Protein AF-A0AA35QRH6-F1 (afdb_monomer)

Solvent-accessible surface area (backbone atoms only — not comparable to full-atom values): 56721 Å² total; per-residue (Å²): 54,35,19,39,67,47,37,36,48,78,42,86,38,69,90,59,88,74,65,59,39,62,48,16,32,46,41,22,27,78,88,85,32,81,42,40,58,17,32,36,37,40,34,78,41,97,87,35,78,27,22,48,51,36,27,31,32,87,24,51,77,50,54,78,47,71,42,53,56,32,35,46,54,38,53,35,43,78,67,63,75,40,77,88,52,94,89,33,46,38,35,31,34,77,79,44,75,41,55,35,36,72,36,74,55,99,90,44,54,51,22,21,37,32,69,63,44,63,70,42,40,43,58,89,78,30,73,54,63,72,59,72,89,76,59,76,60,96,54,66,48,65,71,44,82,45,63,57,78,95,44,81,47,45,32,18,49,32,19,58,90,57,46,35,36,37,28,75,50,94,65,62,76,88,76,54,64,50,89,69,46,36,62,45,56,22,66,28,84,43,26,82,77,38,28,26,39,34,45,34,32,80,76,50,48,49,35,33,42,41,52,42,25,41,66,97,72,42,78,49,44,58,51,61,57,57,52,49,38,48,50,53,54,34,38,78,68,67,56,35,51,50,53,32,37,36,39,30,85,28,40,62,36,39,34,37,41,84,84,79,61,53,34,32,44,31,39,52,26,42,86,79,77,88,87,88,86,76,96,58,90,80,74,63,74,64,64,78,69,57,73,80,64,71,63,59,60,52,50,50,53,52,51,52,42,43,73,73,68,47,84,66,45,76,66,54,62,95,67,67,87,56,73,52,52,65,73,34,52,53,40,27,61,56,34,65,71,39,70,78,42,76,48,87,33,50,52,71,39,56,71,69,43,27,42,35,52,26,51,35,36,35,74,75,65,66,37,86,55,54,37,89,48,22,39,38,63,29,64,14,34,68,47,53,56,37,51,43,28,66,64,66,39,49,70,74,34,32,32,40,33,53,19,43,20,64,60,54,60,54,51,19,31,46,72,34,45,21,41,70,46,76,37,63,32,38,79,93,55,60,53,43,73,59,70,87,78,53,52,70,72,55,49,65,53,25,39,35,37,55,46,51,43,29,17,53,56,67,10,31,72,64,54,72,68,56,48,44,51,53,44,50,52,25,58,78,41,71,20,39,36,41,34,40,32,44,26,40,66,36,32,30,98,84,46,71,62,67,59,66,67,69,35,90,69,22,50,80,35,24,41,41,30,33,28,43,26,68,50,51,32,29,61,90,71,36,40,18,29,41,35,40,21,43,68,60,45,49,44,41,48,57,55,42,63,75,75,50,55,48,50,54,41,24,56,43,52,15,47,35,42,60,53,69,45,80,65,60,64,40,56,55,50,28,55,54,51,42,56,50,51,53,52,51,54,51,50,42,46,75,72,71,41,59,61,75,84,61,50,19,35,91,46,81,53,61,59,70,62,91,94,51,54,32,55,60,49,28,50,46,35,35,71,80,70,32,32,38,50,64,32,32,52,76,30,28,81,53,32,59,53,82,91,68,74,68,76,78,73,78,73,70,91,63,82,77,63,44,33,26,30,41,36,45,74,45,51,78,86,55,95,66,94,63,58,72,66,60,56,49,51,53,50,45,47,47,36,45,60,53,46,25,45,75,76,47,79,49,80,44,83,35,86,66,77,43,73,49,54,53,54,74,73,54,50,50,52,52,40,53,50,33,65,74,67,63,38,54,31,40,39,28,69,54,76,63,53,58,64,25,46,52,47,37,31,71,71,56,73,44,52,66,45,25,40,58,57,48,53,50,50,33,44,60,76,46,39,80,49,74,68,48,39,48,30,34,51,45,35,52,51,62,62,44,61,72,49,61,69,72,81,54,59,69,63,60,57,77,62,75,62,99,78,77,90,64,98,66,82,49,72,69,57,51,52,53,52,49,53,54,51,50,48,53,51,47,51,56,53,50,53,55,52,50,60,57,50,54,59,52,50,60,55,48,71,73,65,76,63,53,33,37,28,42,39,32,40,48,82,25,46,56,54,40,36,48,21,61,65,51,82,45,90,64,81,70,61,102,46,70,53,67,44,52,68,60,50,76,45,72,34,71,39,89,92,66,50,65,34,36,41,28,44,46,52,42,47,72,83,89,72,46,73,59,57,51,58,39,38,46,73,56,50,47,54,62,76,69,33,64,34,38,37,38,30,36,33,67,78,47,95,56,38,57,59,46,50,50,51,44,50,55,52,36,47,77,71,69,50,72,86,55,51,58,36,39,34,36,20,52,55,84,78,59,51,96,84,51,64,82,76,67,68,65,62,44,92,86,51,67,86,43,57,71,42,71,24,16,39,92,78,61,40,52,51,68,61,46,40,53,51,54,49,52,54,53,50,63,72,73,44,88,81,80,82,78,82,76,80,88,75,135

Sequence (1032 aa):
MHGAGNDYVYIDARQMEEDWPALSRTMSARHFGIGGDGIILVLDSEQADLRMRMFNADGSEGEMCGNGIRCFAKYAIEREIVARPDEGLTVETLAGIRTVYPIYDDDGVAGARVSMGFPRLNPQDIPVSLDPAMSSNAGPVLKYPVQPGDFRLFLAFVSMGNPHAVTYIDQPIGEFPLHNIGPLVEGHPMFPRRVNFEIVNQVDASHLDARVWERGSGETMACGTGACAIAVASRLQGLVEDRVDITLPGGTLTIEWDGEGEVFLEGPATEVFTGEWSGKVQFSSRLGKLAPYPFVEISRIIAEKRAAGADVVTFGIGDPDIPTPEPIVERLLTASQHPPNHRYPETDGLPAMRQAIAQWYVNRFGVKLDSDREVLPLIGAKEGIGHVAFCFLDPGDIALVPDPAYPVYGVGTMFAGAESYIMPLLEENAWLPDLSAIPEDVARAAKVMWLNYPNNPTSAVASAEDLATYVAYCRDHDIALLHDAAYSEVGYDGYKAVSMLEIDGAMDVGIEFHSLSKSYNMTGWRMGMAVGNADMIKALFQIKANLDSGVPQAIQEMSMEALTGPQDCINENRVIYQRRRDRVVEALRKMGLTVEVPRASLYIWARVPEGFTSAEFAARLLEDIDIVVTPGSSYGKYGEGRDKLIPKKTVSTAPGREKAILVAVELKNRDQLWELDDTLDELAYLADAAGADVVGRVTQKSDRLTPTYVGKGKVQEVQELAAEEEADTVIFDDELTPTQQRNLEAALQIKVIDRTALILDVFGRHARTHEGQLQVELAQHQYLLPRLVGQWSHLERLGGGIGTRGPGETQLETDRRMIRRHIQKIQQELDKVRERRSIYIERRKKASIPTASLVGYTNAGKSTLFNALCDANVEAENQLFSTLDPVTRRIRLPSGDELLLTDTVGFIQKLSPMVVAAFRATLEELSESDILLHVLDITHPKAPEQAEVVEETLEDLGLSNKPRILVINKMDLLGEQESAQKVLPPTGLQSYPNVLVSAAKGWNLDLLLEEVETQLVEMDGPLTVLQSAAGD

Foldseek 3Di:
DWFLAADEAEDACQPHDDLQLVVQLQQCPPPRHVRGQTYKYWYPDPPFRTEIWTAGNNSHTDQDAPSVVFLVVQVCDVVVVDDQDCVFGWYQTSVGIWGKAFDDDPVGGFTIKTFLWDKDFQPVVAQFADDPVVNPDGTGQLFDWDCQDPDTWTWTWIDSPHIETETEDPDDQVPDPCQVRVVSQQPPPRRVVGHKYKYWYQPAQAEIEIWIQDRPPGTDQDGQRRVQRNQLSCVVVVGHDQWHWYQGNSGIWIWGHPNGTTIMIMTGHDDDDDDDDDPDDDDDPLVVPDDPQVVVVVVVLLVVCVLLVHPFAEPADQADPDAFDPVLVVLLVVLVVDVVLVDQAALQHDLLLLVLVQVLCCVQAVFHADSVQFKGKFLFLLRLLLLLLLLFDAAAFEEAAEPLADCSNQSSVVVNNYDYDYFYQAVVVQRAGDPVPQDPVNLLRHAEYEEEPCGPPALGHDDLVSLLVVLVSCVVNVHAYEYEDQFQLFFAPPDGHHDSSSHPCNLVRYKYKYGCCNQRSCVPQRIIMIGGHRVSSVSSSVSSVVVDRHRRNSSSSSVSCCSPPDSVSSVVVNVVLNVVLVVVVVVCVVVVWDWDRRRTDSYTQIQDDPPDFQVRRQVCCCVVPSYHHHRLCSSPDCRRDPDPPVPDPPPDPPDQQFEEEEEEEAAPPDPDLDDPVRLVVVVCLLSVLLRHHYPYYAYYYDNDQDLLRDDPVSLVVVLVSCVVSVGQEYEYSADHDLSNLVVSCVSNVHHYYYPQLSLLSSQCVQDPDPLLNLLSLLLNLVSCLNNLPPSVVVVVVVVPDPDDPDPDQDPSNVVSVVSVVVSVVSVVVNVVVVVVVVVVLVVVVVVPAAEEEEAFAFPLCLVLLVCLQAVDDQDDDNHAFSDLAKDWGWGAFPVRGIYIYIYAHHDDPNQDPSNCSSNVVSCVVVVSHQEYEYRFELVDPSRLVRVVRRQVSCVVNVNNPHAYEYEHEDPVPDDPVRVPPSPQDHDPCNPHHYFYYYSNVSPCSNVVSVVVVVVVVVVVPDDDDDDDDDDD

Nearest PDB structures (foldseek):
  2x5d-assembly1_D  TM=9.606E-01  e=5.786E-35  Pseudomonas aeruginosa PAO1
  2x5d-assembly1_A  TM=9.403E-01  e=7.598E-35  Pseudomonas aeruginosa PAO1
  2x5d-assembly1_C  TM=9.445E-01  e=1.918E-34  Pseudomonas aeruginosa PAO1
  1gd9-assembly1_B  TM=9.448E-01  e=9.798E-30  Pyrococcus horikoshii
  1dju-assembly1_A  TM=9.295E-01  e=4.265E-29  Pyrococcus horikoshii OT3

Radius of gyration: 40.76 Å; Cα contacts (8 Å, |Δi|>4): 1884; chains: 1; bounding box: 90×77×119 Å

Secondary structure (DSSP, 8-state):
-EETTEEEEEEE-TT----HHHHHHHHT-TTTS---SEEEEEE--SSSSEEEEEEETTSPEES--HHHHHHHHHHHHHTTSS---TT-EEEEETTEEEEEEEEEETTEEEEEEEE--PPB-STTTTT----TTTS-SSS----EEE--TT--EEEEEEESSSEEEEEE-SS-GGGS-HHHHHHHHHT-TT-TT--EEEEEEE-SSSEEEEEEEETTTEEES--HHHHHHHHHHHHHTTSS-SEEEEEETTEEEEEE--SSSPPEEEEE-B---------S----HHHHTPPP-HHHHHHHHHHHHHHTT---EE-SS----SPPPHHHHHHHHHHHT-GGGGSPPPTT--HHHHHHHHHHHHHHH-----TTTSEEEESSHHHHHHHTHHHH--TT-EEEEEESS-THHHHHHHHHT-EEEEEE--GGGTT---GGGS-HHHHHHEEEEEEESS-TTT-----HHHHHHHHHHHHHTTPEEEEE-TTTT-B-TT--PPPGGGSTTSTTTEEEEEEHHHHSS-TTTT-EEEEE-HHHHHHHHHHHHHH-----HHHHHHHHHHHHS-THHHHHHHHHHHHHHHHHHHHHHHTT--B---SBSS---BPPPTT--HHHHHHHHHHHH-EE---GGGG-GGGG-SS----------SPPPEEEEEEEEEETTS--SS-HHHHHHHHHHHHHHTTEEEEEEEEEEESS-BTTBS-HHHHHHHHHHHHHTT-SEEEESSPPPHHHHHHHHHHH-SEEEEHHHHHHHHHHHH--SHHHHHHHHHHHHHHHTTTSTTTTHHHHHHT--TT--S-PPPHHHHHHHHHHHHHHHHHHHHHHHHHHHHHHHHHHHTT---EEEEE-BTTSSHHHHHHHHHT------SSTTS--S-EEEEEE-TTS-EEEEEE-PPB-SS--HHHHHHTHHHHHHHHH-SEEEEEEETT-TTHHHHHHHHHHHHHHTT-TTS-EEEEEE-GGG--TTTTTTS-SPPTTTTTS-EEE-BTTTTBTHHHHHHHHHHHHHHHH-S-----PPP--

Mean predicted aligned error: 20.67 Å

Structure (mmCIF, N/CA/C/O backbone):
data_AF-A0AA35QRH6-F1
#
_entry.id   AF-A0AA35QRH6-F1
#
loop_
_atom_site.group_PDB
_atom_site.id
_atom_site.type_symbol
_atom_site.label_atom_id
_atom_site.label_alt_id
_atom_site.label_comp_id
_atom_site.label_asym_id
_atom_site.label_entity_id
_atom_site.label_seq_id
_atom_site.pdbx_PDB_ins_code
_atom_site.Cartn_x
_atom_site.Cartn_y
_atom_site.Cartn_z
_atom_site.occupancy
_atom_site.B_iso_or_equiv
_atom_site.auth_seq_id
_atom_site.auth_comp_id
_atom_site.auth_asym_id
_atom_site.auth_atom_id
_atom_site.pdbx_PDB_model_num
ATOM 1 N N . MET A 1 1 ? -30.264 11.405 13.684 1.00 87.50 1 MET A N 1
ATOM 2 C CA . MET A 1 1 ? -31.641 11.429 14.238 1.00 87.50 1 MET A CA 1
ATOM 3 C C . MET A 1 1 ? -31.596 12.173 15.557 1.00 87.50 1 MET A C 1
ATOM 5 O O . MET A 1 1 ? -30.536 12.149 16.177 1.00 87.50 1 MET A O 1
ATOM 9 N N . HIS A 1 2 ? -32.698 12.785 15.992 1.00 84.69 2 HIS A N 1
ATOM 10 C CA . HIS A 1 2 ? -32.753 13.433 17.299 1.00 84.69 2 HIS A CA 1
ATOM 11 C C . HIS A 1 2 ? -33.908 12.955 18.179 1.00 84.69 2 HIS A C 1
ATOM 13 O O . HIS A 1 2 ? -35.006 12.675 17.694 1.00 84.69 2 HIS A O 1
ATOM 19 N N . GLY A 1 3 ? -33.669 12.923 19.492 1.00 81.50 3 GLY A N 1
ATOM 20 C CA . GLY A 1 3 ? -34.682 12.674 20.519 1.00 81.50 3 GLY A CA 1
ATOM 21 C C . GLY A 1 3 ? -34.712 13.834 21.506 1.00 81.50 3 GLY A C 1
ATOM 22 O O . GLY A 1 3 ? -33.779 13.978 22.289 1.00 81.50 3 GLY A O 1
ATOM 23 N N . ALA A 1 4 ? -35.756 14.669 21.445 1.00 81.12 4 ALA A N 1
ATOM 24 C CA . ALA A 1 4 ? -35.889 15.895 22.249 1.00 81.12 4 ALA A CA 1
ATOM 25 C C . ALA A 1 4 ? -34.635 16.806 22.224 1.00 81.12 4 ALA A C 1
ATOM 27 O O . ALA A 1 4 ? -34.211 17.326 23.252 1.00 81.12 4 ALA A O 1
ATOM 28 N N . GLY A 1 5 ? -34.019 16.977 21.048 1.00 74.50 5 GLY A N 1
ATOM 29 C CA . GLY A 1 5 ? -32.873 17.874 20.849 1.00 74.50 5 GLY A CA 1
ATOM 30 C C . GLY A 1 5 ? -31.482 17.260 21.058 1.00 74.50 5 GLY A C 1
ATOM 31 O O . GLY A 1 5 ? -30.507 17.988 20.907 1.00 74.50 5 GLY A O 1
ATOM 32 N N . ASN A 1 6 ? -31.368 15.961 21.374 1.00 80.88 6 ASN A N 1
ATOM 33 C CA . ASN A 1 6 ? -30.085 15.243 21.336 1.00 80.88 6 ASN A CA 1
ATOM 34 C C . ASN A 1 6 ? -29.849 14.578 19.982 1.00 80.88 6 ASN A C 1
ATOM 36 O O . ASN A 1 6 ? -30.664 13.743 19.582 1.00 80.88 6 ASN A O 1
ATOM 40 N N . ASP A 1 7 ? -28.727 14.887 19.335 1.00 85.88 7 ASP A N 1
ATOM 41 C CA . ASP A 1 7 ? -28.407 14.468 17.969 1.00 85.88 7 ASP A CA 1
ATOM 42 C C . ASP A 1 7 ? -27.441 13.278 17.957 1.00 85.88 7 ASP A C 1
ATOM 44 O O . ASP A 1 7 ? -26.275 13.409 18.325 1.00 85.88 7 ASP A O 1
ATOM 48 N N . TYR A 1 8 ? -27.883 12.124 17.455 1.00 90.06 8 TYR A N 1
ATOM 49 C CA . TYR A 1 8 ? -27.024 10.947 17.286 1.00 90.06 8 TYR A CA 1
ATOM 50 C C . TYR A 1 8 ? -26.993 10.464 15.836 1.00 90.06 8 TYR A C 1
ATOM 52 O O . TYR A 1 8 ? -28.004 10.494 15.118 1.00 90.06 8 TYR A O 1
ATOM 60 N N . VAL A 1 9 ? -25.827 9.975 15.416 1.00 91.75 9 VAL A N 1
ATOM 61 C CA . VAL A 1 9 ? -25.650 9.260 14.146 1.00 91.75 9 VAL A CA 1
ATOM 62 C C . VAL A 1 9 ? -25.836 7.766 14.391 1.00 91.75 9 VAL A C 1
ATOM 64 O O . VAL A 1 9 ? -25.187 7.212 15.270 1.00 91.75 9 VAL A O 1
ATOM 67 N N . TYR A 1 10 ? -26.699 7.113 13.614 1.00 93.25 10 TYR A N 1
ATOM 68 C CA . TYR A 1 10 ? -26.981 5.681 13.749 1.00 93.25 10 TYR A CA 1
ATOM 69 C C . TYR A 1 10 ? -26.310 4.906 12.621 1.00 93.25 10 TYR A C 1
ATOM 71 O O . TYR A 1 10 ? -26.435 5.288 11.456 1.00 93.25 10 TYR A O 1
ATOM 79 N N . ILE A 1 11 ? -25.597 3.838 12.976 1.00 92.06 11 ILE A N 1
ATOM 80 C CA . ILE A 1 11 ? -24.840 3.002 12.039 1.00 92.06 11 ILE A CA 1
ATOM 81 C C . ILE A 1 11 ? -25.241 1.543 12.255 1.00 92.06 11 ILE A C 1
ATOM 83 O O . ILE A 1 11 ? -25.146 1.033 13.373 1.00 92.06 11 ILE A O 1
ATOM 87 N N . ASP A 1 12 ? -25.663 0.868 11.187 1.00 93.00 12 ASP A N 1
ATOM 88 C CA . ASP A 1 12 ? -25.787 -0.590 11.171 1.00 93.00 12 ASP A CA 1
ATOM 89 C C . ASP A 1 12 ? -24.387 -1.207 11.113 1.00 93.00 12 ASP A C 1
ATOM 91 O O . ASP A 1 12 ? -23.740 -1.212 10.068 1.00 93.00 12 ASP A O 1
ATOM 95 N N . ALA A 1 13 ? -23.899 -1.666 12.262 1.00 91.88 13 ALA A N 1
ATOM 96 C CA . ALA A 1 13 ? -22.530 -2.127 12.447 1.00 91.88 13 ALA A CA 1
ATOM 97 C C . ALA A 1 13 ? -22.424 -3.658 12.543 1.00 91.88 13 ALA A C 1
ATOM 99 O O . ALA A 1 13 ? -21.351 -4.174 12.847 1.00 91.88 13 ALA A O 1
ATOM 100 N N . ARG A 1 14 ? -23.506 -4.400 12.267 1.00 91.31 14 ARG A N 1
ATOM 101 C CA . ARG A 1 14 ? -23.565 -5.870 12.412 1.00 91.31 14 ARG A CA 1
ATOM 102 C C . ARG A 1 14 ? -22.499 -6.620 11.607 1.00 91.31 14 ARG A C 1
ATOM 104 O O . ARG A 1 14 ? -22.058 -7.686 12.014 1.00 91.31 14 ARG A O 1
ATOM 111 N N . GLN A 1 15 ? -22.062 -6.055 10.480 1.00 85.25 15 GLN A N 1
ATOM 112 C CA . GLN A 1 15 ? -21.017 -6.626 9.615 1.00 85.25 15 GLN A CA 1
ATOM 113 C C . GLN A 1 15 ? -19.811 -5.693 9.437 1.00 85.25 15 GLN A C 1
ATOM 115 O O . GLN A 1 15 ? -19.100 -5.778 8.437 1.00 85.25 15 GLN A O 1
ATOM 120 N N . MET A 1 16 ? -19.601 -4.766 10.372 1.00 81.94 16 MET A N 1
ATOM 121 C CA . MET A 1 16 ? -18.547 -3.759 10.276 1.00 81.94 16 MET A CA 1
ATOM 122 C C . MET A 1 16 ? -17.552 -3.890 11.426 1.00 81.94 16 MET A C 1
ATOM 124 O O . MET A 1 16 ? -17.932 -4.095 12.576 1.00 81.94 16 MET A O 1
ATOM 128 N N . GLU A 1 17 ? -16.276 -3.683 11.115 1.00 79.31 17 GLU A N 1
ATOM 129 C CA . GLU A 1 17 ? -15.203 -3.582 12.097 1.00 79.31 17 GLU A CA 1
ATOM 130 C C . GLU A 1 17 ? -14.405 -2.304 11.812 1.00 79.31 17 GLU A C 1
ATOM 132 O O . GLU A 1 17 ? -13.790 -2.161 10.757 1.00 79.31 17 GLU A O 1
ATOM 137 N N . GLU A 1 18 ? -14.480 -1.336 12.723 1.00 82.25 18 GLU A N 1
ATOM 138 C CA . GLU A 1 18 ? -13.888 -0.003 12.580 1.00 82.25 18 GLU A CA 1
ATOM 139 C C . GLU A 1 18 ? -13.396 0.503 13.949 1.00 82.25 18 GLU A C 1
ATOM 141 O O . GLU A 1 18 ? -13.835 0.034 15.004 1.00 82.25 18 GLU A O 1
ATOM 146 N N . ASP A 1 19 ? -12.517 1.512 13.954 1.00 88.38 19 ASP A N 1
ATOM 147 C CA . ASP A 1 19 ? -12.164 2.257 15.173 1.00 88.38 19 ASP A CA 1
ATOM 148 C C . ASP A 1 19 ? -13.318 3.202 15.548 1.00 88.38 19 ASP A C 1
ATOM 150 O O . ASP A 1 19 ? -13.341 4.383 15.188 1.00 88.38 19 ASP A O 1
ATOM 154 N N . TRP A 1 20 ? -14.312 2.662 16.259 1.00 92.38 20 TRP A N 1
ATOM 155 C CA . TRP A 1 20 ? -15.520 3.390 16.655 1.00 92.38 20 TRP A CA 1
ATOM 156 C C . TRP A 1 20 ? -15.240 4.659 17.479 1.00 92.38 20 TRP A C 1
ATOM 158 O O . TRP A 1 20 ? -15.842 5.693 17.172 1.00 92.38 20 TRP A O 1
ATOM 168 N N . PRO A 1 21 ? -14.312 4.670 18.461 1.00 90.31 21 PRO A N 1
ATOM 169 C CA . PRO A 1 21 ? -13.904 5.903 19.135 1.00 90.31 21 PRO A CA 1
ATOM 170 C C . PRO A 1 21 ? -13.352 6.980 18.191 1.00 90.31 21 PRO A C 1
ATOM 172 O O . PRO A 1 21 ? -13.695 8.158 18.335 1.00 90.31 21 PRO A O 1
ATOM 175 N N . ALA A 1 22 ? -12.475 6.621 17.246 1.00 87.19 22 ALA A N 1
ATOM 176 C CA . ALA A 1 22 ? -11.925 7.584 16.289 1.00 87.19 22 ALA A CA 1
ATOM 177 C C . ALA A 1 22 ? -12.971 8.064 15.282 1.00 87.19 22 ALA A C 1
ATOM 179 O O . ALA A 1 22 ? -13.025 9.260 14.973 1.00 87.19 22 ALA A O 1
ATOM 180 N N . LEU A 1 23 ? -13.828 7.158 14.814 1.00 88.81 23 LEU A N 1
ATOM 181 C CA . LEU A 1 23 ? -14.929 7.488 13.925 1.00 88.81 23 LEU A CA 1
ATOM 182 C C . LEU A 1 23 ? -15.924 8.431 14.611 1.00 88.81 23 LEU A C 1
ATOM 184 O O . LEU A 1 23 ? -16.274 9.449 14.019 1.00 88.81 23 LEU A O 1
ATOM 188 N N . SER A 1 24 ? -16.281 8.175 15.876 1.00 91.12 24 SER A N 1
ATOM 189 C CA . SER A 1 24 ? -17.154 9.052 16.668 1.00 91.12 24 SER A CA 1
ATOM 190 C C . SER A 1 24 ? -16.589 10.469 16.764 1.00 91.12 24 SER A C 1
ATOM 192 O O . SER A 1 24 ? -17.265 11.429 16.401 1.00 91.12 24 SER A O 1
ATOM 194 N N . ARG A 1 25 ? -15.302 10.621 17.118 1.00 88.62 25 ARG A N 1
ATOM 195 C CA . ARG A 1 25 ? -14.640 11.942 17.152 1.00 88.62 25 ARG A CA 1
ATOM 196 C C . ARG A 1 25 ? -14.689 12.666 15.811 1.00 88.62 25 ARG A C 1
ATOM 198 O O . ARG A 1 25 ? -14.853 13.883 15.772 1.00 88.62 25 ARG A O 1
ATOM 205 N N . THR A 1 26 ? -14.509 11.928 14.720 1.00 88.50 26 THR A N 1
ATOM 206 C CA . THR A 1 26 ? -14.432 12.501 13.373 1.00 88.50 26 THR A CA 1
ATOM 207 C C . THR A 1 26 ? -15.818 12.902 12.869 1.00 88.50 26 THR A C 1
ATOM 209 O O . THR A 1 26 ? -15.990 14.021 12.394 1.00 88.50 26 THR A O 1
ATOM 212 N N . MET A 1 27 ? -16.820 12.033 13.022 1.00 88.00 27 MET A N 1
ATOM 213 C CA . MET A 1 27 ? -18.199 12.293 12.598 1.00 88.00 27 MET A CA 1
ATOM 214 C C . MET A 1 27 ? -18.882 13.349 13.474 1.00 88.00 27 MET A C 1
ATOM 216 O O . MET A 1 27 ? -19.606 14.192 12.947 1.00 88.00 27 MET A O 1
ATOM 220 N N . SER A 1 28 ? -18.615 13.372 14.781 1.00 87.81 28 SER A N 1
ATOM 221 C CA . SER A 1 28 ? -19.175 14.365 15.707 1.00 87.81 28 SER A CA 1
ATOM 222 C C . SER A 1 28 ? -18.450 15.717 15.680 1.00 87.81 28 SER A C 1
ATOM 224 O O . SER A 1 28 ? -18.923 16.681 16.288 1.00 87.81 28 SER A O 1
ATOM 226 N N . ALA A 1 29 ? -17.323 15.846 14.967 1.00 84.38 29 ALA A N 1
ATOM 227 C CA . ALA A 1 29 ? -16.599 17.110 14.858 1.00 84.38 29 ALA A CA 1
ATOM 228 C C . ALA A 1 29 ? -17.453 18.189 14.170 1.00 84.38 29 ALA A C 1
ATOM 230 O O . ALA A 1 29 ? -17.785 18.080 12.995 1.00 84.38 29 ALA A O 1
ATOM 231 N N . ARG A 1 30 ? -17.732 19.299 14.865 1.00 81.69 30 ARG A N 1
ATOM 232 C CA . ARG A 1 30 ? -18.633 20.364 14.371 1.00 81.69 30 ARG A CA 1
ATOM 233 C C . ARG A 1 30 ? -18.204 21.041 13.061 1.00 81.69 30 ARG A C 1
ATOM 235 O O . ARG A 1 30 ? -19.048 21.604 12.378 1.00 81.69 30 ARG A O 1
ATOM 242 N N . HIS A 1 31 ? -16.908 21.056 12.742 1.00 78.25 31 HIS A N 1
ATOM 243 C CA . HIS A 1 31 ? -16.378 21.761 11.562 1.00 78.25 31 HIS A CA 1
ATOM 244 C C . HIS A 1 31 ? -16.017 20.846 10.392 1.00 78.25 31 HIS A C 1
ATOM 246 O O . HIS A 1 31 ? -15.963 21.310 9.257 1.00 78.25 31 HIS A O 1
ATOM 252 N N . PHE A 1 32 ? -15.726 19.577 10.674 1.00 75.25 32 PHE A N 1
ATOM 253 C CA . PHE A 1 32 ? -15.167 18.636 9.698 1.00 75.25 32 PHE A CA 1
ATOM 254 C C . PHE A 1 32 ? -15.975 17.337 9.587 1.00 75.25 32 PHE A C 1
ATOM 256 O O . PHE A 1 32 ? -15.710 16.537 8.696 1.00 75.25 32 PHE A O 1
ATOM 263 N N . GLY A 1 33 ? -16.941 17.131 10.482 1.00 80.00 33 GLY A N 1
ATOM 264 C CA . GLY A 1 33 ? -17.873 16.014 10.491 1.00 80.00 33 GLY A CA 1
ATOM 265 C C . GLY A 1 33 ? -19.315 16.473 10.293 1.00 80.00 33 GLY A C 1
ATOM 266 O O . GLY A 1 33 ? -19.583 17.602 9.889 1.00 80.00 33 GLY A O 1
ATOM 267 N N . ILE A 1 34 ? -20.243 15.571 10.599 1.00 84.31 34 ILE A N 1
ATOM 268 C CA . ILE A 1 34 ? -21.692 15.809 10.577 1.00 84.31 34 ILE A CA 1
ATOM 269 C C . ILE A 1 34 ? -22.095 16.740 11.732 1.00 84.31 34 ILE A C 1
ATOM 271 O O . ILE A 1 34 ? -22.984 17.574 11.578 1.00 84.31 34 ILE A O 1
ATOM 275 N N . GLY A 1 35 ? -21.401 16.625 12.869 1.00 81.19 35 GLY A N 1
ATOM 276 C CA . GLY A 1 35 ? -21.786 17.271 14.121 1.00 81.19 35 GLY A CA 1
ATOM 277 C C . GLY A 1 35 ? -22.899 16.494 14.831 1.00 81.19 35 GLY A C 1
ATOM 278 O O . GLY A 1 35 ? -23.847 16.030 14.206 1.00 81.19 35 GLY A O 1
ATOM 279 N N . GLY A 1 36 ? -22.765 16.318 16.145 1.00 85.44 36 GLY A N 1
ATOM 280 C CA . GLY A 1 36 ? -23.739 15.605 16.975 1.00 85.44 36 GLY A CA 1
ATOM 281 C C . GLY A 1 36 ? -23.157 15.217 18.333 1.00 85.44 36 GLY A C 1
ATOM 282 O O . GLY A 1 36 ? -21.962 15.401 18.577 1.00 85.44 36 GLY A O 1
ATOM 283 N N . ASP A 1 37 ? -23.994 14.659 19.201 1.00 85.00 37 ASP A N 1
ATOM 284 C CA . ASP A 1 37 ? -23.651 14.225 20.560 1.00 85.00 37 ASP A CA 1
ATOM 285 C C . ASP A 1 37 ? -22.887 12.890 20.580 1.00 85.00 37 ASP A C 1
ATOM 287 O O . ASP A 1 37 ? -22.238 12.552 21.573 1.00 85.00 37 ASP A O 1
ATOM 291 N N . GLY A 1 38 ? -22.910 12.140 19.473 1.00 89.81 38 GLY A N 1
ATOM 292 C CA . GLY A 1 38 ? -22.192 10.876 19.341 1.00 89.81 38 GLY A CA 1
ATOM 293 C C . GLY A 1 38 ? -22.705 9.980 18.216 1.00 89.81 38 GLY A C 1
ATOM 294 O O . GLY A 1 38 ? -23.576 10.371 17.430 1.00 89.81 38 GLY A O 1
ATOM 295 N N . ILE A 1 39 ? -22.184 8.755 18.176 1.00 93.44 39 ILE A N 1
ATOM 296 C CA . ILE A 1 39 ? -22.653 7.686 17.290 1.00 93.44 39 ILE A CA 1
ATOM 297 C C . ILE A 1 39 ? -23.273 6.549 18.110 1.00 93.44 39 ILE A C 1
ATOM 299 O O . ILE A 1 39 ? -22.811 6.224 19.205 1.00 93.44 39 ILE A O 1
ATOM 303 N N . ILE A 1 40 ? -24.320 5.932 17.575 1.00 94.81 40 ILE A N 1
ATOM 304 C CA . ILE A 1 40 ? -24.986 4.762 18.142 1.00 94.81 40 ILE A CA 1
ATOM 305 C C . ILE A 1 40 ? -24.924 3.633 17.115 1.00 94.81 40 ILE A C 1
ATOM 307 O O . ILE A 1 40 ? -25.332 3.790 15.964 1.00 94.81 40 ILE A O 1
ATOM 311 N N . LEU A 1 41 ? -24.390 2.495 17.544 1.00 95.19 41 LEU A N 1
ATOM 312 C CA . LEU A 1 41 ? -24.199 1.308 16.725 1.00 95.19 41 LEU A CA 1
ATOM 313 C C . LEU A 1 41 ? -25.331 0.314 16.964 1.00 95.19 41 LEU A C 1
ATOM 315 O O . LEU A 1 41 ? -25.666 0.019 18.115 1.00 95.19 41 LEU A O 1
ATOM 319 N N . VAL A 1 42 ? -25.859 -0.227 15.870 1.00 95.31 42 VAL A N 1
ATOM 320 C CA . VAL A 1 42 ? -26.768 -1.373 15.861 1.00 95.31 42 VAL A CA 1
ATOM 321 C C . VAL A 1 42 ? -25.954 -2.633 15.612 1.00 95.31 42 VAL A C 1
ATOM 323 O O . VAL A 1 42 ? -25.225 -2.716 14.625 1.00 95.31 42 VAL A O 1
ATOM 326 N N . LEU A 1 43 ? -26.055 -3.591 16.527 1.00 94.00 43 LEU A N 1
ATOM 327 C CA . LEU A 1 43 ? -25.292 -4.834 16.533 1.00 94.00 43 LEU A CA 1
ATOM 328 C C . LEU A 1 43 ? -26.223 -6.022 16.789 1.00 94.00 43 LEU A C 1
ATOM 330 O O . LEU A 1 43 ? -27.312 -5.857 17.342 1.00 94.00 43 LEU A O 1
ATOM 334 N N . ASP A 1 44 ? -25.769 -7.217 16.422 1.00 93.69 44 ASP A N 1
ATOM 335 C CA . ASP A 1 44 ? -26.459 -8.454 16.777 1.00 93.69 44 ASP A CA 1
ATOM 336 C C . ASP A 1 44 ? -26.299 -8.731 18.283 1.00 93.69 44 ASP A C 1
ATOM 338 O O . ASP A 1 44 ? -25.273 -8.400 18.891 1.00 93.69 44 ASP A O 1
ATOM 342 N N . SER A 1 45 ? -27.331 -9.317 18.891 1.00 92.25 45 SER A N 1
ATOM 343 C CA . SER A 1 45 ? -27.326 -9.767 20.286 1.00 92.25 45 SER A CA 1
ATOM 344 C C . SER A 1 45 ? -27.626 -11.261 20.355 1.00 92.25 45 SER A C 1
ATOM 346 O O . SER A 1 45 ? -28.425 -11.780 19.581 1.00 92.25 45 SER A O 1
ATOM 348 N N . GLU A 1 46 ? -27.005 -11.950 21.312 1.00 89.12 46 GLU A N 1
ATOM 349 C CA . GLU A 1 46 ? -27.321 -13.347 21.637 1.00 89.12 46 GLU A CA 1
ATOM 350 C C . GLU A 1 46 ? -28.404 -13.470 22.726 1.00 89.12 46 GLU A C 1
ATOM 352 O O . GLU A 1 46 ? -28.870 -14.573 23.010 1.00 89.12 46 GLU A O 1
ATOM 357 N N . GLN A 1 47 ? -28.785 -12.359 23.371 1.00 91.19 47 GLN A N 1
ATOM 358 C CA . GLN A 1 47 ? -29.634 -12.345 24.574 1.00 91.19 47 GLN A CA 1
ATOM 359 C C . GLN A 1 47 ? -30.860 -11.420 24.468 1.00 91.19 47 GLN A C 1
ATOM 361 O O . GLN A 1 47 ? -31.747 -11.492 25.317 1.00 91.19 47 GLN A O 1
ATOM 366 N N . ALA A 1 48 ? -30.915 -10.557 23.455 1.00 91.06 48 ALA A N 1
ATOM 367 C CA . ALA A 1 48 ? -32.016 -9.643 23.153 1.00 91.06 48 ALA A CA 1
ATOM 368 C C . ALA A 1 48 ? -32.261 -9.605 21.632 1.00 91.06 48 ALA A C 1
ATOM 370 O O . ALA A 1 48 ? -31.525 -10.235 20.876 1.00 91.06 48 ALA A O 1
ATOM 371 N N . ASP A 1 49 ? -33.261 -8.853 21.166 1.00 92.56 49 ASP A N 1
ATOM 372 C CA . ASP A 1 49 ? -33.528 -8.722 19.725 1.00 92.56 49 ASP A CA 1
ATOM 373 C C . ASP A 1 49 ? -32.366 -8.034 18.992 1.00 92.56 49 ASP A C 1
ATOM 375 O O . ASP A 1 49 ? -32.009 -8.420 17.881 1.00 92.56 49 ASP A O 1
ATOM 379 N N . LEU A 1 50 ? -31.762 -7.015 19.616 1.00 95.00 50 LEU A N 1
ATOM 380 C CA . LEU A 1 50 ? -30.585 -6.304 19.112 1.00 95.00 50 LEU A CA 1
ATOM 381 C C . LEU A 1 50 ? -29.690 -5.826 20.255 1.00 95.00 50 LEU A C 1
ATOM 383 O O . LEU A 1 50 ? -30.128 -5.668 21.395 1.00 95.00 50 LEU A O 1
ATOM 387 N N . ARG A 1 51 ? -28.436 -5.512 19.931 1.00 94.62 51 ARG A N 1
ATOM 388 C CA . ARG A 1 51 ? -27.486 -4.865 20.836 1.00 94.62 51 ARG A CA 1
ATOM 389 C C . ARG A 1 51 ? -27.210 -3.433 20.397 1.00 94.62 51 ARG A C 1
ATOM 391 O O . ARG A 1 51 ? -26.988 -3.152 19.221 1.00 94.62 51 ARG A O 1
ATOM 398 N N . MET A 1 52 ? -27.176 -2.527 21.367 1.00 93.88 52 MET A N 1
ATOM 399 C CA . MET A 1 52 ? -26.821 -1.125 21.185 1.00 93.88 52 MET A CA 1
ATOM 400 C C . MET A 1 52 ? -25.484 -0.829 21.868 1.00 93.88 52 MET A C 1
ATOM 402 O O . MET A 1 52 ? -25.296 -1.119 23.051 1.00 93.88 52 MET A O 1
ATOM 406 N N . ARG A 1 53 ? -24.573 -0.174 21.143 1.00 93.75 53 ARG A N 1
ATOM 407 C CA . ARG A 1 53 ? -23.392 0.489 21.724 1.00 93.75 53 ARG A CA 1
ATOM 408 C C . ARG A 1 53 ? -23.424 1.970 21.386 1.00 93.75 53 ARG A C 1
ATOM 410 O O . ARG A 1 53 ? -23.784 2.334 20.272 1.00 93.75 53 ARG A O 1
ATOM 417 N N . MET A 1 54 ? -23.051 2.824 22.329 1.00 90.81 54 MET A N 1
ATOM 418 C CA . MET A 1 54 ? -23.086 4.275 22.153 1.00 90.81 54 MET A CA 1
ATOM 419 C C . MET A 1 54 ? -21.712 4.869 22.426 1.00 90.81 54 MET A C 1
ATOM 421 O O . MET A 1 54 ? -21.139 4.631 23.482 1.00 90.81 54 MET A O 1
ATOM 425 N N . PHE A 1 55 ? -21.217 5.694 21.510 1.00 91.44 55 PHE A N 1
ATOM 426 C CA . PHE A 1 55 ? -19.989 6.461 21.689 1.00 91.44 55 PHE A CA 1
ATOM 427 C C . PHE A 1 55 ? -20.313 7.948 21.680 1.00 91.44 55 PHE A C 1
ATOM 429 O O . PHE A 1 55 ? -20.931 8.447 20.743 1.00 91.44 55 PHE A O 1
ATOM 436 N N . ASN A 1 56 ? -19.871 8.664 22.708 1.00 85.50 56 ASN A N 1
ATOM 437 C CA . ASN A 1 56 ? -19.997 10.113 22.810 1.00 85.50 56 ASN A CA 1
ATOM 438 C C . ASN A 1 56 ? -19.095 10.813 21.781 1.00 85.50 56 ASN A C 1
ATOM 440 O O . ASN A 1 56 ? -18.170 10.212 21.224 1.00 85.50 56 ASN A O 1
ATOM 444 N N . ALA A 1 57 ? -19.320 12.109 21.566 1.00 83.19 57 ALA A N 1
ATOM 445 C CA . ALA A 1 57 ? -18.556 12.932 20.624 1.00 83.19 57 ALA A CA 1
ATOM 446 C C . ALA A 1 57 ? -17.031 12.971 20.877 1.00 83.19 57 ALA A C 1
ATOM 448 O O . ALA A 1 57 ? -16.258 13.237 19.958 1.00 83.19 57 ALA A O 1
ATOM 449 N N . ASP A 1 58 ? -16.567 12.697 22.099 1.00 77.88 58 ASP A N 1
ATOM 450 C CA . ASP A 1 58 ? -15.138 12.590 22.439 1.00 77.88 58 ASP A CA 1
ATOM 451 C C . ASP A 1 58 ? -14.541 11.188 22.164 1.00 77.88 58 ASP A C 1
ATOM 453 O O . ASP A 1 58 ? -13.325 10.972 22.258 1.00 77.88 58 ASP A O 1
ATOM 457 N N . GLY A 1 59 ? -15.387 10.239 21.757 1.00 82.44 59 GLY A N 1
ATOM 458 C CA . GLY A 1 59 ? -15.059 8.840 21.505 1.00 82.44 59 GLY A CA 1
ATOM 459 C C . GLY A 1 59 ? -15.110 7.944 22.745 1.00 82.44 59 GLY A C 1
ATOM 460 O O . GLY A 1 59 ? -14.743 6.777 22.637 1.00 82.44 59 GLY A O 1
ATOM 461 N N . SER A 1 60 ? -15.534 8.451 23.909 1.00 81.56 60 SER A N 1
ATOM 462 C CA . SER A 1 60 ? -15.815 7.616 25.084 1.00 81.56 60 SER A CA 1
ATOM 463 C C . SER A 1 60 ? -17.092 6.795 24.885 1.00 81.56 60 SER A C 1
ATOM 465 O O . SER A 1 60 ? -18.039 7.263 24.259 1.00 81.56 60 SER A O 1
ATOM 467 N N . GLU A 1 61 ? -17.130 5.569 25.406 1.00 88.38 61 GLU A N 1
ATOM 468 C CA . GLU A 1 61 ? -18.321 4.715 25.329 1.00 88.38 61 GLU A CA 1
ATOM 469 C C . GLU A 1 61 ? -19.284 5.032 26.485 1.00 88.38 61 GLU A C 1
ATOM 471 O O . GLU A 1 61 ? -18.873 5.108 27.644 1.00 88.38 61 GLU A O 1
ATOM 476 N N . GLY A 1 62 ? -20.555 5.264 26.159 1.00 74.50 62 GLY A N 1
ATOM 477 C CA . GLY A 1 62 ? -21.625 5.563 27.108 1.00 74.50 62 GLY A CA 1
ATOM 478 C C . GLY A 1 62 ? -22.476 4.333 27.415 1.00 74.50 62 GLY A C 1
ATOM 479 O O . GLY A 1 62 ? -22.725 3.509 26.538 1.00 74.50 62 GLY A O 1
ATOM 480 N N . GLU A 1 63 ? -22.954 4.223 28.659 1.00 72.44 63 GLU A N 1
ATOM 481 C CA . GLU A 1 63 ? -23.726 3.055 29.104 1.00 72.44 63 GLU A CA 1
ATOM 482 C C . GLU A 1 63 ? -25.106 2.964 28.431 1.00 72.44 63 GLU A C 1
ATOM 484 O O . GLU A 1 63 ? -25.502 1.901 27.950 1.00 72.44 63 GLU A O 1
ATOM 489 N N . MET A 1 64 ? -25.837 4.084 28.395 1.00 72.56 64 MET A N 1
ATOM 490 C CA . MET A 1 64 ? -27.119 4.238 27.704 1.00 72.56 64 MET A CA 1
ATOM 491 C C . MET A 1 64 ? -27.511 5.719 27.633 1.00 72.56 64 MET A C 1
ATOM 493 O O . MET A 1 64 ? -27.234 6.489 28.552 1.00 72.56 64 MET A O 1
ATOM 497 N N . CYS A 1 65 ? -28.249 6.098 26.590 1.00 76.88 65 CYS A N 1
ATOM 498 C CA . CYS A 1 65 ? -29.031 7.329 26.565 1.00 76.88 65 CYS A CA 1
ATOM 499 C C . CYS A 1 65 ? -30.507 6.996 26.329 1.00 76.88 65 CYS A C 1
ATOM 501 O O . CYS A 1 65 ? -30.846 6.409 25.302 1.00 76.88 65 CYS A O 1
ATOM 503 N N . GLY A 1 66 ? -31.394 7.412 27.241 1.00 77.00 66 GLY A N 1
ATOM 504 C CA . GLY A 1 66 ? -32.842 7.228 27.081 1.00 77.00 66 GLY A CA 1
ATOM 505 C C . GLY A 1 66 ? -33.383 7.882 25.803 1.00 77.00 66 GLY A C 1
ATOM 506 O O . GLY A 1 66 ? -34.274 7.336 25.162 1.00 77.00 66 GLY A O 1
ATOM 507 N N . ASN A 1 67 ? -32.811 9.013 25.375 1.00 82.25 67 ASN A N 1
ATOM 508 C CA . ASN A 1 67 ? -33.168 9.664 24.108 1.00 82.25 67 ASN A CA 1
ATOM 509 C C . ASN A 1 67 ? -32.609 8.898 22.894 1.00 82.25 67 ASN A C 1
ATOM 511 O O . ASN A 1 67 ? -33.289 8.775 21.874 1.00 82.25 67 ASN A O 1
ATOM 515 N N . GLY A 1 68 ? -31.406 8.330 23.031 1.00 87.81 68 GLY A N 1
ATOM 516 C CA . GLY A 1 68 ? -30.759 7.513 22.005 1.00 87.81 68 GLY A CA 1
ATOM 517 C C . GLY A 1 68 ? -31.484 6.189 21.746 1.00 87.81 68 GLY A C 1
ATOM 518 O O . GLY A 1 68 ? -31.778 5.855 20.604 1.00 87.81 68 GLY A O 1
ATOM 519 N N . ILE A 1 69 ? -31.864 5.460 22.799 1.00 89.38 69 ILE A N 1
ATOM 520 C CA . ILE A 1 69 ? -32.504 4.141 22.664 1.00 89.38 69 ILE A CA 1
ATOM 521 C C . ILE A 1 69 ? -33.928 4.220 22.072 1.00 89.38 69 ILE A C 1
ATOM 523 O O . ILE A 1 69 ? -34.370 3.302 21.385 1.00 89.38 69 ILE A O 1
ATOM 527 N N . ARG A 1 70 ? -34.638 5.347 22.239 1.00 90.44 70 ARG A N 1
ATOM 528 C CA . ARG A 1 70 ? -35.917 5.586 21.540 1.00 90.44 70 ARG A CA 1
ATOM 529 C C . ARG A 1 70 ? -35.729 5.730 20.032 1.00 90.44 70 ARG A C 1
ATOM 531 O O . ARG A 1 70 ? -36.458 5.131 19.248 1.00 90.44 70 ARG A O 1
ATOM 538 N N . CYS A 1 71 ? -34.728 6.508 19.627 1.00 91.38 71 CYS A N 1
ATOM 539 C CA . CYS A 1 71 ? -34.379 6.671 18.217 1.00 91.38 71 CYS A CA 1
ATOM 540 C C . CYS A 1 71 ? -33.800 5.381 17.616 1.00 91.38 71 CYS A C 1
ATOM 542 O O . CYS A 1 71 ? -34.052 5.099 16.448 1.00 91.38 71 CYS A O 1
ATOM 544 N N . PHE A 1 72 ? -33.098 4.572 18.417 1.00 93.38 72 PHE A N 1
ATOM 545 C CA . PHE A 1 72 ? -32.628 3.240 18.033 1.00 93.38 72 PHE A CA 1
ATOM 546 C C . PHE A 1 72 ? -33.785 2.333 17.600 1.00 93.38 72 PHE A C 1
ATOM 548 O O . PHE A 1 72 ? -33.702 1.714 16.543 1.00 93.38 72 PHE A O 1
ATOM 555 N N . ALA A 1 73 ? -34.885 2.297 18.362 1.00 91.69 73 ALA A N 1
ATOM 556 C CA . ALA A 1 73 ? -36.053 1.491 18.003 1.00 91.69 73 ALA A CA 1
ATOM 557 C C . ALA A 1 73 ? -36.668 1.928 16.664 1.00 91.69 73 ALA A C 1
ATOM 559 O O . ALA A 1 73 ? -36.939 1.081 15.814 1.00 91.69 73 ALA A O 1
ATOM 560 N N . LYS A 1 74 ? -36.815 3.242 16.431 1.00 92.00 74 LYS A N 1
ATOM 561 C CA . LYS A 1 74 ? -37.255 3.777 15.130 1.00 92.00 74 LYS A CA 1
ATOM 562 C C . LYS A 1 74 ? -36.325 3.331 13.999 1.00 92.00 74 LYS A C 1
ATOM 564 O O . LYS A 1 74 ? -36.801 2.767 13.020 1.00 92.00 74 LYS A O 1
ATOM 569 N N . TYR A 1 75 ? -35.014 3.527 14.159 1.00 93.50 75 TYR A N 1
ATOM 570 C CA . TYR A 1 75 ? -34.019 3.145 13.154 1.00 93.50 75 TYR A CA 1
ATOM 571 C C . TYR A 1 75 ? -34.088 1.650 12.814 1.00 93.50 75 TYR A C 1
ATOM 573 O O . TYR A 1 75 ? -34.145 1.284 11.643 1.00 93.50 75 TYR A O 1
ATOM 581 N N . ALA A 1 76 ? -34.124 0.786 13.830 1.00 93.00 76 ALA A N 1
ATOM 582 C CA . ALA A 1 76 ? -34.135 -0.660 13.644 1.00 93.00 76 ALA A CA 1
ATOM 583 C C . ALA A 1 76 ? -35.415 -1.158 12.946 1.00 93.00 76 ALA A C 1
ATOM 585 O O . ALA A 1 76 ? -35.345 -2.013 12.062 1.00 93.00 76 ALA A O 1
ATOM 586 N N . ILE A 1 77 ? -36.575 -0.603 13.305 1.00 90.94 77 ILE A N 1
ATOM 587 C CA . ILE A 1 77 ? -37.870 -0.995 12.735 1.00 90.94 77 ILE A CA 1
ATOM 588 C C . ILE A 1 77 ? -38.028 -0.472 11.301 1.00 90.94 77 ILE A C 1
ATOM 590 O O . ILE A 1 77 ? -38.464 -1.207 10.419 1.00 90.94 77 ILE A O 1
ATOM 594 N N . GLU A 1 78 ? -37.680 0.790 11.042 1.00 90.94 78 GLU A N 1
ATOM 595 C CA . GLU A 1 78 ? -37.889 1.418 9.726 1.00 90.94 78 GLU A CA 1
ATOM 596 C C . GLU A 1 78 ? -36.871 0.975 8.673 1.00 90.94 78 GLU A C 1
ATOM 598 O O . GLU A 1 78 ? -37.142 1.075 7.479 1.00 90.94 78 GLU A O 1
ATOM 603 N N . ARG A 1 79 ? -35.720 0.440 9.098 1.00 91.31 79 ARG A N 1
ATOM 604 C CA . ARG A 1 79 ? -34.735 -0.205 8.215 1.00 91.31 79 ARG A CA 1
ATOM 605 C C . ARG A 1 79 ? -34.939 -1.712 8.068 1.00 91.31 79 ARG A C 1
ATOM 607 O O . ARG A 1 79 ? -34.074 -2.369 7.500 1.00 91.31 79 ARG A O 1
ATOM 614 N N . GLU A 1 80 ? -36.050 -2.248 8.577 1.00 89.69 80 GLU A N 1
ATOM 615 C CA . GLU A 1 80 ? -36.394 -3.676 8.510 1.00 89.69 80 GLU A CA 1
ATOM 616 C C . GLU A 1 80 ? -35.311 -4.593 9.114 1.00 89.69 80 GLU A C 1
ATOM 618 O O . GLU A 1 80 ? -35.180 -5.759 8.745 1.00 89.69 80 GLU A O 1
ATOM 623 N N . ILE A 1 81 ? -34.526 -4.070 10.064 1.00 90.62 81 ILE A N 1
ATOM 624 C CA . ILE A 1 81 ? -33.520 -4.840 10.809 1.00 90.62 81 ILE A CA 1
ATOM 625 C C . ILE A 1 81 ? -34.225 -5.818 11.754 1.00 90.62 81 ILE A C 1
ATOM 627 O O . ILE A 1 81 ? -33.794 -6.959 11.904 1.00 90.62 81 ILE A O 1
ATOM 631 N N . VAL A 1 82 ? -35.327 -5.368 12.358 1.00 87.62 82 VAL A N 1
ATOM 632 C CA . VAL A 1 82 ? -36.232 -6.162 13.195 1.00 87.62 82 VAL A CA 1
ATOM 633 C C . VAL A 1 82 ? -37.664 -6.024 12.691 1.00 87.62 82 VAL A C 1
ATOM 635 O O . VAL A 1 82 ? -38.060 -4.983 12.162 1.00 87.62 82 VAL A O 1
ATOM 638 N N . ALA A 1 83 ? -38.458 -7.080 12.869 1.00 79.94 83 ALA A N 1
ATOM 639 C CA . ALA A 1 83 ? -39.892 -7.026 12.607 1.00 79.94 83 ALA A CA 1
ATOM 640 C C . ALA A 1 83 ? -40.574 -6.038 13.568 1.00 79.94 83 ALA A C 1
ATOM 642 O O . ALA A 1 83 ? -40.088 -5.829 14.675 1.00 79.94 83 ALA A O 1
ATOM 643 N N . ARG A 1 84 ? -41.709 -5.452 13.161 1.00 83.50 84 ARG A N 1
ATOM 644 C CA . ARG A 1 84 ? -42.524 -4.566 14.014 1.00 83.50 84 ARG A CA 1
ATOM 645 C C . ARG A 1 84 ? -43.044 -5.354 15.230 1.00 83.50 84 ARG A C 1
ATOM 647 O O . ARG A 1 84 ? -43.930 -6.185 15.031 1.00 83.50 84 ARG A O 1
ATOM 654 N N . PRO A 1 85 ? -42.513 -5.143 16.447 1.00 79.06 85 PRO A N 1
ATOM 655 C CA . PRO A 1 85 ? -42.874 -5.964 17.592 1.00 79.06 85 PRO A CA 1
ATOM 656 C C . PRO A 1 85 ? -44.038 -5.333 18.365 1.00 79.06 85 PRO A C 1
ATOM 658 O O . PRO A 1 85 ? -43.911 -4.224 18.885 1.00 79.06 85 PRO A O 1
ATOM 661 N N . ASP A 1 86 ? -45.155 -6.056 18.483 1.00 71.44 86 ASP A N 1
ATOM 662 C CA . ASP A 1 86 ? -46.327 -5.613 19.260 1.00 71.44 86 ASP A CA 1
ATOM 663 C C . ASP A 1 86 ? -46.070 -5.649 20.782 1.00 71.44 86 ASP A C 1
ATOM 665 O O . ASP A 1 86 ? -46.649 -4.868 21.535 1.00 71.44 86 ASP A O 1
ATOM 669 N N . GLU A 1 87 ? -45.178 -6.533 21.245 1.00 78.44 87 GLU A N 1
ATOM 670 C CA . GLU A 1 87 ? -44.837 -6.725 22.667 1.00 78.44 87 GLU A CA 1
ATOM 671 C C . GLU A 1 87 ? -43.616 -5.897 23.126 1.00 78.44 87 GLU A C 1
ATOM 673 O O . GLU A 1 87 ? -43.189 -5.997 24.276 1.00 78.44 87 GLU A O 1
ATOM 678 N N . GLY A 1 88 ? -43.081 -5.038 22.252 1.00 86.06 88 GLY A N 1
ATOM 679 C CA . GLY A 1 88 ? -41.880 -4.236 22.501 1.00 86.06 88 GLY A CA 1
ATOM 680 C C . GLY A 1 88 ? -40.588 -4.884 21.989 1.00 86.06 88 GLY A C 1
ATOM 681 O O . GLY A 1 88 ? -40.503 -6.089 21.785 1.00 86.06 88 GLY A O 1
ATOM 682 N N . LEU A 1 89 ? -39.580 -4.048 21.750 1.00 91.31 89 LEU A N 1
ATOM 683 C CA . LEU A 1 89 ? -38.250 -4.410 21.266 1.00 91.31 89 LEU A CA 1
ATOM 684 C C . LEU A 1 89 ? -37.282 -4.529 22.447 1.00 91.31 89 LEU A C 1
ATOM 686 O O . LEU A 1 89 ? -37.063 -3.549 23.163 1.00 91.31 89 LEU A O 1
ATOM 690 N N . THR A 1 90 ? -36.666 -5.691 22.638 1.00 92.38 90 THR A N 1
ATOM 691 C CA . THR A 1 90 ? -35.616 -5.878 23.644 1.00 92.38 90 THR A CA 1
ATOM 692 C C . THR A 1 90 ? -34.253 -5.470 23.088 1.00 92.38 90 THR A C 1
ATOM 694 O O . THR A 1 90 ? -33.821 -5.924 22.031 1.00 92.38 90 THR A O 1
ATOM 697 N N . VAL A 1 91 ? -33.557 -4.585 23.801 1.00 92.50 91 VAL A N 1
ATOM 698 C CA . VAL A 1 91 ? -32.257 -4.041 23.396 1.00 92.50 91 VAL A CA 1
ATOM 699 C C . VAL A 1 91 ? -31.236 -4.294 24.498 1.00 92.50 91 VAL A C 1
ATOM 701 O O . VAL A 1 91 ? -31.382 -3.814 25.625 1.00 92.50 91 VAL A O 1
ATOM 704 N N . GLU A 1 92 ? -30.184 -5.038 24.173 1.00 92.81 92 GLU A N 1
ATOM 705 C CA . GLU A 1 92 ? -29.018 -5.219 25.032 1.00 92.81 92 GLU A CA 1
ATOM 706 C C . GLU A 1 92 ? -28.182 -3.933 25.032 1.00 92.81 92 GLU A C 1
ATOM 708 O O . GLU A 1 92 ? -27.727 -3.467 23.987 1.00 92.81 92 GLU A O 1
ATOM 713 N N . THR A 1 93 ? -27.956 -3.360 26.213 1.00 88.25 93 THR A N 1
ATOM 714 C CA . THR A 1 93 ? -27.076 -2.198 26.408 1.00 88.25 93 THR A CA 1
ATOM 715 C C . THR A 1 93 ? -26.038 -2.497 27.489 1.00 88.25 93 THR A C 1
ATOM 717 O O . THR A 1 93 ? -26.170 -3.474 28.230 1.00 88.25 93 THR A O 1
ATOM 720 N N . LEU A 1 94 ? -25.034 -1.631 27.656 1.00 80.81 94 LEU A N 1
ATOM 721 C CA . LEU A 1 94 ? -24.068 -1.750 28.759 1.00 80.81 94 LEU A CA 1
ATOM 722 C C . LEU A 1 94 ? -24.722 -1.633 30.151 1.00 80.81 94 LEU A C 1
ATOM 724 O O . LEU A 1 94 ? -24.178 -2.154 31.119 1.00 80.81 94 LEU A O 1
ATOM 728 N N . ALA A 1 95 ? -25.901 -1.008 30.254 1.00 76.38 95 ALA A N 1
ATOM 729 C CA . ALA A 1 95 ? -26.694 -0.931 31.486 1.00 76.38 95 ALA A CA 1
ATOM 730 C C . ALA A 1 95 ? -27.643 -2.140 31.687 1.00 76.38 95 ALA A C 1
ATOM 732 O O . ALA A 1 95 ? -28.491 -2.134 32.590 1.00 76.38 95 ALA A O 1
ATOM 733 N N . GLY A 1 96 ? -27.526 -3.166 30.836 1.00 83.56 96 GLY A N 1
ATOM 734 C CA . GLY A 1 96 ? -28.381 -4.352 30.787 1.00 83.56 96 GLY A CA 1
ATOM 735 C C . GLY A 1 96 ? -29.470 -4.276 29.713 1.00 83.56 96 GLY A C 1
ATOM 736 O O . GLY A 1 96 ? -29.599 -3.284 28.991 1.00 83.56 96 GLY A O 1
ATOM 737 N N . ILE A 1 97 ? -30.256 -5.349 29.601 1.00 88.94 97 ILE A N 1
ATOM 738 C CA . ILE A 1 97 ? -31.356 -5.454 28.631 1.00 88.94 97 ILE A CA 1
ATOM 739 C C . ILE A 1 97 ? -32.491 -4.504 29.031 1.00 88.94 97 ILE A C 1
ATOM 741 O O . ILE A 1 97 ? -32.863 -4.416 30.208 1.00 88.94 97 ILE A O 1
ATOM 745 N N . ARG A 1 98 ? -33.038 -3.777 28.055 1.00 86.81 98 ARG A N 1
ATOM 746 C CA . ARG A 1 98 ? -34.228 -2.933 28.215 1.00 86.81 98 ARG A CA 1
ATOM 747 C C . ARG A 1 98 ? -35.253 -3.235 27.143 1.00 86.81 98 ARG A C 1
ATOM 749 O O . ARG A 1 98 ? -34.892 -3.506 26.005 1.00 86.81 98 ARG A O 1
ATOM 756 N N . THR A 1 99 ? -36.522 -3.103 27.503 1.00 88.94 99 THR A N 1
ATOM 757 C CA . THR A 1 99 ? -37.629 -3.192 26.553 1.00 88.94 99 THR A CA 1
ATOM 758 C C . THR A 1 99 ? -38.064 -1.792 26.136 1.00 88.94 99 THR A C 1
ATOM 760 O O . THR A 1 99 ? -38.312 -0.924 26.980 1.00 88.94 99 THR A O 1
ATOM 763 N N . VAL A 1 100 ? -38.141 -1.580 24.826 1.00 91.25 100 VAL A N 1
ATOM 764 C CA . VAL A 1 100 ? -38.567 -0.340 24.180 1.00 91.25 100 VAL A CA 1
ATOM 765 C C . VAL A 1 100 ? -39.885 -0.596 23.465 1.00 91.25 100 VAL A C 1
ATOM 767 O O . VAL A 1 100 ? -39.957 -1.430 22.571 1.00 91.25 100 VAL A O 1
ATOM 770 N N . TYR A 1 101 ? -40.929 0.136 23.826 1.00 91.81 101 TYR A N 1
ATOM 771 C CA . TYR A 1 101 ? -42.253 0.009 23.227 1.00 91.81 101 TYR A CA 1
ATOM 772 C C . TYR A 1 101 ? -42.429 1.097 22.158 1.00 91.81 101 TYR A C 1
ATOM 774 O O . TYR A 1 101 ? -42.558 2.273 22.517 1.00 91.81 101 TYR A O 1
ATOM 782 N N . PRO A 1 102 ? -42.373 0.761 20.857 1.00 90.50 102 PRO A N 1
ATOM 783 C CA . PRO A 1 102 ? -42.533 1.741 19.788 1.00 90.50 102 PRO A CA 1
ATOM 784 C C . PRO A 1 102 ? -43.958 2.308 19.761 1.00 90.50 102 PRO A C 1
ATOM 786 O O . PRO A 1 102 ? -44.932 1.597 20.000 1.00 90.50 102 PRO A O 1
ATOM 789 N N . ILE A 1 103 ? -44.073 3.597 19.451 1.00 90.12 103 ILE A N 1
ATOM 790 C CA . ILE A 1 103 ? -45.347 4.298 19.271 1.00 90.12 103 ILE A CA 1
ATOM 791 C C . ILE A 1 103 ? -45.485 4.616 17.788 1.00 90.12 103 ILE A C 1
ATOM 793 O O . ILE A 1 103 ? -44.628 5.293 17.217 1.00 90.12 103 ILE A O 1
ATOM 797 N N . TYR A 1 104 ? -46.553 4.113 17.177 1.00 88.31 104 TYR A N 1
ATOM 798 C CA . TYR A 1 104 ? -46.784 4.211 15.741 1.00 88.31 104 TYR A CA 1
ATOM 799 C C . TYR A 1 104 ? -47.773 5.325 15.386 1.00 88.31 104 TYR A C 1
ATOM 801 O O . TYR A 1 104 ? -48.757 5.532 16.100 1.00 88.31 104 TYR A O 1
ATOM 809 N N . ASP A 1 105 ? -47.534 5.986 14.257 1.00 86.12 105 ASP A N 1
ATOM 810 C CA . ASP A 1 105 ? -48.477 6.870 13.567 1.00 86.12 105 ASP A CA 1
ATOM 811 C C . ASP A 1 105 ? -48.658 6.437 12.095 1.00 86.12 105 ASP A C 1
ATOM 813 O O . ASP A 1 105 ? -48.247 5.338 11.707 1.00 86.12 105 ASP A O 1
ATOM 817 N N . ASP A 1 106 ? -49.312 7.272 11.279 1.00 78.19 106 ASP A N 1
ATOM 818 C CA . ASP A 1 106 ? -49.554 6.988 9.856 1.00 78.19 106 ASP A CA 1
ATOM 819 C C . ASP A 1 106 ? -48.251 6.912 9.023 1.00 78.19 106 ASP A C 1
ATOM 821 O O . ASP A 1 106 ? -48.242 6.265 7.972 1.00 78.19 106 ASP A O 1
ATOM 825 N N . ASP A 1 107 ? -47.152 7.517 9.494 1.00 75.50 107 ASP A N 1
ATOM 826 C CA . ASP A 1 107 ? -45.877 7.656 8.776 1.00 75.50 107 ASP A CA 1
ATOM 827 C C . ASP A 1 107 ? -44.772 6.707 9.291 1.00 75.50 107 ASP A C 1
ATOM 829 O O . ASP A 1 107 ? -43.722 6.581 8.655 1.00 75.50 107 ASP A O 1
ATOM 833 N N . GLY A 1 108 ? -44.987 5.996 10.404 1.00 84.69 108 GLY A N 1
ATOM 834 C CA . GLY A 1 108 ? -44.040 5.013 10.934 1.00 84.69 108 GLY A CA 1
ATOM 835 C C . GLY A 1 108 ? -43.956 5.021 12.455 1.00 84.69 108 GLY A C 1
ATOM 836 O O . GLY A 1 108 ? -44.971 4.999 13.146 1.00 84.69 108 GLY A O 1
ATOM 837 N N . VAL A 1 109 ? -42.735 4.973 12.996 1.00 88.00 109 VAL A N 1
ATOM 838 C CA . VAL A 1 109 ? -42.496 5.096 14.443 1.00 88.00 109 VAL A CA 1
ATOM 839 C C . VAL A 1 109 ? -42.361 6.583 14.786 1.00 88.00 109 VAL A C 1
ATOM 841 O O . VAL A 1 109 ? -41.365 7.214 14.427 1.00 88.00 109 VAL A O 1
ATOM 844 N N . ALA A 1 110 ? -43.344 7.144 15.490 1.00 87.12 110 ALA A N 1
ATOM 845 C CA . ALA A 1 110 ? -43.381 8.550 15.913 1.00 87.12 110 ALA A CA 1
ATOM 846 C C . ALA A 1 110 ? -42.520 8.816 17.163 1.00 87.12 110 ALA A C 1
ATOM 848 O O . ALA A 1 110 ? -41.957 9.896 17.370 1.00 87.12 110 ALA A O 1
ATOM 849 N N . GLY A 1 111 ? -42.411 7.804 18.019 1.00 89.44 111 GLY A N 1
ATOM 850 C CA . GLY A 1 111 ? -41.702 7.862 19.287 1.00 89.44 111 GLY A CA 1
ATOM 851 C C . GLY A 1 111 ? -41.604 6.483 19.915 1.00 89.44 111 GLY A C 1
ATOM 852 O O . GLY A 1 111 ? -41.927 5.472 19.292 1.00 89.44 111 GLY A O 1
ATOM 853 N N . ALA A 1 112 ? -41.151 6.428 21.160 1.00 90.50 112 ALA A N 1
ATOM 854 C CA . ALA A 1 112 ? -41.124 5.179 21.908 1.00 90.50 112 ALA A CA 1
ATOM 855 C C . ALA A 1 112 ? -41.237 5.424 23.415 1.00 90.50 112 ALA A C 1
ATOM 857 O O . ALA A 1 112 ? -40.859 6.486 23.913 1.00 90.50 112 ALA A O 1
ATOM 858 N N . ARG A 1 113 ? -41.722 4.417 24.139 1.00 91.62 113 ARG A N 1
ATOM 859 C CA . ARG A 1 113 ? -41.744 4.348 25.603 1.00 91.62 113 ARG A CA 1
ATOM 860 C C . ARG A 1 113 ? -40.659 3.386 26.085 1.00 91.62 113 ARG A C 1
ATOM 862 O O . ARG A 1 113 ? -40.530 2.285 25.562 1.00 91.62 113 ARG A O 1
ATOM 869 N N . VAL A 1 114 ? -39.878 3.786 27.085 1.00 90.31 114 VAL A N 1
ATOM 870 C CA . VAL A 1 114 ? -38.734 3.020 27.613 1.00 90.31 114 VAL A CA 1
ATOM 871 C C . VAL A 1 114 ? -38.814 2.965 29.134 1.00 90.31 114 VAL A C 1
ATOM 873 O O . VAL A 1 114 ? -39.123 3.977 29.762 1.00 90.31 114 VAL A O 1
ATOM 876 N N . SER A 1 115 ? -38.519 1.808 29.734 1.00 88.12 115 SER A N 1
ATOM 877 C CA . SER A 1 115 ? -38.322 1.725 31.188 1.00 88.12 115 SER A CA 1
ATOM 878 C C . SER A 1 115 ? -36.955 2.288 31.582 1.00 88.12 115 SER A C 1
ATOM 880 O O . SER A 1 115 ? -35.914 1.855 31.080 1.00 88.12 115 SER A O 1
ATOM 882 N N . MET A 1 116 ? -36.967 3.245 32.506 1.00 85.81 116 MET A N 1
ATOM 883 C CA . MET A 1 116 ? -35.783 3.892 33.074 1.00 85.81 116 MET A CA 1
ATOM 884 C C . MET A 1 116 ? -35.354 3.253 34.406 1.00 85.81 116 MET A C 1
ATOM 886 O O . MET A 1 116 ? -34.358 3.677 34.993 1.00 85.81 116 MET A O 1
ATOM 890 N N . GLY A 1 117 ? -36.066 2.215 34.860 1.00 85.44 117 GLY A N 1
ATOM 891 C CA . GLY A 1 117 ? -35.807 1.491 36.105 1.00 85.44 117 GLY A CA 1
ATOM 892 C C . GLY A 1 117 ? -36.407 2.146 37.355 1.00 85.44 117 GLY A C 1
ATOM 893 O O . GLY A 1 117 ? -37.168 3.113 37.282 1.00 85.44 117 GLY A O 1
ATOM 894 N N . PHE A 1 118 ? -36.071 1.584 38.521 1.00 88.94 118 PHE A N 1
ATOM 895 C CA . PHE A 1 118 ? -36.583 2.025 39.823 1.00 88.94 118 PHE A CA 1
ATOM 896 C C . PHE A 1 118 ? -35.866 3.285 40.337 1.00 88.94 118 PHE A C 1
ATOM 898 O O . PHE A 1 118 ? -34.629 3.326 40.338 1.00 88.94 118 PHE A O 1
ATOM 905 N N . PRO A 1 119 ? -36.605 4.285 40.853 1.00 91.88 119 PRO A N 1
ATOM 906 C CA . PRO A 1 119 ? -36.001 5.453 41.473 1.00 91.88 119 PRO A CA 1
ATOM 907 C C . PRO A 1 119 ? -35.437 5.102 42.854 1.00 91.88 119 PRO A C 1
ATOM 909 O O . PRO A 1 119 ? -36.087 4.450 43.671 1.00 91.88 119 PRO A O 1
ATOM 912 N N . ARG A 1 120 ? -34.233 5.588 43.161 1.00 91.31 120 ARG A N 1
ATOM 913 C CA . ARG A 1 120 ? -33.661 5.522 44.513 1.00 91.31 120 ARG A CA 1
ATOM 914 C C . ARG A 1 120 ? -33.976 6.811 45.252 1.00 91.31 120 ARG A C 1
ATOM 916 O O . ARG A 1 120 ? -33.638 7.900 44.785 1.00 91.31 120 ARG A O 1
ATOM 923 N N . LEU A 1 121 ? -34.626 6.663 46.401 1.00 89.94 121 LEU A N 1
ATOM 924 C CA . LEU A 1 121 ? -35.234 7.765 47.146 1.00 89.94 121 LEU A CA 1
ATOM 925 C C . LEU A 1 121 ? -34.585 8.002 48.512 1.00 89.94 121 LEU A C 1
ATOM 927 O O . LEU A 1 121 ? -34.627 9.118 49.029 1.00 89.94 121 LEU A O 1
ATOM 931 N N . ASN A 1 122 ? -33.983 6.971 49.107 1.00 86.44 122 ASN A N 1
ATOM 932 C CA . ASN A 1 122 ? -33.373 7.108 50.422 1.00 86.44 122 ASN A CA 1
ATOM 933 C C . ASN A 1 122 ? -32.037 7.852 50.313 1.00 86.44 122 ASN A C 1
ATOM 935 O O . ASN A 1 122 ? -31.223 7.521 49.448 1.00 86.44 122 ASN A O 1
ATOM 939 N N . PRO A 1 123 ? -31.736 8.780 51.236 1.00 80.75 123 PRO A N 1
ATOM 940 C CA . PRO A 1 123 ? -30.468 9.506 51.236 1.00 80.75 123 PRO A CA 1
ATOM 941 C C . PRO A 1 123 ? -29.220 8.626 51.304 1.00 80.75 123 PRO A C 1
ATOM 943 O O . PRO A 1 123 ? -28.166 9.056 50.864 1.00 80.75 123 PRO A O 1
ATOM 946 N N . GLN A 1 124 ? -29.325 7.410 51.848 1.00 81.25 124 GLN A N 1
ATOM 947 C CA . GLN A 1 124 ? -28.210 6.456 51.926 1.00 81.25 124 GLN A CA 1
ATOM 948 C C . GLN A 1 124 ? -27.862 5.853 50.554 1.00 81.25 124 GLN A C 1
ATOM 950 O O . GLN A 1 124 ? -26.710 5.509 50.305 1.00 81.25 124 GLN A O 1
ATOM 955 N N . ASP A 1 125 ? -28.845 5.783 49.651 1.00 83.38 125 ASP A N 1
ATOM 956 C CA . ASP A 1 125 ? -28.715 5.219 48.303 1.00 83.38 125 ASP A CA 1
ATOM 957 C C . ASP A 1 125 ? -28.343 6.282 47.252 1.00 83.38 125 ASP A C 1
ATOM 959 O O . ASP A 1 125 ? -28.135 5.974 46.071 1.00 83.38 125 ASP A O 1
ATOM 963 N N . ILE A 1 126 ? -28.265 7.547 47.678 1.00 86.31 126 ILE A N 1
ATOM 964 C CA . ILE A 1 126 ? -27.923 8.712 46.865 1.00 86.31 126 ILE A CA 1
ATOM 965 C C . ILE A 1 126 ? -26.599 9.279 47.404 1.00 86.31 126 ILE A C 1
ATOM 967 O O . ILE A 1 126 ? -26.470 9.476 48.606 1.00 86.31 126 ILE A O 1
ATOM 971 N N . PRO A 1 127 ? -25.592 9.576 46.565 1.00 82.94 127 PRO A N 1
ATOM 972 C CA . PRO A 1 127 ? -24.304 10.116 47.012 1.00 82.94 127 PRO A CA 1
ATOM 973 C C . PRO A 1 127 ? -24.414 11.587 47.471 1.00 82.94 127 PRO A C 1
ATOM 975 O O . PRO A 1 127 ? -23.909 12.491 46.802 1.00 82.94 127 PRO A O 1
ATOM 978 N N . VAL A 1 128 ? -25.068 11.819 48.613 1.00 85.31 128 VAL A N 1
ATOM 979 C CA . VAL A 1 128 ? -25.284 13.122 49.254 1.00 85.31 128 VAL A CA 1
ATOM 980 C C . VAL A 1 128 ? -24.905 13.070 50.740 1.00 85.31 128 VAL A C 1
ATOM 982 O O . VAL A 1 128 ? -25.231 12.126 51.452 1.00 85.31 128 VAL A O 1
ATOM 985 N N . SER A 1 129 ? -24.222 14.106 51.222 1.00 85.12 129 SER A N 1
ATOM 986 C CA . SER A 1 129 ? -23.829 14.272 52.625 1.00 85.12 129 SER A CA 1
ATOM 987 C C . SER A 1 129 ? -24.785 15.243 53.323 1.00 85.12 129 SER A C 1
ATOM 989 O O . SER A 1 129 ? -24.748 16.446 53.057 1.00 85.12 129 SER A O 1
ATOM 991 N N . LEU A 1 130 ? -25.641 14.731 54.214 1.00 83.31 130 LEU A N 1
ATOM 992 C CA . LEU A 1 130 ? -26.659 15.509 54.937 1.00 83.31 130 LEU A CA 1
ATOM 993 C C . LEU A 1 130 ? -26.292 15.716 56.414 1.00 83.31 130 LEU A C 1
ATOM 995 O O . LEU A 1 130 ? -25.560 14.919 56.998 1.00 83.31 130 LEU A O 1
ATOM 999 N N . ASP A 1 131 ? -26.828 16.775 57.030 1.00 75.88 131 ASP A N 1
ATOM 1000 C CA . ASP A 1 131 ? -26.695 17.011 58.474 1.00 75.88 131 ASP A CA 1
ATOM 1001 C C . ASP A 1 131 ? -27.352 15.861 59.277 1.00 75.88 131 ASP A C 1
ATOM 1003 O O . ASP A 1 131 ? -28.531 15.556 59.043 1.00 75.88 131 ASP A O 1
ATOM 1007 N N . PRO A 1 132 ? -26.645 15.246 60.250 1.00 65.44 132 PRO A N 1
ATOM 1008 C CA . PRO A 1 132 ? -27.179 14.194 61.114 1.00 65.44 132 PRO A CA 1
ATOM 1009 C C . PRO A 1 132 ? -28.540 14.521 61.746 1.00 65.44 132 PRO A C 1
ATOM 1011 O O . PRO A 1 132 ? -29.389 13.636 61.857 1.00 65.44 132 PRO A O 1
ATOM 1014 N N . ALA A 1 133 ? -28.788 15.787 62.105 1.00 62.00 133 ALA A N 1
ATOM 1015 C CA . ALA A 1 133 ? -30.039 16.234 62.720 1.00 62.00 133 ALA A CA 1
ATOM 1016 C C . ALA A 1 133 ? -31.244 16.224 61.757 1.00 62.00 133 ALA A C 1
ATOM 1018 O O . ALA A 1 133 ? -32.384 16.154 62.216 1.00 62.00 133 ALA A O 1
ATOM 1019 N N . MET A 1 134 ? -31.003 16.273 60.441 1.00 59.09 134 MET A N 1
ATOM 1020 C CA . MET A 1 134 ? -32.029 16.179 59.390 1.00 59.09 134 MET A CA 1
ATOM 1021 C C . MET A 1 134 ? -32.058 14.804 58.696 1.00 59.09 134 MET A C 1
ATOM 1023 O O . MET A 1 134 ? -32.987 14.524 57.945 1.00 59.09 134 MET A O 1
ATOM 1027 N N . SER A 1 135 ? -31.071 13.940 58.966 1.00 55.88 135 SER A N 1
ATOM 1028 C CA . SER A 1 135 ? -30.956 12.572 58.428 1.00 55.88 135 SER A CA 1
ATOM 1029 C C . SER A 1 135 ? -31.740 11.502 59.209 1.00 55.88 135 SER A C 1
ATOM 1031 O O . SER A 1 135 ? -31.764 10.340 58.817 1.00 55.88 135 SER A O 1
ATOM 1033 N N . SER A 1 136 ? -32.365 11.878 60.330 1.00 49.59 136 SER A N 1
ATOM 1034 C CA . SER A 1 136 ? -32.955 10.960 61.317 1.00 49.59 136 SER A CA 1
ATOM 1035 C C . SER A 1 136 ? -34.314 10.357 60.930 1.00 49.59 136 SER A C 1
ATOM 1037 O O . SER A 1 136 ? -34.820 9.506 61.660 1.00 49.59 136 SER A O 1
ATOM 1039 N N . ASN A 1 137 ? -34.894 10.747 59.790 1.00 55.38 137 ASN A N 1
ATOM 1040 C CA . ASN A 1 137 ? -36.123 10.154 59.260 1.00 55.38 137 ASN A CA 1
ATOM 1041 C C . ASN A 1 137 ? -35.799 9.183 58.116 1.00 55.38 137 ASN A C 1
ATOM 1043 O O . ASN A 1 137 ? -35.209 9.579 57.114 1.00 55.38 137 ASN A O 1
ATOM 1047 N N . ALA A 1 138 ? -36.238 7.929 58.237 1.00 57.28 138 ALA A N 1
ATOM 1048 C CA . ALA A 1 138 ? -36.255 6.988 57.121 1.00 57.28 138 ALA A CA 1
ATOM 1049 C C . ALA A 1 138 ? -37.289 7.459 56.076 1.00 57.28 138 ALA A C 1
ATOM 1051 O O . ALA A 1 138 ? -38.488 7.448 56.354 1.00 57.28 138 ALA A O 1
ATOM 1052 N N . GLY A 1 139 ? -36.837 7.930 54.908 1.00 75.75 139 GLY A N 1
ATOM 1053 C CA . GLY A 1 139 ? -37.709 8.345 53.803 1.00 75.75 139 GLY A CA 1
ATOM 1054 C C . GLY A 1 139 ? -37.068 9.331 52.811 1.00 75.75 139 GLY A C 1
ATOM 1055 O O . GLY A 1 139 ? -35.948 9.797 53.040 1.00 75.75 139 GLY A O 1
ATOM 1056 N N . PRO A 1 140 ? -37.769 9.665 51.708 1.00 86.19 140 PRO A N 1
ATOM 1057 C CA . PRO A 1 140 ? -37.282 10.587 50.684 1.00 86.19 140 PRO A CA 1
ATOM 1058 C C . PRO A 1 140 ? -37.047 11.999 51.224 1.00 86.19 140 PRO A C 1
ATOM 1060 O O . PRO A 1 140 ? -37.887 12.572 51.922 1.00 86.19 140 PRO A O 1
ATOM 1063 N N . VAL A 1 141 ? -35.928 12.607 50.829 1.00 88.88 141 VAL A N 1
ATOM 1064 C CA . VAL A 1 141 ? -35.633 14.011 51.141 1.00 88.88 141 VAL A CA 1
ATOM 1065 C C . VAL A 1 141 ? -36.184 14.892 50.031 1.00 88.88 141 VAL A C 1
ATOM 1067 O O . VAL A 1 141 ? -35.614 14.981 48.948 1.00 88.88 141 VAL A O 1
ATOM 1070 N N . LEU A 1 142 ? -37.309 15.549 50.317 1.00 89.75 142 LEU A N 1
ATOM 1071 C CA . LEU A 1 142 ? -38.049 16.353 49.337 1.00 89.75 142 LEU A CA 1
ATOM 1072 C C . LEU A 1 142 ? -37.822 17.866 49.479 1.00 89.75 142 LEU A C 1
ATOM 1074 O O . LEU A 1 142 ? -38.110 18.616 48.552 1.00 89.75 142 LEU A O 1
ATOM 1078 N N . LYS A 1 143 ? -37.347 18.331 50.642 1.00 88.69 143 LYS A N 1
ATOM 1079 C CA . LYS A 1 143 ? -37.123 19.759 50.929 1.00 88.69 143 LYS A CA 1
ATOM 1080 C C . LYS A 1 143 ? -35.903 19.963 51.823 1.00 88.69 143 LYS A C 1
ATOM 1082 O O . LYS A 1 143 ? -36.041 20.149 53.031 1.00 88.69 143 LYS A O 1
ATOM 1087 N N . TYR A 1 144 ? -34.713 19.958 51.232 1.00 90.50 144 TYR A N 1
ATOM 1088 C CA . TYR A 1 144 ? -33.466 20.251 51.937 1.00 90.50 144 TYR A CA 1
ATOM 1089 C C . TYR A 1 144 ? -32.965 21.670 51.623 1.00 90.50 144 TYR A C 1
ATOM 1091 O O . TYR A 1 144 ? -32.759 21.986 50.450 1.00 90.50 144 TYR A O 1
ATOM 1099 N N . PRO A 1 145 ? -32.767 22.546 52.626 1.00 90.94 145 PRO A N 1
ATOM 1100 C CA . PRO A 1 145 ? -32.306 23.907 52.382 1.00 90.94 145 PRO A CA 1
ATOM 1101 C C . PRO A 1 145 ? -30.820 23.933 51.994 1.00 90.94 145 PRO A C 1
ATOM 1103 O O . PRO A 1 145 ? -29.971 23.452 52.742 1.00 90.94 145 PRO A O 1
ATOM 1106 N N . VAL A 1 146 ? -30.496 24.559 50.861 1.00 90.06 146 VAL A N 1
ATOM 1107 C CA . VAL A 1 146 ? -29.116 24.792 50.398 1.00 90.06 146 VAL A CA 1
ATOM 1108 C C . VAL A 1 146 ? -28.953 26.256 50.004 1.00 90.06 146 VAL A C 1
ATOM 1110 O O . VAL A 1 146 ? -29.886 26.872 49.485 1.00 90.06 146 VAL A O 1
ATOM 1113 N N . GLN A 1 147 ? -27.775 26.826 50.265 1.00 89.31 147 GLN A N 1
ATOM 1114 C CA . GLN A 1 147 ? -27.471 28.222 49.953 1.00 89.31 147 GLN A CA 1
ATOM 1115 C C . GLN A 1 147 ? -26.268 28.345 48.999 1.00 89.31 147 GLN A C 1
ATOM 1117 O O . GLN A 1 147 ? -25.156 28.638 49.444 1.00 89.31 147 GLN A O 1
ATOM 1122 N N . PRO A 1 148 ? -26.450 28.077 47.689 1.00 87.31 148 PRO A N 1
ATOM 1123 C CA . PRO A 1 148 ? -25.407 28.300 46.693 1.00 87.31 148 PRO A CA 1
ATOM 1124 C C . PRO A 1 148 ? -25.276 29.801 46.382 1.00 87.31 148 PRO A C 1
ATOM 1126 O O . PRO A 1 148 ? -26.109 30.394 45.693 1.00 87.31 148 PRO A O 1
ATOM 1129 N N . GLY A 1 149 ? -24.214 30.427 46.895 1.00 84.81 149 GLY A N 1
ATOM 1130 C CA . GLY A 1 149 ? -24.009 31.873 46.762 1.00 84.81 149 GLY A CA 1
ATOM 1131 C C . GLY A 1 149 ? -25.093 32.668 47.499 1.00 84.81 149 GLY A C 1
ATOM 1132 O O . GLY A 1 149 ? -25.365 32.407 48.670 1.00 84.81 149 GLY A O 1
ATOM 1133 N N . ASP A 1 150 ? -25.727 33.621 46.811 1.00 83.50 150 ASP A N 1
ATOM 1134 C CA . ASP A 1 150 ? -26.781 34.477 47.382 1.00 83.50 150 ASP A CA 1
ATOM 1135 C C . ASP A 1 150 ? -28.199 33.878 47.265 1.00 83.50 150 ASP A C 1
ATOM 1137 O O . ASP A 1 150 ? -29.170 34.472 47.740 1.00 83.50 150 ASP A O 1
ATOM 1141 N N . PHE A 1 151 ? -28.344 32.697 46.656 1.00 85.19 151 PHE A N 1
ATOM 1142 C CA . PHE A 1 151 ? -29.637 32.044 46.454 1.00 85.19 151 PHE A CA 1
ATOM 1143 C C . PHE A 1 151 ? -29.945 31.078 47.589 1.00 85.19 151 PHE A C 1
ATOM 1145 O O . PHE A 1 151 ? -29.080 30.329 48.027 1.00 85.19 151 PHE A O 1
ATOM 1152 N N . ARG A 1 152 ? -31.200 31.050 48.038 1.00 90.38 152 ARG A N 1
ATOM 1153 C CA . ARG A 1 152 ? -31.697 30.050 48.987 1.00 90.38 152 ARG A CA 1
ATOM 1154 C C . ARG A 1 152 ? -32.633 29.098 48.254 1.00 90.38 152 ARG A C 1
ATOM 1156 O O . ARG A 1 152 ? -33.695 29.524 47.811 1.00 90.38 152 ARG A O 1
ATOM 1163 N N . LEU A 1 153 ? -32.240 27.833 48.145 1.00 92.75 153 LEU A N 1
ATOM 1164 C CA . LEU A 1 153 ? -32.967 26.796 47.415 1.00 92.75 153 LEU A CA 1
ATOM 1165 C C . LEU A 1 153 ? -33.440 25.688 48.358 1.00 92.75 153 LEU A C 1
ATOM 1167 O O . LEU A 1 153 ? -32.830 25.448 49.402 1.00 92.75 153 LEU A O 1
ATOM 1171 N N . PHE A 1 154 ? -34.513 25.002 47.970 1.00 93.69 154 PHE A N 1
ATOM 1172 C CA . PHE A 1 154 ? -34.987 23.788 48.630 1.00 93.69 154 PHE A CA 1
ATOM 1173 C C . PHE A 1 154 ? -34.913 22.638 47.635 1.00 93.69 154 PHE A C 1
ATOM 1175 O O . PHE A 1 154 ? -35.638 22.635 46.644 1.00 93.69 154 PHE A O 1
ATOM 1182 N N . LEU A 1 155 ? -34.025 21.685 47.902 1.00 94.50 155 LEU A N 1
ATOM 1183 C CA . LEU A 1 155 ? -33.721 20.597 46.983 1.00 94.50 155 LEU A CA 1
ATOM 1184 C C . LEU A 1 155 ? -34.446 19.313 47.397 1.00 94.50 155 LEU A C 1
ATOM 1186 O O . LEU A 1 155 ? -34.453 18.954 48.579 1.00 94.50 155 LEU A O 1
ATOM 1190 N N . ALA A 1 156 ? -35.013 18.620 46.417 1.00 94.25 156 ALA A N 1
ATOM 1191 C CA . ALA A 1 156 ? -35.396 17.219 46.503 1.00 94.25 156 ALA A CA 1
ATOM 1192 C C . ALA A 1 156 ? -34.287 16.355 45.893 1.00 94.25 156 ALA A C 1
ATOM 1194 O O . ALA A 1 156 ? -33.733 16.715 44.854 1.00 94.25 156 ALA A O 1
ATOM 1195 N N . PHE A 1 157 ? -33.975 15.221 46.519 1.00 94.12 157 PHE A N 1
ATOM 1196 C CA . PHE A 1 157 ? -32.944 14.303 46.035 1.00 94.12 157 PHE A CA 1
ATOM 1197 C C . PHE A 1 157 ? -33.570 13.025 45.495 1.00 94.12 157 PHE A C 1
ATOM 1199 O O . PHE A 1 157 ? -34.301 12.336 46.204 1.00 94.12 157 PHE A O 1
ATOM 1206 N N . VAL A 1 158 ? -33.250 12.708 44.244 1.00 93.12 158 VAL A N 1
ATOM 1207 C CA . VAL A 1 158 ? -33.672 11.481 43.559 1.00 93.12 158 VAL A CA 1
ATOM 1208 C C . VAL A 1 158 ? -32.464 10.918 42.821 1.00 93.12 158 VAL A C 1
ATOM 1210 O O . VAL A 1 158 ? -31.623 11.674 42.339 1.00 93.12 158 VAL A O 1
ATOM 1213 N N . SER A 1 159 ? -32.347 9.598 42.720 1.00 90.56 159 SER A N 1
ATOM 1214 C CA . SER A 1 159 ? -31.378 8.976 41.819 1.00 90.56 159 SER A CA 1
ATOM 1215 C C . SER A 1 159 ? -32.070 8.031 40.846 1.00 90.56 159 SER A C 1
ATOM 1217 O O . SER A 1 159 ? -32.759 7.103 41.259 1.00 90.56 159 SER A O 1
ATOM 1219 N N . MET A 1 160 ? -31.839 8.260 39.553 1.00 88.75 160 MET A N 1
ATOM 1220 C CA . MET A 1 160 ? -32.260 7.391 38.444 1.00 88.75 160 MET A CA 1
ATOM 1221 C C . MET A 1 160 ? -31.075 6.556 37.921 1.00 88.75 160 MET A C 1
ATOM 1223 O O . MET A 1 160 ? -30.993 6.233 36.742 1.00 88.75 160 MET A O 1
ATOM 1227 N N . GLY A 1 161 ? -30.106 6.272 38.801 1.00 78.88 161 GLY A N 1
ATOM 1228 C CA . GLY A 1 161 ? -28.786 5.708 38.480 1.00 78.88 161 GLY A CA 1
ATOM 1229 C C . GLY A 1 161 ? -27.652 6.707 38.740 1.00 78.88 161 GLY A C 1
ATOM 1230 O O . GLY A 1 161 ? -26.580 6.342 39.223 1.00 78.88 161 GLY A O 1
ATOM 1231 N N . ASN A 1 162 ? -27.924 7.993 38.534 1.00 82.69 162 ASN A N 1
ATOM 1232 C CA . ASN A 1 162 ? -27.082 9.132 38.891 1.00 82.69 162 ASN A CA 1
ATOM 1233 C C . ASN A 1 162 ? -27.864 10.111 39.793 1.00 82.69 162 ASN A C 1
ATOM 1235 O O . ASN A 1 162 ? -29.092 10.124 39.749 1.00 82.69 162 ASN A O 1
ATOM 1239 N N . PRO A 1 163 ? -27.187 10.906 40.644 1.00 89.62 163 PRO A N 1
ATOM 1240 C CA . PRO A 1 163 ? -27.864 11.784 41.596 1.00 89.62 163 PRO A CA 1
ATOM 1241 C C . PRO A 1 163 ? -28.427 13.043 40.921 1.00 89.62 163 PRO A C 1
ATOM 1243 O O . PRO A 1 163 ? -27.716 13.719 40.173 1.00 89.62 163 PRO A O 1
ATOM 1246 N N . HIS A 1 164 ? -29.669 13.373 41.263 1.00 94.25 164 HIS A N 1
ATOM 1247 C CA . HIS A 1 164 ? -30.412 14.550 40.818 1.00 94.25 164 HIS A CA 1
ATOM 1248 C C . HIS A 1 164 ? -30.849 15.398 42.016 1.00 94.25 164 HIS A C 1
ATOM 1250 O O . HIS A 1 164 ? -31.206 14.871 43.077 1.00 94.25 164 HIS A O 1
ATOM 1256 N N . ALA A 1 165 ? -30.809 16.714 41.838 1.00 95.12 165 ALA A N 1
ATOM 1257 C CA . ALA A 1 165 ? -31.203 17.713 42.813 1.00 95.12 165 ALA A CA 1
ATOM 1258 C C . ALA A 1 165 ? -32.244 18.637 42.178 1.00 95.12 165 ALA A C 1
ATOM 1260 O O . ALA A 1 165 ? -31.911 19.547 41.423 1.00 95.12 165 ALA A O 1
ATOM 1261 N N . VAL A 1 166 ? -33.507 18.423 42.537 1.00 96.62 166 VAL A N 1
ATOM 1262 C CA . VAL A 1 166 ? -34.646 19.119 41.935 1.00 96.62 166 VAL A CA 1
ATOM 1263 C C . VAL A 1 166 ? -35.089 20.263 42.840 1.00 96.62 166 VAL A C 1
ATOM 1265 O O . VAL A 1 166 ? -35.362 20.046 44.020 1.00 96.62 166 VAL A O 1
ATOM 1268 N N . THR A 1 167 ? -35.200 21.478 42.305 1.00 95.81 167 THR A N 1
ATOM 1269 C CA . THR A 1 167 ? -35.772 22.631 43.013 1.00 95.81 167 THR A CA 1
ATOM 1270 C C . THR A 1 167 ? -36.955 23.212 42.255 1.00 95.81 167 THR A C 1
ATOM 1272 O O . THR A 1 167 ? -36.947 23.324 41.031 1.00 95.81 167 THR A O 1
ATOM 1275 N N . TYR A 1 168 ? -37.952 23.659 43.010 1.00 95.25 168 TYR A N 1
ATOM 1276 C CA . TYR A 1 168 ? -39.125 24.345 42.476 1.00 95.25 168 TYR A CA 1
ATOM 1277 C C . TYR A 1 168 ? -38.940 25.840 42.682 1.00 95.25 168 TYR A C 1
ATOM 1279 O O . TYR A 1 168 ? -38.538 26.270 43.768 1.00 95.25 168 TYR A O 1
ATOM 1287 N N . ILE A 1 169 ? -39.178 26.619 41.634 1.00 93.75 169 ILE A N 1
ATOM 1288 C CA . ILE A 1 169 ? -38.992 28.069 41.647 1.00 93.75 169 ILE A CA 1
ATOM 1289 C C . ILE A 1 169 ? -40.314 28.769 41.329 1.00 93.75 169 ILE A C 1
ATOM 1291 O O . ILE A 1 169 ? -41.133 28.246 40.580 1.00 93.75 169 ILE A O 1
ATOM 1295 N N . ASP A 1 170 ? -40.511 29.961 41.891 1.00 87.31 170 ASP A N 1
ATOM 1296 C CA . ASP A 1 170 ? -41.721 30.766 41.654 1.00 87.31 170 ASP A CA 1
ATOM 1297 C C . ASP A 1 170 ? -41.565 31.728 40.461 1.00 87.31 170 ASP A C 1
ATOM 1299 O O . ASP A 1 170 ? -42.545 32.237 39.921 1.00 87.31 170 ASP A O 1
ATOM 1303 N N . GLN A 1 171 ? -40.324 32.011 40.052 1.00 90.00 171 GLN 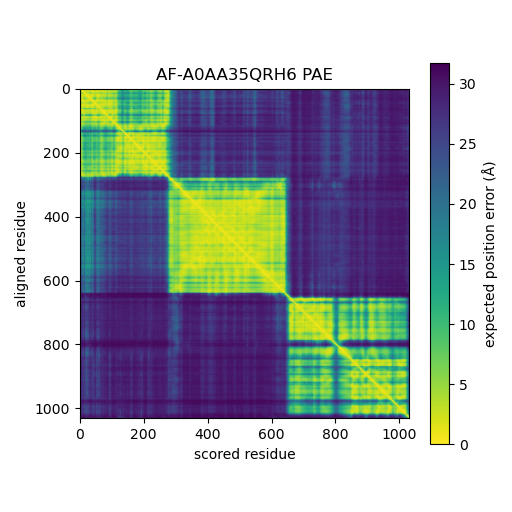A N 1
ATOM 1304 C CA . GLN A 1 171 ? -40.021 32.854 38.893 1.00 90.00 171 GLN A CA 1
ATOM 1305 C C . GLN A 1 171 ? -40.110 32.058 37.579 1.00 90.00 171 GLN A C 1
ATOM 1307 O O . GLN A 1 171 ? -39.901 30.844 37.611 1.00 90.00 171 GLN A O 1
ATOM 1312 N N . PRO A 1 172 ? -40.337 32.715 36.424 1.00 90.00 172 PRO A N 1
ATOM 1313 C CA . PRO A 1 172 ? -40.353 32.039 35.127 1.00 90.00 172 PRO A CA 1
ATOM 1314 C C . PRO A 1 172 ? -39.050 31.278 34.827 1.00 90.00 172 PRO A C 1
ATOM 1316 O O . PRO A 1 172 ? -37.952 31.812 35.021 1.00 90.00 172 PRO A O 1
ATOM 1319 N N . ILE A 1 173 ? -39.170 30.061 34.283 1.00 90.44 173 ILE A N 1
ATOM 1320 C CA . ILE A 1 173 ? -38.063 29.110 34.061 1.00 90.44 173 ILE A CA 1
ATOM 1321 C C . ILE A 1 173 ? -36.901 29.715 33.255 1.00 90.44 173 ILE A C 1
ATOM 1323 O O . ILE A 1 173 ? -35.725 29.468 33.539 1.00 90.44 173 ILE A O 1
ATOM 1327 N N . GLY A 1 174 ? -37.215 30.555 32.263 1.00 87.19 174 GLY A N 1
ATOM 1328 C CA . GLY A 1 174 ? -36.236 31.204 31.385 1.00 87.19 174 GLY A CA 1
ATOM 1329 C C . GLY A 1 174 ? -35.454 32.341 32.050 1.00 87.19 174 GLY A C 1
ATOM 1330 O O . GLY A 1 174 ? -34.350 32.656 31.615 1.00 87.19 174 GLY A O 1
ATOM 1331 N N . GLU A 1 175 ? -35.984 32.931 33.123 1.00 90.62 175 GLU A N 1
ATOM 1332 C CA . GLU A 1 175 ? -35.347 34.044 33.839 1.00 90.62 175 GLU A CA 1
ATOM 1333 C C . GLU A 1 175 ? -34.382 33.566 34.932 1.00 90.62 175 GLU A C 1
ATOM 1335 O O . GLU A 1 175 ? -33.581 34.347 35.449 1.00 90.62 175 GLU A O 1
ATOM 1340 N N . PHE A 1 176 ? -34.432 32.282 35.302 1.00 90.94 176 PHE A N 1
ATOM 1341 C CA . PHE A 1 176 ? -33.520 31.730 36.298 1.00 90.94 176 PHE A CA 1
ATOM 1342 C C . PHE A 1 176 ? -32.084 31.668 35.750 1.00 90.94 176 PHE A C 1
ATOM 1344 O O . PHE A 1 176 ? -31.860 31.099 34.671 1.00 90.94 176 PHE A O 1
ATOM 1351 N N . PRO A 1 177 ? -31.083 32.218 36.468 1.00 91.19 177 PRO A N 1
ATOM 1352 C CA . PRO A 1 177 ? -29.701 32.272 36.001 1.00 91.19 177 PRO A CA 1
ATOM 1353 C C . PRO A 1 177 ? -28.991 30.923 36.217 1.00 91.19 177 PRO A C 1
ATOM 1355 O O . PRO A 1 177 ? -28.016 30.824 36.965 1.00 91.19 177 PRO A O 1
ATOM 1358 N N . LEU A 1 178 ? -29.484 29.874 35.548 1.00 92.31 178 LEU A N 1
ATOM 1359 C CA . LEU A 1 178 ? -29.012 28.495 35.702 1.00 92.31 178 LEU A CA 1
ATOM 1360 C C . LEU A 1 178 ? -27.514 28.358 35.402 1.00 92.31 178 LEU A C 1
ATOM 1362 O O . LEU A 1 178 ? -26.813 27.685 36.142 1.00 92.31 178 LEU A O 1
ATOM 1366 N N . HIS A 1 179 ? -26.997 29.079 34.408 1.00 90.56 179 HIS A N 1
ATOM 1367 C CA . HIS A 1 179 ? -25.568 29.099 34.080 1.00 90.56 179 HIS A CA 1
ATOM 1368 C C . HIS A 1 179 ? -24.656 29.607 35.211 1.00 90.56 179 HIS A C 1
ATOM 1370 O O . HIS A 1 179 ? -23.486 29.239 35.261 1.00 90.56 179 HIS A O 1
ATOM 1376 N N . ASN A 1 180 ? -25.176 30.438 36.122 1.00 90.38 180 ASN A N 1
ATOM 1377 C CA . ASN A 1 180 ? -24.421 30.944 37.272 1.00 90.38 180 ASN A CA 1
ATOM 1378 C C . ASN A 1 180 ? -24.554 30.023 38.489 1.00 90.38 180 ASN A C 1
ATOM 1380 O O . ASN A 1 180 ? -23.593 29.828 39.228 1.00 90.38 180 ASN A O 1
ATOM 1384 N N . ILE A 1 181 ? -25.751 29.476 38.712 1.00 92.38 181 ILE A N 1
ATOM 1385 C CA . ILE A 1 181 ? -26.078 28.700 39.918 1.00 92.38 181 ILE A CA 1
ATOM 1386 C C . ILE A 1 181 ? -25.751 27.214 39.740 1.00 92.38 181 ILE A C 1
ATOM 1388 O O . ILE A 1 181 ? -25.279 26.579 40.679 1.00 92.38 181 ILE A O 1
ATOM 1392 N N . GLY A 1 182 ? -25.953 26.670 38.542 1.00 91.88 182 GLY A N 1
ATOM 1393 C CA . GLY A 1 182 ? -25.699 25.273 38.189 1.00 91.88 182 GLY A CA 1
ATOM 1394 C C . GLY A 1 182 ? -24.309 24.785 38.604 1.00 91.88 182 GLY A C 1
ATOM 1395 O O . GLY A 1 182 ? -24.242 23.830 39.376 1.00 91.88 182 GLY A O 1
ATOM 1396 N N . PRO A 1 183 ? -23.208 25.478 38.241 1.00 91.62 183 PRO A N 1
ATOM 1397 C CA . PRO A 1 183 ? -21.864 25.106 38.689 1.00 91.62 183 PRO A CA 1
ATOM 1398 C C . PRO A 1 183 ? -21.696 25.097 40.217 1.00 91.62 183 PRO A C 1
ATOM 1400 O O . PRO A 1 183 ? -20.958 24.275 40.760 1.00 91.62 183 PRO A O 1
ATOM 1403 N N . LEU A 1 184 ? -22.369 26.016 40.922 1.00 92.50 184 LEU A N 1
ATOM 1404 C CA . LEU A 1 184 ? -22.292 26.132 42.382 1.00 92.50 184 LEU A CA 1
ATOM 1405 C C . LEU A 1 184 ? -23.030 24.989 43.084 1.00 92.50 184 LEU A C 1
ATOM 1407 O O . LEU A 1 184 ? -22.566 24.521 44.121 1.00 92.50 184 LEU A O 1
ATOM 1411 N N . VAL A 1 185 ? -24.161 24.543 42.528 1.00 91.50 185 VAL A N 1
ATOM 1412 C CA . VAL A 1 185 ? -24.907 23.388 43.043 1.00 91.50 185 VAL A CA 1
ATOM 1413 C C . VAL A 1 185 ? -24.196 22.088 42.679 1.00 91.50 185 VAL A C 1
ATOM 1415 O O . VAL A 1 185 ? -23.969 21.269 43.564 1.00 91.50 185 VAL A O 1
ATOM 1418 N N . GLU A 1 186 ? -23.764 21.927 41.424 1.00 90.56 186 GLU A N 1
ATOM 1419 C CA . GLU A 1 186 ? -22.997 20.763 40.959 1.00 90.56 186 GLU A CA 1
ATOM 1420 C C . GLU A 1 186 ? -21.763 20.526 41.844 1.00 90.56 186 GLU A C 1
ATOM 1422 O O . GLU A 1 186 ? -21.504 19.398 42.264 1.00 90.56 186 GLU A O 1
ATOM 1427 N N . GLY A 1 187 ? -21.003 21.588 42.128 1.00 85.56 187 GLY A N 1
ATOM 1428 C CA . GLY A 1 187 ? -19.779 21.544 42.925 1.00 85.56 187 GLY A CA 1
ATOM 1429 C C . GLY A 1 187 ? -19.982 21.675 44.436 1.00 85.56 187 GLY A C 1
ATOM 1430 O O . GLY A 1 187 ? -18.989 21.786 45.160 1.00 85.56 187 GLY A O 1
ATOM 1431 N N . HIS A 1 188 ? -21.223 21.706 44.934 1.00 90.81 188 HIS A N 1
ATOM 1432 C CA . HIS A 1 188 ? -21.474 21.932 46.356 1.00 90.81 188 HIS A CA 1
ATOM 1433 C C . HIS A 1 188 ? -20.873 20.788 47.203 1.00 90.81 188 HIS A C 1
ATOM 1435 O O . HIS A 1 188 ? -21.080 19.620 46.866 1.00 90.81 188 HIS A O 1
ATOM 1441 N N . PRO A 1 189 ? -20.191 21.064 48.339 1.00 87.75 189 PRO A N 1
ATOM 1442 C CA . PRO A 1 189 ? -19.510 20.040 49.148 1.00 87.75 189 PRO A CA 1
ATOM 1443 C C . PRO A 1 189 ? -20.397 18.887 49.635 1.00 87.75 189 PRO A C 1
ATOM 1445 O O . PRO A 1 189 ? -19.899 17.817 49.973 1.00 87.75 189 PRO A O 1
ATOM 1448 N N . MET A 1 190 ? -21.715 19.103 49.673 1.00 87.94 190 MET A N 1
ATOM 1449 C CA . MET A 1 190 ? -22.685 18.064 50.022 1.00 87.94 190 MET A CA 1
ATOM 1450 C C . MET A 1 190 ? -22.827 16.970 48.957 1.00 87.94 190 MET A C 1
ATOM 1452 O O . MET A 1 190 ? -23.379 15.920 49.256 1.00 87.94 190 MET A O 1
ATOM 1456 N N . PHE A 1 191 ? -22.354 17.198 47.732 1.00 90.19 191 PHE A N 1
ATOM 1457 C CA . PHE A 1 191 ? -22.398 16.231 46.641 1.00 90.19 191 PHE A CA 1
ATOM 1458 C C . PHE A 1 191 ? -20.976 15.735 46.356 1.00 90.19 191 PHE A C 1
ATOM 1460 O O . PHE A 1 191 ? -20.307 16.244 45.455 1.00 90.19 191 PHE A O 1
ATOM 1467 N N . PRO A 1 192 ? -20.471 14.727 47.093 1.00 82.38 192 PRO A N 1
ATOM 1468 C CA . PRO A 1 192 ? -19.101 14.227 46.935 1.00 82.38 192 PRO A CA 1
ATOM 1469 C C . PRO A 1 192 ? -18.805 13.689 45.528 1.00 82.38 192 PRO A C 1
ATOM 1471 O O . PRO A 1 192 ? -17.652 13.665 45.102 1.00 82.38 192 PRO A O 1
ATOM 1474 N N . ARG A 1 193 ? -19.840 13.272 44.786 1.00 82.75 193 ARG A N 1
ATOM 1475 C CA . ARG A 1 193 ? -19.735 12.852 43.379 1.00 82.75 193 ARG A CA 1
ATOM 1476 C C . ARG A 1 193 ? -20.290 13.892 42.402 1.00 82.75 193 ARG A C 1
ATOM 1478 O O . ARG A 1 193 ? -20.498 13.548 41.240 1.00 82.75 193 ARG A O 1
ATOM 1485 N N . ARG A 1 194 ? -20.518 15.135 42.846 1.00 89.94 194 ARG A N 1
ATOM 1486 C CA . ARG A 1 194 ? -21.306 16.172 42.154 1.00 89.94 194 ARG A CA 1
ATOM 1487 C C . ARG A 1 194 ? -22.736 15.701 41.821 1.00 89.94 194 ARG A C 1
ATOM 1489 O O . ARG A 1 194 ? -23.064 14.528 42.010 1.00 89.94 194 ARG A O 1
ATOM 1496 N N . VAL A 1 195 ? -23.591 16.596 41.331 1.00 91.31 195 VAL A N 1
ATOM 1497 C CA . VAL A 1 195 ? -25.024 16.319 41.118 1.00 91.31 195 VAL A CA 1
ATOM 1498 C C . VAL A 1 195 ? -25.540 16.942 39.822 1.00 91.31 195 VAL A C 1
ATOM 1500 O O . VAL A 1 195 ? -25.031 17.985 39.412 1.00 91.31 195 VAL A O 1
ATOM 1503 N N . ASN A 1 196 ? -26.535 16.312 39.194 1.00 92.38 196 ASN A N 1
ATOM 1504 C CA . ASN A 1 196 ? -27.350 16.979 38.178 1.00 92.38 196 ASN A CA 1
ATOM 1505 C C . ASN A 1 196 ? -28.356 17.891 38.883 1.00 92.38 196 ASN A C 1
ATOM 1507 O O . ASN A 1 196 ? -28.903 17.517 39.916 1.00 92.38 196 ASN A O 1
ATOM 1511 N N . PHE A 1 197 ? -28.554 19.098 38.373 1.00 95.94 197 PHE A N 1
ATOM 1512 C CA . PHE A 1 197 ? -29.386 20.098 39.028 1.00 95.94 197 PHE A CA 1
ATOM 1513 C C . PHE A 1 197 ? -30.524 20.532 38.113 1.00 95.94 197 PHE A C 1
ATOM 1515 O O . PHE A 1 197 ? -30.297 21.015 37.002 1.00 95.94 197 PHE A O 1
ATOM 1522 N N . GLU A 1 198 ? -31.750 20.379 38.599 1.00 96.44 198 GLU A N 1
ATOM 1523 C CA . GLU A 1 198 ? -32.970 20.664 37.859 1.00 96.44 198 GLU A CA 1
ATOM 1524 C C . GLU A 1 198 ? -33.749 21.799 38.515 1.00 96.44 198 GLU A C 1
ATOM 1526 O O . GLU A 1 198 ? -34.003 21.795 39.723 1.00 96.44 198 GLU A O 1
ATOM 1531 N N . ILE A 1 199 ? -34.184 22.753 37.696 1.00 96.06 199 ILE A N 1
ATOM 1532 C CA . ILE A 1 199 ? -35.153 23.773 38.098 1.00 96.06 199 ILE A CA 1
ATOM 1533 C C . ILE A 1 199 ? -36.499 23.469 37.455 1.00 96.06 199 ILE A C 1
ATOM 1535 O O . ILE A 1 199 ? -36.543 23.066 36.292 1.00 96.06 199 ILE A O 1
ATOM 1539 N N . VAL A 1 200 ? -37.579 23.663 38.211 1.00 96.81 200 VAL A N 1
ATOM 1540 C CA . VAL A 1 200 ? -38.934 23.283 37.796 1.00 96.81 200 VAL A CA 1
ATOM 1541 C C . VAL A 1 200 ? -39.931 24.394 38.117 1.00 96.81 200 VAL A C 1
ATOM 1543 O O . VAL A 1 200 ? -39.954 24.918 39.235 1.00 96.81 200 VAL A O 1
ATOM 1546 N N . ASN A 1 201 ? -40.792 24.718 37.153 1.00 94.88 201 ASN A N 1
ATOM 1547 C CA . ASN A 1 201 ? -42.054 25.410 37.385 1.00 94.88 201 ASN A CA 1
ATOM 1548 C C . ASN A 1 201 ? -43.201 24.415 37.214 1.00 94.88 201 ASN A C 1
ATOM 1550 O O . ASN A 1 201 ? -43.269 23.693 36.220 1.00 94.88 201 ASN A O 1
ATOM 1554 N N . GLN A 1 202 ? -44.130 24.413 38.165 1.00 92.81 202 GLN A N 1
ATOM 1555 C CA . GLN A 1 202 ? -45.375 23.685 37.992 1.00 92.81 202 GLN A CA 1
ATOM 1556 C C . GLN A 1 202 ? -46.362 24.527 37.183 1.00 92.81 202 GLN A C 1
ATOM 1558 O O . GLN A 1 202 ? -46.709 25.631 37.607 1.00 92.81 202 GLN A O 1
ATOM 1563 N N . VAL A 1 203 ? -46.833 23.991 36.055 1.00 90.88 203 VAL A N 1
ATOM 1564 C CA . VAL A 1 203 ? -47.892 24.617 35.253 1.00 90.88 203 VAL A CA 1
ATOM 1565 C C . VAL A 1 203 ? -49.256 24.135 35.745 1.00 90.88 203 VAL A C 1
ATOM 1567 O O . VAL A 1 203 ? -50.092 24.949 36.138 1.00 90.88 203 VAL A O 1
ATOM 1570 N N . ASP A 1 204 ? -49.453 22.816 35.812 1.00 92.00 204 ASP A N 1
ATOM 1571 C CA . ASP A 1 204 ? -50.627 22.171 36.411 1.00 92.00 204 ASP A CA 1
ATOM 1572 C C . ASP A 1 204 ? -50.288 20.756 36.938 1.00 92.00 204 ASP A C 1
ATOM 1574 O O . ASP A 1 204 ? -49.122 20.444 37.182 1.00 92.00 204 ASP A O 1
ATOM 1578 N N . ALA A 1 205 ? -51.293 19.917 37.216 1.00 89.94 205 ALA A N 1
ATOM 1579 C CA . ALA A 1 205 ? -51.095 18.563 37.753 1.00 89.94 205 ALA A CA 1
ATOM 1580 C C . ALA A 1 205 ? -50.591 17.546 36.706 1.00 89.94 205 ALA A C 1
ATOM 1582 O O . ALA A 1 205 ? -50.130 16.468 37.075 1.00 89.94 205 ALA A O 1
ATOM 1583 N N . SER A 1 206 ? -50.662 17.895 35.422 1.00 92.69 206 SER A N 1
ATOM 1584 C CA . SER A 1 206 ? -50.253 17.074 34.279 1.00 92.69 206 SER A CA 1
ATOM 1585 C C . SER A 1 206 ? -49.079 17.663 33.492 1.00 92.69 206 SER A C 1
ATOM 1587 O O . SER A 1 206 ? -48.560 16.990 32.605 1.00 92.69 206 SER A O 1
ATOM 1589 N N . HIS A 1 207 ? -48.637 18.887 33.809 1.00 95.50 207 HIS A N 1
ATOM 1590 C CA . HIS A 1 207 ? -47.611 19.593 33.042 1.00 95.50 207 HIS A CA 1
ATOM 1591 C C . HIS A 1 207 ? -46.603 20.368 33.907 1.00 95.50 207 HIS A C 1
ATOM 1593 O O . HIS A 1 207 ? -46.978 21.137 34.801 1.00 95.50 207 HIS A O 1
ATOM 1599 N N . LEU A 1 208 ? -45.314 20.210 33.592 1.00 95.94 208 LEU A N 1
ATOM 1600 C CA . LEU A 1 208 ? -44.181 20.890 34.227 1.00 95.94 208 LEU A CA 1
ATOM 1601 C C . LEU A 1 208 ? -43.260 21.521 33.175 1.00 95.94 208 LEU A C 1
ATOM 1603 O O . LEU A 1 208 ? -42.966 20.905 32.154 1.00 95.94 208 LEU A O 1
ATOM 1607 N N . ASP A 1 209 ? -42.717 22.698 33.478 1.00 95.31 209 ASP A N 1
ATOM 1608 C CA . ASP A 1 209 ? -41.622 23.305 32.713 1.00 95.31 209 ASP A CA 1
ATOM 1609 C C . ASP A 1 209 ? -40.307 23.121 33.473 1.00 95.31 209 ASP A C 1
ATOM 1611 O O . ASP A 1 209 ? -40.252 23.354 34.686 1.00 95.31 209 ASP A O 1
ATOM 1615 N N . ALA A 1 210 ? -39.233 22.738 32.778 1.00 95.12 210 ALA A N 1
ATOM 1616 C CA . ALA A 1 210 ? -37.945 22.493 33.418 1.00 95.12 210 ALA A CA 1
ATOM 1617 C C . ALA A 1 210 ? -36.732 22.913 32.578 1.00 95.12 210 ALA A C 1
ATOM 1619 O O . ALA A 1 210 ? -36.765 22.965 31.349 1.00 95.12 210 ALA A O 1
ATOM 1620 N N . ARG A 1 211 ? -35.615 23.176 33.265 1.00 94.75 211 ARG A N 1
ATOM 1621 C CA . ARG A 1 211 ? -34.270 23.288 32.673 1.00 94.75 211 ARG A CA 1
ATOM 1622 C C . ARG A 1 211 ? -33.287 22.482 33.512 1.00 94.75 211 ARG A C 1
ATOM 1624 O O . ARG A 1 211 ? -33.429 22.413 34.735 1.00 94.75 211 ARG A O 1
ATOM 1631 N N . VAL A 1 212 ? -32.295 21.891 32.852 1.00 92.62 212 VAL A N 1
ATOM 1632 C CA . VAL A 1 212 ? -31.378 20.928 33.473 1.00 92.62 212 VAL A CA 1
ATOM 1633 C C . VAL A 1 212 ? -29.936 21.389 33.318 1.00 92.62 212 VAL A C 1
ATOM 1635 O O . VAL A 1 212 ? -29.497 21.764 32.232 1.00 92.62 212 VAL A O 1
ATOM 1638 N N . TRP A 1 213 ? -29.202 21.347 34.425 1.00 93.00 213 TRP A N 1
ATOM 1639 C CA . TRP A 1 213 ? -27.753 21.447 34.467 1.00 93.00 213 TRP A CA 1
ATOM 1640 C C . TRP A 1 213 ? -27.166 20.063 34.735 1.00 93.00 213 TRP A C 1
ATOM 1642 O O . TRP A 1 213 ? -27.288 19.521 35.836 1.00 93.00 213 TRP A O 1
ATOM 1652 N N . GLU A 1 214 ? -26.522 19.480 33.732 1.00 86.81 214 GLU A N 1
ATOM 1653 C CA . GLU A 1 214 ? -25.892 18.174 33.847 1.00 86.81 214 GLU A CA 1
ATOM 1654 C C . GLU A 1 214 ? -24.454 18.278 34.344 1.00 86.81 214 GLU A C 1
ATOM 1656 O O . GLU A 1 214 ? -23.640 19.073 33.860 1.00 86.81 214 GLU A O 1
ATOM 1661 N N . ARG A 1 215 ? -24.120 17.403 35.294 1.00 83.69 215 ARG A N 1
ATOM 1662 C CA . ARG A 1 215 ? -22.777 17.278 35.850 1.00 83.69 215 ARG A CA 1
ATOM 1663 C C . ARG A 1 215 ? -21.751 17.043 34.742 1.00 83.69 215 ARG A C 1
ATOM 1665 O O . ARG A 1 215 ? -21.799 16.025 34.057 1.00 83.69 215 ARG A O 1
ATOM 1672 N N . GLY A 1 216 ? -20.765 17.932 34.643 1.00 73.00 216 GLY A N 1
ATOM 1673 C CA . GLY A 1 216 ? -19.679 17.848 33.663 1.00 73.00 216 GLY A CA 1
ATOM 1674 C C . GLY A 1 216 ? -20.025 18.317 32.244 1.00 73.00 216 GLY A C 1
ATOM 1675 O O . GLY A 1 216 ? -19.094 18.525 31.467 1.00 73.00 216 GLY A O 1
ATOM 1676 N N . SER A 1 217 ? -21.305 18.542 31.930 1.00 74.56 217 SER A N 1
ATOM 1677 C CA . SER A 1 217 ? -21.773 18.958 30.596 1.00 74.56 217 SER A CA 1
ATOM 1678 C C . SER A 1 217 ? -22.324 20.388 30.575 1.00 74.56 217 SER A C 1
ATOM 1680 O O . SER A 1 217 ? -22.274 21.049 29.539 1.00 74.56 217 SER A O 1
ATOM 1682 N N . GLY A 1 218 ? -22.802 20.896 31.714 1.00 86.38 218 GLY A N 1
ATOM 1683 C CA . GLY A 1 218 ? -23.446 22.204 31.806 1.00 86.38 218 GLY A CA 1
ATOM 1684 C C . GLY A 1 218 ? -24.936 22.152 31.474 1.00 86.38 218 GLY A C 1
ATOM 1685 O O . GLY A 1 218 ? -25.586 21.126 31.654 1.00 86.38 218 GLY A O 1
ATOM 1686 N N . GLU A 1 219 ? -25.501 23.271 31.023 1.00 88.06 219 GLU A N 1
ATOM 1687 C CA . GLU A 1 219 ? -26.918 23.343 30.655 1.00 88.06 219 GLU A CA 1
ATOM 1688 C C . GLU A 1 219 ? -27.205 22.533 29.379 1.00 88.06 219 GLU A C 1
ATOM 1690 O O . GLU A 1 219 ? -26.582 22.769 28.342 1.00 88.06 219 GLU A O 1
ATOM 1695 N N . THR A 1 220 ? -28.154 21.594 29.452 1.00 83.56 220 THR A N 1
ATOM 1696 C CA . THR A 1 220 ? -28.532 20.718 28.332 1.00 83.56 220 THR A CA 1
ATOM 1697 C C . THR A 1 220 ? -29.932 21.028 27.805 1.00 83.56 220 THR A C 1
ATOM 1699 O O . THR A 1 220 ? -30.790 21.557 28.513 1.00 83.56 220 THR A O 1
ATOM 1702 N N . MET A 1 221 ? -30.169 20.710 26.526 1.00 83.81 221 MET A N 1
ATOM 1703 C CA . MET A 1 221 ? -31.470 20.939 25.883 1.00 83.81 221 MET A CA 1
ATOM 1704 C C . MET A 1 221 ? -32.540 19.968 26.391 1.00 83.81 221 MET A C 1
ATOM 1706 O O . MET A 1 221 ? -33.699 20.351 26.525 1.00 83.81 221 MET A O 1
ATOM 1710 N N . ALA A 1 222 ? -32.160 18.731 26.707 1.00 82.62 222 ALA A N 1
ATOM 1711 C CA . ALA A 1 222 ? -33.016 17.764 27.376 1.00 82.62 222 ALA A CA 1
ATOM 1712 C C . ALA A 1 222 ? -32.174 16.726 28.129 1.00 82.62 222 ALA A C 1
ATOM 1714 O O . ALA A 1 222 ? -31.044 16.440 27.742 1.00 82.62 222 ALA A O 1
ATOM 1715 N N . CYS A 1 223 ? -32.756 16.133 29.175 1.00 84.75 223 CYS A N 1
ATOM 1716 C CA . CYS A 1 223 ? -32.148 15.065 29.967 1.00 84.75 223 CYS A CA 1
ATOM 1717 C C . CYS A 1 223 ? -33.215 14.028 30.337 1.00 84.75 223 CYS A C 1
ATOM 1719 O O . CYS A 1 223 ? -34.162 14.348 31.056 1.00 84.75 223 CYS A O 1
ATOM 1721 N N . GLY A 1 224 ? -33.072 12.782 29.873 1.00 85.69 224 GLY A N 1
ATOM 1722 C CA . GLY A 1 224 ? -34.054 11.724 30.144 1.00 85.69 224 GLY A CA 1
ATOM 1723 C C . GLY A 1 224 ? -34.138 11.339 31.626 1.00 85.69 224 GLY A C 1
ATOM 1724 O O . GLY A 1 224 ? -35.230 11.272 32.186 1.00 85.69 224 GLY A O 1
ATOM 1725 N N . THR A 1 225 ? -32.994 11.137 32.289 1.00 87.56 225 THR A N 1
ATOM 1726 C CA . THR A 1 225 ? -32.950 10.825 33.730 1.00 87.56 225 THR A CA 1
ATOM 1727 C C . THR A 1 225 ? -33.340 12.028 34.588 1.00 87.56 225 THR A C 1
ATOM 1729 O O . THR A 1 225 ? -34.020 11.850 35.595 1.00 87.56 225 THR A O 1
ATOM 1732 N N . GLY A 1 226 ? -33.010 13.250 34.149 1.00 89.38 226 GLY A N 1
ATOM 1733 C CA . GLY A 1 226 ? -33.450 14.496 34.785 1.00 89.38 226 GLY A CA 1
ATOM 1734 C C . GLY A 1 226 ? -34.968 14.666 34.746 1.00 89.38 226 GLY A C 1
ATOM 1735 O O . GLY A 1 226 ? -35.580 14.910 35.781 1.00 89.38 226 GLY A O 1
ATOM 1736 N N . ALA A 1 227 ? -35.599 14.443 33.588 1.00 91.62 227 ALA A N 1
ATOM 1737 C CA . ALA A 1 227 ? -37.058 14.447 33.463 1.00 91.62 227 ALA A CA 1
ATOM 1738 C C . ALA A 1 227 ? -37.712 13.400 34.384 1.00 91.62 227 ALA A C 1
ATOM 1740 O O . ALA A 1 227 ? -38.650 13.710 35.115 1.00 91.62 227 ALA A O 1
ATOM 1741 N N . CYS A 1 228 ? -37.162 12.182 34.434 1.00 93.25 228 CYS A N 1
ATOM 1742 C CA . CYS A 1 228 ? -37.642 11.141 35.347 1.00 93.25 228 CYS A CA 1
ATOM 1743 C C . CYS A 1 228 ? -37.529 11.562 36.820 1.00 93.25 228 CYS A C 1
ATOM 1745 O O . CYS A 1 228 ? -38.482 11.411 37.582 1.00 93.25 228 CYS A O 1
ATOM 1747 N N . ALA A 1 229 ? -36.391 12.137 37.220 1.00 93.44 229 ALA A N 1
ATOM 1748 C CA . ALA A 1 229 ? -36.178 12.621 38.579 1.00 93.44 229 ALA A CA 1
ATOM 1749 C C . ALA A 1 229 ? -37.151 13.749 38.959 1.00 93.44 229 ALA A C 1
ATOM 1751 O O . ALA A 1 229 ? -37.673 13.753 40.075 1.00 93.44 229 ALA A O 1
ATOM 1752 N N . ILE A 1 230 ? -37.440 14.667 38.030 1.00 95.81 230 ILE A N 1
ATOM 1753 C CA . ILE A 1 230 ? -38.433 15.734 38.208 1.00 95.81 230 ILE A CA 1
ATOM 1754 C C . ILE A 1 230 ? -39.825 15.142 38.446 1.00 95.81 230 ILE A C 1
ATOM 1756 O O . ILE A 1 230 ? -40.484 15.536 39.410 1.00 95.81 230 ILE A O 1
ATOM 1760 N N . ALA A 1 231 ? -40.262 14.187 37.619 1.00 95.56 231 ALA A N 1
ATOM 1761 C CA . ALA A 1 231 ? -41.569 13.546 37.768 1.00 95.56 231 ALA A CA 1
ATOM 1762 C C . ALA A 1 231 ? -41.697 12.837 39.122 1.00 95.56 231 ALA A C 1
ATOM 1764 O O . ALA A 1 231 ? -42.650 13.078 39.861 1.00 95.56 231 ALA A O 1
ATOM 1765 N N . VAL A 1 232 ? -40.691 12.041 39.493 1.00 95.31 232 VAL A N 1
ATOM 1766 C CA . VAL A 1 232 ? -40.639 11.317 40.772 1.00 95.31 232 VAL A CA 1
ATOM 1767 C C . VAL A 1 232 ? -40.691 12.286 41.956 1.00 95.31 232 VAL A C 1
ATOM 1769 O O . VAL A 1 232 ? -41.528 12.141 42.850 1.00 95.31 232 VAL A O 1
ATOM 1772 N N . ALA A 1 233 ? -39.842 13.319 41.957 1.00 94.88 233 ALA A N 1
ATOM 1773 C CA . ALA A 1 233 ? -39.811 14.318 43.023 1.00 94.88 233 ALA A CA 1
ATOM 1774 C C . ALA A 1 233 ? -41.128 15.104 43.127 1.00 94.88 233 ALA A C 1
ATOM 1776 O O . ALA A 1 233 ? -41.555 15.439 44.236 1.00 94.88 233 ALA A O 1
ATOM 1777 N N . SER A 1 234 ? -41.763 15.398 41.989 1.00 95.38 234 SER A N 1
ATOM 1778 C CA . SER A 1 234 ? -43.027 16.140 41.918 1.00 95.38 234 SER A CA 1
ATOM 1779 C C . SER A 1 234 ? -44.186 15.287 42.420 1.00 95.38 234 SER A C 1
ATOM 1781 O O . SER A 1 234 ? -45.022 15.759 43.195 1.00 95.38 234 SER A O 1
ATOM 1783 N N . ARG A 1 235 ? -44.207 14.005 42.042 1.00 94.56 235 ARG A N 1
ATOM 1784 C CA . ARG A 1 235 ? -45.235 13.046 42.444 1.00 94.56 235 ARG A CA 1
ATOM 1785 C C . ARG A 1 235 ? -45.206 12.781 43.945 1.00 94.56 235 ARG A C 1
ATOM 1787 O O . ARG A 1 235 ? -46.256 12.828 44.586 1.00 94.56 235 ARG A O 1
ATOM 1794 N N . LEU A 1 236 ? -44.013 12.600 44.523 1.00 92.56 236 LEU A N 1
ATOM 1795 C CA . LEU A 1 236 ? -43.815 12.426 45.971 1.00 92.56 236 LEU A CA 1
ATOM 1796 C C . LEU A 1 236 ? -44.232 13.656 46.788 1.00 92.56 236 LEU A C 1
ATOM 1798 O O . LEU A 1 236 ? -44.620 13.528 47.947 1.00 92.56 236 LEU A O 1
ATOM 1802 N N . GLN A 1 237 ? -44.170 14.850 46.194 1.00 92.19 237 GLN A N 1
ATOM 1803 C CA . GLN A 1 237 ? -44.647 16.089 46.815 1.00 92.19 237 GLN A CA 1
ATOM 1804 C C . GLN A 1 237 ? -46.142 16.354 46.588 1.00 92.19 237 GLN A C 1
ATOM 1806 O O . GLN A 1 237 ? -46.655 17.359 47.081 1.00 92.19 237 GLN A O 1
ATOM 1811 N N . GLY A 1 238 ? -46.845 15.464 45.878 1.00 91.69 238 GLY A N 1
ATOM 1812 C CA . GLY A 1 238 ? -48.262 15.614 45.550 1.00 91.69 238 GLY A CA 1
ATOM 1813 C C . GLY A 1 238 ? -48.543 16.759 44.577 1.00 91.69 238 GLY A C 1
ATOM 1814 O O . GLY A 1 238 ? -49.643 17.305 44.596 1.00 91.69 238 GLY A O 1
ATOM 1815 N N . LEU A 1 239 ? -47.548 17.154 43.775 1.00 91.06 239 LEU A N 1
ATOM 1816 C CA . LEU A 1 239 ? -47.683 18.237 42.802 1.00 91.06 239 LEU A CA 1
ATOM 1817 C C . LEU A 1 239 ? -48.318 17.739 41.501 1.00 91.06 239 LEU A C 1
ATOM 1819 O O . LEU A 1 239 ? -49.116 18.456 40.914 1.00 91.06 239 LEU A O 1
ATOM 1823 N N . VAL A 1 240 ? -48.010 16.514 41.072 1.00 94.06 240 VAL A N 1
ATOM 1824 C CA . VAL A 1 240 ? -48.465 15.959 39.785 1.00 94.06 240 VAL A CA 1
ATOM 1825 C C . VAL A 1 240 ? -49.139 14.599 39.945 1.00 94.06 240 VAL A C 1
ATOM 1827 O O . VAL A 1 240 ? -49.007 13.954 40.990 1.00 94.06 240 VAL A O 1
ATOM 1830 N N . GLU A 1 241 ? -49.875 14.187 38.914 1.00 91.00 241 GLU A N 1
ATOM 1831 C CA . GLU A 1 241 ? -50.471 12.853 38.772 1.00 91.00 241 GLU A CA 1
ATOM 1832 C C . GLU A 1 241 ? -49.421 11.799 38.361 1.00 91.00 241 GLU A C 1
ATOM 1834 O O . GLU A 1 241 ? -48.244 12.114 38.188 1.00 91.00 241 GLU A O 1
ATOM 1839 N N . ASP A 1 242 ? -49.829 10.531 38.224 1.00 92.56 242 ASP A N 1
ATOM 1840 C CA . ASP A 1 242 ? -48.923 9.419 37.873 1.00 92.56 242 ASP A CA 1
ATOM 1841 C C . ASP A 1 242 ? -48.311 9.571 36.470 1.00 92.56 242 ASP A C 1
ATOM 1843 O O . ASP A 1 242 ? -47.244 9.026 36.199 1.00 92.56 242 ASP A O 1
ATOM 1847 N N . ARG A 1 243 ? -48.967 10.322 35.576 1.00 95.19 243 ARG A N 1
ATOM 1848 C CA . ARG A 1 243 ? -48.480 10.649 34.232 1.00 95.19 243 ARG A CA 1
ATOM 1849 C C . ARG A 1 243 ? -48.357 12.162 34.086 1.00 95.19 243 ARG A C 1
ATOM 1851 O O . ARG A 1 243 ? -49.323 12.882 34.323 1.00 95.19 243 ARG A O 1
ATOM 1858 N N . VAL A 1 244 ? -47.180 12.632 33.684 1.00 95.88 244 VAL A N 1
ATOM 1859 C CA . VAL A 1 244 ? -46.857 14.061 33.594 1.00 95.88 244 VAL A CA 1
ATOM 1860 C C . VAL A 1 244 ? -46.016 14.364 32.360 1.00 95.88 244 VAL A C 1
ATOM 1862 O O . VAL A 1 244 ? -45.055 13.658 32.057 1.00 95.88 244 VAL A O 1
ATOM 1865 N N . ASP A 1 245 ? -46.353 15.450 31.675 1.00 95.50 245 ASP A N 1
ATOM 1866 C CA . ASP A 1 245 ? -45.560 16.008 30.587 1.00 95.50 245 ASP A CA 1
ATOM 1867 C C . ASP A 1 245 ? -44.569 17.038 31.130 1.00 95.50 245 ASP A C 1
ATOM 1869 O O . ASP A 1 245 ? -44.935 17.956 31.865 1.00 95.50 245 ASP A O 1
ATOM 1873 N N . ILE A 1 246 ? -43.300 16.899 30.753 1.00 94.38 246 ILE A N 1
ATOM 1874 C CA . ILE A 1 246 ? -42.219 17.799 31.148 1.00 94.38 246 ILE A CA 1
ATOM 1875 C C . ILE A 1 246 ? -41.669 18.474 29.899 1.00 94.38 246 ILE A C 1
ATOM 1877 O O . ILE A 1 246 ? -41.038 17.832 29.055 1.00 94.38 246 ILE A O 1
ATOM 1881 N N . THR A 1 247 ? -41.886 19.779 29.789 1.00 93.31 247 THR A N 1
ATOM 1882 C CA . THR A 1 247 ? -41.355 20.600 28.703 1.00 93.31 247 THR A CA 1
ATOM 1883 C C . THR A 1 247 ? -39.944 21.064 29.045 1.00 93.31 247 THR A C 1
ATOM 1885 O O . THR A 1 247 ? -39.713 21.803 30.004 1.00 93.31 247 THR A O 1
ATOM 1888 N N . LEU A 1 248 ? -38.985 20.613 28.237 1.00 91.50 248 LEU A N 1
ATOM 1889 C CA . LEU A 1 248 ? -37.579 21.012 28.270 1.00 91.50 248 LEU A CA 1
ATOM 1890 C C . LEU A 1 248 ? -37.265 21.872 27.033 1.00 91.50 248 LEU A C 1
ATOM 1892 O O . LEU A 1 248 ? -38.012 21.822 26.051 1.00 91.50 248 LEU A O 1
ATOM 1896 N N . PRO A 1 249 ? -36.145 22.622 27.007 1.00 87.38 249 PRO A N 1
ATOM 1897 C CA . PRO A 1 249 ? -35.769 23.427 25.841 1.00 87.38 249 PRO A CA 1
ATOM 1898 C C . PRO A 1 249 ? -35.716 22.653 24.511 1.00 87.38 249 PRO A C 1
ATOM 1900 O O . PRO A 1 249 ? -35.978 23.226 23.457 1.00 87.38 249 PRO A O 1
ATOM 1903 N N . GLY A 1 250 ? -35.360 21.366 24.551 1.00 82.75 250 GLY A N 1
ATOM 1904 C CA . GLY A 1 250 ? -35.253 20.480 23.390 1.00 82.75 250 GLY A CA 1
ATOM 1905 C C . GLY A 1 250 ? -36.550 19.765 22.997 1.00 82.75 250 GLY A C 1
ATOM 1906 O O . GLY A 1 250 ? -36.590 19.117 21.950 1.00 82.75 250 GLY A O 1
ATOM 1907 N N . GLY A 1 251 ? -37.611 19.877 23.800 1.00 87.19 251 GLY A N 1
ATOM 1908 C CA . GLY A 1 251 ? -38.914 19.268 23.541 1.00 87.19 251 GLY A CA 1
ATOM 1909 C C . GLY A 1 251 ? -39.578 18.700 24.794 1.00 87.19 251 GLY A C 1
ATOM 1910 O O . GLY A 1 251 ?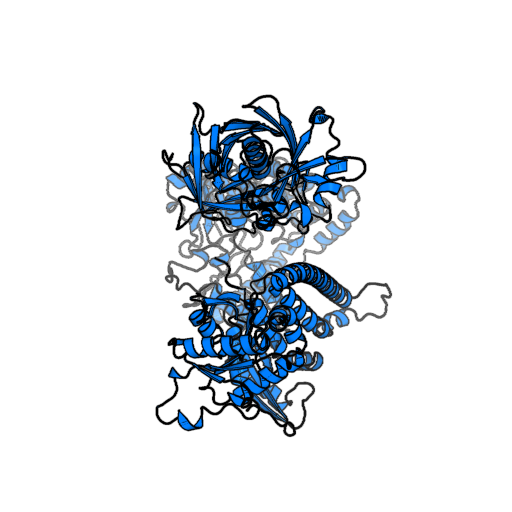 -39.007 18.699 25.884 1.00 87.19 251 GLY A O 1
ATOM 1911 N N . THR A 1 252 ? -40.802 18.207 24.626 1.00 90.69 252 THR A N 1
ATOM 1912 C CA . THR A 1 252 ? -41.593 17.618 25.713 1.00 90.69 252 THR A CA 1
ATOM 1913 C C . THR A 1 252 ? -41.316 16.120 25.839 1.00 90.69 252 THR A C 1
ATOM 1915 O O . THR A 1 252 ? -41.256 15.401 24.838 1.00 90.69 252 THR A O 1
ATOM 1918 N N . LEU A 1 253 ? -41.143 15.659 27.078 1.00 91.88 253 LEU A N 1
ATOM 1919 C CA . LEU A 1 253 ? -41.044 14.248 27.450 1.00 91.88 253 LEU A CA 1
ATOM 1920 C C . LEU A 1 253 ? -42.203 13.897 28.381 1.00 91.88 253 LEU A C 1
ATOM 1922 O O . LEU A 1 253 ? -42.473 14.638 29.323 1.00 91.88 253 LEU A O 1
ATOM 1926 N N . THR A 1 254 ? -42.848 12.761 28.152 1.00 94.06 254 THR A N 1
ATOM 1927 C CA . THR A 1 254 ? -43.927 12.263 29.009 1.00 94.06 254 THR A CA 1
ATOM 1928 C C . THR A 1 254 ? -43.360 11.213 29.952 1.00 94.06 254 THR A C 1
ATOM 1930 O O . THR A 1 254 ? -42.738 10.246 29.512 1.00 94.06 254 THR A O 1
ATOM 1933 N N . ILE A 1 255 ? -43.558 11.399 31.254 1.00 94.88 255 ILE A N 1
ATOM 1934 C CA . ILE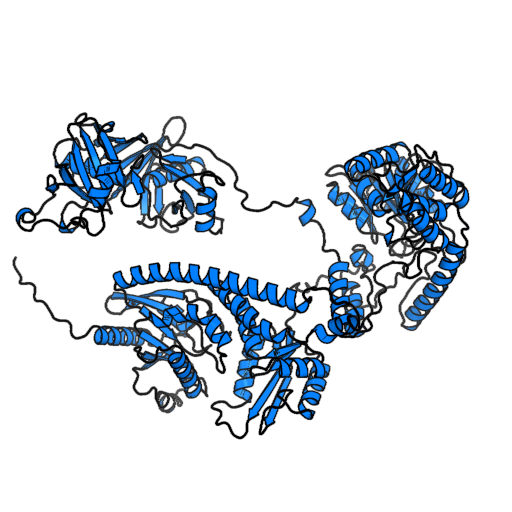 A 1 255 ? -43.099 10.476 32.291 1.00 94.88 255 ILE A CA 1
ATOM 1935 C C . ILE A 1 255 ? -44.300 9.826 32.963 1.00 94.88 255 ILE A C 1
ATOM 1937 O O . ILE A 1 255 ? -45.270 10.506 33.289 1.00 94.88 255 ILE A O 1
ATOM 1941 N N . GLU A 1 256 ? -44.219 8.520 33.198 1.00 94.50 256 GLU A N 1
ATOM 1942 C CA . GLU A 1 256 ? -45.239 7.753 33.912 1.00 94.50 256 GLU A CA 1
ATOM 1943 C C . GLU A 1 256 ? -44.598 6.982 35.073 1.00 94.50 256 GLU A C 1
ATOM 1945 O O . GLU A 1 256 ? -43.643 6.227 34.872 1.00 94.50 256 GLU A O 1
ATOM 1950 N N . TRP A 1 257 ? -45.104 7.190 36.288 1.00 95.19 257 TRP A N 1
ATOM 1951 C CA . TRP A 1 257 ? -44.687 6.487 37.497 1.00 95.19 257 TRP A CA 1
ATOM 1952 C C . TRP A 1 257 ? -45.830 6.434 38.518 1.00 95.19 257 TRP A C 1
ATOM 1954 O O . TRP A 1 257 ? -46.382 7.461 38.907 1.00 95.19 257 TRP A O 1
ATOM 1964 N N . ASP A 1 258 ? -46.157 5.229 38.980 1.00 89.00 258 ASP A N 1
ATOM 1965 C CA . ASP A 1 258 ? -47.268 4.940 39.902 1.00 89.00 258 ASP A CA 1
ATOM 1966 C C . ASP A 1 258 ? -46.943 5.206 41.387 1.00 89.00 258 ASP A C 1
ATOM 1968 O O . ASP A 1 258 ? -47.811 5.091 42.254 1.00 89.00 258 ASP A O 1
ATOM 1972 N N . GLY A 1 259 ? -45.694 5.575 41.689 1.00 86.44 259 GLY A N 1
ATOM 1973 C CA . GLY A 1 259 ? -45.205 5.842 43.042 1.00 86.44 259 GLY A CA 1
ATOM 1974 C C . GLY A 1 259 ? -44.448 4.685 43.703 1.00 86.44 259 GLY A C 1
ATOM 1975 O O . GLY A 1 259 ? -43.826 4.912 44.742 1.00 86.44 259 GLY A O 1
ATOM 1976 N N . GLU A 1 260 ? -44.445 3.482 43.119 1.00 84.38 260 GLU A N 1
ATOM 1977 C CA . GLU A 1 260 ? -43.769 2.300 43.687 1.00 84.38 260 GLU A CA 1
ATOM 1978 C C . GLU A 1 260 ? -42.911 1.531 42.662 1.00 84.38 260 GLU A C 1
ATOM 1980 O O . GLU A 1 260 ? -41.864 0.989 43.022 1.00 84.38 260 GLU A O 1
ATOM 1985 N N . GLY A 1 261 ? -43.327 1.493 41.395 1.00 88.44 261 GLY A N 1
ATOM 1986 C CA . GLY A 1 261 ? -42.722 0.714 40.317 1.00 88.44 261 GLY A CA 1
ATOM 1987 C C . GLY A 1 261 ? -41.576 1.404 39.570 1.00 88.44 261 GLY A C 1
ATOM 1988 O O . GLY A 1 261 ? -40.921 2.327 40.064 1.00 88.44 261 GLY A O 1
ATOM 1989 N N . GLU A 1 262 ? -41.325 0.932 38.348 1.00 90.06 262 GLU A N 1
ATOM 1990 C CA . GLU A 1 262 ? -40.356 1.531 37.425 1.00 90.06 262 GLU A CA 1
ATOM 1991 C C . GLU A 1 262 ? -40.879 2.839 36.824 1.00 90.06 262 GLU A C 1
ATOM 1993 O O . GLU A 1 262 ? -42.077 3.004 36.592 1.00 90.06 262 GLU A O 1
ATOM 1998 N N . VAL A 1 263 ? -39.965 3.761 36.526 1.00 91.19 263 VAL A N 1
ATOM 1999 C CA . VAL A 1 263 ? -40.297 5.004 35.824 1.00 91.19 263 VAL A CA 1
ATOM 2000 C C . VAL A 1 263 ? -40.243 4.764 34.321 1.00 91.19 263 VAL A C 1
ATOM 2002 O O . VAL A 1 263 ? -39.233 4.290 33.800 1.00 91.19 263 VAL A O 1
ATOM 2005 N N . PHE A 1 264 ? -41.300 5.137 33.606 1.00 91.81 264 PHE A N 1
ATOM 2006 C CA . PHE A 1 264 ? -41.345 5.064 32.150 1.00 91.81 264 PHE A CA 1
ATOM 2007 C C . PHE A 1 264 ? -41.160 6.439 31.523 1.00 91.81 264 PHE A C 1
ATOM 2009 O O . PHE A 1 264 ? -41.776 7.414 31.944 1.00 91.81 264 PHE A O 1
ATOM 2016 N N . LEU A 1 265 ? -40.330 6.487 30.485 1.00 92.25 265 LEU A N 1
ATOM 2017 C CA . LEU A 1 265 ? -40.034 7.676 29.698 1.00 92.25 265 LEU A CA 1
ATOM 2018 C C . LEU A 1 265 ? -40.556 7.494 28.273 1.00 92.25 265 LEU A C 1
ATOM 2020 O O . LEU A 1 265 ? -40.126 6.589 27.557 1.00 92.25 265 LEU A O 1
ATOM 2024 N N . GLU A 1 266 ? -41.439 8.389 27.854 1.00 92.88 266 GLU A N 1
ATOM 2025 C CA . GLU A 1 266 ? -42.004 8.475 26.514 1.00 92.88 266 GLU A CA 1
ATOM 2026 C C . GLU A 1 266 ? -41.576 9.793 25.852 1.00 92.88 266 GLU A C 1
ATOM 2028 O O . GLU A 1 266 ? -41.494 10.846 26.487 1.00 92.88 266 GLU A O 1
ATOM 2033 N N . GLY A 1 267 ? -41.246 9.741 24.562 1.00 89.94 267 GLY A N 1
ATOM 2034 C CA . GLY A 1 267 ? -40.885 10.942 23.818 1.00 89.94 267 GLY A CA 1
ATOM 2035 C C . GLY A 1 267 ? -40.655 10.700 22.327 1.00 89.94 267 GLY A C 1
ATOM 2036 O O . GLY A 1 267 ? -40.552 9.546 21.894 1.00 89.94 267 GLY A O 1
ATOM 2037 N N . PRO A 1 268 ? -40.533 11.785 21.543 1.00 88.25 268 PRO A N 1
ATOM 2038 C CA . PRO A 1 268 ? -40.418 11.710 20.090 1.00 88.25 268 PRO A CA 1
ATOM 2039 C C . PRO A 1 268 ? -39.070 11.135 19.638 1.00 88.25 268 PRO A C 1
ATOM 2041 O O . PRO A 1 268 ? -38.047 11.299 20.317 1.00 88.25 268 PRO A O 1
ATOM 2044 N N . ALA A 1 269 ? -39.076 10.503 18.462 1.00 88.44 269 ALA A N 1
ATOM 2045 C CA . ALA A 1 269 ? -37.893 10.029 17.748 1.00 88.44 269 ALA A CA 1
ATOM 2046 C C . ALA A 1 269 ? -37.943 10.511 16.291 1.00 88.44 269 ALA A C 1
ATOM 2048 O O . ALA A 1 269 ? -38.824 10.117 15.531 1.00 88.44 269 ALA A O 1
ATOM 2049 N N . THR A 1 270 ? -37.003 11.363 15.882 1.00 87.94 270 THR A N 1
ATOM 2050 C CA . THR A 1 270 ? -37.090 12.057 14.586 1.00 87.94 270 THR A CA 1
ATOM 2051 C C . THR A 1 270 ? -35.853 11.802 13.732 1.00 87.94 270 THR A C 1
ATOM 2053 O O . THR A 1 270 ? -34.720 12.045 14.156 1.00 87.94 270 THR A O 1
ATOM 2056 N N . GLU A 1 271 ? -36.049 11.323 12.501 1.00 88.88 271 GLU A N 1
ATOM 2057 C CA . GLU A 1 271 ? -34.976 11.266 11.507 1.00 88.88 271 GLU A CA 1
ATOM 2058 C C . GLU A 1 271 ? -34.761 12.650 10.888 1.00 88.88 271 GLU A C 1
ATOM 2060 O O . GLU A 1 271 ? -35.707 13.311 10.475 1.00 88.88 271 GLU A O 1
ATOM 2065 N N . VAL A 1 272 ? -33.502 13.092 10.851 1.00 87.56 272 VAL A N 1
ATOM 2066 C CA . VAL A 1 272 ? -33.123 14.412 10.320 1.00 87.56 272 VAL A CA 1
ATOM 2067 C C . VAL A 1 272 ? -32.551 14.278 8.911 1.00 87.56 272 VAL A C 1
ATOM 2069 O O . VAL A 1 272 ? -32.899 15.045 8.019 1.00 87.56 272 VAL A O 1
ATOM 2072 N N . PHE A 1 273 ? -31.644 13.317 8.719 1.00 84.69 273 PHE A N 1
ATOM 2073 C CA . PHE A 1 273 ? -30.907 13.104 7.478 1.00 84.69 273 PHE A CA 1
ATOM 2074 C C . PHE A 1 273 ? -30.285 11.696 7.448 1.00 84.69 273 PHE A C 1
ATOM 2076 O O . PHE A 1 273 ? -29.929 11.164 8.503 1.00 84.69 273 PHE A O 1
ATOM 2083 N N . THR A 1 274 ? -30.089 11.153 6.239 1.00 87.06 274 THR A N 1
ATOM 2084 C CA . THR A 1 274 ? -29.371 9.900 5.945 1.00 87.06 274 THR A CA 1
ATOM 2085 C C . THR A 1 274 ? -28.372 10.122 4.799 1.00 87.06 274 THR A C 1
ATOM 2087 O O . THR A 1 274 ? -28.701 10.787 3.819 1.00 87.06 274 THR A O 1
ATOM 2090 N N . GLY A 1 275 ? -27.170 9.537 4.889 1.00 82.44 275 GLY A N 1
ATOM 2091 C CA . GLY A 1 275 ? -26.140 9.599 3.841 1.00 82.44 275 GLY A CA 1
ATOM 2092 C C . GLY A 1 275 ? -24.994 8.597 4.048 1.00 82.44 275 GLY A C 1
ATOM 2093 O O . GLY A 1 275 ? -24.983 7.869 5.038 1.00 82.44 275 GLY A O 1
ATOM 2094 N N . GLU A 1 276 ? -24.032 8.568 3.118 1.00 79.75 276 GLU A N 1
ATOM 2095 C CA . GLU A 1 276 ? -22.847 7.691 3.156 1.00 79.75 276 GLU A CA 1
ATOM 2096 C C . GLU A 1 276 ? -21.591 8.437 3.645 1.00 79.75 276 GLU A C 1
ATOM 2098 O O . GLU A 1 276 ? -21.354 9.586 3.268 1.00 79.75 276 GLU A O 1
ATOM 2103 N N . TRP A 1 277 ? -20.758 7.776 4.461 1.00 73.88 277 TRP A N 1
ATOM 2104 C CA . TRP A 1 277 ? -19.523 8.341 5.021 1.00 73.88 277 TRP A CA 1
ATOM 2105 C C . TRP A 1 277 ? -18.283 7.584 4.524 1.00 73.88 277 TRP A C 1
ATOM 2107 O O . TRP A 1 277 ? -17.956 6.506 5.018 1.00 73.88 277 TRP A O 1
ATOM 2117 N N . SER A 1 278 ? -17.549 8.149 3.560 1.00 60.78 278 SER A N 1
ATOM 2118 C CA . SER A 1 278 ? -16.290 7.575 3.068 1.00 60.78 278 SER A CA 1
ATOM 2119 C C . SER A 1 278 ? -15.084 8.232 3.752 1.00 60.78 278 SER A C 1
ATOM 2121 O O . SER A 1 278 ? -14.503 9.185 3.238 1.00 60.78 278 SER A O 1
ATOM 2123 N N . GLY A 1 279 ? -14.669 7.717 4.911 1.00 57.59 279 GLY A N 1
ATOM 2124 C CA . GLY A 1 279 ? -13.479 8.189 5.643 1.00 57.59 279 GLY A CA 1
ATOM 2125 C C . GLY A 1 279 ? -12.121 7.865 4.989 1.00 57.59 279 GLY A C 1
ATOM 2126 O O . GLY A 1 279 ? -11.088 7.984 5.641 1.00 57.59 279 GLY A O 1
ATOM 2127 N N . LYS A 1 280 ? -12.094 7.429 3.721 1.00 57.84 280 LYS A N 1
ATOM 2128 C CA . LYS A 1 280 ? -10.884 7.043 2.974 1.00 57.84 280 LYS A CA 1
ATOM 2129 C C . LYS A 1 280 ? -10.824 7.798 1.648 1.00 57.84 280 LYS A C 1
ATOM 2131 O O . LYS A 1 280 ? -11.854 8.038 1.021 1.00 57.84 280 LYS A O 1
ATOM 2136 N N . VAL A 1 281 ? -9.612 8.119 1.191 1.00 63.38 281 VAL A N 1
ATOM 2137 C CA . VAL A 1 281 ? -9.390 8.585 -0.186 1.00 63.38 281 VAL A CA 1
ATOM 2138 C C . VAL A 1 281 ? -9.819 7.461 -1.130 1.00 63.38 281 VAL A C 1
ATOM 2140 O O . VAL A 1 281 ? -9.192 6.404 -1.166 1.00 63.38 281 VAL A O 1
ATOM 2143 N N . GLN A 1 282 ? -10.907 7.671 -1.868 1.00 62.91 282 GLN A N 1
ATOM 2144 C CA . GLN A 1 282 ? -11.379 6.711 -2.858 1.00 62.91 282 GLN A CA 1
ATOM 2145 C C . GLN A 1 282 ? -10.587 6.881 -4.157 1.00 62.91 282 GLN A C 1
ATOM 2147 O O . GLN A 1 282 ? -10.685 7.904 -4.836 1.00 62.91 282 GLN A O 1
ATOM 2152 N N . PHE A 1 283 ? -9.795 5.872 -4.511 1.00 77.75 283 PHE A N 1
ATOM 2153 C CA . PHE A 1 283 ? -9.147 5.809 -5.818 1.00 77.75 283 PHE A CA 1
ATOM 2154 C C . PHE A 1 283 ? -10.121 5.281 -6.877 1.00 77.75 283 PHE A C 1
ATOM 2156 O O . PHE A 1 283 ? -11.018 4.494 -6.581 1.00 77.75 283 PHE A O 1
ATOM 2163 N N . SER A 1 284 ? -9.931 5.686 -8.137 1.00 81.94 284 SER A N 1
ATOM 2164 C CA . SER A 1 284 ? -10.751 5.167 -9.238 1.00 81.94 284 SER A CA 1
ATOM 2165 C C . SER A 1 284 ? -10.593 3.648 -9.379 1.00 81.94 284 SER A C 1
ATOM 2167 O O . SER A 1 284 ? -9.482 3.127 -9.263 1.00 81.94 284 SER A O 1
ATOM 2169 N N . SER A 1 285 ? -11.672 2.947 -9.732 1.00 81.69 285 SER A N 1
ATOM 2170 C CA . SER A 1 285 ? -11.664 1.491 -9.956 1.00 81.69 285 SER A CA 1
ATOM 2171 C C . SER A 1 285 ? -10.661 1.037 -11.025 1.00 81.69 285 SER A C 1
ATOM 2173 O O . SER A 1 285 ? -10.165 -0.086 -10.969 1.00 81.69 285 SER A O 1
ATOM 2175 N N . ARG A 1 286 ? -10.308 1.921 -11.968 1.00 83.81 286 ARG A N 1
ATOM 2176 C CA . ARG A 1 286 ? -9.275 1.682 -12.989 1.00 83.81 286 ARG A CA 1
ATOM 2177 C C . ARG A 1 286 ? -7.898 1.418 -12.373 1.00 83.81 286 ARG A C 1
ATOM 2179 O O . ARG A 1 286 ? -7.163 0.585 -12.889 1.00 83.81 286 ARG A O 1
ATOM 2186 N N . LEU A 1 287 ? -7.562 2.079 -11.259 1.00 80.38 287 LEU A N 1
ATOM 2187 C CA . LEU A 1 287 ? -6.270 1.903 -10.587 1.00 80.38 287 LEU A CA 1
ATOM 2188 C C . LEU A 1 287 ? -6.137 0.491 -9.999 1.00 80.38 287 LEU A C 1
ATOM 2190 O O . LEU A 1 287 ? -5.081 -0.119 -10.118 1.00 80.38 287 LEU A O 1
ATOM 2194 N N . GLY A 1 288 ? -7.226 -0.057 -9.449 1.00 75.31 288 GLY A N 1
ATOM 2195 C CA . GLY A 1 288 ? -7.259 -1.424 -8.917 1.00 75.31 288 GLY A CA 1
ATOM 2196 C C . GLY A 1 288 ? -7.144 -2.524 -9.980 1.00 75.31 288 GLY A C 1
ATOM 2197 O O . GLY A 1 288 ? -6.877 -3.669 -9.633 1.00 75.31 288 GLY A O 1
ATOM 2198 N N . LYS A 1 289 ? -7.325 -2.197 -11.269 1.00 78.19 289 LYS A N 1
ATOM 2199 C CA . LYS A 1 289 ? -7.185 -3.138 -12.396 1.00 78.19 289 LYS A CA 1
ATOM 2200 C C . LYS A 1 289 ? -5.779 -3.153 -13.010 1.00 78.19 289 LYS A C 1
ATOM 2202 O O . LYS A 1 289 ? -5.519 -3.968 -13.893 1.00 78.19 289 LYS A O 1
ATOM 2207 N N . LEU A 1 290 ? -4.881 -2.253 -12.600 1.00 76.75 290 LEU A N 1
ATOM 2208 C CA . LEU A 1 290 ? -3.514 -2.224 -13.119 1.00 76.75 290 LEU A CA 1
ATOM 2209 C C . LEU A 1 290 ? -2.691 -3.350 -12.496 1.00 76.75 290 LEU A C 1
ATOM 2211 O O . LEU A 1 290 ? -2.500 -3.393 -11.283 1.00 76.75 290 LEU A O 1
ATOM 2215 N N . ALA A 1 291 ? -2.158 -4.231 -13.340 1.00 65.06 291 ALA A N 1
ATOM 2216 C CA . ALA A 1 291 ? -1.140 -5.174 -12.903 1.00 65.06 291 ALA A CA 1
ATOM 2217 C C . ALA A 1 291 ? 0.127 -4.412 -12.452 1.00 65.06 291 ALA A C 1
ATOM 2219 O O . ALA A 1 291 ? 0.465 -3.385 -13.058 1.00 65.06 291 ALA A O 1
ATOM 2220 N N . PRO A 1 292 ? 0.850 -4.899 -11.426 1.00 57.72 292 PRO A N 1
ATOM 2221 C CA . PRO A 1 292 ? 2.138 -4.339 -11.038 1.00 57.72 292 PRO A CA 1
ATOM 2222 C C . PRO A 1 292 ? 3.074 -4.307 -12.245 1.00 57.72 292 PRO A C 1
ATOM 2224 O O . PRO A 1 292 ? 3.166 -5.281 -12.990 1.00 57.72 292 PRO A O 1
ATOM 2227 N N . TYR A 1 293 ? 3.759 -3.185 -12.463 1.00 54.62 293 TYR A N 1
ATOM 2228 C CA . TYR A 1 293 ? 4.679 -3.071 -13.589 1.00 54.62 293 TYR A CA 1
ATOM 2229 C C . TYR A 1 293 ? 5.910 -3.961 -13.321 1.00 54.62 293 TYR A C 1
ATOM 2231 O O . TYR A 1 293 ? 6.680 -3.627 -12.414 1.00 54.62 293 TYR A O 1
ATOM 2239 N N . PRO A 1 294 ? 6.147 -5.049 -14.089 1.00 54.22 294 PRO A N 1
ATOM 2240 C CA . PRO A 1 294 ? 7.150 -6.071 -13.745 1.00 54.22 294 PRO A CA 1
ATOM 2241 C C . PRO A 1 294 ? 8.572 -5.511 -13.591 1.00 54.22 294 PRO A C 1
ATOM 2243 O O . PRO A 1 294 ? 9.393 -6.010 -12.829 1.00 54.22 294 PRO A O 1
ATOM 2246 N N . PHE A 1 295 ? 8.862 -4.412 -14.289 1.00 56.38 295 PHE A N 1
ATOM 2247 C CA . PHE A 1 295 ? 10.174 -3.775 -14.279 1.00 56.38 295 PHE A CA 1
ATOM 2248 C C . PHE A 1 295 ? 10.517 -3.036 -12.983 1.00 56.38 295 PHE A C 1
ATOM 2250 O O . PHE A 1 295 ? 11.693 -2.754 -12.768 1.00 56.38 295 PHE A O 1
ATOM 2257 N N . VAL A 1 296 ? 9.542 -2.694 -12.134 1.00 57.56 296 VAL A N 1
ATOM 2258 C CA . VAL A 1 296 ? 9.819 -1.992 -10.865 1.00 57.56 296 VAL A CA 1
ATOM 2259 C C . VAL A 1 296 ? 10.543 -2.922 -9.895 1.00 57.56 296 VAL A C 1
ATOM 2261 O O . VAL A 1 296 ? 11.565 -2.547 -9.326 1.00 57.56 296 VAL A O 1
ATOM 2264 N N . GLU A 1 297 ? 10.061 -4.155 -9.770 1.00 60.75 297 GLU A N 1
ATOM 2265 C CA . GLU A 1 297 ? 10.661 -5.174 -8.912 1.00 60.75 297 GLU A CA 1
ATOM 2266 C C . GLU A 1 297 ? 12.021 -5.634 -9.448 1.00 60.75 297 GLU A C 1
ATOM 2268 O O . GLU A 1 297 ? 13.004 -5.640 -8.711 1.00 60.75 297 GLU A O 1
ATOM 2273 N N . ILE A 1 298 ? 12.121 -5.866 -10.762 1.00 65.75 298 ILE A N 1
ATOM 2274 C CA . ILE A 1 298 ? 13.396 -6.173 -11.427 1.00 65.75 298 ILE A CA 1
ATOM 2275 C C . ILE A 1 298 ? 14.417 -5.040 -11.214 1.00 65.75 298 ILE A C 1
ATOM 2277 O O . ILE A 1 298 ? 15.580 -5.305 -10.926 1.00 65.75 298 ILE A O 1
ATOM 2281 N N . SER A 1 299 ? 14.005 -3.768 -11.301 1.00 65.38 299 SER A N 1
ATOM 2282 C CA . SER A 1 299 ? 14.909 -2.626 -11.072 1.00 65.38 299 SER A CA 1
ATOM 2283 C C . SER A 1 299 ? 15.416 -2.558 -9.631 1.00 65.38 299 SER A C 1
ATOM 2285 O O . SER A 1 299 ? 16.574 -2.197 -9.417 1.00 65.38 299 SER A O 1
ATOM 2287 N N . ARG A 1 300 ? 14.575 -2.923 -8.653 1.00 73.75 300 ARG A N 1
ATOM 2288 C CA . ARG A 1 300 ? 14.967 -3.029 -7.242 1.00 73.75 300 ARG A CA 1
ATOM 2289 C C . ARG A 1 300 ? 16.030 -4.113 -7.053 1.00 73.75 300 ARG A C 1
ATOM 2291 O O . ARG A 1 300 ? 17.095 -3.808 -6.528 1.00 73.75 300 ARG A O 1
ATOM 2298 N N . ILE A 1 301 ? 15.791 -5.317 -7.578 1.00 72.31 301 ILE A N 1
ATOM 2299 C CA . ILE A 1 301 ? 16.731 -6.448 -7.480 1.00 72.31 301 ILE A CA 1
ATOM 2300 C C . ILE A 1 301 ? 18.062 -6.123 -8.180 1.00 72.31 301 ILE A C 1
ATOM 2302 O O . ILE A 1 301 ? 19.131 -6.398 -7.642 1.00 72.31 301 ILE A O 1
ATOM 2306 N N . ILE A 1 302 ? 18.031 -5.470 -9.352 1.00 74.19 302 ILE A N 1
ATOM 2307 C CA . ILE A 1 302 ? 19.249 -4.996 -10.037 1.00 74.19 302 ILE A CA 1
ATOM 2308 C C . ILE A 1 302 ? 20.031 -4.018 -9.152 1.00 74.19 302 ILE A C 1
ATOM 2310 O O . ILE A 1 302 ? 21.259 -4.097 -9.091 1.00 74.19 302 ILE A O 1
ATOM 2314 N N . ALA A 1 303 ? 19.348 -3.068 -8.506 1.00 76.38 303 ALA A N 1
ATOM 2315 C CA . ALA A 1 303 ? 19.991 -2.082 -7.644 1.00 76.38 303 ALA A CA 1
ATOM 2316 C C . ALA A 1 303 ? 20.617 -2.738 -6.404 1.00 76.38 303 ALA A C 1
ATOM 2318 O O . ALA A 1 303 ? 21.750 -2.407 -6.062 1.00 76.38 303 ALA A O 1
ATOM 2319 N N . GLU A 1 304 ? 19.920 -3.696 -5.791 1.00 80.62 304 GLU A N 1
ATOM 2320 C CA . GLU A 1 304 ? 20.409 -4.499 -4.666 1.00 80.62 304 GLU A CA 1
ATOM 2321 C C . GLU A 1 304 ? 21.650 -5.319 -5.066 1.00 80.62 304 GLU A C 1
ATOM 2323 O O . GLU A 1 304 ? 22.699 -5.185 -4.437 1.00 80.62 304 GLU A O 1
ATOM 2328 N N . LYS A 1 305 ? 21.596 -6.070 -6.177 1.00 78.19 305 LYS A N 1
ATOM 2329 C CA . LYS A 1 305 ? 22.736 -6.858 -6.685 1.00 78.19 305 LYS A CA 1
ATOM 2330 C C . LYS A 1 305 ? 23.937 -5.985 -7.067 1.00 78.19 305 LYS A C 1
ATOM 2332 O O . LYS A 1 305 ? 25.069 -6.301 -6.707 1.00 78.19 305 LYS A O 1
ATOM 2337 N N . ARG A 1 306 ? 23.721 -4.836 -7.721 1.00 80.06 306 ARG A N 1
ATOM 2338 C CA . ARG A 1 306 ? 24.806 -3.877 -8.016 1.00 80.06 306 ARG A CA 1
ATOM 2339 C C . ARG A 1 306 ? 25.397 -3.257 -6.753 1.00 80.06 306 ARG A C 1
ATOM 2341 O O . ARG A 1 306 ? 26.606 -3.045 -6.699 1.00 80.06 306 ARG A O 1
ATOM 2348 N N . ALA A 1 307 ? 24.577 -2.971 -5.741 1.00 79.38 307 ALA A N 1
ATOM 2349 C CA . ALA A 1 307 ? 25.054 -2.489 -4.446 1.00 79.38 307 ALA A CA 1
ATOM 2350 C C . ALA A 1 307 ? 25.886 -3.554 -3.711 1.00 79.38 307 ALA A C 1
ATOM 2352 O O . ALA A 1 307 ? 26.866 -3.205 -3.055 1.00 79.38 307 ALA A O 1
ATOM 2353 N N . ALA A 1 308 ? 25.557 -4.835 -3.899 1.00 81.69 308 ALA A N 1
ATOM 2354 C CA . ALA A 1 308 ? 26.344 -5.981 -3.443 1.00 81.69 308 ALA A CA 1
ATOM 2355 C C . ALA A 1 308 ? 27.599 -6.263 -4.304 1.00 81.69 308 ALA A C 1
ATOM 2357 O O . ALA A 1 308 ? 28.337 -7.207 -4.039 1.00 81.69 308 ALA A O 1
ATOM 2358 N N . GLY A 1 309 ? 27.878 -5.443 -5.325 1.00 82.81 309 GLY A N 1
ATOM 2359 C CA . GLY A 1 309 ? 29.071 -5.557 -6.166 1.00 82.81 309 GLY A CA 1
ATOM 2360 C C . GLY A 1 309 ? 28.953 -6.531 -7.341 1.00 82.81 309 GLY A C 1
ATOM 2361 O O . GLY A 1 309 ? 29.953 -6.748 -8.027 1.00 82.81 309 GLY A O 1
ATOM 2362 N N . ALA A 1 310 ? 27.766 -7.087 -7.603 1.00 81.62 310 ALA A N 1
ATOM 2363 C CA . ALA A 1 310 ? 27.526 -7.933 -8.767 1.00 81.62 310 ALA A CA 1
ATOM 2364 C C . ALA A 1 310 ? 27.549 -7.117 -10.071 1.00 81.62 310 ALA A C 1
ATOM 2366 O O . ALA A 1 310 ? 26.986 -6.016 -10.158 1.00 81.62 310 ALA A O 1
ATOM 2367 N N . ASP A 1 311 ? 28.170 -7.677 -11.111 1.00 86.00 311 ASP A N 1
ATOM 2368 C CA . ASP A 1 311 ? 28.190 -7.090 -12.453 1.00 86.00 311 ASP A CA 1
ATOM 2369 C C . ASP A 1 311 ? 26.928 -7.496 -13.224 1.00 86.00 311 ASP A C 1
ATOM 2371 O O . ASP A 1 311 ? 26.938 -8.384 -14.074 1.00 86.00 311 ASP A O 1
ATOM 2375 N N . VAL A 1 312 ? 25.805 -6.868 -12.866 1.00 85.19 312 VAL A N 1
ATOM 2376 C CA . VAL A 1 312 ? 24.497 -7.207 -13.439 1.00 85.19 312 VAL A CA 1
ATOM 2377 C C . VAL A 1 312 ? 24.402 -6.758 -14.898 1.00 85.19 312 VAL A C 1
ATOM 2379 O O . VAL A 1 312 ? 24.302 -5.553 -15.193 1.00 85.19 312 VAL A O 1
ATOM 2382 N N . VAL A 1 313 ? 24.339 -7.740 -15.800 1.00 85.19 313 VAL A N 1
ATOM 2383 C CA . VAL A 1 313 ? 24.159 -7.550 -17.243 1.00 85.19 313 VAL A CA 1
ATOM 2384 C C . VAL A 1 313 ? 22.670 -7.555 -17.571 1.00 85.19 313 VAL A C 1
ATOM 2386 O O . VAL A 1 313 ? 21.960 -8.528 -17.326 1.00 85.19 313 VAL A O 1
ATOM 2389 N N . THR A 1 314 ? 22.176 -6.465 -18.160 1.00 83.19 314 THR A N 1
ATOM 2390 C CA . THR A 1 314 ? 20.749 -6.324 -18.474 1.00 83.19 314 THR A CA 1
ATOM 2391 C C . THR A 1 314 ? 20.446 -6.440 -19.965 1.00 83.19 314 THR A C 1
ATOM 2393 O O . THR A 1 314 ? 20.977 -5.689 -20.780 1.00 83.19 314 THR A O 1
ATOM 2396 N N . PHE A 1 315 ? 19.538 -7.360 -20.300 1.00 82.12 315 PHE A N 1
ATOM 2397 C CA . PHE A 1 315 ? 18.861 -7.477 -21.596 1.00 82.12 315 PHE A CA 1
ATOM 2398 C C . PHE A 1 315 ? 17.352 -7.183 -21.485 1.00 82.12 315 PHE A C 1
ATOM 2400 O O . PHE A 1 315 ? 16.611 -7.373 -22.446 1.00 82.12 315 PHE A O 1
ATOM 2407 N N . GLY A 1 316 ? 16.875 -6.737 -20.316 1.00 69.38 316 GLY A N 1
ATOM 2408 C CA . GLY A 1 316 ? 15.442 -6.632 -20.019 1.00 69.38 316 GLY A CA 1
ATOM 2409 C C . GLY A 1 316 ? 14.736 -5.415 -20.626 1.00 69.38 316 GLY A C 1
ATOM 2410 O O . GLY A 1 316 ? 13.512 -5.370 -20.672 1.00 69.38 316 GLY A O 1
ATOM 2411 N N . ILE A 1 317 ? 15.462 -4.397 -21.090 1.00 71.94 317 ILE A N 1
ATOM 2412 C CA . ILE A 1 317 ? 14.852 -3.179 -21.639 1.00 71.94 317 ILE A CA 1
ATOM 2413 C C . ILE A 1 317 ? 15.413 -2.938 -23.035 1.00 71.94 317 ILE A C 1
ATOM 2415 O O . ILE A 1 317 ? 16.622 -2.878 -23.225 1.00 71.94 317 ILE A O 1
ATOM 2419 N N . GLY A 1 318 ? 14.526 -2.744 -24.013 1.00 69.75 318 GLY A N 1
ATOM 2420 C CA . GLY A 1 318 ? 14.896 -2.389 -25.387 1.00 69.75 318 GLY A CA 1
ATOM 2421 C C . GLY A 1 318 ? 15.361 -0.935 -25.525 1.00 69.75 318 GLY A C 1
ATOM 2422 O O . GLY A 1 318 ? 14.838 -0.221 -26.380 1.00 69.75 318 GLY A O 1
ATOM 2423 N N . ASP A 1 319 ? 16.245 -0.459 -24.650 1.00 78.50 319 ASP A N 1
ATOM 2424 C CA . ASP A 1 319 ? 16.818 0.890 -24.667 1.00 78.50 319 ASP A CA 1
ATOM 2425 C C . ASP A 1 319 ? 18.155 0.884 -25.431 1.00 78.50 319 ASP A C 1
ATOM 2427 O O . ASP A 1 319 ? 19.057 0.134 -25.056 1.00 78.50 319 ASP A O 1
ATOM 2431 N N . PRO A 1 320 ? 18.300 1.654 -26.525 1.00 80.12 320 PRO A N 1
ATOM 2432 C CA . PRO A 1 320 ? 19.578 1.814 -27.206 1.00 80.12 320 PRO A CA 1
ATOM 2433 C C . PRO A 1 320 ? 20.684 2.325 -26.273 1.00 80.12 320 PRO A C 1
ATOM 2435 O O . PRO A 1 320 ? 20.581 3.400 -25.696 1.00 80.12 320 PRO A O 1
ATOM 2438 N N . ASP A 1 321 ? 21.788 1.586 -26.195 1.00 83.38 321 ASP A N 1
ATOM 2439 C CA . ASP A 1 321 ? 23.035 1.996 -25.531 1.00 83.38 321 ASP A CA 1
ATOM 2440 C C . ASP A 1 321 ? 23.915 2.900 -26.416 1.00 83.38 321 ASP A C 1
ATOM 2442 O O . ASP A 1 321 ? 24.874 3.511 -25.945 1.00 83.38 321 ASP A O 1
ATOM 2446 N N . ILE A 1 322 ? 23.611 2.969 -27.714 1.00 90.06 322 ILE A N 1
ATOM 2447 C CA . ILE A 1 322 ? 24.264 3.870 -28.664 1.00 90.06 322 ILE A CA 1
ATOM 2448 C C . ILE A 1 322 ? 23.698 5.277 -28.426 1.00 90.06 322 ILE A C 1
ATOM 2450 O O . ILE A 1 322 ? 22.477 5.418 -28.382 1.00 90.06 322 ILE A O 1
ATOM 2454 N N . PRO A 1 323 ? 24.527 6.327 -28.284 1.00 92.69 323 PRO A N 1
ATOM 2455 C CA . PRO A 1 323 ? 24.023 7.673 -28.045 1.00 92.69 323 PRO A CA 1
ATOM 2456 C C . PRO A 1 323 ? 23.208 8.200 -29.233 1.00 92.69 323 PRO A C 1
ATOM 2458 O O . PRO A 1 323 ? 23.326 7.730 -30.371 1.00 92.69 323 PRO A O 1
ATOM 2461 N N . THR A 1 324 ? 22.392 9.221 -28.968 1.00 95.50 324 THR A N 1
ATOM 2462 C CA . THR A 1 324 ? 21.779 10.030 -30.026 1.00 95.50 324 THR A CA 1
ATOM 2463 C C . THR A 1 324 ? 22.886 10.644 -30.900 1.00 95.50 324 THR A C 1
ATOM 2465 O O . THR A 1 324 ? 23.842 11.184 -30.338 1.00 95.50 324 THR A O 1
ATOM 2468 N N . PRO A 1 325 ? 22.790 10.574 -32.244 1.00 93.94 325 PRO A N 1
ATOM 2469 C CA . PRO A 1 325 ? 23.805 11.119 -33.144 1.00 93.94 325 PRO A CA 1
ATOM 2470 C C . PRO A 1 325 ? 24.155 12.585 -32.859 1.00 93.94 325 PRO A C 1
ATOM 2472 O O . PRO A 1 325 ? 23.275 13.408 -32.607 1.00 93.94 325 PRO A O 1
ATOM 2475 N N . GLU A 1 326 ? 25.444 12.917 -32.945 1.00 95.25 326 GLU A N 1
ATOM 2476 C CA . GLU A 1 326 ? 25.976 14.239 -32.586 1.00 95.25 326 GLU A CA 1
ATOM 2477 C C . GLU A 1 326 ? 25.291 15.406 -33.323 1.00 95.25 326 GLU A C 1
ATOM 2479 O O . GLU A 1 326 ? 24.851 16.321 -32.627 1.00 95.25 326 GLU A O 1
ATOM 2484 N N . PRO A 1 327 ? 25.044 15.365 -34.654 1.00 95.50 327 PRO A N 1
ATOM 2485 C CA . PRO A 1 327 ? 24.350 16.461 -35.344 1.00 95.50 327 PRO A CA 1
ATOM 2486 C C . PRO A 1 327 ? 22.949 16.759 -34.780 1.00 95.50 327 PRO A C 1
ATOM 2488 O O . PRO A 1 327 ? 22.528 17.912 -34.690 1.00 95.50 327 PRO A O 1
ATOM 2491 N N . ILE A 1 328 ? 22.236 15.722 -34.325 1.00 97.19 328 ILE A N 1
ATOM 2492 C CA . ILE A 1 328 ? 20.909 15.851 -33.708 1.00 97.19 328 ILE A CA 1
ATOM 2493 C C . ILE A 1 328 ? 21.028 16.543 -32.338 1.00 97.19 328 ILE A C 1
ATOM 2495 O O . ILE A 1 328 ? 20.226 17.419 -32.003 1.00 97.19 328 ILE A O 1
ATOM 2499 N N . VAL A 1 329 ? 22.046 16.191 -31.546 1.00 97.69 329 VAL A N 1
ATOM 2500 C CA . VAL A 1 329 ? 22.314 16.818 -30.239 1.00 97.69 329 VAL A CA 1
ATOM 2501 C C . VAL A 1 329 ? 22.776 18.270 -30.403 1.00 97.69 329 VAL A C 1
ATOM 2503 O O . VAL A 1 329 ? 22.310 19.148 -29.678 1.00 97.69 329 VAL A O 1
ATOM 2506 N N . GLU A 1 330 ? 23.633 18.563 -31.380 1.00 97.31 330 GLU A N 1
ATOM 2507 C CA . GLU A 1 330 ? 24.061 19.929 -31.708 1.00 97.31 330 GLU A CA 1
ATOM 2508 C C . GLU A 1 330 ? 22.877 20.823 -32.089 1.00 97.31 330 GLU A C 1
ATOM 2510 O O . GLU A 1 330 ? 22.800 21.989 -31.667 1.00 97.31 330 GLU A O 1
ATOM 2515 N N . ARG A 1 331 ? 21.907 20.268 -32.832 1.00 97.50 331 ARG A N 1
ATOM 2516 C CA . ARG A 1 331 ? 20.676 20.986 -33.158 1.00 97.50 331 ARG A CA 1
ATOM 2517 C C . ARG A 1 331 ? 19.897 21.353 -31.902 1.00 97.50 331 ARG A C 1
ATOM 2519 O O . ARG A 1 331 ? 19.471 22.502 -31.783 1.00 97.50 331 ARG A O 1
ATOM 2526 N N . LEU A 1 332 ? 19.763 20.431 -30.948 1.00 97.62 332 LEU A N 1
ATOM 2527 C CA . LEU A 1 332 ? 19.129 20.724 -29.664 1.00 97.62 332 LEU A CA 1
ATOM 2528 C C . LEU A 1 332 ? 19.872 21.826 -28.901 1.00 97.62 332 LEU A C 1
ATOM 2530 O O . LEU A 1 332 ? 19.228 22.753 -28.418 1.00 97.62 332 LEU A O 1
ATOM 2534 N N . LEU A 1 333 ? 21.201 21.741 -28.787 1.00 97.00 333 LEU A N 1
ATOM 2535 C CA . LEU A 1 333 ? 22.011 22.725 -28.055 1.00 97.00 333 LEU A CA 1
ATOM 2536 C C . LEU A 1 333 ? 21.821 24.138 -28.613 1.00 97.00 333 LEU A C 1
ATOM 2538 O O . LEU A 1 333 ? 21.703 25.105 -27.855 1.00 97.00 333 LEU A O 1
ATOM 2542 N N . THR A 1 334 ? 21.737 24.248 -29.938 1.00 97.56 334 THR A N 1
ATOM 2543 C CA . THR A 1 334 ? 21.459 25.511 -30.625 1.00 97.56 334 THR A CA 1
ATOM 2544 C C . THR A 1 334 ? 20.019 25.963 -30.372 1.00 97.56 334 THR A C 1
ATOM 2546 O O . THR A 1 334 ? 19.788 27.098 -29.954 1.00 97.56 334 THR A O 1
ATOM 2549 N N . ALA A 1 335 ? 19.043 25.068 -30.548 1.00 96.62 335 ALA A N 1
ATOM 2550 C CA . ALA A 1 335 ? 17.624 25.366 -30.367 1.00 96.62 335 ALA A CA 1
ATOM 2551 C C . ALA A 1 335 ? 17.275 25.735 -28.914 1.00 96.62 335 ALA A C 1
ATOM 2553 O O . ALA A 1 335 ? 16.413 26.581 -28.681 1.00 96.62 335 ALA A O 1
ATOM 2554 N N . SER A 1 336 ? 17.959 25.161 -27.919 1.00 96.00 336 SER A N 1
ATOM 2555 C CA . SER A 1 336 ? 17.728 25.458 -26.500 1.00 96.00 336 SER A CA 1
ATOM 2556 C C . SER A 1 336 ? 18.179 26.860 -26.097 1.00 96.00 336 SER A C 1
ATOM 2558 O O . SER A 1 336 ? 17.708 27.393 -25.095 1.00 96.00 336 SER A O 1
ATOM 2560 N N . GLN A 1 337 ? 19.073 27.482 -26.870 1.00 96.44 337 GLN A N 1
ATOM 2561 C CA . GLN A 1 337 ? 19.522 28.855 -26.625 1.00 96.44 337 GLN A CA 1
ATOM 2562 C C . GLN A 1 337 ? 18.554 29.898 -27.197 1.00 96.44 337 GLN A C 1
ATOM 2564 O O . GLN A 1 337 ? 18.683 31.079 -26.883 1.00 96.44 337 GLN A O 1
ATOM 2569 N N . HIS A 1 338 ? 17.580 29.484 -28.013 1.00 95.56 338 HIS A N 1
ATOM 2570 C CA . HIS A 1 338 ? 16.614 30.374 -28.644 1.00 95.56 338 HIS A CA 1
ATOM 2571 C C . HIS A 1 338 ? 15.429 30.656 -27.693 1.00 95.56 338 HIS A C 1
ATOM 2573 O O . HIS A 1 338 ? 14.623 29.757 -27.452 1.00 95.56 338 HIS A O 1
ATOM 2579 N N . PRO A 1 339 ? 15.264 31.884 -27.153 1.00 95.25 339 PRO A N 1
ATOM 2580 C CA . PRO A 1 339 ? 14.264 32.162 -26.112 1.00 95.25 339 PRO A CA 1
ATOM 2581 C C . PRO A 1 339 ? 12.798 31.849 -26.470 1.00 95.25 339 PRO A C 1
ATOM 2583 O O . PRO A 1 339 ? 12.045 31.466 -25.573 1.00 95.25 339 PRO A O 1
ATOM 2586 N N . PRO A 1 340 ? 12.337 31.985 -27.735 1.00 92.25 340 PRO A N 1
ATOM 2587 C CA . PRO A 1 340 ? 10.999 31.534 -28.123 1.00 92.25 340 PRO A CA 1
ATOM 2588 C C . PRO A 1 340 ? 10.720 30.058 -27.809 1.00 92.25 340 PRO A C 1
ATOM 2590 O O . PRO A 1 340 ? 9.591 29.735 -27.444 1.00 92.25 340 PRO A O 1
ATOM 2593 N N . ASN A 1 341 ? 11.744 29.200 -27.836 1.00 92.50 341 ASN A N 1
ATOM 2594 C CA . ASN A 1 341 ? 11.611 27.760 -27.610 1.00 92.50 341 ASN A CA 1
ATOM 2595 C C . ASN A 1 341 ? 11.378 27.397 -26.130 1.00 92.50 341 ASN A C 1
ATOM 2597 O O . ASN A 1 341 ? 11.148 26.231 -25.819 1.00 92.50 341 ASN A O 1
ATOM 2601 N N . HIS A 1 342 ? 11.443 28.374 -25.214 1.00 92.56 342 HIS A N 1
ATOM 2602 C CA . HIS A 1 342 ? 11.186 28.190 -23.776 1.00 92.56 342 HIS A CA 1
ATOM 2603 C C . HIS A 1 342 ? 9.708 28.358 -23.404 1.00 92.56 342 HIS A C 1
ATOM 2605 O O . HIS A 1 342 ? 9.324 28.114 -22.262 1.00 92.56 342 HIS A O 1
ATOM 2611 N N . ARG A 1 343 ? 8.886 28.843 -24.339 1.00 89.81 343 ARG A N 1
ATOM 2612 C CA . ARG A 1 343 ? 7.450 29.070 -24.133 1.00 89.81 343 ARG A CA 1
ATOM 2613 C C . ARG A 1 343 ? 6.666 27.771 -24.328 1.00 89.81 343 ARG A C 1
ATOM 2615 O O . ARG A 1 343 ? 7.223 26.772 -24.780 1.00 89.81 343 ARG A O 1
ATOM 2622 N N . TYR A 1 344 ? 5.366 27.805 -24.018 1.00 84.38 344 TYR A N 1
ATOM 2623 C CA . TYR A 1 344 ? 4.469 26.703 -24.364 1.00 84.38 344 TYR A CA 1
ATOM 2624 C C . TYR A 1 344 ? 4.618 26.349 -25.853 1.00 84.38 344 TYR A C 1
ATOM 2626 O O . TYR A 1 344 ? 4.592 27.260 -26.692 1.00 84.38 344 TYR A O 1
ATOM 2634 N N . PRO A 1 345 ? 4.830 25.065 -26.186 1.00 84.62 345 PRO A N 1
ATOM 2635 C CA . PRO A 1 345 ? 4.854 24.639 -27.571 1.00 84.62 345 PRO A CA 1
ATOM 2636 C C . PRO A 1 345 ? 3.453 24.709 -28.185 1.00 84.62 345 PRO A C 1
ATOM 2638 O O . PRO A 1 345 ? 2.447 24.805 -27.485 1.00 84.62 345 PRO A O 1
ATOM 2641 N N . GLU A 1 346 ? 3.398 24.681 -29.513 1.00 80.31 346 GLU A N 1
ATOM 2642 C CA . GLU A 1 346 ? 2.142 24.481 -30.235 1.00 80.31 346 GLU A CA 1
ATOM 2643 C C . GLU A 1 346 ? 1.675 23.036 -30.002 1.00 80.31 346 GLU A C 1
ATOM 2645 O O . GLU A 1 346 ? 2.451 22.092 -30.182 1.00 80.31 346 GLU A O 1
ATOM 2650 N N . THR A 1 347 ? 0.429 22.864 -29.555 1.00 81.56 347 THR A N 1
ATOM 2651 C CA . THR A 1 347 ? -0.140 21.562 -29.165 1.00 81.56 347 THR A CA 1
ATOM 2652 C C . THR A 1 347 ? -0.143 20.552 -30.316 1.00 81.56 347 THR A C 1
ATOM 2654 O O . THR A 1 347 ? 0.114 19.368 -30.107 1.00 81.56 347 THR A O 1
ATOM 2657 N N . ASP A 1 348 ? -0.403 21.025 -31.533 1.00 86.38 348 ASP A N 1
ATOM 2658 C CA . ASP A 1 348 ? -0.369 20.293 -32.804 1.00 86.38 348 ASP A CA 1
ATOM 2659 C C . ASP A 1 348 ? 1.050 20.173 -33.400 1.00 86.38 348 ASP A C 1
ATOM 2661 O O . ASP A 1 348 ? 1.233 19.593 -34.474 1.00 86.38 348 ASP A O 1
ATOM 2665 N N . GLY A 1 349 ? 2.061 20.700 -32.704 1.00 91.19 349 GLY A N 1
ATOM 2666 C CA . GLY A 1 349 ? 3.451 20.756 -33.145 1.00 91.19 349 GLY A CA 1
ATOM 2667 C C . GLY A 1 349 ? 3.720 21.834 -34.197 1.00 91.19 349 GLY A C 1
ATOM 2668 O O . GLY A 1 349 ? 2.820 22.320 -34.871 1.00 91.19 349 GLY A O 1
ATOM 2669 N N . LEU A 1 350 ? 4.996 22.187 -34.362 1.00 94.25 350 LEU A N 1
ATOM 2670 C CA . LEU A 1 350 ? 5.432 23.182 -35.337 1.00 94.25 350 LEU A CA 1
ATOM 2671 C C . LEU A 1 350 ? 5.058 22.727 -36.760 1.00 94.25 350 LEU A C 1
ATOM 2673 O O . LEU A 1 350 ? 5.350 21.579 -37.118 1.00 94.25 350 LEU A O 1
ATOM 2677 N N . PRO A 1 351 ? 4.552 23.620 -37.632 1.00 96.12 351 PRO A N 1
ATOM 2678 C CA . PRO A 1 351 ? 4.267 23.285 -39.028 1.00 96.12 351 PRO A CA 1
ATOM 2679 C C . PRO A 1 351 ? 5.469 22.665 -39.753 1.00 96.12 351 PRO A C 1
ATOM 2681 O O . PRO A 1 351 ? 5.329 21.689 -40.488 1.00 96.12 351 PRO A O 1
ATOM 2684 N N . ALA A 1 352 ? 6.677 23.173 -39.485 1.00 96.50 352 ALA A N 1
ATOM 2685 C CA . ALA A 1 352 ? 7.917 22.635 -40.043 1.00 96.50 352 ALA A CA 1
ATOM 2686 C C . ALA A 1 352 ? 8.200 21.189 -39.588 1.00 96.50 352 ALA A C 1
ATOM 2688 O O . ALA A 1 352 ? 8.699 20.387 -40.376 1.00 96.50 352 ALA A O 1
ATOM 2689 N N . MET A 1 353 ? 7.833 20.827 -38.353 1.00 97.44 353 MET A N 1
ATOM 2690 C CA . MET A 1 353 ? 7.988 19.458 -37.854 1.00 97.44 353 MET A CA 1
ATOM 2691 C C . MET A 1 353 ? 7.027 18.502 -38.564 1.00 97.44 353 MET A C 1
ATOM 2693 O O . MET A 1 353 ? 7.431 17.418 -38.987 1.00 97.44 353 MET A O 1
ATOM 2697 N N . ARG A 1 354 ? 5.770 18.914 -38.763 1.00 98.00 354 ARG A N 1
ATOM 2698 C CA . ARG A 1 354 ? 4.796 18.107 -39.511 1.00 98.00 354 ARG A CA 1
ATOM 2699 C C . ARG A 1 354 ? 5.208 17.909 -40.969 1.00 98.00 354 ARG A C 1
ATOM 2701 O O . ARG A 1 354 ? 5.105 16.805 -41.498 1.00 98.00 354 ARG A O 1
ATOM 2708 N N . GLN A 1 355 ? 5.751 18.950 -41.599 1.00 98.31 355 GLN A N 1
ATOM 2709 C CA . GLN A 1 355 ? 6.319 18.863 -42.947 1.00 98.31 355 GLN A CA 1
ATOM 2710 C C . GLN A 1 355 ? 7.523 17.916 -43.007 1.00 98.31 355 GLN A C 1
ATOM 2712 O O . GLN A 1 355 ? 7.620 17.120 -43.939 1.00 98.31 355 GLN A O 1
ATOM 2717 N N . ALA A 1 356 ? 8.416 17.956 -42.013 1.00 98.38 356 ALA A N 1
ATOM 2718 C CA . ALA A 1 356 ? 9.554 17.041 -41.935 1.00 98.38 356 ALA A CA 1
ATOM 2719 C C . ALA A 1 356 ? 9.105 15.573 -41.832 1.00 98.38 356 ALA A C 1
ATOM 2721 O O . ALA A 1 356 ? 9.652 14.719 -42.530 1.00 98.38 356 ALA A O 1
ATOM 2722 N N . ILE A 1 357 ? 8.073 15.285 -41.030 1.00 98.44 357 ILE A N 1
ATOM 2723 C CA . ILE A 1 357 ? 7.467 13.947 -40.936 1.00 98.44 357 ILE A CA 1
ATOM 2724 C C . ILE A 1 357 ? 6.873 13.513 -42.284 1.00 98.44 357 ILE A C 1
ATOM 2726 O O . ILE A 1 357 ? 7.195 12.428 -42.770 1.00 98.44 357 ILE A O 1
ATOM 2730 N N . ALA A 1 358 ? 6.046 14.355 -42.912 1.00 98.38 358 ALA A N 1
ATOM 2731 C CA . ALA A 1 358 ? 5.434 14.041 -44.204 1.00 98.38 358 ALA A CA 1
ATOM 2732 C C . ALA A 1 358 ? 6.498 13.780 -45.286 1.00 98.38 358 ALA A C 1
ATOM 2734 O O . ALA A 1 358 ? 6.403 12.818 -46.050 1.00 98.38 358 ALA A O 1
ATOM 2735 N N . GLN A 1 359 ? 7.557 14.593 -45.318 1.00 98.12 359 GLN A N 1
ATOM 2736 C CA . GLN A 1 359 ? 8.663 14.425 -46.258 1.00 98.12 359 GLN A CA 1
ATOM 2737 C C . GLN A 1 359 ? 9.459 13.141 -45.998 1.00 98.12 359 GLN A C 1
ATOM 2739 O O . GLN A 1 359 ? 9.875 12.475 -46.949 1.00 98.12 359 GLN A O 1
ATOM 2744 N N . TRP A 1 360 ? 9.663 12.772 -44.732 1.00 97.75 360 TRP A N 1
ATOM 2745 C CA . TRP A 1 360 ? 10.308 11.513 -44.370 1.00 97.75 360 TRP A CA 1
ATOM 2746 C C . TRP A 1 360 ? 9.498 10.309 -44.865 1.00 97.75 360 TRP A C 1
ATOM 2748 O O . TRP A 1 360 ? 10.072 9.412 -45.481 1.00 97.75 360 TRP A O 1
ATOM 2758 N N . TYR A 1 361 ? 8.169 10.336 -44.722 1.00 98.00 361 TYR A N 1
ATOM 2759 C CA . TYR A 1 361 ? 7.276 9.300 -45.258 1.00 98.00 361 TYR A CA 1
ATOM 2760 C C . TYR A 1 361 ? 7.356 9.163 -46.780 1.00 98.00 361 TYR A C 1
ATOM 2762 O O . TYR A 1 361 ? 7.485 8.049 -47.296 1.00 98.00 361 TYR A O 1
ATOM 2770 N N . VAL A 1 362 ? 7.377 10.285 -47.505 1.00 97.62 362 VAL A N 1
ATOM 2771 C CA . VAL A 1 362 ? 7.565 10.281 -48.964 1.00 97.62 362 VAL A CA 1
ATOM 2772 C C . VAL A 1 362 ? 8.910 9.656 -49.334 1.00 97.62 362 VAL A C 1
ATOM 2774 O O . VAL A 1 362 ? 8.979 8.822 -50.233 1.00 97.62 362 VAL A O 1
ATOM 2777 N N . ASN A 1 363 ? 9.982 10.029 -48.636 1.00 95.88 363 ASN A N 1
ATOM 2778 C CA . ASN A 1 363 ? 11.327 9.545 -48.942 1.00 95.88 363 ASN A CA 1
ATOM 2779 C C . ASN A 1 363 ? 11.515 8.062 -48.591 1.00 95.88 363 ASN A C 1
ATOM 2781 O O . ASN A 1 363 ? 12.236 7.352 -49.295 1.00 95.88 363 ASN A O 1
ATOM 2785 N N . ARG A 1 364 ? 10.904 7.598 -47.495 1.00 94.56 364 ARG A N 1
ATOM 2786 C CA . ARG A 1 364 ? 11.125 6.258 -46.944 1.00 94.56 364 ARG A CA 1
ATOM 2787 C C . ARG A 1 364 ? 10.149 5.209 -47.473 1.00 94.56 364 ARG A C 1
ATOM 2789 O O . ARG A 1 364 ? 10.576 4.075 -47.701 1.00 94.56 364 ARG A O 1
ATOM 2796 N N . PHE A 1 365 ? 8.885 5.575 -47.649 1.00 96.50 365 PHE A N 1
ATOM 2797 C CA . PHE A 1 365 ? 7.798 4.659 -48.015 1.00 96.50 365 PHE A CA 1
ATOM 2798 C C . PHE A 1 365 ? 7.103 5.054 -49.324 1.00 96.50 365 PHE A C 1
ATOM 2800 O O . PHE A 1 365 ? 6.300 4.296 -49.847 1.00 96.50 365 PHE A O 1
ATOM 2807 N N . GLY A 1 366 ? 7.382 6.238 -49.881 1.00 96.75 366 GLY A N 1
ATOM 2808 C CA . GLY A 1 366 ? 6.672 6.732 -51.068 1.00 96.75 366 GLY A CA 1
ATOM 2809 C C . GLY A 1 366 ? 5.238 7.199 -50.788 1.00 96.75 366 GLY A C 1
ATOM 2810 O O . GLY A 1 366 ? 4.520 7.551 -51.724 1.00 96.75 366 GLY A O 1
ATOM 2811 N N . VAL A 1 367 ? 4.831 7.244 -49.517 1.00 97.56 367 VAL A N 1
ATOM 2812 C CA . VAL A 1 367 ? 3.496 7.659 -49.070 1.00 97.56 367 VAL A CA 1
ATOM 2813 C C . VAL A 1 367 ? 3.453 9.179 -48.952 1.00 97.56 367 VAL A C 1
ATOM 2815 O O . VAL A 1 367 ? 4.303 9.786 -48.301 1.00 97.56 367 VAL A O 1
ATOM 2818 N N . LYS A 1 368 ? 2.465 9.809 -49.592 1.00 97.75 368 LYS A N 1
ATOM 2819 C CA . LYS A 1 368 ? 2.237 11.257 -49.510 1.00 97.75 368 LYS A CA 1
ATOM 2820 C C . LYS A 1 368 ? 1.199 11.545 -48.436 1.00 97.75 368 LYS A C 1
ATOM 2822 O O . LYS A 1 368 ? 0.116 10.981 -48.501 1.00 97.75 368 LYS A O 1
ATOM 2827 N N . LEU A 1 369 ? 1.538 12.448 -47.521 1.00 97.88 369 LEU A N 1
ATOM 2828 C CA . LEU A 1 369 ? 0.676 12.878 -46.424 1.00 97.88 369 LEU A CA 1
ATOM 2829 C C . LEU A 1 369 ? 0.462 14.394 -46.488 1.00 97.88 369 LEU A C 1
ATOM 2831 O O . LEU A 1 369 ? 1.401 15.146 -46.771 1.00 97.88 369 LEU A O 1
ATOM 2835 N N . ASP A 1 370 ? -0.752 14.842 -46.194 1.00 98.25 370 ASP A N 1
ATOM 2836 C CA . ASP A 1 370 ? -1.058 16.237 -45.891 1.00 98.25 370 ASP A CA 1
ATOM 2837 C C . ASP A 1 370 ? -0.531 16.572 -44.488 1.00 98.25 370 ASP A C 1
ATOM 2839 O O . ASP A 1 370 ? -1.039 16.088 -43.473 1.00 98.25 370 ASP A O 1
ATOM 2843 N N . SER A 1 371 ? 0.497 17.421 -44.419 1.00 97.31 371 SER A N 1
ATOM 2844 C CA . SER A 1 371 ? 1.163 17.759 -43.160 1.00 97.31 371 SER A CA 1
ATOM 2845 C C . SER A 1 371 ? 0.264 18.456 -42.140 1.00 97.31 371 SER A C 1
ATOM 2847 O O . SER A 1 371 ? 0.606 18.459 -40.966 1.00 97.31 371 SER A O 1
ATOM 2849 N N . ASP A 1 372 ? -0.847 19.074 -42.542 1.00 96.00 372 ASP A N 1
ATOM 2850 C CA . ASP A 1 372 ? -1.735 19.773 -41.605 1.00 96.00 372 ASP A CA 1
ATOM 2851 C C . ASP A 1 372 ? -2.917 18.916 -41.146 1.00 96.00 372 ASP A C 1
ATOM 2853 O O . ASP A 1 372 ? -3.582 19.260 -40.168 1.00 96.00 372 ASP A O 1
ATOM 2857 N N . ARG A 1 373 ? -3.198 17.807 -41.838 1.00 97.62 373 ARG A N 1
ATOM 2858 C CA . ARG A 1 373 ? -4.396 16.991 -41.591 1.00 97.62 373 ARG A CA 1
ATOM 2859 C C . ARG A 1 373 ? -4.096 15.554 -41.197 1.00 97.62 373 ARG A C 1
ATOM 2861 O O . ARG A 1 373 ? -4.860 14.976 -40.435 1.00 97.62 373 ARG A O 1
ATOM 2868 N N . GLU A 1 374 ? -3.013 14.988 -41.710 1.00 98.50 374 GLU A N 1
ATOM 2869 C CA . GLU A 1 374 ? -2.712 13.553 -41.637 1.00 98.50 374 GLU A CA 1
ATOM 2870 C C . GLU A 1 374 ? -1.460 13.268 -40.798 1.00 98.50 374 GLU A C 1
ATOM 2872 O O . GLU A 1 374 ? -0.963 12.145 -40.795 1.00 98.50 374 GLU A O 1
ATOM 2877 N N . VAL A 1 375 ? -0.928 14.277 -40.097 1.00 98.56 375 VAL A N 1
ATOM 2878 C CA . VAL A 1 375 ? 0.311 14.188 -39.317 1.00 98.56 375 VAL A CA 1
ATOM 2879 C C . VAL A 1 375 ? 0.147 14.841 -37.950 1.00 98.56 375 VAL A C 1
ATOM 2881 O O . VAL A 1 375 ? -0.202 16.016 -37.855 1.00 98.56 375 VAL A O 1
ATOM 2884 N N . LEU A 1 376 ? 0.497 14.107 -36.891 1.00 97.94 376 LEU A N 1
ATOM 2885 C CA . LEU A 1 376 ? 0.510 14.610 -35.520 1.00 97.94 376 LEU A CA 1
ATOM 2886 C C . LEU A 1 376 ? 1.798 14.207 -34.775 1.00 97.94 376 LEU A C 1
ATOM 2888 O O . LEU A 1 376 ? 2.036 13.019 -34.542 1.00 97.94 376 LEU A O 1
ATOM 2892 N N . PRO A 1 377 ? 2.633 15.178 -34.363 1.00 97.81 377 PRO A N 1
ATOM 2893 C CA . PRO A 1 377 ? 3.751 14.955 -33.449 1.00 97.81 377 PRO A CA 1
ATOM 2894 C C . PRO A 1 377 ? 3.283 14.537 -32.044 1.00 97.81 377 PRO A C 1
ATOM 2896 O O . PRO A 1 377 ? 2.356 15.123 -31.489 1.00 97.81 377 PRO A O 1
ATOM 2899 N N . LEU A 1 378 ? 3.966 13.562 -31.439 1.00 97.06 378 LEU A N 1
ATOM 2900 C CA . LEU A 1 378 ? 3.612 12.981 -30.135 1.00 97.06 378 LEU A CA 1
ATOM 2901 C C . LEU A 1 378 ? 4.758 13.089 -29.124 1.00 97.06 378 LEU A C 1
ATOM 2903 O O . LEU A 1 378 ? 5.934 13.040 -29.506 1.00 97.06 378 LEU A O 1
ATOM 2907 N N . ILE A 1 379 ? 4.424 13.114 -27.825 1.00 95.50 379 ILE A N 1
ATOM 2908 C CA . ILE A 1 379 ? 5.391 13.068 -26.703 1.00 95.50 379 ILE A CA 1
ATOM 2909 C C . ILE A 1 379 ? 5.868 11.612 -26.498 1.00 95.50 379 ILE A C 1
ATOM 2911 O O . ILE A 1 379 ? 5.706 10.961 -25.462 1.00 95.50 379 ILE A O 1
ATOM 2915 N N . GLY A 1 380 ? 6.451 11.065 -27.564 1.00 95.00 380 GLY A N 1
ATOM 2916 C CA . GLY A 1 380 ? 6.734 9.649 -27.743 1.00 95.00 380 GLY A CA 1
ATOM 2917 C C . GLY A 1 380 ? 5.501 8.873 -28.211 1.00 95.00 380 GLY A C 1
ATOM 2918 O O . GLY A 1 380 ? 4.377 9.174 -27.832 1.00 95.00 380 GLY A O 1
ATOM 2919 N N . ALA A 1 381 ? 5.716 7.814 -28.995 1.00 95.06 381 ALA A N 1
ATOM 2920 C CA . ALA A 1 381 ? 4.623 7.012 -29.562 1.00 95.06 381 ALA A CA 1
ATOM 2921 C C . ALA A 1 381 ? 3.665 6.436 -28.498 1.00 95.06 381 ALA A C 1
ATOM 2923 O O . ALA A 1 381 ? 2.466 6.365 -28.731 1.00 95.06 381 ALA A O 1
ATOM 2924 N N . LYS A 1 382 ? 4.177 6.102 -27.302 1.00 94.94 382 LYS A N 1
ATOM 2925 C CA . LYS A 1 382 ? 3.376 5.593 -26.173 1.00 94.94 382 LYS A CA 1
ATOM 2926 C C . LYS A 1 382 ? 2.232 6.537 -25.770 1.00 94.94 382 LYS A C 1
ATOM 2928 O O . LYS A 1 382 ? 1.195 6.045 -25.345 1.00 94.94 382 LYS A O 1
ATOM 2933 N N . GLU A 1 383 ? 2.426 7.853 -25.886 1.00 95.06 383 GLU A N 1
ATOM 2934 C CA . GLU A 1 383 ? 1.386 8.850 -25.599 1.00 95.06 383 GLU A CA 1
ATOM 2935 C C . GLU A 1 383 ? 0.211 8.684 -26.565 1.00 95.06 383 GLU A C 1
ATOM 2937 O O . GLU A 1 383 ? -0.892 8.373 -26.126 1.00 95.06 383 GLU A O 1
ATOM 2942 N N . GLY A 1 384 ? 0.472 8.743 -27.874 1.00 95.06 384 GLY A N 1
ATOM 2943 C CA . GLY A 1 384 ? -0.568 8.538 -28.884 1.00 95.06 384 GLY A CA 1
ATOM 2944 C C . GLY A 1 384 ? -1.214 7.152 -28.814 1.00 95.06 384 GLY A C 1
ATOM 2945 O O . GLY A 1 384 ? -2.432 7.052 -28.900 1.00 95.06 384 GLY A O 1
ATOM 2946 N N . ILE A 1 385 ? -0.428 6.096 -28.576 1.00 96.44 385 ILE A N 1
ATOM 2947 C CA . ILE A 1 385 ? -0.931 4.718 -28.427 1.00 96.44 385 ILE A CA 1
ATOM 2948 C C . ILE A 1 385 ? -1.861 4.575 -27.212 1.00 96.44 385 ILE A C 1
ATOM 2950 O O . ILE A 1 385 ? -2.834 3.829 -27.261 1.00 96.44 385 ILE A O 1
ATOM 2954 N N . GLY A 1 386 ? -1.580 5.272 -26.110 1.00 94.25 386 GLY A N 1
ATOM 2955 C CA . GLY A 1 386 ? -2.471 5.286 -24.951 1.00 94.25 386 GLY A CA 1
ATOM 2956 C C . GLY A 1 386 ? -3.720 6.137 -25.193 1.00 94.25 386 GLY A C 1
ATOM 2957 O O . GLY A 1 386 ? -4.828 5.710 -24.881 1.00 94.25 386 GLY A O 1
ATOM 2958 N N . HIS A 1 387 ? -3.548 7.330 -25.766 1.00 95.50 387 HIS A N 1
ATOM 2959 C CA . HIS A 1 387 ? -4.623 8.303 -25.966 1.00 95.50 387 HIS A CA 1
ATOM 2960 C C . HIS A 1 387 ? -5.631 7.895 -27.039 1.00 95.50 387 HIS A C 1
ATOM 2962 O O . HIS A 1 387 ? -6.813 8.217 -26.918 1.00 95.50 387 HIS A O 1
ATOM 2968 N N . VAL A 1 388 ? -5.194 7.158 -28.063 1.00 96.62 388 VAL A N 1
ATOM 2969 C CA . VAL A 1 388 ? -6.076 6.722 -29.149 1.00 96.62 388 VAL A CA 1
ATOM 2970 C C . VAL A 1 388 ? -7.214 5.829 -28.649 1.00 96.62 388 VAL A C 1
ATOM 2972 O O . VAL A 1 388 ? -8.303 5.875 -29.210 1.00 96.62 388 VAL A O 1
ATOM 2975 N N . ALA A 1 389 ? -7.025 5.093 -27.547 1.00 95.56 389 ALA A N 1
ATOM 2976 C CA . ALA A 1 389 ? -8.097 4.308 -26.939 1.00 95.56 389 ALA A CA 1
ATOM 2977 C C . ALA A 1 389 ? -9.313 5.185 -26.581 1.00 95.56 389 ALA A C 1
ATOM 2979 O O . ALA A 1 389 ? -10.438 4.826 -26.905 1.00 95.56 389 ALA A O 1
ATOM 2980 N N . PHE A 1 390 ? -9.093 6.382 -26.026 1.00 96.25 390 PHE A N 1
ATOM 2981 C CA . PHE A 1 390 ? -10.168 7.325 -25.682 1.00 96.25 390 PHE A CA 1
ATOM 2982 C C . PHE A 1 390 ? -10.848 7.972 -26.897 1.00 96.25 390 PHE A C 1
ATOM 2984 O O . PHE A 1 390 ? -11.835 8.681 -26.731 1.00 96.25 390 PHE A O 1
ATOM 2991 N N . CYS A 1 391 ? -10.314 7.776 -28.107 1.00 96.62 391 CYS A N 1
ATOM 2992 C CA . CYS A 1 391 ? -10.915 8.293 -29.336 1.00 96.62 391 CYS A CA 1
ATOM 2993 C C . CYS A 1 391 ? -11.978 7.346 -29.908 1.00 96.62 391 CYS A C 1
ATOM 2995 O O . CYS A 1 391 ? -12.881 7.811 -30.597 1.00 96.62 391 CYS A O 1
ATOM 2997 N N . PHE A 1 392 ? -11.849 6.036 -29.661 1.00 95.81 392 PHE A N 1
ATOM 2998 C CA . PHE A 1 392 ? -12.632 5.002 -30.352 1.00 95.81 392 PHE A CA 1
ATOM 2999 C C . PHE A 1 392 ? -13.417 4.070 -29.432 1.00 95.81 392 PHE A C 1
ATOM 3001 O O . PHE A 1 392 ? -14.234 3.307 -29.939 1.00 95.81 392 PHE A O 1
ATOM 3008 N N . LEU A 1 393 ? -13.136 4.073 -28.128 1.00 97.38 393 LEU A N 1
ATOM 3009 C CA . LEU A 1 393 ? -13.667 3.081 -27.201 1.00 97.38 393 LEU A CA 1
ATOM 3010 C C . LEU A 1 393 ? -14.483 3.733 -26.091 1.00 97.38 393 LEU A C 1
ATOM 3012 O O . LEU A 1 393 ? -13.966 4.560 -25.337 1.00 97.38 393 LEU A O 1
ATOM 3016 N N . ASP A 1 394 ? -15.720 3.269 -25.953 1.00 95.19 394 ASP A N 1
ATOM 3017 C CA . ASP A 1 394 ? -16.579 3.498 -24.801 1.00 95.19 394 ASP A CA 1
ATOM 3018 C C . ASP A 1 394 ? -16.596 2.272 -23.862 1.00 95.19 394 ASP A C 1
ATOM 3020 O O . ASP A 1 394 ? -16.158 1.172 -24.227 1.00 95.19 394 ASP A O 1
ATOM 3024 N N . PRO A 1 395 ? -17.099 2.414 -22.620 1.00 95.12 395 PRO A N 1
ATOM 3025 C CA . PRO A 1 395 ? -17.265 1.280 -21.724 1.00 95.12 395 PRO A CA 1
ATOM 3026 C C . PRO A 1 395 ? -18.108 0.151 -22.336 1.00 95.12 395 PRO A C 1
ATOM 3028 O O . PRO A 1 395 ? -19.264 0.360 -22.699 1.00 95.12 395 PRO A O 1
ATOM 3031 N N . GLY A 1 396 ? -17.537 -1.055 -22.386 1.00 90.31 396 GLY A N 1
ATOM 3032 C CA . GLY A 1 396 ? -18.161 -2.243 -22.983 1.00 90.31 396 GLY A CA 1
ATOM 3033 C C . GLY A 1 396 ? -17.857 -2.476 -24.468 1.00 90.31 396 GLY A C 1
ATOM 3034 O O . GLY A 1 396 ? -18.205 -3.540 -24.976 1.00 90.31 396 GLY A O 1
ATOM 3035 N N . ASP A 1 397 ? -17.187 -1.544 -25.156 1.00 97.38 397 ASP A N 1
ATOM 3036 C CA . ASP A 1 397 ? -16.684 -1.794 -26.512 1.00 97.38 397 ASP A CA 1
ATOM 3037 C C . ASP A 1 397 ? -15.546 -2.824 -26.515 1.00 97.38 397 ASP A C 1
ATOM 3039 O O . ASP A 1 397 ? -14.898 -3.073 -25.496 1.00 97.38 397 ASP A O 1
ATOM 3043 N N . ILE A 1 398 ? -15.274 -3.401 -27.689 1.00 98.19 398 ILE A N 1
ATOM 3044 C CA . ILE A 1 398 ? -14.230 -4.413 -27.872 1.00 98.19 398 ILE A CA 1
ATOM 3045 C C . ILE A 1 398 ? -13.051 -3.846 -28.672 1.00 98.19 398 ILE A C 1
ATOM 3047 O O . ILE A 1 398 ? -13.217 -3.272 -29.751 1.00 98.19 398 ILE A O 1
ATOM 3051 N N . ALA A 1 399 ? -11.839 -4.078 -28.172 1.00 98.56 399 ALA A N 1
ATOM 3052 C CA . ALA A 1 399 ? -10.588 -3.888 -28.899 1.00 98.56 399 ALA A CA 1
ATOM 3053 C C . ALA A 1 399 ? -9.937 -5.241 -29.206 1.00 98.56 399 ALA A C 1
ATOM 3055 O O . ALA A 1 399 ? -9.725 -6.048 -28.300 1.00 98.56 399 ALA A O 1
ATOM 3056 N N . LEU A 1 400 ? -9.564 -5.480 -30.464 1.00 98.62 400 LEU A N 1
ATOM 3057 C CA . LEU A 1 400 ? -8.783 -6.650 -30.859 1.00 98.62 400 LEU A CA 1
ATOM 3058 C C . LEU A 1 400 ? -7.302 -6.389 -30.543 1.00 98.62 400 LEU A C 1
ATOM 3060 O O . LEU A 1 400 ? -6.675 -5.517 -31.152 1.00 98.62 400 LEU A O 1
ATOM 3064 N N . VAL A 1 401 ? -6.741 -7.126 -29.582 1.00 98.19 401 VAL A N 1
ATOM 3065 C CA . VAL A 1 401 ? -5.377 -6.911 -29.063 1.00 98.19 401 VAL A CA 1
ATOM 3066 C C . VAL A 1 401 ? -4.531 -8.178 -29.242 1.00 98.19 401 VAL A C 1
ATOM 3068 O O . VAL A 1 401 ? -4.944 -9.235 -28.768 1.00 98.19 401 VAL A O 1
ATOM 3071 N N . PRO A 1 402 ? -3.354 -8.115 -29.892 1.00 97.38 402 PRO A N 1
ATOM 3072 C CA . PRO A 1 402 ? -2.480 -9.276 -30.044 1.00 97.38 402 PRO A CA 1
ATOM 3073 C C . PRO A 1 402 ? -1.855 -9.733 -28.715 1.00 97.38 402 PRO A C 1
ATOM 3075 O O . PRO A 1 402 ? -1.662 -8.928 -27.807 1.00 97.38 402 PRO A O 1
ATOM 3078 N N . ASP A 1 403 ? -1.501 -11.016 -28.608 1.00 94.94 403 ASP A N 1
ATOM 3079 C CA . ASP A 1 403 ? -0.765 -11.596 -27.471 1.00 94.94 403 ASP A CA 1
ATOM 3080 C C . ASP A 1 403 ? 0.154 -12.737 -27.960 1.00 94.94 403 ASP A C 1
ATOM 3082 O O . ASP A 1 403 ? -0.364 -13.698 -28.533 1.00 94.94 403 ASP A O 1
ATOM 3086 N N . PRO A 1 404 ? 1.482 -12.679 -27.739 1.00 94.06 404 PRO A N 1
ATOM 3087 C CA . PRO A 1 404 ? 2.192 -11.651 -26.974 1.00 94.06 404 PRO A CA 1
ATOM 3088 C C . PRO A 1 404 ? 2.304 -10.315 -27.720 1.00 94.06 404 PRO A C 1
ATOM 3090 O O . PRO A 1 404 ? 2.541 -10.280 -28.927 1.00 94.06 404 PRO A O 1
ATOM 3093 N N . ALA A 1 405 ? 2.183 -9.202 -26.996 1.00 93.25 405 ALA A N 1
ATOM 3094 C CA . ALA A 1 405 ? 2.323 -7.864 -27.567 1.00 93.25 405 ALA A CA 1
ATOM 3095 C C . ALA A 1 405 ? 2.743 -6.815 -26.535 1.00 93.25 405 ALA A C 1
ATOM 3097 O O . ALA A 1 405 ? 2.822 -7.067 -25.332 1.00 93.25 405 ALA A O 1
ATOM 3098 N N . TYR A 1 406 ? 2.996 -5.595 -27.011 1.00 91.56 406 TYR A N 1
ATOM 3099 C CA . TYR A 1 406 ? 3.286 -4.461 -26.147 1.00 91.56 406 TYR A CA 1
ATOM 3100 C C . TYR A 1 406 ? 2.107 -4.171 -25.185 1.00 91.56 406 TYR A C 1
ATOM 3102 O O . TYR A 1 406 ? 1.002 -3.881 -25.647 1.00 91.56 406 TYR A O 1
ATOM 3110 N N . PRO A 1 407 ? 2.313 -4.167 -23.849 1.00 88.62 407 PRO A N 1
ATOM 3111 C CA . PRO A 1 407 ? 1.203 -4.135 -22.882 1.00 88.62 407 PRO A CA 1
ATOM 3112 C C . PRO A 1 407 ? 0.290 -2.904 -22.950 1.00 88.62 407 PRO A C 1
ATOM 3114 O O . PRO A 1 407 ? -0.835 -2.923 -22.451 1.00 88.62 407 PRO A O 1
ATOM 3117 N N . VAL A 1 408 ? 0.764 -1.804 -23.542 1.00 91.69 408 VAL A N 1
ATOM 3118 C CA . VAL A 1 408 ? 0.038 -0.525 -23.554 1.00 91.69 408 VAL A CA 1
ATOM 3119 C C . VAL A 1 408 ? -1.260 -0.609 -24.356 1.00 91.69 408 VAL A C 1
ATOM 3121 O O . VAL A 1 408 ? -2.205 0.088 -24.001 1.00 91.69 408 VAL A O 1
ATOM 3124 N N . TYR A 1 409 ? -1.352 -1.490 -25.358 1.00 95.25 409 TYR A N 1
ATOM 3125 C CA . TYR A 1 409 ? -2.576 -1.677 -26.147 1.00 95.25 409 TYR A CA 1
ATOM 3126 C C . TYR A 1 409 ? -3.754 -2.121 -25.261 1.00 95.25 409 TYR A C 1
ATOM 3128 O O . TYR A 1 409 ? -4.825 -1.507 -25.268 1.00 95.25 409 TYR A O 1
ATOM 3136 N N . GLY A 1 410 ? -3.530 -3.137 -24.420 1.00 92.94 410 GLY A N 1
ATOM 3137 C CA . GLY A 1 410 ? -4.527 -3.620 -23.460 1.00 92.94 410 GLY A CA 1
ATOM 3138 C C . GLY A 1 410 ? -4.774 -2.634 -22.315 1.00 92.94 410 GLY A C 1
ATOM 3139 O O . GLY A 1 410 ? -5.919 -2.391 -21.941 1.00 92.94 410 GLY A O 1
ATOM 3140 N N . VAL A 1 411 ? -3.721 -1.995 -21.788 1.00 92.31 411 VAL A N 1
ATOM 3141 C CA . VAL A 1 411 ? -3.858 -1.011 -20.695 1.00 92.31 411 VAL A CA 1
ATOM 3142 C C . VAL A 1 411 ? -4.656 0.225 -21.130 1.00 92.31 411 VAL A C 1
ATOM 3144 O O . VAL A 1 411 ? -5.504 0.691 -20.372 1.00 92.31 411 VAL A O 1
ATOM 3147 N N . GLY A 1 412 ? -4.424 0.743 -22.341 1.00 93.88 412 GLY A N 1
ATOM 3148 C CA . GLY A 1 412 ? -5.196 1.856 -22.901 1.00 93.88 412 GLY A CA 1
ATOM 3149 C C . GLY A 1 412 ? -6.675 1.501 -23.061 1.00 93.88 412 GLY A C 1
ATOM 3150 O O . GLY A 1 412 ? -7.538 2.251 -22.607 1.00 93.88 412 GLY A O 1
ATOM 3151 N N . THR A 1 413 ? -6.957 0.311 -23.602 1.00 95.44 413 THR A N 1
ATOM 3152 C CA . THR A 1 413 ? -8.317 -0.248 -23.714 1.00 95.44 413 THR A CA 1
ATOM 3153 C C . THR A 1 413 ? -9.010 -0.302 -22.346 1.00 95.44 413 THR A C 1
ATOM 3155 O O . THR A 1 413 ? -10.116 0.212 -22.179 1.00 95.44 413 THR A O 1
ATOM 3158 N N . MET A 1 414 ? -8.323 -0.836 -21.329 1.00 94.12 414 MET A N 1
ATOM 3159 C CA . MET A 1 414 ? -8.840 -0.920 -19.960 1.00 94.12 414 MET A CA 1
ATOM 3160 C C . MET A 1 414 ? -9.128 0.462 -19.360 1.00 94.12 414 MET A C 1
ATOM 3162 O O . MET A 1 414 ? -10.160 0.645 -18.710 1.00 94.12 414 MET A O 1
ATOM 3166 N N . PHE A 1 415 ? -8.260 1.455 -19.587 1.00 93.31 415 PHE A N 1
ATOM 3167 C CA . PHE A 1 415 ? -8.497 2.812 -19.092 1.00 93.31 415 PHE A CA 1
ATOM 3168 C C . PHE A 1 415 ? -9.728 3.472 -19.727 1.00 93.31 415 PHE A C 1
ATOM 3170 O O . PHE A 1 415 ? -10.448 4.187 -19.021 1.00 93.31 415 PHE A O 1
ATOM 3177 N N . ALA A 1 416 ? -10.013 3.193 -21.001 1.00 94.50 416 ALA A N 1
ATOM 3178 C CA . ALA A 1 416 ? -11.244 3.627 -21.665 1.00 94.50 416 ALA A CA 1
ATOM 3179 C C . ALA A 1 416 ? -12.507 2.925 -21.113 1.00 94.50 416 ALA A C 1
ATOM 3181 O O . ALA A 1 416 ? -13.616 3.419 -21.282 1.00 94.50 416 ALA A O 1
ATOM 3182 N N . GLY A 1 417 ? -12.349 1.829 -20.360 1.00 93.38 417 GLY A N 1
ATOM 3183 C CA . GLY A 1 417 ? -13.454 1.020 -19.832 1.00 93.38 417 GLY A CA 1
ATOM 3184 C C . GLY A 1 417 ? -13.925 -0.080 -20.787 1.00 93.38 417 GLY A C 1
ATOM 3185 O O . GLY A 1 417 ? -14.906 -0.756 -20.481 1.00 93.38 417 GLY A O 1
ATOM 3186 N N . ALA A 1 418 ? -13.230 -0.256 -21.909 1.00 95.94 418 ALA A N 1
ATOM 3187 C CA . ALA A 1 418 ? -13.487 -1.273 -22.919 1.00 95.94 418 ALA A CA 1
ATOM 3188 C C . ALA A 1 418 ? -12.813 -2.613 -22.578 1.00 95.94 418 ALA A C 1
ATOM 3190 O O . ALA A 1 418 ? -11.982 -2.713 -21.667 1.00 95.94 418 ALA A O 1
ATOM 3191 N N . GLU A 1 419 ? -13.165 -3.647 -23.337 1.00 96.19 419 GLU A N 1
ATOM 3192 C CA . GLU A 1 419 ? -12.662 -5.008 -23.186 1.00 96.19 419 GLU A CA 1
ATOM 3193 C C . GLU A 1 419 ? -11.677 -5.370 -24.302 1.00 96.19 419 GLU A C 1
ATOM 3195 O O . GLU A 1 419 ? -11.875 -5.058 -25.477 1.00 96.19 419 GLU A O 1
ATOM 3200 N N . SER A 1 420 ? -10.588 -6.052 -23.943 1.00 96.62 420 SER A N 1
ATOM 3201 C CA . SER A 1 420 ? -9.642 -6.586 -24.923 1.00 96.62 420 SER A CA 1
ATOM 3202 C C . SER A 1 420 ? -10.044 -8.001 -25.326 1.00 96.62 420 SER A C 1
ATOM 3204 O O . SER A 1 420 ? -9.976 -8.922 -24.511 1.00 96.62 420 SER A O 1
ATOM 3206 N N . TYR A 1 421 ? -10.389 -8.195 -26.598 1.00 98.00 421 TYR A N 1
ATOM 3207 C CA . TYR A 1 421 ? -10.434 -9.522 -27.195 1.00 98.00 421 TYR A CA 1
ATOM 3208 C C . TYR A 1 421 ? -9.031 -9.898 -27.675 1.00 98.00 421 TYR A C 1
ATOM 3210 O O . TYR A 1 421 ? -8.447 -9.239 -28.538 1.00 98.00 421 TYR A O 1
ATOM 3218 N N . ILE A 1 422 ? -8.477 -10.952 -27.083 1.00 97.19 422 ILE A N 1
ATOM 3219 C CA . ILE A 1 422 ? -7.095 -11.359 -27.326 1.00 97.19 422 ILE A CA 1
ATOM 3220 C C . ILE A 1 422 ? -6.982 -12.131 -28.643 1.00 97.19 422 ILE A C 1
ATOM 3222 O O . ILE A 1 422 ? -7.614 -13.174 -28.795 1.00 97.19 422 ILE A O 1
ATOM 3226 N N . MET A 1 423 ? -6.122 -11.655 -29.547 1.00 97.00 423 MET A N 1
ATOM 3227 C CA . MET A 1 423 ? -5.695 -12.344 -30.768 1.00 97.00 423 MET A CA 1
ATOM 3228 C C . MET A 1 423 ? -4.383 -13.100 -30.497 1.00 97.00 423 MET A C 1
ATOM 3230 O O . MET A 1 423 ? -3.326 -12.469 -30.405 1.00 97.00 423 MET A O 1
ATOM 3234 N N . PRO A 1 424 ? -4.410 -14.435 -30.346 1.00 95.50 424 PRO A N 1
ATOM 3235 C CA . PRO A 1 424 ? -3.202 -15.207 -30.075 1.00 95.50 424 PRO A CA 1
ATOM 3236 C C . PRO A 1 424 ? -2.233 -15.136 -31.260 1.00 95.50 424 PRO A C 1
ATOM 3238 O O . PRO A 1 424 ? -2.593 -15.484 -32.383 1.00 95.50 424 PRO A O 1
ATOM 3241 N N . LEU A 1 425 ? -0.993 -14.729 -31.006 1.00 95.19 425 LEU A N 1
ATOM 3242 C CA . LEU A 1 425 ? 0.111 -14.820 -31.952 1.00 95.19 425 LEU A CA 1
ATOM 3243 C C . LEU A 1 425 ? 0.897 -16.087 -31.630 1.00 95.19 425 LEU A C 1
ATOM 3245 O O . LEU A 1 425 ? 1.497 -16.209 -30.563 1.00 95.19 425 LEU A O 1
ATOM 3249 N N . LEU A 1 426 ? 0.882 -17.041 -32.556 1.00 92.94 426 LEU A N 1
ATOM 3250 C CA . LEU A 1 426 ? 1.510 -18.346 -32.373 1.00 92.94 426 LEU A CA 1
ATOM 3251 C C . LEU A 1 426 ? 2.670 -18.533 -33.348 1.00 92.94 426 LEU A C 1
ATOM 3253 O O . LEU A 1 426 ? 2.605 -18.119 -34.505 1.00 92.94 426 LEU A O 1
ATOM 3257 N N . GLU A 1 427 ? 3.707 -19.240 -32.896 1.00 89.44 427 GLU A N 1
ATOM 3258 C CA . GLU A 1 427 ? 4.887 -19.582 -33.704 1.00 89.44 427 GLU A CA 1
ATOM 3259 C C . GLU A 1 427 ? 4.525 -20.324 -35.008 1.00 89.44 427 GLU A C 1
ATOM 3261 O O . GLU A 1 427 ? 5.148 -20.096 -36.037 1.00 89.44 427 GLU A O 1
ATOM 3266 N N . GLU A 1 428 ? 3.490 -21.180 -34.999 1.00 89.69 428 GLU A N 1
ATOM 3267 C CA . GLU A 1 428 ? 3.006 -21.878 -36.214 1.00 89.69 428 GLU A CA 1
ATOM 3268 C C . GLU A 1 428 ? 2.517 -20.946 -37.313 1.00 89.69 428 GLU A C 1
ATOM 3270 O O . GLU A 1 428 ? 2.661 -21.272 -38.489 1.00 89.69 428 GLU A O 1
ATOM 3275 N N . ASN A 1 429 ? 1.982 -19.793 -36.924 1.00 90.88 429 ASN A N 1
ATOM 3276 C CA . ASN A 1 429 ? 1.442 -18.802 -37.842 1.00 90.88 429 ASN A CA 1
ATOM 3277 C C . ASN A 1 429 ? 2.437 -17.650 -38.029 1.00 90.88 429 ASN A C 1
ATOM 3279 O O . ASN A 1 429 ? 2.039 -16.529 -38.324 1.00 90.88 429 ASN A O 1
ATOM 3283 N N . ALA A 1 430 ? 3.732 -17.906 -37.800 1.00 93.06 430 ALA A N 1
ATOM 3284 C CA . ALA A 1 430 ? 4.805 -16.915 -37.879 1.00 93.06 430 ALA A CA 1
ATOM 3285 C C . ALA A 1 430 ? 4.548 -15.652 -37.029 1.00 93.06 430 ALA A C 1
ATOM 3287 O O . ALA A 1 430 ? 5.019 -14.566 -37.366 1.00 93.06 430 ALA A O 1
ATOM 3288 N N . TRP A 1 431 ? 3.808 -15.800 -35.922 1.00 94.75 431 TRP A N 1
ATOM 3289 C CA . TRP A 1 431 ? 3.380 -14.709 -35.038 1.00 94.75 431 TRP A CA 1
ATOM 3290 C C . TRP A 1 431 ? 2.514 -13.639 -35.732 1.00 94.75 431 TRP A C 1
ATOM 3292 O O . TRP A 1 431 ? 2.546 -12.461 -35.365 1.00 94.75 431 TRP A O 1
ATOM 3302 N N . LEU A 1 432 ? 1.733 -14.045 -36.735 1.00 96.62 432 LEU A N 1
ATOM 3303 C CA . LEU A 1 432 ? 0.710 -13.236 -37.398 1.00 96.62 432 LEU A CA 1
ATOM 3304 C C . LEU A 1 432 ? -0.691 -13.553 -36.824 1.00 96.62 432 LEU A C 1
ATOM 3306 O O . LEU A 1 432 ? -0.952 -14.720 -36.513 1.00 96.62 432 LEU A O 1
ATOM 3310 N N . PRO A 1 433 ? -1.590 -12.557 -36.662 1.00 96.38 433 PRO A N 1
ATOM 3311 C CA . PRO A 1 433 ? -2.968 -12.791 -36.248 1.00 96.38 433 PRO A CA 1
ATOM 3312 C C . PRO A 1 433 ? -3.722 -13.709 -37.213 1.00 96.38 433 PRO A C 1
ATOM 3314 O O . PRO A 1 433 ? -3.770 -13.457 -38.416 1.00 96.38 433 PRO A O 1
ATOM 3317 N N . ASP A 1 434 ? -4.389 -14.726 -36.672 1.00 96.00 434 ASP A N 1
ATOM 3318 C CA . ASP A 1 434 ? -5.355 -15.523 -37.428 1.00 96.00 434 ASP A CA 1
ATOM 3319 C C . ASP A 1 434 ? -6.742 -14.875 -37.352 1.00 96.00 434 ASP A C 1
ATOM 3321 O O . ASP A 1 434 ? -7.459 -15.002 -36.357 1.00 96.00 434 ASP A O 1
ATOM 3325 N N . LEU A 1 435 ? -7.125 -14.177 -38.421 1.00 96.31 435 LEU A N 1
ATOM 3326 C CA . LEU A 1 435 ? -8.425 -13.511 -38.519 1.00 96.31 435 LEU A CA 1
ATOM 3327 C C . LEU A 1 435 ? -9.602 -14.494 -38.510 1.00 96.31 435 LEU A C 1
ATOM 3329 O O . LEU A 1 435 ? -10.685 -14.141 -38.057 1.00 96.31 435 LEU A O 1
ATOM 3333 N N . SER A 1 436 ? -9.402 -15.734 -38.968 1.00 94.44 436 SER A N 1
ATOM 3334 C CA . SER A 1 436 ? -10.469 -16.741 -39.002 1.00 94.44 436 SER A CA 1
ATOM 3335 C C . SER A 1 436 ? -10.837 -17.269 -37.612 1.00 94.44 436 SER A C 1
ATOM 3337 O O . SER A 1 436 ? -11.925 -17.813 -37.421 1.00 94.44 436 SER A O 1
ATOM 3339 N N . ALA A 1 437 ? -9.951 -17.070 -36.632 1.00 94.56 437 ALA A N 1
ATOM 3340 C CA . ALA A 1 437 ? -10.174 -17.418 -35.235 1.00 94.56 437 ALA A CA 1
ATOM 3341 C C . ALA A 1 437 ? -10.973 -16.351 -34.463 1.00 94.56 437 ALA A C 1
ATOM 3343 O O . ALA A 1 437 ? -11.289 -16.561 -33.289 1.00 94.56 437 ALA A O 1
ATOM 3344 N N . ILE A 1 438 ? -11.293 -15.210 -35.086 1.00 96.94 438 ILE A N 1
ATOM 3345 C CA . ILE A 1 438 ? -12.105 -14.154 -34.479 1.00 96.94 438 ILE A CA 1
ATOM 3346 C C . ILE A 1 438 ? -13.588 -14.479 -34.727 1.00 96.94 438 ILE A C 1
ATOM 3348 O O . ILE A 1 438 ? -14.010 -14.555 -35.880 1.00 96.94 438 ILE A O 1
ATOM 3352 N N . PRO A 1 439 ? -14.402 -14.680 -33.673 1.00 97.56 439 PRO A N 1
ATOM 3353 C CA . PRO A 1 439 ? -15.829 -14.908 -33.824 1.00 97.56 439 PRO A CA 1
ATOM 3354 C C . PRO A 1 439 ? -16.511 -13.731 -34.519 1.00 97.56 439 PRO A C 1
ATOM 3356 O O . PRO A 1 439 ? -16.224 -12.569 -34.247 1.00 97.56 439 PRO A O 1
ATOM 3359 N N . GLU A 1 440 ? -17.459 -14.036 -35.393 1.00 96.19 440 GLU A N 1
ATOM 3360 C CA . GLU A 1 440 ? -18.160 -13.043 -36.209 1.00 96.19 440 GLU A CA 1
ATOM 3361 C C . GLU A 1 440 ? -18.944 -12.009 -35.369 1.00 96.19 440 GLU A C 1
ATOM 3363 O O . GLU A 1 440 ? -19.080 -10.848 -35.746 1.00 96.19 440 GLU A O 1
ATOM 3368 N N . ASP A 1 441 ? -19.473 -12.401 -34.210 1.00 96.38 441 ASP A N 1
ATOM 3369 C CA . ASP A 1 441 ? -20.109 -11.483 -33.261 1.00 96.38 441 ASP A CA 1
ATOM 3370 C C . ASP A 1 441 ? -19.106 -10.517 -32.617 1.00 96.38 441 ASP A C 1
ATOM 3372 O O . ASP A 1 441 ? -19.409 -9.330 -32.494 1.00 96.38 441 ASP A O 1
ATOM 3376 N N . VAL A 1 442 ? -17.905 -11.000 -32.291 1.00 97.50 442 VAL A N 1
ATOM 3377 C CA . VAL A 1 442 ? -16.795 -10.172 -31.802 1.00 97.50 442 VAL A CA 1
ATOM 3378 C C . VAL A 1 442 ? -16.315 -9.221 -32.896 1.00 97.50 442 VAL A C 1
ATOM 3380 O O . VAL A 1 442 ? -16.154 -8.034 -32.632 1.00 97.50 442 VAL A O 1
ATOM 3383 N N . ALA A 1 443 ? -16.137 -9.711 -34.126 1.00 95.88 443 ALA A N 1
ATOM 3384 C CA . ALA A 1 443 ? -15.709 -8.907 -35.269 1.00 95.88 443 ALA A CA 1
ATOM 3385 C C . ALA A 1 443 ? -16.650 -7.720 -35.520 1.00 95.88 443 ALA A C 1
ATOM 3387 O O . ALA A 1 443 ? -16.189 -6.599 -35.694 1.00 95.88 443 ALA A O 1
ATOM 3388 N N . ARG A 1 444 ? -17.970 -7.941 -35.457 1.00 95.62 444 ARG A N 1
ATOM 3389 C CA . ARG A 1 444 ? -18.974 -6.870 -35.606 1.00 95.62 444 ARG A CA 1
ATOM 3390 C C . ARG A 1 444 ? -19.028 -5.885 -34.438 1.00 95.62 444 ARG A C 1
ATOM 3392 O O . ARG A 1 444 ? -19.503 -4.766 -34.615 1.00 95.62 444 ARG A O 1
ATOM 3399 N N . ALA A 1 445 ? -18.645 -6.315 -33.239 1.00 96.19 445 ALA A N 1
ATOM 3400 C CA . ALA A 1 445 ? -18.664 -5.477 -32.043 1.00 96.19 445 ALA A CA 1
ATOM 3401 C C . ALA A 1 445 ? -17.353 -4.696 -31.844 1.00 96.19 445 ALA A C 1
ATOM 3403 O O . ALA A 1 445 ? -17.352 -3.661 -31.176 1.00 96.19 445 ALA A O 1
ATOM 3404 N N . ALA A 1 446 ? -16.248 -5.178 -32.416 1.00 98.19 446 ALA A N 1
ATOM 3405 C CA . ALA A 1 446 ? -14.940 -4.559 -32.297 1.00 98.19 446 ALA A CA 1
ATOM 3406 C C . ALA A 1 446 ? -14.904 -3.152 -32.911 1.00 98.19 446 ALA A C 1
ATOM 3408 O O . ALA A 1 446 ? -15.464 -2.901 -33.974 1.00 98.19 446 ALA A O 1
ATOM 3409 N N . LYS A 1 447 ? -14.213 -2.230 -32.236 1.00 98.38 447 LYS A N 1
ATOM 3410 C CA . LYS A 1 447 ? -14.012 -0.846 -32.701 1.00 98.38 447 LYS A CA 1
ATOM 3411 C C . LYS A 1 447 ? -12.608 -0.586 -33.201 1.00 98.38 447 LYS A C 1
ATOM 3413 O O . LYS A 1 447 ? -12.421 0.220 -34.106 1.00 98.38 447 LYS A O 1
ATOM 3418 N N . VAL A 1 448 ? -11.622 -1.257 -32.610 1.00 98.38 448 VAL A N 1
ATOM 3419 C CA . VAL A 1 448 ? -10.212 -1.086 -32.965 1.00 98.38 448 VAL A CA 1
ATOM 3420 C C . VAL A 1 448 ? -9.506 -2.429 -33.091 1.00 98.38 448 VAL A C 1
ATOM 3422 O O . VAL A 1 448 ? -9.818 -3.372 -32.360 1.00 98.38 448 VAL A O 1
ATOM 3425 N N . MET A 1 449 ? -8.512 -2.489 -33.974 1.00 98.62 449 MET A N 1
ATOM 3426 C CA . MET A 1 449 ? -7.570 -3.599 -34.092 1.00 98.62 449 MET A CA 1
ATOM 3427 C C . MET A 1 449 ? -6.141 -3.083 -33.969 1.00 98.62 449 MET A C 1
ATOM 3429 O O . MET A 1 449 ? -5.735 -2.190 -34.709 1.00 98.62 449 MET A O 1
ATOM 3433 N N . TRP A 1 450 ? -5.370 -3.666 -33.052 1.00 98.56 450 TRP A N 1
ATOM 3434 C CA . TRP A 1 450 ? -3.950 -3.362 -32.895 1.00 98.56 450 TRP A CA 1
ATOM 3435 C C . TRP A 1 450 ? -3.071 -4.313 -33.702 1.00 98.56 450 TRP A C 1
ATOM 3437 O O . TRP A 1 450 ? -3.214 -5.532 -33.610 1.00 98.56 450 TRP A O 1
ATOM 3447 N N . LEU A 1 451 ? -2.096 -3.752 -34.415 1.00 98.19 451 LEU A N 1
ATOM 3448 C CA . LEU A 1 451 ? -1.003 -4.478 -35.059 1.00 98.19 451 LEU A CA 1
ATOM 3449 C C . LEU A 1 451 ? 0.341 -3.853 -34.684 1.00 98.19 451 LEU A C 1
ATOM 3451 O O . LEU A 1 451 ? 0.439 -2.646 -34.477 1.00 98.19 451 LEU A O 1
ATOM 3455 N N . ASN A 1 452 ? 1.399 -4.662 -34.658 1.00 98.06 452 ASN A N 1
ATOM 3456 C CA . ASN A 1 452 ? 2.756 -4.170 -34.438 1.00 98.06 452 ASN A CA 1
ATOM 3457 C C . ASN A 1 452 ? 3.765 -4.993 -35.240 1.00 98.06 452 ASN A C 1
ATOM 3459 O O . ASN A 1 452 ? 4.072 -6.120 -34.847 1.00 98.06 452 ASN A O 1
ATOM 3463 N N . TYR A 1 453 ? 4.280 -4.421 -36.336 1.00 97.56 453 TYR A N 1
ATOM 3464 C CA . TYR A 1 453 ? 5.295 -5.041 -37.188 1.00 97.56 453 TYR A CA 1
ATOM 3465 C C . TYR A 1 453 ? 6.328 -4.010 -37.689 1.00 97.56 453 TYR A C 1
ATOM 3467 O O . TYR A 1 453 ? 5.956 -3.014 -38.306 1.00 97.56 453 TYR A O 1
ATOM 3475 N N . PRO A 1 454 ? 7.643 -4.238 -37.495 1.00 97.38 454 PRO A N 1
ATOM 3476 C CA . PRO A 1 454 ? 8.256 -5.370 -36.798 1.00 97.38 454 PRO A CA 1
ATOM 3477 C C . PRO A 1 454 ? 7.868 -5.478 -35.317 1.00 97.38 454 PRO A C 1
ATOM 3479 O O . PRO A 1 454 ? 7.815 -4.474 -34.607 1.00 97.38 454 PRO A O 1
ATOM 3482 N N . ASN A 1 455 ? 7.589 -6.704 -34.879 1.00 96.69 455 ASN A N 1
ATOM 3483 C CA . ASN A 1 455 ? 6.876 -6.966 -33.635 1.00 96.69 455 ASN A CA 1
ATOM 3484 C C . ASN A 1 455 ? 7.767 -6.905 -32.385 1.00 96.69 455 ASN A C 1
ATOM 3486 O O . ASN A 1 455 ? 8.880 -7.430 -32.362 1.00 96.69 455 ASN A O 1
ATOM 3490 N N . ASN A 1 456 ? 7.223 -6.331 -31.315 1.00 92.81 456 ASN A N 1
ATOM 3491 C CA . ASN A 1 456 ? 7.680 -6.453 -29.939 1.00 92.81 456 ASN A CA 1
ATOM 3492 C C . ASN A 1 456 ? 6.675 -7.331 -29.162 1.00 92.81 456 ASN A C 1
ATOM 3494 O O . ASN A 1 456 ? 5.522 -6.914 -29.015 1.00 92.81 456 ASN A O 1
ATOM 3498 N N . PRO A 1 457 ? 7.080 -8.501 -28.633 1.00 92.06 457 PRO A N 1
ATOM 3499 C CA . PRO A 1 457 ? 8.469 -8.941 -28.423 1.00 92.06 457 PRO A CA 1
ATOM 3500 C C . PRO A 1 457 ? 9.019 -9.937 -29.460 1.00 92.06 457 PRO A C 1
ATOM 3502 O O . PRO A 1 457 ? 10.213 -10.238 -29.444 1.00 92.06 457 PRO A O 1
ATOM 3505 N N . THR A 1 458 ? 8.185 -10.480 -30.351 1.00 93.50 458 THR A N 1
ATOM 3506 C CA . THR A 1 458 ? 8.534 -11.686 -31.134 1.00 93.50 458 THR A CA 1
ATOM 3507 C C . THR A 1 458 ? 9.553 -11.436 -32.244 1.00 93.50 458 THR A C 1
ATOM 3509 O O . THR A 1 458 ? 10.156 -12.376 -32.755 1.00 93.50 458 THR A O 1
ATOM 3512 N N . SER A 1 459 ? 9.772 -10.173 -32.625 1.00 94.06 459 SER A N 1
ATOM 3513 C CA . SER A 1 459 ? 10.580 -9.764 -33.784 1.00 94.06 459 SER A CA 1
ATOM 3514 C C . SER A 1 459 ? 10.060 -10.241 -35.141 1.00 94.06 459 SER A C 1
ATOM 3516 O O . SER A 1 459 ? 10.764 -10.127 -36.151 1.00 94.06 459 SER A O 1
ATOM 3518 N N . ALA A 1 460 ? 8.829 -10.751 -35.176 1.00 95.44 460 ALA A N 1
ATOM 3519 C CA . ALA A 1 460 ? 8.156 -11.117 -36.406 1.00 95.44 460 ALA A CA 1
ATOM 3520 C C . ALA A 1 460 ? 7.944 -9.902 -37.314 1.00 95.44 460 ALA A C 1
ATOM 3522 O O . ALA A 1 460 ? 7.926 -8.745 -36.882 1.00 95.44 460 ALA A O 1
ATOM 3523 N N . VAL A 1 461 ? 7.796 -10.181 -38.603 1.00 96.62 461 VAL A N 1
ATOM 3524 C CA . VAL A 1 461 ? 7.616 -9.184 -39.655 1.00 96.62 461 VAL A CA 1
ATOM 3525 C C . VAL A 1 461 ? 6.385 -9.541 -40.476 1.00 96.62 461 VAL A C 1
ATOM 3527 O O . VAL A 1 461 ? 6.125 -10.720 -40.689 1.00 96.62 461 VAL A O 1
ATOM 3530 N N . ALA A 1 462 ? 5.673 -8.527 -40.960 1.00 96.50 462 ALA A N 1
ATOM 3531 C CA . ALA A 1 462 ? 4.553 -8.688 -41.879 1.00 96.50 462 ALA A CA 1
ATOM 3532 C C . ALA A 1 462 ? 4.969 -8.256 -43.291 1.00 96.50 462 ALA A C 1
ATOM 3534 O O . ALA A 1 462 ? 5.721 -7.292 -43.467 1.00 96.50 462 ALA A O 1
ATOM 3535 N N . SER A 1 463 ? 4.501 -8.984 -44.300 1.00 96.12 463 SER A N 1
ATOM 3536 C CA . SER A 1 463 ? 4.615 -8.596 -45.703 1.00 96.12 463 SER A CA 1
ATOM 3537 C C . SER A 1 463 ? 3.507 -7.612 -46.099 1.00 96.12 463 SER A C 1
ATOM 3539 O O . SER A 1 463 ? 2.538 -7.406 -45.369 1.00 96.12 463 SER A O 1
ATOM 3541 N N . ALA A 1 464 ? 3.624 -7.018 -47.289 1.00 96.56 464 ALA A N 1
ATOM 3542 C CA . ALA A 1 464 ? 2.568 -6.168 -47.838 1.00 96.56 464 ALA A CA 1
ATOM 3543 C C . ALA A 1 464 ? 1.244 -6.931 -48.053 1.00 96.56 464 ALA A C 1
ATOM 3545 O O . ALA A 1 464 ? 0.177 -6.348 -47.905 1.00 96.56 464 ALA A O 1
ATOM 3546 N N . GLU A 1 465 ? 1.304 -8.228 -48.373 1.00 97.50 465 GLU A N 1
ATOM 3547 C CA . GLU A 1 465 ? 0.118 -9.078 -48.554 1.00 97.50 465 GLU A CA 1
ATOM 3548 C C . GLU A 1 465 ? -0.580 -9.366 -47.216 1.00 97.50 465 GLU A C 1
ATOM 3550 O O . GLU A 1 465 ? -1.807 -9.283 -47.124 1.00 97.50 465 GLU A O 1
ATOM 3555 N N . ASP A 1 466 ? 0.199 -9.595 -46.154 1.00 97.12 466 ASP A N 1
ATOM 3556 C CA . ASP A 1 466 ? -0.338 -9.755 -44.797 1.00 97.12 466 ASP A CA 1
ATOM 3557 C C . ASP A 1 466 ? -1.052 -8.468 -44.355 1.00 97.12 466 ASP A C 1
ATOM 3559 O O . ASP A 1 466 ? -2.212 -8.499 -43.944 1.00 97.12 466 ASP A O 1
ATOM 3563 N N . LEU A 1 467 ? -0.395 -7.310 -44.514 1.00 98.06 467 LEU A N 1
ATOM 3564 C CA . LEU A 1 467 ? -0.975 -6.004 -44.179 1.00 98.06 467 LEU A CA 1
ATOM 3565 C C . LEU A 1 467 ? -2.226 -5.689 -45.012 1.00 98.06 467 LEU A C 1
ATOM 3567 O O . LEU A 1 467 ? -3.203 -5.177 -44.467 1.00 98.06 467 LEU A O 1
ATOM 3571 N N . ALA A 1 468 ? -2.238 -6.041 -46.301 1.00 98.31 468 ALA A N 1
ATOM 3572 C CA . ALA A 1 468 ? -3.416 -5.905 -47.157 1.00 98.31 468 ALA A CA 1
ATOM 3573 C C . ALA A 1 468 ? -4.613 -6.715 -46.654 1.00 98.31 468 ALA A C 1
ATOM 3575 O O . ALA A 1 468 ? -5.746 -6.235 -46.717 1.00 98.31 468 ALA A O 1
ATOM 3576 N N . THR A 1 469 ? -4.361 -7.900 -46.100 1.00 98.12 469 THR A N 1
ATOM 3577 C CA . THR A 1 469 ? -5.405 -8.745 -45.515 1.00 98.12 469 THR A CA 1
ATOM 3578 C C . THR A 1 469 ? -6.036 -8.077 -44.290 1.00 98.12 469 THR A C 1
ATOM 3580 O O . THR A 1 469 ? -7.261 -8.022 -44.188 1.00 98.12 469 THR A O 1
ATOM 3583 N N . TYR A 1 470 ? -5.233 -7.489 -43.397 1.00 98.19 470 TYR A N 1
ATOM 3584 C CA . TYR A 1 470 ? -5.753 -6.782 -42.219 1.00 98.19 470 TYR A CA 1
ATOM 3585 C C . TYR A 1 470 ? -6.487 -5.486 -42.571 1.00 98.19 470 TYR A C 1
ATOM 3587 O O . TYR A 1 470 ? -7.521 -5.190 -41.976 1.00 98.19 470 TYR A O 1
ATOM 3595 N N . VAL A 1 471 ? -5.986 -4.732 -43.555 1.00 98.50 471 VAL A N 1
ATOM 3596 C CA . VAL A 1 471 ? -6.652 -3.520 -44.056 1.00 98.50 471 VAL A CA 1
ATOM 3597 C C . VAL A 1 471 ? -8.017 -3.863 -44.654 1.00 98.50 471 VAL A C 1
ATOM 3599 O O . VAL A 1 471 ? -8.998 -3.186 -44.351 1.00 98.50 471 VAL A O 1
ATOM 3602 N N . ALA A 1 472 ? -8.099 -4.922 -45.466 1.00 98.12 472 ALA A N 1
ATOM 3603 C CA . ALA A 1 472 ? -9.365 -5.387 -46.027 1.00 98.12 472 ALA A CA 1
ATOM 3604 C C . ALA A 1 472 ? -10.340 -5.827 -44.926 1.00 98.12 472 ALA A C 1
ATOM 3606 O O . ALA A 1 472 ? -11.473 -5.362 -44.903 1.00 98.12 472 ALA A O 1
ATOM 3607 N N . TYR A 1 473 ? -9.878 -6.631 -43.966 1.00 98.25 473 TYR A N 1
ATOM 3608 C CA . TYR A 1 473 ? -10.699 -7.080 -42.842 1.00 98.25 473 TYR A CA 1
ATOM 3609 C C . TYR A 1 473 ? -11.248 -5.912 -42.011 1.00 98.25 473 TYR A C 1
ATOM 3611 O O . TYR A 1 473 ? -12.438 -5.854 -41.722 1.00 98.25 473 TYR A O 1
ATOM 3619 N N . CYS A 1 474 ? -10.402 -4.939 -41.667 1.00 98.25 474 CYS A N 1
ATOM 3620 C CA . CYS A 1 474 ? -10.833 -3.772 -40.901 1.00 98.25 474 CYS A CA 1
ATOM 3621 C C . CYS A 1 474 ? -11.849 -2.920 -41.667 1.00 98.25 474 CYS A C 1
ATOM 3623 O O . CYS A 1 474 ? -12.813 -2.441 -41.080 1.00 98.25 474 CYS A O 1
ATOM 3625 N N . ARG A 1 475 ? -11.677 -2.786 -42.987 1.00 97.56 475 ARG A N 1
ATOM 3626 C CA . ARG A 1 475 ? -12.645 -2.108 -43.856 1.00 97.56 475 ARG A CA 1
ATOM 3627 C C . ARG A 1 475 ? -13.986 -2.836 -43.905 1.00 97.56 475 ARG A C 1
ATOM 3629 O O . ARG A 1 475 ? -15.018 -2.187 -43.803 1.00 97.56 475 ARG A O 1
ATOM 3636 N N . ASP A 1 476 ? -13.970 -4.155 -44.060 1.00 96.75 476 ASP A N 1
ATOM 3637 C CA . ASP A 1 476 ? -15.186 -4.961 -44.214 1.00 96.75 476 ASP A CA 1
ATOM 3638 C C . ASP A 1 476 ? -16.022 -5.027 -42.920 1.00 96.75 476 ASP A C 1
ATOM 3640 O O . ASP A 1 476 ? -17.230 -5.265 -42.980 1.00 96.75 476 ASP A O 1
ATOM 3644 N N . HIS A 1 477 ? -15.395 -4.784 -41.765 1.00 97.06 477 HIS A N 1
ATOM 3645 C CA . HIS A 1 477 ? -16.027 -4.820 -40.443 1.00 97.06 477 HIS A CA 1
ATOM 3646 C C . HIS A 1 477 ? -16.154 -3.443 -39.757 1.00 97.06 477 HIS A C 1
ATOM 3648 O O . HIS A 1 477 ? -16.555 -3.394 -38.597 1.00 97.06 477 HIS A O 1
ATOM 3654 N N . ASP A 1 478 ? -15.836 -2.338 -40.442 1.00 96.44 478 ASP A N 1
ATOM 3655 C CA . ASP A 1 478 ? -15.843 -0.972 -39.882 1.00 96.44 478 ASP A CA 1
ATOM 3656 C C . ASP A 1 478 ? -14.977 -0.816 -38.605 1.00 96.44 478 ASP A C 1
ATOM 3658 O O . ASP A 1 478 ? -15.333 -0.111 -37.656 1.00 96.44 478 ASP A O 1
ATOM 3662 N N . ILE A 1 479 ? -13.816 -1.477 -38.578 1.00 98.38 479 ILE A N 1
ATOM 3663 C CA . ILE A 1 479 ? -12.859 -1.461 -37.464 1.00 98.38 479 ILE A CA 1
ATOM 3664 C C . ILE A 1 479 ? -11.735 -0.462 -37.766 1.00 98.38 479 ILE A C 1
ATOM 3666 O O . ILE A 1 479 ? -11.142 -0.481 -38.843 1.00 98.38 479 ILE A O 1
ATOM 3670 N N . ALA A 1 480 ? -11.373 0.375 -36.793 1.00 98.50 480 ALA A N 1
ATOM 3671 C CA . ALA A 1 480 ? -10.207 1.246 -36.900 1.00 98.50 480 ALA A CA 1
ATOM 3672 C C . ALA A 1 480 ? -8.897 0.454 -36.727 1.00 98.50 480 ALA A C 1
ATOM 3674 O O . ALA A 1 480 ? -8.654 -0.162 -35.685 1.00 98.50 480 ALA A O 1
ATOM 3675 N N . LEU A 1 481 ? -8.019 0.504 -37.728 1.00 98.62 481 LEU A N 1
ATOM 3676 C CA . LEU A 1 481 ? -6.737 -0.197 -37.718 1.00 98.62 481 LEU A CA 1
ATOM 3677 C C . LEU A 1 481 ? -5.627 0.680 -37.123 1.00 98.62 481 LEU A C 1
ATOM 3679 O O . LEU A 1 481 ? -5.281 1.735 -37.657 1.00 98.62 481 LEU A O 1
ATOM 3683 N N . LEU A 1 482 ? -5.051 0.231 -36.011 1.00 98.62 482 LEU A N 1
ATOM 3684 C CA . LEU A 1 482 ? -4.012 0.932 -35.265 1.00 98.62 482 LEU A CA 1
ATOM 3685 C C . LEU A 1 482 ? -2.688 0.171 -35.405 1.00 98.62 482 LEU A C 1
ATOM 3687 O O . LEU A 1 482 ? -2.496 -0.879 -34.787 1.00 98.62 482 LEU A O 1
ATOM 3691 N N . HIS A 1 483 ? -1.768 0.687 -36.224 1.00 98.62 483 HIS A N 1
ATOM 3692 C CA . HIS A 1 483 ? -0.483 0.035 -36.486 1.00 98.62 483 HIS A CA 1
ATOM 3693 C C . HIS A 1 483 ? 0.669 0.728 -35.753 1.00 98.62 483 HIS A C 1
ATOM 3695 O O . HIS A 1 483 ? 0.961 1.897 -35.984 1.00 98.62 483 HIS A O 1
ATOM 3701 N N . ASP A 1 484 ? 1.363 0.007 -34.877 1.00 98.31 484 ASP A N 1
ATOM 3702 C CA . ASP A 1 484 ? 2.601 0.467 -34.251 1.00 98.31 484 ASP A CA 1
ATOM 3703 C C . ASP A 1 484 ? 3.814 0.006 -35.070 1.00 98.31 484 ASP A C 1
ATOM 3705 O O . ASP A 1 484 ? 4.154 -1.177 -35.099 1.00 98.31 484 ASP A O 1
ATOM 3709 N N . ALA A 1 485 ? 4.497 0.951 -35.710 1.00 97.19 485 ALA A N 1
ATOM 3710 C CA . ALA A 1 485 ? 5.666 0.724 -36.551 1.00 97.19 485 ALA A CA 1
ATOM 3711 C C . ALA A 1 485 ? 6.965 1.245 -35.899 1.00 97.19 485 ALA A C 1
ATOM 3713 O O . ALA A 1 485 ? 7.915 1.621 -36.592 1.00 97.19 485 ALA A O 1
ATOM 3714 N N . ALA A 1 486 ? 7.056 1.253 -34.560 1.00 95.25 486 ALA A N 1
ATOM 3715 C CA . ALA A 1 486 ? 8.207 1.786 -33.816 1.00 95.25 486 ALA A CA 1
ATOM 3716 C C . ALA A 1 486 ? 9.584 1.193 -34.192 1.00 95.25 486 ALA A C 1
ATOM 3718 O O . ALA A 1 486 ? 10.608 1.822 -33.920 1.00 95.25 486 ALA A O 1
ATOM 3719 N N . TYR A 1 487 ? 9.623 0.002 -34.800 1.00 95.56 487 TYR A N 1
ATOM 3720 C CA . TYR A 1 487 ? 10.848 -0.705 -35.197 1.00 95.56 487 TYR A CA 1
ATOM 3721 C C . TYR A 1 487 ? 11.081 -0.724 -36.717 1.00 95.56 487 TYR A C 1
ATOM 3723 O O . TYR A 1 487 ? 11.928 -1.479 -37.192 1.00 95.56 487 TYR A O 1
ATOM 3731 N N . SER A 1 488 ? 10.359 0.099 -37.484 1.00 94.81 488 SER A N 1
ATOM 3732 C CA . SER A 1 488 ? 10.417 0.157 -38.956 1.00 94.81 488 SER A CA 1
ATOM 3733 C C . SER A 1 488 ? 11.832 0.334 -39.524 1.00 94.81 488 SER A C 1
ATOM 3735 O O . SER A 1 488 ? 12.166 -0.236 -40.568 1.00 94.81 488 SER A O 1
ATOM 3737 N N . GLU A 1 489 ? 12.688 1.067 -38.808 1.00 94.31 489 GLU A N 1
ATOM 3738 C CA . GLU A 1 489 ? 14.073 1.312 -39.207 1.00 94.31 489 GLU A CA 1
ATOM 3739 C C . GLU A 1 489 ? 15.087 0.321 -38.619 1.00 94.31 489 GLU A C 1
ATOM 3741 O O . GLU A 1 489 ? 16.253 0.351 -39.014 1.00 94.31 489 GLU A O 1
ATOM 3746 N N . VAL A 1 490 ? 14.675 -0.606 -37.753 1.00 92.69 490 VAL A N 1
ATOM 3747 C CA . VAL A 1 490 ? 15.553 -1.628 -37.160 1.00 92.69 490 VAL A CA 1
ATOM 3748 C C . VAL A 1 490 ? 15.409 -2.936 -37.939 1.00 92.69 490 VAL A C 1
ATOM 3750 O O . VAL A 1 490 ? 14.803 -3.890 -37.465 1.00 92.69 490 VAL A O 1
ATOM 3753 N N . GLY A 1 491 ? 15.924 -2.960 -39.170 1.00 93.50 491 GLY A N 1
ATOM 3754 C CA . GLY A 1 491 ? 15.920 -4.128 -40.057 1.00 93.50 491 GLY A CA 1
ATOM 3755 C C . GLY A 1 491 ? 17.320 -4.703 -40.277 1.00 93.50 491 GLY A C 1
ATOM 3756 O O . GLY A 1 491 ? 18.308 -3.965 -40.281 1.00 93.50 491 GLY A O 1
ATOM 3757 N N . TYR A 1 492 ? 17.397 -6.016 -40.486 1.00 94.31 492 TYR A N 1
ATOM 3758 C CA . TYR A 1 492 ? 18.644 -6.755 -40.681 1.00 94.31 492 TYR A CA 1
ATOM 3759 C C . TYR A 1 492 ? 18.692 -7.447 -42.041 1.00 94.31 492 TYR A C 1
ATOM 3761 O O . TYR A 1 492 ? 17.660 -7.688 -42.664 1.00 94.31 492 TYR A O 1
ATOM 3769 N N . ASP A 1 493 ? 19.895 -7.779 -42.513 1.00 92.81 493 ASP A N 1
ATOM 3770 C CA . ASP A 1 493 ? 20.106 -8.536 -43.758 1.00 92.81 493 ASP A CA 1
ATOM 3771 C C . ASP A 1 493 ? 19.438 -7.886 -44.986 1.00 92.81 493 ASP A C 1
ATOM 3773 O O . ASP A 1 493 ? 18.936 -8.554 -45.889 1.00 92.81 493 ASP A O 1
ATOM 3777 N N . GLY A 1 494 ? 19.404 -6.550 -45.007 1.00 89.44 494 GLY A N 1
ATOM 3778 C CA . GLY A 1 494 ? 18.773 -5.766 -46.070 1.00 89.44 494 GLY A CA 1
ATOM 3779 C C . GLY A 1 494 ? 17.243 -5.715 -46.012 1.00 89.44 494 GLY A C 1
ATOM 3780 O O . GLY A 1 494 ? 16.635 -5.110 -46.896 1.00 89.44 494 GLY A O 1
ATOM 3781 N N . TYR A 1 495 ? 16.614 -6.301 -44.988 1.00 94.69 495 TYR A N 1
ATOM 3782 C CA . TYR A 1 495 ? 15.179 -6.168 -44.762 1.00 94.69 495 TYR A CA 1
ATOM 3783 C C . TYR A 1 495 ? 14.796 -4.705 -44.520 1.00 94.69 495 TYR A C 1
ATOM 3785 O O . TYR A 1 495 ? 15.422 -3.994 -43.731 1.00 94.69 495 TYR A O 1
ATOM 3793 N N . LYS A 1 496 ? 13.726 -4.275 -45.188 1.00 93.81 496 LYS A N 1
ATOM 3794 C CA . LYS A 1 496 ? 13.082 -2.980 -44.987 1.00 93.81 496 LYS A CA 1
ATOM 3795 C C . LYS A 1 496 ? 11.623 -3.231 -44.653 1.00 93.81 496 LYS A C 1
ATOM 3797 O O . LYS A 1 496 ? 10.947 -3.926 -45.406 1.00 93.81 496 LYS A O 1
ATOM 3802 N N . ALA A 1 497 ? 11.163 -2.669 -43.539 1.00 94.94 497 ALA A N 1
ATOM 3803 C CA . ALA A 1 497 ? 9.759 -2.745 -43.169 1.00 94.94 497 ALA A CA 1
ATOM 3804 C C . ALA A 1 497 ? 8.892 -1.988 -44.182 1.00 94.94 497 ALA A C 1
ATOM 3806 O O . ALA A 1 497 ? 9.307 -0.924 -44.667 1.00 94.94 497 ALA A O 1
ATOM 3807 N N . VAL A 1 498 ? 7.725 -2.569 -44.457 1.00 95.38 498 VAL A N 1
ATOM 3808 C CA . VAL A 1 498 ? 6.620 -1.978 -45.217 1.00 95.38 498 VAL A CA 1
ATOM 3809 C C . VAL A 1 498 ? 5.766 -1.171 -44.241 1.00 95.38 498 VAL A C 1
ATOM 3811 O O . VAL A 1 498 ? 5.478 -1.653 -43.145 1.00 95.38 498 VAL A O 1
ATOM 3814 N N . SER A 1 499 ? 5.392 0.049 -44.613 1.00 97.50 499 SER A N 1
ATOM 3815 C CA . SER A 1 499 ? 4.382 0.820 -43.887 1.00 97.50 499 SER A CA 1
ATOM 3816 C C . SER A 1 499 ? 2.994 0.300 -44.250 1.00 97.50 499 SER A C 1
ATOM 3818 O O . SER A 1 499 ? 2.705 0.038 -45.417 1.00 97.50 499 SER A O 1
ATOM 3820 N N . MET A 1 500 ? 2.099 0.199 -43.268 1.00 97.88 500 MET A N 1
ATOM 3821 C CA . MET A 1 500 ? 0.686 -0.104 -43.508 1.00 97.88 500 MET A CA 1
ATOM 3822 C C . MET A 1 500 ? 0.072 0.891 -44.501 1.00 97.88 500 MET A C 1
ATOM 3824 O O . MET A 1 500 ? -0.779 0.516 -45.299 1.00 97.88 500 MET A O 1
ATOM 3828 N N . LEU A 1 501 ? 0.539 2.142 -44.506 1.00 98.06 501 LEU A N 1
ATOM 3829 C CA . LEU A 1 501 ? 0.028 3.194 -45.385 1.00 98.06 501 LEU A CA 1
ATOM 3830 C C . LEU A 1 501 ? 0.503 3.073 -46.845 1.00 98.06 501 LEU A C 1
ATOM 3832 O O . LEU A 1 501 ? 0.044 3.835 -47.692 1.00 98.06 501 LEU A O 1
ATOM 3836 N N . GLU A 1 502 ? 1.381 2.115 -47.167 1.00 97.19 502 GLU A N 1
ATOM 3837 C CA . GLU A 1 502 ? 1.667 1.725 -48.560 1.00 97.19 502 GLU A CA 1
ATOM 3838 C C . GLU A 1 502 ? 0.518 0.908 -49.179 1.00 97.19 502 GLU A C 1
ATOM 3840 O O . GLU A 1 502 ? 0.446 0.767 -50.401 1.00 97.19 502 GLU A O 1
ATOM 3845 N N . ILE A 1 503 ? -0.374 0.358 -48.349 1.00 98.06 503 ILE A N 1
ATOM 3846 C CA . ILE A 1 503 ? -1.481 -0.496 -48.773 1.00 98.06 503 ILE A CA 1
ATOM 3847 C C . ILE A 1 503 ? -2.685 0.344 -49.208 1.00 98.06 503 ILE A C 1
ATOM 3849 O O . ILE A 1 503 ? -3.093 1.295 -48.537 1.00 98.06 503 ILE A O 1
ATOM 3853 N N . ASP A 1 504 ? -3.297 -0.051 -50.326 1.00 95.00 504 ASP A N 1
ATOM 3854 C CA . ASP A 1 504 ? -4.455 0.646 -50.879 1.00 95.00 504 ASP A CA 1
ATOM 3855 C C . ASP A 1 504 ? -5.660 0.646 -49.920 1.00 95.00 504 ASP A C 1
ATOM 3857 O O . ASP A 1 504 ? -6.081 -0.382 -49.373 1.00 95.00 504 ASP A O 1
ATOM 3861 N N . GLY A 1 505 ? -6.202 1.844 -49.712 1.00 94.56 505 GLY A N 1
ATOM 3862 C CA . GLY A 1 505 ? -7.278 2.144 -48.771 1.00 94.56 505 GLY A CA 1
ATOM 3863 C C . GLY A 1 505 ? -6.950 1.892 -47.293 1.00 94.56 505 GLY A C 1
ATOM 3864 O O . GLY A 1 505 ? -7.876 1.748 -46.497 1.00 94.56 505 GLY A O 1
ATOM 3865 N N . ALA A 1 506 ? -5.670 1.830 -46.902 1.00 96.81 506 ALA A N 1
ATOM 3866 C CA . ALA A 1 506 ? -5.271 1.868 -45.489 1.00 96.81 506 ALA A CA 1
ATOM 3867 C C . ALA A 1 506 ? -5.540 3.243 -44.850 1.00 96.81 506 ALA A C 1
ATOM 3869 O O . ALA A 1 506 ? -5.933 3.321 -43.688 1.00 96.81 506 ALA A O 1
ATOM 3870 N N . MET A 1 507 ? -5.396 4.323 -45.629 1.00 96.75 507 MET A N 1
ATOM 3871 C CA . MET A 1 507 ? -5.699 5.700 -45.202 1.00 96.75 507 MET A CA 1
ATOM 3872 C C . MET A 1 507 ? -7.177 5.915 -44.844 1.00 96.75 507 MET A C 1
ATOM 3874 O O . MET A 1 507 ? -7.500 6.850 -44.114 1.00 96.75 507 MET A O 1
ATOM 3878 N N . ASP A 1 508 ? -8.076 5.056 -45.326 1.00 96.81 508 ASP A N 1
ATOM 3879 C CA . ASP A 1 508 ? -9.509 5.156 -45.034 1.00 96.81 508 ASP A CA 1
ATOM 3880 C C . ASP A 1 508 ? -9.864 4.590 -43.654 1.00 96.81 508 ASP A C 1
ATOM 3882 O O . ASP A 1 508 ? -10.859 5.003 -43.067 1.00 96.81 508 ASP A O 1
ATOM 3886 N N . VAL A 1 509 ? -9.053 3.662 -43.130 1.00 97.00 509 VAL A N 1
ATOM 3887 C CA . VAL A 1 509 ? -9.413 2.844 -41.959 1.00 97.00 509 VAL A CA 1
ATOM 3888 C C . VAL A 1 509 ? -8.410 2.913 -40.814 1.00 97.00 509 VAL A C 1
ATOM 3890 O O . VAL A 1 509 ? -8.696 2.379 -39.746 1.00 97.00 509 VAL A O 1
ATOM 3893 N N . GLY A 1 510 ? -7.235 3.520 -41.000 1.00 97.31 510 GLY A N 1
ATOM 3894 C CA . GLY A 1 510 ? -6.174 3.381 -40.011 1.00 97.31 510 GLY A CA 1
ATOM 3895 C C . GLY A 1 510 ? -5.238 4.560 -39.811 1.00 97.31 510 GLY A C 1
ATOM 3896 O O . GLY A 1 510 ? -5.154 5.506 -40.601 1.00 97.31 510 GLY A O 1
ATOM 3897 N N . ILE A 1 511 ? -4.494 4.443 -38.713 1.00 98.31 511 ILE A N 1
ATOM 3898 C CA . ILE A 1 511 ? -3.365 5.298 -38.359 1.00 98.31 511 ILE A CA 1
ATOM 3899 C C . ILE A 1 511 ? -2.143 4.440 -38.029 1.00 98.31 511 ILE A C 1
ATOM 3901 O O . ILE A 1 511 ? -2.251 3.345 -37.474 1.00 98.31 511 ILE A O 1
ATOM 3905 N N . GLU A 1 512 ? -0.971 4.963 -38.362 1.00 98.62 512 GLU A N 1
ATOM 3906 C CA . GLU A 1 512 ? 0.322 4.353 -38.093 1.00 98.62 512 GLU A CA 1
ATOM 3907 C C . GLU A 1 512 ? 1.135 5.223 -37.125 1.00 98.62 512 GLU A C 1
ATOM 3909 O O . GLU A 1 512 ? 1.281 6.437 -37.302 1.00 98.62 512 GLU A O 1
ATOM 3914 N N . PHE A 1 513 ? 1.688 4.590 -36.095 1.00 98.56 513 PHE A N 1
ATOM 3915 C CA . PHE A 1 513 ? 2.531 5.220 -35.089 1.00 98.56 513 PHE A CA 1
ATOM 3916 C C . PHE A 1 513 ? 4.004 4.926 -35.361 1.00 98.56 513 PHE A C 1
ATOM 3918 O O . PHE A 1 513 ? 4.393 3.778 -35.557 1.00 98.56 513 PHE A O 1
ATOM 3925 N N . HIS A 1 514 ? 4.853 5.952 -35.292 1.00 97.44 514 HIS A N 1
ATOM 3926 C CA . HIS A 1 514 ? 6.311 5.793 -35.336 1.00 97.44 514 HIS A CA 1
ATOM 3927 C C . HIS A 1 514 ? 6.983 6.428 -34.130 1.00 97.44 514 HIS A C 1
ATOM 3929 O O . HIS A 1 514 ? 6.492 7.379 -33.515 1.00 97.44 514 HIS A O 1
ATOM 3935 N N . SER A 1 515 ? 8.166 5.912 -33.811 1.00 95.38 515 SER A N 1
ATOM 3936 C CA . SER A 1 515 ? 8.983 6.392 -32.708 1.00 95.38 515 SER A CA 1
ATOM 3937 C C . SER A 1 515 ? 10.397 6.702 -33.176 1.00 95.38 515 SER A C 1
ATOM 3939 O O . SER A 1 515 ? 11.075 5.849 -33.739 1.00 95.38 515 SER A O 1
ATOM 3941 N N . LEU A 1 516 ? 10.894 7.896 -32.847 1.00 96.56 516 LEU A N 1
ATOM 3942 C CA . LEU A 1 516 ? 12.309 8.220 -33.055 1.00 96.56 516 LEU A CA 1
ATOM 3943 C C . LEU A 1 516 ? 13.198 7.544 -32.003 1.00 96.56 516 LEU A C 1
ATOM 3945 O O . LEU A 1 516 ? 14.419 7.493 -32.150 1.00 96.56 516 LEU A O 1
ATOM 3949 N N . SER A 1 517 ? 12.596 6.991 -30.944 1.00 94.50 517 SER A N 1
ATOM 3950 C CA . SER A 1 517 ? 13.322 6.386 -29.836 1.00 94.50 517 SER A CA 1
ATOM 3951 C C . SER A 1 517 ? 14.233 5.244 -30.268 1.00 94.50 517 SER A C 1
ATOM 3953 O O . SER A 1 517 ? 15.319 5.117 -29.714 1.00 94.50 517 SER A O 1
ATOM 3955 N N . LYS A 1 518 ? 13.802 4.427 -31.235 1.00 89.94 518 LYS A N 1
ATOM 3956 C CA . LYS A 1 518 ? 14.555 3.249 -31.694 1.00 89.94 518 LYS A CA 1
ATOM 3957 C C . LYS A 1 518 ? 15.338 3.525 -32.975 1.00 89.94 518 LYS A C 1
ATOM 3959 O O . LYS A 1 518 ? 16.433 3.004 -33.128 1.00 89.94 518 LYS A O 1
ATOM 3964 N N . SER A 1 519 ? 14.814 4.383 -33.849 1.00 91.56 519 SER A N 1
ATOM 3965 C CA . SER A 1 519 ? 15.458 4.729 -35.122 1.00 91.56 519 SER A CA 1
ATOM 3966 C C . SER A 1 519 ? 16.706 5.601 -34.941 1.00 91.56 519 SER A C 1
ATOM 3968 O O . SER A 1 519 ? 17.720 5.359 -35.590 1.00 91.56 519 SER A O 1
ATOM 3970 N N . TYR A 1 520 ? 16.653 6.580 -34.029 1.00 95.31 520 TYR A N 1
ATOM 3971 C CA . TYR A 1 520 ? 17.705 7.594 -33.846 1.00 95.31 520 TYR A CA 1
ATOM 3972 C C . TYR A 1 520 ? 18.314 7.590 -32.439 1.00 95.31 520 TYR A C 1
ATOM 3974 O O . TYR A 1 520 ? 18.947 8.562 -32.032 1.00 95.31 520 TYR A O 1
ATOM 3982 N N . ASN A 1 521 ? 18.106 6.514 -31.674 1.00 94.50 521 ASN A N 1
ATOM 3983 C CA . ASN A 1 521 ? 18.537 6.399 -30.278 1.00 94.50 521 ASN A CA 1
ATOM 3984 C C . ASN A 1 521 ? 18.010 7.547 -29.404 1.00 94.50 521 ASN A C 1
ATOM 3986 O O . ASN A 1 521 ? 18.748 8.153 -28.626 1.00 94.50 521 ASN A O 1
ATOM 3990 N N . MET A 1 522 ? 16.727 7.890 -29.579 1.00 96.19 522 MET A N 1
ATOM 3991 C CA . MET A 1 522 ? 16.101 9.036 -28.923 1.00 96.19 522 MET A CA 1
ATOM 3992 C C . MET A 1 522 ? 15.098 8.662 -27.810 1.00 96.19 522 MET A C 1
ATOM 3994 O O . MET A 1 522 ? 14.017 9.249 -27.703 1.00 96.19 522 MET A O 1
ATOM 3998 N N . THR A 1 523 ? 15.385 7.639 -27.001 1.00 91.38 523 THR A N 1
ATOM 3999 C CA . THR A 1 523 ? 14.455 7.129 -25.968 1.00 91.38 523 THR A CA 1
ATOM 4000 C C . THR A 1 523 ? 14.083 8.180 -24.925 1.00 91.38 523 THR A C 1
ATOM 4002 O O . THR A 1 523 ? 12.889 8.394 -24.679 1.00 91.38 523 THR A O 1
ATOM 4005 N N . GLY A 1 524 ? 15.078 8.880 -24.376 1.00 93.62 524 GLY A N 1
ATOM 4006 C CA . GLY A 1 524 ? 14.901 9.919 -23.354 1.00 93.62 524 GLY A CA 1
ATOM 4007 C C . GLY A 1 524 ? 14.289 11.233 -23.855 1.00 93.62 524 GLY A C 1
ATOM 4008 O O . GLY A 1 524 ? 13.715 11.968 -23.060 1.00 93.62 524 GLY A O 1
ATOM 4009 N N . TRP A 1 525 ? 14.336 11.510 -25.162 1.00 95.81 525 TRP A N 1
ATOM 4010 C CA . TRP A 1 525 ? 13.847 12.777 -25.741 1.00 95.81 525 TRP A CA 1
ATOM 4011 C C . TRP A 1 525 ? 12.347 12.793 -26.016 1.00 95.81 525 TRP A C 1
ATOM 4013 O O . TRP A 1 525 ? 11.792 13.841 -26.320 1.00 95.81 525 TRP A O 1
ATOM 4023 N N . ARG A 1 526 ? 11.687 11.634 -25.893 1.00 95.31 526 ARG A N 1
ATOM 4024 C CA . ARG A 1 526 ? 10.224 11.510 -25.946 1.00 95.31 526 ARG A CA 1
ATOM 4025 C C . ARG A 1 526 ? 9.622 12.071 -27.243 1.00 95.31 526 ARG A C 1
ATOM 4027 O O . ARG A 1 526 ? 8.698 12.872 -27.197 1.00 95.31 526 ARG A O 1
ATOM 4034 N N . MET A 1 527 ? 10.119 11.609 -28.394 1.00 96.81 527 MET A N 1
ATOM 4035 C CA . MET A 1 527 ? 9.571 11.976 -29.706 1.00 96.81 527 MET A CA 1
ATOM 4036 C C . MET A 1 527 ? 8.944 10.778 -30.433 1.00 96.81 527 MET A C 1
ATOM 4038 O O . MET A 1 527 ? 9.551 9.710 -30.568 1.00 96.81 527 MET A O 1
ATOM 4042 N N . GLY A 1 528 ? 7.720 10.970 -30.921 1.00 97.31 528 GLY A N 1
ATOM 4043 C CA . GLY A 1 528 ? 7.016 10.046 -31.808 1.00 97.31 528 GLY A CA 1
ATOM 4044 C C . GLY A 1 528 ? 6.071 10.787 -32.746 1.00 97.31 528 GLY A C 1
ATOM 4045 O O . GLY A 1 528 ? 6.013 12.014 -32.733 1.00 97.31 528 GLY A O 1
ATOM 4046 N N . MET A 1 529 ? 5.336 10.045 -33.561 1.00 97.62 529 MET A N 1
ATOM 4047 C CA . MET A 1 529 ? 4.360 10.601 -34.497 1.00 97.62 529 MET A CA 1
ATOM 4048 C C . MET A 1 529 ? 3.205 9.622 -34.707 1.00 97.62 529 MET A C 1
ATOM 4050 O O . MET A 1 529 ? 3.420 8.411 -34.654 1.00 97.62 529 MET A O 1
ATOM 4054 N N . ALA A 1 530 ? 2.016 10.157 -34.959 1.00 98.38 530 ALA A N 1
ATOM 4055 C CA . ALA A 1 530 ? 0.898 9.443 -35.559 1.00 98.38 530 ALA A CA 1
ATOM 4056 C C . ALA A 1 530 ? 0.644 10.035 -36.944 1.00 98.38 530 ALA A C 1
ATOM 4058 O O . ALA A 1 530 ? 0.646 11.260 -37.102 1.00 98.38 530 ALA A O 1
ATOM 4059 N N . VAL A 1 531 ? 0.434 9.177 -37.935 1.00 98.62 531 VAL A N 1
ATOM 4060 C CA . VAL A 1 531 ? 0.048 9.592 -39.284 1.00 98.62 531 VAL A CA 1
ATOM 4061 C C . VAL A 1 531 ? -1.039 8.682 -39.840 1.00 98.62 531 VAL A C 1
ATOM 4063 O O . VAL A 1 531 ? -1.142 7.531 -39.424 1.00 98.62 531 VAL A O 1
ATOM 4066 N N . GLY A 1 532 ? -1.846 9.166 -40.776 1.00 98.31 532 GLY A N 1
ATOM 4067 C CA . GLY A 1 532 ? -2.876 8.351 -41.421 1.00 98.31 532 GLY A CA 1
ATOM 4068 C C . GLY A 1 532 ? -4.173 9.116 -41.616 1.00 98.31 532 GLY A C 1
ATOM 4069 O O . GLY A 1 532 ? -4.148 10.301 -41.945 1.00 98.31 532 GLY A O 1
ATOM 4070 N N . ASN A 1 533 ? -5.302 8.443 -41.401 1.00 98.56 533 ASN A N 1
ATOM 4071 C CA . ASN A 1 533 ? -6.629 9.013 -41.608 1.00 98.56 533 ASN A CA 1
ATOM 4072 C C . ASN A 1 533 ? -6.817 10.373 -40.900 1.00 98.56 533 ASN A C 1
ATOM 4074 O O . ASN A 1 533 ? -6.668 10.484 -39.680 1.00 98.56 533 ASN A O 1
ATOM 4078 N N . ALA A 1 534 ? -7.196 11.403 -41.661 1.00 98.25 534 ALA A N 1
ATOM 4079 C CA . ALA A 1 534 ? -7.286 12.775 -41.161 1.00 98.25 534 ALA A CA 1
ATOM 4080 C C . ALA A 1 534 ? -8.306 12.965 -40.024 1.00 98.25 534 ALA A C 1
ATOM 4082 O O . ALA A 1 534 ? -8.087 13.780 -39.124 1.00 98.25 534 ALA A O 1
ATOM 4083 N N . ASP A 1 535 ? -9.417 12.225 -40.041 1.00 98.25 535 ASP A N 1
ATOM 4084 C CA . ASP A 1 535 ? -10.442 12.331 -39.002 1.00 98.25 535 ASP A CA 1
ATOM 4085 C C . ASP A 1 535 ? -9.987 11.641 -37.710 1.00 98.25 535 ASP A C 1
ATOM 4087 O O . ASP A 1 535 ? -10.165 12.192 -36.621 1.00 98.25 535 ASP A O 1
ATOM 4091 N N . MET A 1 536 ? -9.299 10.501 -37.822 1.00 98.44 536 MET A N 1
ATOM 4092 C CA . MET A 1 536 ? -8.678 9.819 -36.681 1.00 98.44 536 MET A CA 1
ATOM 4093 C C . MET A 1 536 ? -7.558 10.664 -36.052 1.00 98.44 536 MET A C 1
ATOM 4095 O O . MET A 1 536 ? -7.487 10.792 -34.828 1.00 98.44 536 MET A O 1
ATOM 4099 N N . ILE A 1 537 ? -6.712 11.298 -36.873 1.00 98.44 537 ILE A N 1
ATOM 4100 C CA . ILE A 1 537 ? -5.661 12.217 -36.409 1.00 98.44 537 ILE A CA 1
ATOM 4101 C C . ILE A 1 537 ? -6.265 13.425 -35.690 1.00 98.44 537 ILE A C 1
ATOM 4103 O O . ILE A 1 537 ? -5.795 13.816 -34.618 1.00 98.44 537 ILE A O 1
ATOM 4107 N N . LYS A 1 538 ? -7.347 13.990 -36.231 1.00 97.94 538 LYS A N 1
ATOM 4108 C CA . LYS A 1 538 ? -8.078 15.086 -35.593 1.00 97.94 538 LYS A CA 1
ATOM 4109 C C . LYS A 1 538 ? -8.680 14.675 -34.245 1.00 97.94 538 LYS A C 1
ATOM 4111 O O . LYS A 1 538 ? -8.604 15.463 -33.303 1.00 97.94 538 LYS A O 1
ATOM 4116 N N . ALA A 1 539 ? -9.253 13.476 -34.138 1.00 97.75 539 ALA A N 1
ATOM 4117 C CA . ALA A 1 539 ? -9.777 12.955 -32.874 1.00 97.75 539 ALA A CA 1
ATOM 4118 C C . ALA A 1 539 ? -8.661 12.805 -31.826 1.00 97.75 539 ALA A C 1
ATOM 4120 O O . ALA A 1 539 ? -8.791 13.292 -30.701 1.00 97.75 539 ALA A O 1
ATOM 4121 N N . LEU A 1 540 ? -7.514 12.242 -32.221 1.00 97.38 540 LEU A N 1
ATOM 4122 C CA . LEU A 1 540 ? -6.351 12.117 -31.340 1.00 97.38 540 LEU A CA 1
ATOM 4123 C C . LEU A 1 540 ? -5.823 13.484 -30.884 1.00 97.38 540 LEU A C 1
ATOM 4125 O O . LEU A 1 540 ? -5.523 13.670 -29.704 1.00 97.38 540 LEU A O 1
ATOM 4129 N N . PHE A 1 541 ? -5.773 14.469 -31.784 1.00 96.75 541 PHE A N 1
ATOM 4130 C CA . PHE A 1 541 ? -5.422 15.845 -31.435 1.00 96.75 541 PHE A CA 1
ATOM 4131 C C . PHE A 1 541 ? -6.378 16.450 -30.392 1.00 96.75 541 PHE A C 1
ATOM 4133 O O . PHE A 1 541 ? -5.921 17.130 -29.474 1.00 96.75 541 PHE A O 1
ATOM 4140 N N . GLN A 1 542 ? -7.688 16.194 -30.483 1.00 95.88 542 GLN A N 1
ATOM 4141 C CA . GLN A 1 542 ? -8.660 16.701 -29.505 1.00 95.88 542 GLN A CA 1
ATOM 4142 C C . GLN A 1 542 ? -8.421 16.141 -28.101 1.00 95.88 542 GLN A C 1
ATOM 4144 O O . GLN A 1 542 ? -8.468 16.901 -27.132 1.00 95.88 542 GLN A O 1
ATOM 4149 N N . ILE A 1 543 ? -8.126 14.843 -27.981 1.00 95.31 543 ILE A N 1
ATOM 4150 C CA . ILE A 1 543 ? -7.743 14.235 -26.698 1.00 95.31 543 ILE A CA 1
ATOM 4151 C C . ILE A 1 543 ? -6.451 14.869 -26.183 1.00 95.31 543 ILE A C 1
ATOM 4153 O O . ILE A 1 543 ? -6.403 15.364 -25.056 1.00 95.31 543 ILE A O 1
ATOM 4157 N N . LYS A 1 544 ? -5.429 14.938 -27.041 1.00 93.38 544 LYS A N 1
ATOM 4158 C CA . LYS A 1 544 ? -4.121 15.505 -26.716 1.00 93.38 544 LYS A CA 1
ATOM 4159 C C . LYS A 1 544 ? -4.217 16.932 -26.179 1.00 93.38 544 LYS A C 1
ATOM 4161 O O . LYS A 1 544 ? -3.653 17.230 -25.131 1.00 93.38 544 LYS A O 1
ATOM 4166 N N . ALA A 1 545 ? -4.987 17.792 -26.842 1.00 92.31 545 ALA A N 1
ATOM 4167 C CA . ALA A 1 545 ? -5.144 19.195 -26.466 1.00 92.31 545 ALA A CA 1
ATOM 4168 C C . ALA A 1 545 ? -5.765 19.420 -25.079 1.00 92.31 545 ALA A C 1
ATOM 4170 O O . ALA A 1 545 ? -5.677 20.527 -24.549 1.00 92.31 545 ALA A O 1
ATOM 4171 N N . ASN A 1 546 ? -6.374 18.388 -24.489 1.00 92.38 546 ASN A N 1
ATOM 4172 C CA . ASN A 1 546 ? -6.931 18.426 -23.139 1.00 92.38 546 ASN A CA 1
ATOM 4173 C C . ASN A 1 546 ? -6.050 17.722 -22.093 1.00 92.38 546 ASN A C 1
ATOM 4175 O O . ASN A 1 546 ? -6.293 17.889 -20.899 1.00 92.38 546 ASN A O 1
ATOM 4179 N N . LEU A 1 547 ? -5.045 16.945 -22.514 1.00 90.94 547 LEU A N 1
ATOM 4180 C CA . LEU A 1 547 ? -4.196 16.144 -21.623 1.00 90.94 547 LEU A CA 1
ATOM 4181 C C . LEU A 1 547 ? -2.744 16.631 -21.563 1.00 90.94 547 LEU A C 1
ATOM 4183 O O . LEU A 1 547 ? -2.080 16.425 -20.547 1.00 90.94 547 LEU A O 1
ATOM 4187 N N . ASP A 1 548 ? -2.246 17.300 -22.605 1.00 89.94 548 ASP A N 1
ATOM 4188 C CA . ASP A 1 548 ? -0.900 17.867 -22.630 1.00 89.94 548 ASP A CA 1
ATOM 4189 C C . ASP A 1 548 ? -0.791 19.142 -23.491 1.00 89.94 548 ASP A C 1
ATOM 4191 O O . ASP A 1 548 ? -1.753 19.608 -24.100 1.00 89.94 548 ASP A O 1
ATOM 4195 N N . SER A 1 549 ? 0.395 19.759 -23.492 1.00 87.75 549 SER A N 1
ATOM 4196 C CA . SER A 1 549 ? 0.671 21.024 -24.194 1.00 87.75 549 SER A CA 1
ATOM 4197 C C . SER A 1 549 ? 1.599 20.877 -25.406 1.00 87.75 549 SER A C 1
ATOM 4199 O O . SER A 1 549 ? 2.124 21.879 -25.878 1.00 87.75 549 SER A O 1
ATOM 4201 N N . GLY A 1 550 ? 1.816 19.661 -25.913 1.00 89.88 550 GLY A N 1
ATOM 4202 C CA . GLY A 1 550 ? 2.686 19.393 -27.061 1.00 89.88 550 GLY A CA 1
ATOM 4203 C C . GLY A 1 550 ? 4.165 19.160 -26.720 1.00 89.88 550 GLY A C 1
ATOM 4204 O O . GLY A 1 550 ? 4.611 19.253 -25.575 1.00 89.88 550 GLY A O 1
ATOM 4205 N N . VAL A 1 551 ? 4.948 18.818 -27.747 1.00 94.69 551 VAL A N 1
ATOM 4206 C CA . VAL A 1 551 ? 6.387 18.517 -27.629 1.00 94.69 551 VAL A CA 1
ATOM 4207 C C . VAL A 1 551 ? 7.191 19.820 -27.496 1.00 94.69 551 VAL A C 1
ATOM 4209 O O . VAL A 1 551 ? 6.970 20.727 -28.299 1.00 94.69 551 VAL A O 1
ATOM 4212 N N . PRO A 1 552 ? 8.169 19.942 -26.576 1.00 95.38 552 PRO A N 1
ATOM 4213 C CA . PRO A 1 552 ? 9.029 21.125 -26.490 1.00 95.38 552 PRO A CA 1
ATOM 4214 C C . PRO A 1 552 ? 9.649 21.511 -27.840 1.00 95.38 552 PRO A C 1
ATOM 4216 O O . PRO A 1 552 ? 10.197 20.657 -28.537 1.00 95.38 552 PRO A O 1
ATOM 4219 N N . GLN A 1 553 ? 9.607 22.796 -28.209 1.00 95.25 553 GLN A N 1
ATOM 4220 C CA . GLN A 1 553 ? 10.016 23.246 -29.552 1.00 95.25 553 GLN A CA 1
ATOM 4221 C C . GLN A 1 553 ? 11.468 22.874 -29.884 1.00 95.25 553 GLN A C 1
ATOM 4223 O O . GLN A 1 553 ? 11.745 22.400 -30.981 1.00 95.25 553 GLN A O 1
ATOM 4228 N N . ALA A 1 554 ? 12.387 22.979 -28.919 1.00 96.06 554 ALA A N 1
ATOM 4229 C CA . ALA A 1 554 ? 13.780 22.576 -29.122 1.00 96.06 554 ALA A CA 1
ATOM 4230 C C . ALA A 1 554 ? 13.932 21.068 -29.424 1.00 96.06 554 ALA A C 1
ATOM 4232 O O . ALA A 1 554 ? 14.798 20.676 -30.206 1.00 96.06 554 ALA A O 1
ATOM 4233 N N . ILE A 1 555 ? 13.054 20.227 -28.859 1.00 97.12 555 ILE A N 1
ATOM 4234 C CA . ILE A 1 555 ? 13.002 18.786 -29.147 1.00 97.12 555 ILE A CA 1
ATOM 4235 C C . ILE A 1 555 ? 12.396 18.529 -30.536 1.00 97.12 555 ILE A C 1
ATOM 4237 O O . ILE A 1 555 ? 12.827 17.628 -31.256 1.00 97.12 555 ILE A O 1
ATOM 4241 N N . GLN A 1 556 ? 11.427 19.338 -30.962 1.00 97.44 556 GLN A N 1
ATOM 4242 C CA . GLN A 1 556 ? 10.926 19.269 -32.335 1.00 97.44 556 GLN A CA 1
ATOM 4243 C C . GLN A 1 556 ? 12.026 19.644 -33.336 1.00 97.44 556 GLN A C 1
ATOM 4245 O O . GLN A 1 556 ? 12.214 18.951 -34.330 1.00 97.44 556 GLN A O 1
ATOM 4250 N N . GLU A 1 557 ? 12.824 20.674 -33.043 1.00 97.25 557 GLU A N 1
ATOM 4251 C CA . GLU A 1 557 ? 13.938 21.083 -33.900 1.00 97.25 557 GLU A CA 1
ATOM 4252 C C . GLU A 1 557 ? 15.027 20.019 -34.050 1.00 97.25 557 GLU A C 1
ATOM 4254 O O . GLU A 1 557 ? 15.451 19.760 -35.174 1.00 97.25 557 GLU A O 1
ATOM 4259 N N . MET A 1 558 ? 15.452 19.359 -32.966 1.00 97.31 558 MET A N 1
ATOM 4260 C CA . MET A 1 558 ? 16.380 18.221 -33.086 1.00 97.31 558 MET A CA 1
ATOM 4261 C C . MET A 1 558 ? 15.759 17.053 -33.866 1.00 97.31 558 MET A C 1
ATOM 4263 O O . MET A 1 558 ? 16.448 16.353 -34.600 1.00 97.31 558 MET A O 1
ATOM 4267 N N . SER A 1 559 ? 14.446 16.851 -33.749 1.00 97.88 559 SER A N 1
ATOM 4268 C CA . SER A 1 559 ? 13.752 15.768 -34.447 1.00 97.88 559 SER A CA 1
ATOM 4269 C C . SER A 1 559 ? 13.644 16.040 -35.948 1.00 97.88 559 SER A C 1
ATOM 4271 O O . SER A 1 559 ? 13.750 15.111 -36.744 1.00 97.88 559 SER A O 1
ATOM 4273 N N . MET A 1 560 ? 13.511 17.307 -36.355 1.00 98.00 560 MET A N 1
ATOM 4274 C CA . MET A 1 560 ? 13.617 17.698 -37.763 1.00 98.00 560 MET A CA 1
ATOM 4275 C C . MET A 1 560 ? 15.001 17.368 -38.335 1.00 98.00 560 MET A C 1
ATOM 4277 O O . MET A 1 560 ? 15.078 16.835 -39.441 1.00 98.00 560 MET A O 1
ATOM 4281 N N . GLU A 1 561 ? 16.080 17.614 -37.582 1.00 97.88 561 GLU A N 1
ATOM 4282 C CA . GLU A 1 561 ? 17.443 17.231 -37.988 1.00 97.88 561 GLU A CA 1
ATOM 4283 C C . GLU A 1 561 ? 17.562 15.712 -38.171 1.00 97.88 561 GLU A C 1
ATOM 4285 O O . GLU A 1 561 ? 18.103 15.249 -39.171 1.00 97.88 561 GLU A O 1
ATOM 4290 N N . ALA A 1 562 ? 16.971 14.924 -37.267 1.00 97.06 562 ALA A N 1
ATOM 4291 C CA . ALA A 1 562 ? 16.960 13.465 -37.376 1.00 97.06 562 ALA A CA 1
ATOM 4292 C C . ALA A 1 562 ? 16.259 12.970 -38.659 1.00 97.06 562 ALA A C 1
ATOM 4294 O O . ALA A 1 562 ? 16.778 12.111 -39.375 1.00 97.06 562 ALA A O 1
ATOM 4295 N N . LEU A 1 563 ? 15.087 13.532 -38.970 1.00 97.25 563 LEU A N 1
ATOM 4296 C CA . LEU A 1 563 ? 14.253 13.093 -40.094 1.00 97.25 563 LEU A CA 1
ATOM 4297 C C . LEU A 1 563 ? 14.748 13.590 -41.459 1.00 97.25 563 LEU A C 1
ATOM 4299 O O . LEU A 1 563 ? 14.520 12.926 -42.470 1.00 97.25 563 LEU A O 1
ATOM 4303 N N . THR A 1 564 ? 15.390 14.760 -41.505 1.00 95.62 564 THR A N 1
ATOM 4304 C CA . THR A 1 564 ? 15.785 15.418 -42.766 1.00 95.62 564 THR A CA 1
ATOM 4305 C C . THR A 1 564 ? 17.282 15.349 -43.056 1.00 95.62 564 THR A C 1
ATOM 4307 O O . THR A 1 564 ? 17.677 15.483 -44.216 1.00 95.62 564 THR A O 1
ATOM 4310 N N . GLY A 1 565 ? 18.109 15.115 -42.035 1.00 91.88 565 GLY A N 1
ATOM 4311 C CA . GLY A 1 565 ? 19.552 14.968 -42.168 1.00 91.88 565 GLY A CA 1
ATOM 4312 C C . GLY A 1 565 ? 19.972 13.657 -42.850 1.00 91.88 565 GLY A C 1
ATOM 4313 O O . GLY A 1 565 ? 19.135 12.842 -43.259 1.00 91.88 565 GLY A O 1
ATOM 4314 N N . PRO A 1 566 ? 21.288 13.420 -42.989 1.00 90.88 566 PRO A N 1
ATOM 4315 C CA . PRO A 1 566 ? 21.813 12.177 -43.541 1.00 90.88 566 PRO A CA 1
ATOM 4316 C C . PRO A 1 566 ? 21.359 10.952 -42.736 1.00 90.88 566 PRO A C 1
ATOM 4318 O O . PRO A 1 566 ? 21.511 10.887 -41.517 1.00 90.88 566 PRO A O 1
ATOM 4321 N N . GLN A 1 567 ? 20.846 9.939 -43.433 1.00 93.31 567 GLN A N 1
ATOM 4322 C CA . GLN A 1 567 ? 20.333 8.710 -42.811 1.00 93.31 567 GLN A CA 1
ATOM 4323 C C . GLN A 1 567 ? 21.429 7.645 -42.597 1.00 93.31 567 GLN A C 1
ATOM 4325 O O . GLN A 1 567 ? 21.130 6.483 -42.315 1.00 93.31 567 GLN A O 1
ATOM 4330 N N . ASP A 1 568 ? 22.705 8.028 -42.713 1.00 92.44 568 ASP A N 1
ATOM 4331 C CA . ASP A 1 568 ? 23.855 7.136 -42.520 1.00 92.44 568 ASP A CA 1
ATOM 4332 C C . ASP A 1 568 ? 23.888 6.549 -41.102 1.00 92.44 568 ASP A C 1
ATOM 4334 O O . ASP A 1 568 ? 24.156 5.358 -40.936 1.00 92.44 568 ASP A O 1
ATOM 4338 N N . CYS A 1 569 ? 23.486 7.336 -40.095 1.00 91.06 569 CYS A N 1
ATOM 4339 C CA . CYS A 1 569 ? 23.407 6.895 -38.700 1.00 91.06 569 CYS A CA 1
ATOM 4340 C C . CYS A 1 569 ? 22.489 5.673 -38.500 1.00 91.06 569 CYS A C 1
ATOM 4342 O O . CYS A 1 569 ? 22.793 4.793 -37.695 1.00 91.06 569 CYS A O 1
ATOM 4344 N N . ILE A 1 570 ? 21.400 5.555 -39.272 1.00 91.31 570 ILE A N 1
ATOM 4345 C CA . ILE A 1 570 ? 20.512 4.385 -39.224 1.00 91.31 570 ILE A CA 1
ATOM 4346 C C . ILE A 1 570 ? 21.246 3.149 -39.751 1.00 91.31 570 ILE A C 1
ATOM 4348 O O . ILE A 1 570 ? 21.149 2.070 -39.165 1.00 91.31 570 ILE A O 1
ATOM 4352 N N . ASN A 1 571 ? 21.999 3.285 -40.844 1.00 90.06 571 ASN A N 1
ATOM 4353 C CA . ASN A 1 571 ? 22.761 2.174 -41.414 1.00 90.06 571 ASN A CA 1
ATOM 4354 C C . ASN A 1 571 ? 23.883 1.720 -40.470 1.00 90.06 571 ASN A C 1
ATOM 4356 O O . ASN A 1 571 ? 24.078 0.518 -40.286 1.00 90.06 571 ASN A O 1
ATOM 4360 N N . GLU A 1 572 ? 24.574 2.658 -39.824 1.00 91.12 572 GLU A N 1
ATOM 4361 C CA . GLU A 1 572 ? 25.587 2.364 -38.805 1.00 91.12 572 GLU A CA 1
ATOM 4362 C C . GLU A 1 572 ? 24.984 1.609 -37.611 1.00 91.12 572 GLU A C 1
ATOM 4364 O O . GLU A 1 572 ? 25.492 0.549 -37.224 1.00 91.12 572 GLU A O 1
ATOM 4369 N N . ASN A 1 573 ? 23.848 2.087 -37.092 1.00 91.06 573 ASN A N 1
ATOM 4370 C CA . ASN A 1 573 ? 23.098 1.420 -36.028 1.00 91.06 573 ASN A CA 1
ATOM 4371 C C . ASN A 1 573 ? 22.690 -0.005 -36.436 1.00 91.06 573 ASN A C 1
ATOM 4373 O O . ASN A 1 573 ? 22.929 -0.955 -35.686 1.00 91.06 573 ASN A O 1
ATOM 4377 N N . ARG A 1 574 ? 22.141 -0.190 -37.647 1.00 90.75 574 ARG A N 1
ATOM 4378 C CA . ARG A 1 574 ? 21.754 -1.510 -38.183 1.00 90.75 574 ARG A CA 1
ATOM 4379 C C . ARG A 1 574 ? 22.920 -2.487 -38.211 1.00 90.75 574 ARG A C 1
ATOM 4381 O O . ARG A 1 574 ? 22.756 -3.619 -37.767 1.00 90.75 574 ARG A O 1
ATOM 4388 N N . VAL A 1 575 ? 24.096 -2.065 -38.681 1.00 92.19 575 VAL A N 1
ATOM 4389 C CA . VAL A 1 575 ? 25.295 -2.923 -38.723 1.00 92.19 575 VAL A CA 1
ATOM 4390 C C . VAL A 1 575 ? 25.707 -3.360 -37.315 1.00 92.19 575 VAL A C 1
ATOM 4392 O O . VAL A 1 575 ? 26.040 -4.529 -37.096 1.00 92.19 575 VAL A O 1
ATOM 4395 N N . ILE A 1 576 ? 25.660 -2.447 -36.339 1.00 92.69 576 ILE A N 1
ATOM 4396 C CA . ILE A 1 576 ? 25.983 -2.757 -34.941 1.00 92.69 576 ILE A CA 1
ATOM 4397 C C . ILE A 1 576 ? 24.972 -3.748 -34.361 1.00 92.69 576 ILE A C 1
ATOM 4399 O O . ILE A 1 576 ? 25.373 -4.766 -33.788 1.00 92.69 576 ILE A O 1
ATOM 4403 N N . TYR A 1 577 ? 23.678 -3.475 -34.521 1.00 92.81 577 TYR A N 1
ATOM 4404 C CA . TYR A 1 577 ? 22.615 -4.326 -34.004 1.00 92.81 577 TYR A CA 1
ATOM 4405 C C . TYR A 1 577 ? 22.586 -5.699 -34.677 1.00 92.81 577 TYR A C 1
ATOM 4407 O O . TYR A 1 577 ? 22.458 -6.696 -33.974 1.00 92.81 577 TYR A O 1
ATOM 4415 N N . GLN A 1 578 ? 22.816 -5.783 -35.989 1.00 94.62 578 GLN A N 1
ATOM 4416 C CA . GLN A 1 578 ? 22.910 -7.054 -36.708 1.00 94.62 578 GLN A CA 1
ATOM 4417 C C . GLN A 1 578 ? 24.045 -7.918 -36.151 1.00 94.62 578 GLN A C 1
ATOM 4419 O O . GLN A 1 578 ? 23.838 -9.075 -35.795 1.00 94.62 578 GLN A O 1
ATOM 4424 N N . ARG A 1 579 ? 25.237 -7.335 -35.969 1.00 95.12 579 ARG A N 1
ATOM 4425 C CA . ARG A 1 579 ? 26.374 -8.043 -35.365 1.00 95.12 579 ARG A CA 1
ATOM 4426 C C . ARG A 1 579 ? 26.066 -8.526 -33.944 1.00 95.12 579 ARG A C 1
ATOM 4428 O O . ARG A 1 579 ? 26.541 -9.588 -33.546 1.00 95.12 579 ARG A O 1
ATOM 4435 N N . ARG A 1 580 ? 25.324 -7.742 -33.152 1.00 93.38 580 ARG A N 1
ATOM 4436 C CA . ARG A 1 580 ? 24.907 -8.130 -31.792 1.00 93.38 580 ARG A CA 1
ATOM 4437 C C . ARG A 1 580 ? 23.890 -9.267 -31.824 1.00 93.38 580 ARG A C 1
ATOM 4439 O O . ARG A 1 580 ? 24.112 -10.261 -31.139 1.00 93.38 580 ARG A O 1
ATOM 4446 N N . ARG A 1 581 ? 22.852 -9.155 -32.658 1.00 94.19 581 ARG A N 1
ATOM 4447 C CA . ARG A 1 581 ? 21.867 -10.212 -32.917 1.00 94.19 581 ARG A CA 1
ATOM 4448 C C . ARG A 1 581 ? 22.567 -11.522 -33.258 1.00 94.19 581 ARG A C 1
ATOM 4450 O O . ARG A 1 581 ? 22.323 -12.519 -32.593 1.00 94.19 581 ARG A O 1
ATOM 4457 N N . ASP A 1 582 ? 23.473 -11.503 -34.235 1.00 94.69 582 ASP A N 1
ATOM 4458 C CA . ASP A 1 582 ? 24.172 -12.705 -34.704 1.00 94.69 582 ASP A CA 1
ATOM 4459 C C . ASP A 1 582 ? 24.967 -13.376 -33.582 1.00 94.69 582 ASP A C 1
ATOM 4461 O O . ASP A 1 582 ? 24.884 -14.589 -33.405 1.00 94.69 582 ASP A O 1
ATOM 4465 N N . ARG A 1 583 ? 25.677 -12.583 -32.767 1.00 94.25 583 ARG A N 1
ATOM 4466 C CA . ARG A 1 583 ? 26.433 -13.090 -31.613 1.00 94.25 583 ARG A CA 1
ATOM 4467 C C . ARG A 1 583 ? 25.537 -13.706 -30.545 1.00 94.25 583 ARG A C 1
ATOM 4469 O O . ARG A 1 583 ? 25.871 -14.768 -30.026 1.00 94.25 583 ARG A O 1
ATOM 4476 N N . VAL A 1 584 ? 24.428 -13.051 -30.203 1.00 91.62 584 VAL A N 1
ATOM 4477 C CA . VAL A 1 584 ? 23.510 -13.557 -29.174 1.00 91.62 584 VAL A CA 1
ATOM 4478 C C . VAL A 1 584 ? 22.800 -14.814 -29.674 1.00 91.62 584 VAL A C 1
ATOM 4480 O O . VAL A 1 584 ? 22.782 -15.815 -28.969 1.00 91.62 584 VAL A O 1
ATOM 4483 N N . VAL A 1 585 ? 22.306 -14.821 -30.913 1.00 92.75 585 VAL A N 1
ATOM 4484 C CA . VAL A 1 585 ? 21.690 -16.003 -31.535 1.00 92.75 585 VAL A CA 1
ATOM 4485 C C . VAL A 1 585 ? 22.673 -17.176 -31.594 1.00 92.75 585 VAL A C 1
ATOM 4487 O O . VAL A 1 585 ? 22.307 -18.302 -31.258 1.00 92.75 585 VAL A O 1
ATOM 4490 N N . GLU A 1 586 ? 23.928 -16.937 -31.987 1.00 94.19 586 GLU A N 1
ATOM 4491 C CA . GLU A 1 586 ? 24.968 -17.969 -31.991 1.00 94.19 586 GLU A CA 1
ATOM 4492 C C . GLU A 1 586 ? 25.232 -18.512 -30.578 1.00 94.19 586 GLU A C 1
ATOM 4494 O O . GLU A 1 586 ? 25.337 -19.727 -30.400 1.00 94.19 586 GLU A O 1
ATOM 4499 N N . ALA A 1 587 ? 25.309 -17.637 -29.570 1.00 91.19 587 ALA A N 1
ATOM 4500 C CA . ALA A 1 587 ? 25.511 -18.031 -28.178 1.00 91.19 587 ALA A CA 1
ATOM 4501 C C . ALA A 1 587 ? 24.344 -18.877 -27.643 1.00 91.19 587 ALA A C 1
ATOM 4503 O O . ALA A 1 587 ? 24.577 -19.965 -27.120 1.00 91.19 587 ALA A O 1
ATOM 4504 N N . LEU A 1 588 ? 23.099 -18.437 -27.848 1.00 90.31 588 LEU A N 1
ATOM 4505 C CA . LEU A 1 588 ? 21.900 -19.162 -27.417 1.00 90.31 588 LEU A CA 1
ATOM 4506 C C . LEU A 1 588 ? 21.813 -20.546 -28.076 1.00 90.31 588 LEU A C 1
ATOM 4508 O O . LEU A 1 588 ? 21.554 -21.542 -27.402 1.00 90.31 588 LEU A O 1
ATOM 4512 N N . ARG A 1 589 ? 22.120 -20.647 -29.376 1.00 91.12 589 ARG A N 1
ATOM 4513 C CA . ARG A 1 589 ? 22.153 -21.939 -30.084 1.00 91.12 589 ARG A CA 1
ATOM 4514 C C . ARG A 1 589 ? 23.253 -22.864 -29.571 1.00 91.12 589 ARG A C 1
ATOM 4516 O O . ARG A 1 589 ? 23.019 -24.063 -29.448 1.00 91.12 589 ARG A O 1
ATOM 4523 N N . LYS A 1 590 ? 24.436 -22.336 -29.232 1.00 91.56 590 LYS A N 1
ATOM 4524 C CA . LYS A 1 590 ? 25.511 -23.121 -28.590 1.00 91.56 590 LYS A CA 1
ATOM 4525 C C . LYS A 1 590 ? 25.106 -23.646 -27.212 1.00 91.56 590 LYS A C 1
ATOM 4527 O O . LYS A 1 590 ? 25.573 -24.711 -26.825 1.00 91.56 590 LYS A O 1
ATOM 4532 N N . MET A 1 591 ? 24.231 -22.930 -26.507 1.00 85.12 591 MET A N 1
ATOM 4533 C CA . MET A 1 591 ? 23.642 -23.353 -25.231 1.00 85.12 591 MET A CA 1
ATOM 4534 C C . MET A 1 591 ? 22.483 -24.354 -25.399 1.00 85.12 591 MET A C 1
ATOM 4536 O O . MET A 1 591 ? 21.927 -24.810 -24.407 1.00 85.12 591 MET A O 1
ATOM 4540 N N . GLY A 1 592 ? 22.119 -24.721 -26.634 1.00 85.62 592 GLY A N 1
ATOM 4541 C CA . GLY A 1 592 ? 21.041 -25.672 -26.922 1.00 85.62 592 GLY A CA 1
ATOM 4542 C C . GLY A 1 592 ? 19.639 -25.057 -26.971 1.00 85.62 592 GLY A C 1
ATOM 4543 O O . GLY A 1 592 ? 18.663 -25.794 -27.098 1.00 85.62 592 GLY A O 1
ATOM 4544 N N . LEU A 1 593 ? 19.515 -23.727 -26.902 1.00 84.94 593 LEU A N 1
ATOM 4545 C CA . LEU A 1 593 ? 18.227 -23.042 -27.013 1.00 84.94 593 LEU A CA 1
ATOM 4546 C C . LEU A 1 593 ? 17.776 -22.936 -28.473 1.00 84.94 593 LEU A C 1
ATOM 4548 O O . LEU A 1 593 ? 18.573 -22.707 -29.389 1.00 84.94 593 LEU A O 1
ATOM 4552 N N . THR A 1 594 ? 16.465 -23.064 -28.681 1.00 82.38 594 THR A N 1
ATOM 4553 C CA . THR A 1 594 ? 15.843 -22.863 -29.994 1.00 82.38 594 THR A CA 1
ATOM 4554 C C . THR A 1 594 ? 15.478 -21.393 -30.160 1.00 82.38 594 THR A C 1
ATOM 4556 O O . THR A 1 594 ? 14.721 -20.838 -29.363 1.00 82.38 594 THR A O 1
ATOM 4559 N N . VAL A 1 595 ? 16.034 -20.768 -31.196 1.00 87.06 595 VAL A N 1
ATOM 4560 C CA . VAL A 1 595 ? 15.822 -19.354 -31.517 1.00 87.06 595 VAL A CA 1
ATOM 4561 C C . VAL A 1 595 ? 15.838 -19.158 -33.033 1.00 87.06 595 VAL A C 1
ATOM 4563 O O . VAL A 1 595 ? 16.779 -19.578 -33.728 1.00 87.06 595 VAL A O 1
ATOM 4566 N N . GLU A 1 596 ? 14.784 -18.536 -33.555 1.00 87.75 596 GLU A N 1
ATOM 4567 C CA . GLU A 1 596 ? 14.743 -18.058 -34.936 1.00 87.75 596 GLU A CA 1
ATOM 4568 C C . GLU A 1 596 ? 15.610 -16.809 -35.080 1.00 87.75 596 GLU A C 1
ATOM 4570 O O . GLU A 1 596 ? 15.751 -16.040 -34.136 1.00 87.75 596 GLU A O 1
ATOM 4575 N N . VAL A 1 597 ? 16.234 -16.609 -36.244 1.00 93.06 597 VAL A N 1
ATOM 4576 C CA . VAL A 1 597 ? 17.070 -15.418 -36.464 1.00 93.06 597 VAL A CA 1
ATOM 4577 C C . VAL A 1 597 ? 16.146 -14.224 -36.726 1.00 93.06 597 VAL A C 1
ATOM 4579 O O . VAL A 1 597 ? 15.490 -14.218 -37.771 1.00 93.06 597 VAL A O 1
ATOM 4582 N N . PRO A 1 598 ? 16.099 -13.202 -35.849 1.00 93.25 598 PRO A N 1
ATOM 4583 C CA . PRO A 1 598 ? 15.226 -12.052 -36.062 1.00 93.25 598 PRO A CA 1
ATOM 4584 C C . PRO A 1 598 ? 15.571 -11.316 -37.353 1.00 93.25 598 PRO A C 1
ATOM 4586 O O . PRO A 1 598 ? 16.743 -11.046 -37.624 1.00 93.25 598 PRO A O 1
ATOM 4589 N N . ARG A 1 599 ? 14.563 -10.937 -38.141 1.00 94.38 599 ARG A N 1
ATOM 4590 C CA . ARG A 1 599 ? 14.759 -10.116 -39.353 1.00 94.38 599 ARG A CA 1
ATOM 4591 C C . ARG A 1 599 ? 14.734 -8.616 -39.064 1.00 94.38 599 ARG A C 1
ATOM 4593 O O . ARG A 1 599 ? 15.193 -7.828 -39.889 1.00 94.38 599 ARG A O 1
ATOM 4600 N N . ALA A 1 600 ? 14.203 -8.231 -37.908 1.00 93.81 600 ALA A N 1
ATOM 4601 C CA . ALA A 1 600 ? 14.049 -6.851 -37.478 1.00 93.81 600 ALA A CA 1
ATOM 4602 C C . ALA A 1 600 ? 13.860 -6.761 -35.949 1.00 93.81 600 ALA A C 1
ATOM 4604 O O . ALA A 1 600 ? 13.868 -7.785 -35.268 1.00 93.81 600 ALA A O 1
ATOM 4605 N N . SER A 1 601 ? 13.629 -5.545 -35.443 1.00 91.56 601 SER A N 1
ATOM 4606 C CA . SER A 1 601 ? 13.477 -5.203 -34.019 1.00 91.56 601 SER A CA 1
ATOM 4607 C C . SER A 1 601 ? 14.779 -5.304 -33.206 1.00 91.56 601 SER A C 1
ATOM 4609 O O . SER A 1 601 ? 15.819 -5.658 -33.742 1.00 91.56 601 SER A O 1
ATOM 4611 N N . LEU A 1 602 ? 14.742 -4.925 -31.921 1.00 89.88 602 LEU A N 1
ATOM 4612 C CA . LEU A 1 602 ? 15.873 -5.047 -30.984 1.00 89.88 602 LEU A CA 1
ATOM 4613 C C . LEU A 1 602 ? 15.792 -6.303 -30.100 1.00 89.88 602 LEU A C 1
ATOM 4615 O O . LEU A 1 602 ? 16.649 -6.497 -29.238 1.00 89.88 602 LEU A O 1
ATOM 4619 N N . TYR A 1 603 ? 14.754 -7.121 -30.272 1.00 91.62 603 TYR A N 1
ATOM 4620 C CA . TYR A 1 603 ? 14.467 -8.263 -29.413 1.00 91.62 603 TYR A CA 1
ATOM 4621 C C . TYR A 1 603 ? 14.965 -9.573 -30.016 1.00 91.62 603 TYR A C 1
ATOM 4623 O O . TYR A 1 603 ? 15.194 -9.708 -31.217 1.00 91.62 603 TYR A O 1
ATOM 4631 N N . ILE A 1 604 ? 15.138 -10.560 -29.142 1.00 91.38 604 ILE A N 1
ATOM 4632 C CA . ILE A 1 604 ? 15.374 -11.950 -29.510 1.00 91.38 604 ILE A CA 1
ATOM 4633 C C . ILE A 1 604 ? 14.367 -12.770 -28.721 1.00 91.38 604 ILE A C 1
ATOM 4635 O O . ILE A 1 604 ? 14.407 -12.789 -27.492 1.00 91.38 604 ILE A O 1
ATOM 4639 N N . TRP A 1 605 ? 13.465 -13.436 -29.433 1.00 91.12 605 TRP A N 1
ATOM 4640 C CA . TRP A 1 605 ? 12.461 -14.297 -28.830 1.00 91.12 605 TRP A CA 1
ATOM 4641 C C . TRP A 1 605 ? 12.969 -15.739 -28.823 1.00 91.12 605 TRP A C 1
ATOM 4643 O O . TRP A 1 605 ? 13.040 -16.392 -29.865 1.00 91.12 605 TRP A O 1
ATOM 4653 N N . ALA A 1 606 ? 13.404 -16.209 -27.655 1.00 88.88 606 ALA A N 1
ATOM 4654 C CA . ALA A 1 606 ? 13.962 -17.545 -27.472 1.00 88.88 606 ALA A CA 1
ATOM 4655 C C . ALA A 1 606 ? 13.008 -18.417 -26.653 1.00 88.88 606 ALA A C 1
ATOM 4657 O O . ALA A 1 606 ? 12.438 -17.964 -25.660 1.00 88.88 606 ALA A O 1
ATOM 4658 N N . ARG A 1 607 ? 12.855 -19.686 -27.048 1.00 86.38 607 ARG A N 1
ATOM 4659 C CA . ARG A 1 607 ? 12.048 -20.645 -26.285 1.00 86.38 607 ARG A CA 1
ATOM 4660 C C . ARG A 1 607 ? 12.758 -20.993 -24.974 1.00 86.38 607 ARG A C 1
ATOM 4662 O O . ARG A 1 607 ? 13.937 -21.343 -24.981 1.00 86.38 607 ARG A O 1
ATOM 4669 N N . VAL A 1 608 ? 12.012 -20.938 -23.874 1.00 85.75 608 VAL A N 1
ATOM 4670 C CA . VAL A 1 608 ? 12.466 -21.345 -22.537 1.00 85.75 608 VAL A CA 1
ATOM 4671 C C . VAL A 1 608 ? 12.714 -22.866 -22.510 1.00 85.75 608 VAL A C 1
ATOM 4673 O O . VAL A 1 608 ? 11.963 -23.603 -23.159 1.00 85.75 608 VAL A O 1
ATOM 4676 N N . PRO A 1 609 ? 13.751 -23.365 -21.807 1.00 82.94 609 PRO A N 1
ATOM 4677 C CA . PRO A 1 609 ? 13.975 -24.801 -21.637 1.00 82.94 609 PRO A CA 1
ATOM 4678 C C . PRO A 1 609 ? 12.755 -25.545 -21.078 1.00 82.94 609 PRO A C 1
ATOM 4680 O O . PRO A 1 609 ? 11.992 -25.001 -20.280 1.00 82.94 609 PRO A O 1
ATOM 4683 N N . GLU A 1 610 ? 12.589 -26.817 -21.456 1.00 80.50 610 GLU A N 1
ATOM 4684 C CA . GLU A 1 610 ? 11.516 -27.643 -20.894 1.00 80.50 610 GLU A CA 1
ATOM 4685 C C . GLU A 1 610 ? 11.626 -27.737 -19.365 1.00 80.50 610 GLU A C 1
ATOM 4687 O O . GLU A 1 610 ? 12.709 -27.946 -18.820 1.00 80.50 610 GLU A O 1
ATOM 4692 N N . GLY A 1 611 ? 10.485 -27.622 -18.681 1.00 80.38 611 GLY A N 1
ATOM 4693 C CA . GLY A 1 611 ? 10.405 -27.719 -17.221 1.00 80.38 611 GLY A CA 1
ATOM 4694 C C . GLY A 1 611 ? 10.480 -26.386 -16.476 1.00 80.38 611 GLY A C 1
ATOM 4695 O O . GLY A 1 611 ? 10.328 -26.403 -15.260 1.00 80.38 611 GLY A O 1
ATOM 4696 N N . PHE A 1 612 ? 10.646 -25.261 -17.177 1.00 80.69 612 PHE A N 1
ATOM 4697 C CA . PHE A 1 612 ? 10.589 -23.918 -16.595 1.00 80.69 612 PHE A CA 1
ATOM 4698 C C . PHE A 1 612 ? 9.457 -23.095 -17.211 1.00 80.69 612 PHE A C 1
ATOM 4700 O O . PHE A 1 612 ? 9.214 -23.167 -18.417 1.00 80.69 612 PHE A O 1
ATOM 4707 N N . THR A 1 613 ? 8.804 -22.272 -16.395 1.00 86.12 613 THR A N 1
ATOM 4708 C CA . THR A 1 613 ? 8.045 -21.113 -16.888 1.00 86.12 613 THR A CA 1
ATOM 4709 C C . THR A 1 613 ? 8.994 -19.975 -17.264 1.00 86.12 613 THR A C 1
ATOM 4711 O O . THR A 1 613 ? 10.149 -19.927 -16.827 1.00 86.12 613 THR A O 1
ATOM 4714 N N . SER A 1 614 ? 8.521 -19.023 -18.070 1.00 86.50 614 SER A N 1
ATOM 4715 C CA . SER A 1 614 ? 9.341 -17.879 -18.479 1.00 86.50 614 SER A CA 1
ATOM 4716 C C . SER A 1 614 ? 9.727 -16.973 -17.305 1.00 86.50 614 SER A C 1
ATOM 4718 O O . SER A 1 614 ? 10.838 -16.444 -17.290 1.00 86.50 614 SER A O 1
ATOM 4720 N N . ALA A 1 615 ? 8.850 -16.851 -16.301 1.00 84.75 615 ALA A N 1
ATOM 4721 C CA . ALA A 1 615 ? 9.110 -16.121 -15.064 1.00 84.75 615 ALA A CA 1
ATOM 4722 C C . ALA A 1 615 ? 10.184 -16.803 -14.205 1.00 84.75 615 ALA A C 1
ATOM 4724 O O . ALA A 1 615 ? 11.154 -16.150 -13.830 1.00 84.75 615 ALA A O 1
ATOM 4725 N N . GLU A 1 616 ? 10.060 -18.112 -13.960 1.00 84.62 616 GLU A N 1
ATOM 4726 C CA . GLU A 1 616 ? 11.057 -18.882 -13.196 1.00 84.62 616 GLU A CA 1
ATOM 4727 C C . GLU A 1 616 ? 12.427 -18.851 -13.875 1.00 84.62 616 GLU A C 1
ATOM 4729 O O . GLU A 1 616 ? 13.447 -18.663 -13.219 1.00 84.62 616 GLU A O 1
ATOM 4734 N N . PHE A 1 617 ? 12.464 -18.999 -15.202 1.00 86.81 617 PHE A N 1
ATOM 4735 C CA . PHE A 1 617 ? 13.720 -18.953 -15.940 1.00 86.81 617 PHE A CA 1
ATOM 4736 C C . PHE A 1 617 ? 14.371 -17.564 -15.884 1.00 86.81 617 PHE A C 1
ATOM 4738 O O . PHE A 1 617 ? 15.579 -17.465 -15.684 1.00 86.81 617 PHE A O 1
ATOM 4745 N N . ALA A 1 618 ? 13.587 -16.489 -16.022 1.00 86.56 618 ALA A N 1
ATOM 4746 C CA . ALA A 1 618 ? 14.092 -15.121 -15.917 1.00 86.56 618 ALA A CA 1
ATOM 4747 C C . ALA A 1 618 ? 14.601 -14.790 -14.504 1.00 86.56 618 ALA A C 1
ATOM 4749 O O . ALA A 1 618 ? 15.664 -14.182 -14.377 1.00 86.56 618 ALA A O 1
ATOM 4750 N N . ALA A 1 619 ? 13.876 -15.214 -13.464 1.00 84.69 619 ALA A N 1
ATOM 4751 C CA . ALA A 1 619 ? 14.296 -15.061 -12.072 1.00 84.69 619 ALA A CA 1
ATOM 4752 C C . ALA A 1 619 ? 15.621 -15.786 -11.822 1.00 84.69 619 ALA A C 1
ATOM 4754 O O . ALA A 1 619 ? 16.579 -15.174 -11.361 1.00 84.69 619 ALA A O 1
ATOM 4755 N N . ARG A 1 620 ? 15.728 -17.041 -12.269 1.00 86.56 620 ARG A N 1
ATOM 4756 C CA . ARG A 1 620 ? 16.937 -17.849 -12.111 1.00 86.56 620 ARG A CA 1
ATOM 4757 C C . ARG A 1 620 ? 18.157 -17.269 -12.827 1.00 86.56 620 ARG A C 1
ATOM 4759 O O . ARG A 1 620 ? 19.258 -17.310 -12.296 1.00 86.56 620 ARG A O 1
ATOM 4766 N N . LEU A 1 621 ? 17.988 -16.707 -14.026 1.00 88.00 621 LEU A N 1
ATOM 4767 C CA . LEU A 1 621 ? 19.088 -16.024 -14.720 1.00 88.00 621 LEU A CA 1
ATOM 4768 C C . LEU A 1 621 ? 19.601 -14.813 -13.932 1.00 88.00 621 LEU A C 1
ATOM 4770 O O . LEU A 1 621 ? 20.806 -14.558 -13.918 1.00 88.00 621 LEU A O 1
ATOM 4774 N N . LEU A 1 622 ? 18.701 -14.080 -13.275 1.00 86.50 622 LEU A N 1
ATOM 4775 C CA . LEU A 1 622 ? 19.064 -12.937 -12.451 1.00 86.50 622 LEU A CA 1
ATOM 4776 C C . LEU A 1 622 ? 19.713 -13.383 -11.139 1.00 86.50 622 LEU A C 1
ATOM 4778 O O . LEU A 1 622 ? 20.736 -12.826 -10.753 1.00 86.50 622 LEU A O 1
ATOM 4782 N N . GLU A 1 623 ? 19.137 -14.374 -10.468 1.00 84.12 623 GLU A N 1
ATOM 4783 C CA . GLU A 1 623 ? 19.601 -14.898 -9.183 1.00 84.12 623 GLU A CA 1
ATOM 4784 C C . GLU A 1 623 ? 20.956 -15.595 -9.313 1.00 84.12 623 GLU A C 1
ATOM 4786 O O . GLU A 1 623 ? 21.905 -15.156 -8.660 1.00 84.12 623 GLU A O 1
ATOM 4791 N N . ASP A 1 624 ? 21.067 -16.579 -10.210 1.00 87.94 624 ASP A N 1
ATOM 4792 C CA . ASP A 1 624 ? 22.219 -17.483 -10.300 1.00 87.94 624 ASP A CA 1
ATOM 4793 C C . ASP A 1 624 ? 23.429 -16.844 -10.999 1.00 87.94 624 ASP A C 1
ATOM 4795 O O . ASP A 1 624 ? 24.573 -17.170 -10.680 1.00 87.94 624 ASP A O 1
ATOM 4799 N N . ILE A 1 625 ? 23.197 -15.997 -12.012 1.00 90.12 625 ILE A N 1
ATOM 4800 C CA . ILE A 1 625 ? 24.266 -15.512 -12.906 1.00 90.12 625 ILE A CA 1
ATOM 4801 C C . ILE A 1 625 ? 24.175 -14.021 -13.262 1.00 90.12 625 ILE A C 1
ATOM 4803 O O . ILE A 1 625 ? 24.850 -13.578 -14.191 1.00 90.12 625 ILE A O 1
ATOM 4807 N N . ASP A 1 626 ? 23.360 -13.247 -12.541 1.00 90.56 626 ASP A N 1
ATOM 4808 C CA . ASP A 1 626 ? 23.250 -11.786 -12.672 1.00 90.56 626 ASP A CA 1
ATOM 4809 C C . ASP A 1 626 ? 22.843 -11.290 -14.076 1.00 90.56 626 ASP A C 1
ATOM 4811 O O . ASP A 1 626 ? 23.193 -10.180 -14.494 1.00 90.56 626 ASP A O 1
ATOM 4815 N N . ILE A 1 627 ? 22.072 -12.094 -14.818 1.00 88.44 627 ILE A N 1
ATOM 4816 C CA . ILE A 1 627 ? 21.548 -11.744 -16.143 1.00 88.44 627 ILE A CA 1
ATOM 4817 C C . ILE A 1 627 ? 20.058 -11.418 -16.060 1.00 88.44 627 ILE A C 1
ATOM 4819 O O . ILE A 1 627 ? 19.232 -12.260 -15.725 1.00 88.44 627 ILE A O 1
ATOM 4823 N N . VAL A 1 628 ? 19.687 -10.207 -16.473 1.00 88.06 628 VAL A N 1
ATOM 4824 C CA . VAL A 1 628 ? 18.279 -9.790 -16.538 1.00 88.06 628 VAL A CA 1
ATOM 4825 C C . VAL A 1 628 ? 17.720 -10.035 -17.934 1.00 88.06 628 VAL A C 1
ATOM 4827 O O . VAL A 1 628 ? 18.218 -9.466 -18.909 1.00 88.06 628 VAL A O 1
ATOM 4830 N N . VAL A 1 629 ? 16.621 -10.781 -18.020 1.00 87.75 629 VAL A N 1
ATOM 4831 C CA . VAL A 1 629 ? 15.776 -10.904 -19.219 1.00 87.75 629 VAL A CA 1
ATOM 4832 C C . VAL A 1 629 ? 14.316 -10.632 -18.859 1.00 87.75 629 VAL A C 1
ATOM 4834 O O . VAL A 1 629 ? 13.921 -10.755 -17.701 1.00 87.75 629 VAL A O 1
ATOM 4837 N N . THR A 1 630 ? 13.497 -10.249 -19.837 1.00 86.69 630 THR A N 1
ATOM 4838 C CA . THR A 1 630 ? 12.057 -10.058 -19.613 1.00 86.69 630 THR A CA 1
ATOM 4839 C C . THR A 1 630 ? 11.330 -11.394 -19.754 1.00 86.69 630 THR A C 1
ATOM 4841 O O . THR A 1 630 ? 11.465 -12.026 -20.806 1.00 86.69 630 THR A O 1
ATOM 4844 N N . PRO A 1 631 ? 10.541 -11.833 -18.758 1.00 87.75 631 PRO A N 1
ATOM 4845 C CA . PRO A 1 631 ? 9.775 -13.063 -18.886 1.00 87.75 631 PRO A CA 1
ATOM 4846 C C . PRO A 1 631 ? 8.661 -12.890 -19.917 1.00 87.75 631 PRO A C 1
ATOM 4848 O O . PRO A 1 631 ? 8.004 -11.847 -19.979 1.00 87.75 631 PRO A O 1
ATOM 4851 N N . GLY A 1 632 ? 8.442 -13.924 -20.727 1.00 86.44 632 GLY A N 1
ATOM 4852 C CA . GLY A 1 632 ? 7.484 -13.902 -21.827 1.00 86.44 632 GLY A CA 1
ATOM 4853 C C . GLY A 1 632 ? 6.052 -13.612 -21.378 1.00 86.44 632 GLY A C 1
ATOM 4854 O O . GLY A 1 632 ? 5.357 -12.852 -22.052 1.00 86.44 632 GLY A O 1
ATOM 4855 N N . SER A 1 633 ? 5.647 -14.086 -20.195 1.00 86.19 633 SER A N 1
ATOM 4856 C CA . SER A 1 633 ? 4.344 -13.764 -19.583 1.00 86.19 633 SER A CA 1
ATOM 4857 C C . SER A 1 633 ? 4.093 -12.271 -19.373 1.00 86.19 633 SER A C 1
ATOM 4859 O O . SER A 1 633 ? 2.935 -11.862 -19.291 1.00 86.19 633 SER A O 1
ATOM 4861 N N . SER A 1 634 ? 5.135 -11.430 -19.337 1.00 84.12 634 SER A N 1
ATOM 4862 C CA . SER A 1 634 ? 4.972 -9.968 -19.246 1.00 84.12 634 SER A CA 1
ATOM 4863 C C . SER A 1 634 ? 4.319 -9.354 -20.486 1.00 84.12 634 SER A C 1
ATOM 4865 O O . SER A 1 634 ? 3.817 -8.233 -20.417 1.00 84.12 634 SER A O 1
ATOM 4867 N N . TYR A 1 635 ? 4.340 -10.062 -21.617 1.00 87.06 635 TYR A N 1
ATOM 4868 C CA . TYR A 1 635 ? 3.752 -9.622 -22.884 1.00 87.06 635 TYR A CA 1
ATOM 4869 C C . TYR A 1 635 ? 2.372 -10.232 -23.153 1.00 87.06 635 TYR A C 1
ATOM 4871 O O . TYR A 1 635 ? 1.759 -9.916 -24.171 1.00 87.06 635 TYR A O 1
ATOM 4879 N N . GLY A 1 636 ? 1.883 -11.080 -22.245 1.00 87.31 636 GLY A N 1
ATOM 4880 C CA . GLY A 1 636 ? 0.609 -11.780 -22.359 1.00 87.31 636 GLY A CA 1
ATOM 4881 C C . GLY A 1 636 ? 0.743 -13.287 -22.138 1.00 87.31 636 GLY A C 1
ATOM 4882 O O . GLY A 1 636 ? 1.843 -13.830 -21.999 1.00 87.31 636 GLY A O 1
ATOM 4883 N N . LYS A 1 637 ? -0.395 -13.980 -22.050 1.00 87.75 637 LYS A N 1
ATOM 4884 C CA . LYS A 1 637 ? -0.438 -15.396 -21.648 1.00 87.75 637 LYS A CA 1
ATOM 4885 C C . LYS A 1 637 ? 0.200 -16.313 -22.692 1.00 87.75 637 LYS A C 1
ATOM 4887 O O . LYS A 1 637 ? 0.746 -17.351 -22.329 1.00 87.75 637 LYS A O 1
ATOM 4892 N N . TYR A 1 638 ? 0.154 -15.938 -23.972 1.00 88.44 638 TYR A N 1
ATOM 4893 C CA . TYR A 1 638 ? 0.765 -16.722 -25.047 1.00 88.44 638 TYR A CA 1
ATOM 4894 C C . TYR A 1 638 ? 2.283 -16.503 -25.128 1.00 88.44 638 TYR A C 1
ATOM 4896 O O . TYR A 1 638 ? 2.974 -17.222 -25.851 1.00 88.44 638 TYR A O 1
ATOM 4904 N N . GLY A 1 639 ? 2.826 -15.590 -24.315 1.00 85.44 639 GLY A N 1
ATOM 4905 C CA . GLY A 1 639 ? 4.260 -15.417 -24.121 1.00 85.44 639 GLY A CA 1
A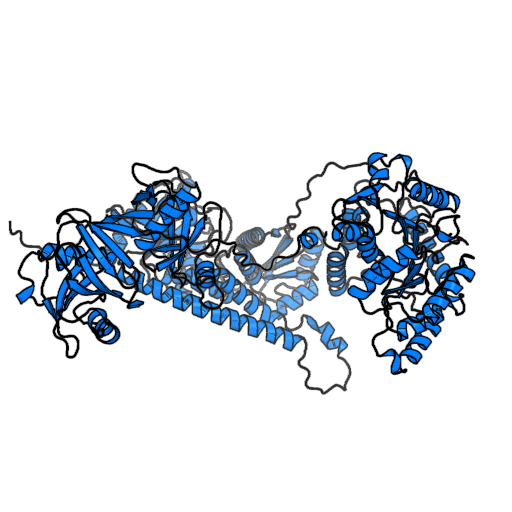TOM 4906 C C . GLY A 1 639 ? 4.969 -16.580 -23.405 1.00 85.44 639 GLY A C 1
ATOM 4907 O O . GLY A 1 639 ? 6.190 -16.669 -23.482 1.00 85.44 639 GLY A O 1
ATOM 4908 N N . GLU A 1 640 ? 4.241 -17.493 -22.748 1.00 81.62 640 GLU A N 1
ATOM 4909 C CA . GLU A 1 640 ? 4.802 -18.683 -22.071 1.00 81.62 640 GLU A CA 1
ATOM 4910 C C . GLU A 1 640 ? 5.129 -19.855 -23.029 1.00 81.62 640 GLU A C 1
ATOM 4912 O O . GLU A 1 640 ? 5.850 -20.782 -22.663 1.00 81.62 640 GLU A O 1
ATOM 4917 N N . GLY A 1 641 ? 4.641 -19.825 -24.278 1.00 65.44 641 GLY A N 1
ATOM 4918 C CA . GLY A 1 641 ? 4.748 -20.938 -25.235 1.00 65.44 641 GLY A CA 1
ATOM 4919 C C . GLY A 1 641 ? 3.530 -21.883 -25.231 1.00 65.44 641 GLY A C 1
ATOM 4920 O O . GLY A 1 641 ? 2.740 -21.895 -24.294 1.00 65.44 641 GLY A O 1
ATOM 4921 N N . ARG A 1 642 ? 3.337 -22.643 -26.328 1.00 49.62 642 ARG A N 1
ATOM 4922 C CA . ARG A 1 642 ? 2.086 -23.372 -26.670 1.00 49.62 642 ARG A CA 1
ATOM 4923 C C . ARG A 1 642 ? 1.477 -24.195 -25.526 1.00 49.62 642 ARG A C 1
ATOM 4925 O O . ARG A 1 642 ? 2.180 -25.035 -24.970 1.00 49.62 642 ARG A O 1
ATOM 4932 N N . ASP A 1 643 ? 0.162 -24.028 -25.325 1.00 41.00 643 ASP A N 1
ATOM 4933 C CA . ASP A 1 643 ? -0.901 -24.906 -24.771 1.00 41.00 643 ASP A CA 1
ATOM 4934 C C . ASP A 1 643 ? -0.631 -25.842 -23.580 1.00 41.00 643 ASP A C 1
ATOM 4936 O O . ASP A 1 643 ? -1.544 -26.517 -23.099 1.00 41.00 643 ASP A O 1
ATOM 4940 N N . LYS A 1 644 ? 0.571 -25.864 -23.012 1.00 37.94 644 LYS A N 1
ATOM 4941 C CA . LYS A 1 644 ? 0.813 -26.451 -21.703 1.00 37.94 644 LYS A CA 1
ATOM 4942 C C . LYS A 1 644 ? 0.401 -25.418 -20.665 1.00 37.94 644 LYS A C 1
ATOM 4944 O O . LYS A 1 644 ? 1.234 -24.770 -20.041 1.00 37.94 644 LYS A O 1
ATOM 4949 N N . LEU A 1 645 ? -0.909 -25.337 -20.424 1.00 36.38 645 LEU A N 1
ATOM 4950 C CA . LEU A 1 645 ? -1.375 -25.137 -19.057 1.00 36.38 645 LEU A CA 1
ATOM 4951 C C . LEU A 1 645 ? -0.746 -26.268 -18.231 1.00 36.38 645 LEU A C 1
ATOM 4953 O O . LEU A 1 645 ? -1.287 -27.370 -18.139 1.00 36.38 645 LEU A O 1
ATOM 4957 N N . ILE A 1 646 ? 0.431 -26.019 -17.657 1.00 32.38 646 ILE A N 1
ATOM 4958 C CA . ILE A 1 646 ? 0.849 -26.765 -16.480 1.00 32.38 646 ILE A CA 1
ATOM 4959 C C . ILE A 1 646 ? -0.232 -26.412 -15.455 1.00 32.38 646 ILE A C 1
ATOM 4961 O O . ILE A 1 646 ? -0.415 -25.223 -15.171 1.00 32.38 646 ILE A O 1
ATOM 4965 N N . PRO A 1 647 ? -1.041 -27.380 -14.986 1.00 25.39 647 PRO A N 1
ATOM 4966 C CA . PRO A 1 647 ? -2.077 -27.086 -14.012 1.00 25.39 647 PRO A CA 1
ATOM 4967 C C . PRO A 1 647 ? -1.391 -26.369 -12.860 1.00 25.39 647 PRO A C 1
ATOM 4969 O O . PRO A 1 647 ? -0.385 -26.871 -12.358 1.00 25.39 647 PRO A O 1
ATOM 4972 N N . LYS A 1 648 ? -1.895 -25.175 -12.517 1.00 29.48 648 LYS A N 1
ATOM 4973 C CA . LYS A 1 648 ? -1.402 -24.363 -11.406 1.00 29.48 648 LYS A CA 1
ATOM 4974 C C . LYS A 1 648 ? -1.189 -25.281 -10.202 1.00 29.48 648 LYS A C 1
ATOM 4976 O O . LYS A 1 648 ? -2.130 -25.574 -9.470 1.00 29.48 648 LYS A O 1
ATOM 4981 N N . LYS A 1 649 ? 0.056 -25.690 -9.953 1.00 24.89 649 LYS A N 1
ATOM 4982 C CA . LYS A 1 649 ? 0.519 -25.735 -8.579 1.00 24.89 649 LYS A CA 1
ATOM 4983 C C . LYS A 1 649 ? 0.537 -24.272 -8.201 1.00 24.89 649 LYS A C 1
ATOM 4985 O O . LYS A 1 649 ? 1.338 -23.508 -8.724 1.00 24.89 649 LYS A O 1
ATOM 4990 N N . THR A 1 650 ? -0.450 -23.868 -7.418 1.00 25.30 650 THR A N 1
ATOM 4991 C CA . THR A 1 650 ? -0.404 -22.613 -6.686 1.00 25.30 650 THR A CA 1
ATOM 4992 C C . THR A 1 650 ? 0.944 -22.558 -5.980 1.00 25.30 650 THR A C 1
ATOM 4994 O O . THR A 1 650 ? 1.134 -23.216 -4.960 1.00 25.30 650 THR A O 1
ATOM 4997 N N . VAL A 1 651 ? 1.897 -21.833 -6.564 1.00 29.09 651 VAL A N 1
ATOM 4998 C CA . VAL A 1 651 ? 3.002 -21.278 -5.800 1.00 29.09 651 VAL A CA 1
ATOM 4999 C C . VAL A 1 651 ? 2.350 -20.178 -4.988 1.00 29.09 651 VAL A C 1
ATOM 5001 O O . VAL A 1 651 ? 1.749 -19.250 -5.534 1.00 29.09 651 VAL A O 1
ATOM 5004 N N . SER A 1 652 ? 2.340 -20.388 -3.680 1.00 24.69 652 SER A N 1
ATOM 5005 C CA . SER A 1 652 ? 1.888 -19.393 -2.727 1.00 24.69 652 SER A CA 1
ATOM 5006 C C . SER A 1 652 ? 2.686 -18.111 -2.960 1.00 24.69 652 SER A C 1
ATOM 5008 O O . SER A 1 652 ? 3.909 -18.150 -2.968 1.00 24.69 652 SER A O 1
ATOM 5010 N N . THR A 1 653 ? 2.007 -16.978 -3.124 1.00 30.64 653 THR A N 1
ATOM 5011 C CA . THR A 1 653 ? 2.609 -15.634 -3.085 1.00 30.64 653 THR A CA 1
ATOM 5012 C C . THR A 1 653 ? 2.938 -15.198 -1.651 1.00 30.64 653 THR A C 1
ATOM 5014 O O . THR A 1 653 ? 3.031 -14.005 -1.374 1.00 30.64 653 THR A O 1
ATOM 5017 N N . ALA A 1 654 ? 3.050 -16.142 -0.713 1.00 28.55 654 ALA A N 1
ATOM 5018 C CA . ALA A 1 654 ? 3.603 -15.867 0.600 1.00 28.55 654 ALA A CA 1
ATOM 5019 C C . ALA A 1 654 ? 5.133 -15.753 0.470 1.00 28.55 654 ALA A C 1
ATOM 5021 O O . ALA A 1 654 ? 5.726 -16.566 -0.243 1.00 28.55 654 ALA A O 1
ATOM 5022 N N . PRO A 1 655 ? 5.775 -14.771 1.124 1.00 39.06 655 PRO A N 1
ATOM 5023 C CA . PRO A 1 655 ? 7.231 -14.685 1.155 1.00 39.06 655 PRO A CA 1
ATOM 5024 C C . PRO A 1 655 ? 7.814 -16.017 1.648 1.00 39.06 655 PRO A C 1
ATOM 5026 O O . PRO A 1 655 ? 7.320 -16.587 2.623 1.00 39.06 655 PRO A O 1
ATOM 5029 N N . GLY A 1 656 ? 8.825 -16.538 0.946 1.00 52.69 656 GLY A N 1
ATOM 5030 C CA . GLY A 1 656 ? 9.594 -17.683 1.435 1.00 52.69 656 GLY A CA 1
ATOM 5031 C C . GLY A 1 656 ? 10.243 -17.346 2.782 1.00 52.69 656 GLY A C 1
ATOM 5032 O O . GLY A 1 656 ? 10.575 -16.186 3.030 1.00 52.69 656 GLY A O 1
ATOM 5033 N N . ARG A 1 657 ? 10.383 -18.343 3.661 1.00 76.62 657 ARG A N 1
ATOM 5034 C CA . ARG A 1 657 ? 11.087 -18.203 4.945 1.00 76.62 657 ARG A CA 1
ATOM 5035 C C . ARG A 1 657 ? 12.591 -18.045 4.674 1.00 76.62 657 ARG A C 1
ATOM 5037 O O . ARG A 1 657 ? 13.123 -18.773 3.840 1.00 76.62 657 ARG A O 1
ATOM 5044 N N . GLU A 1 658 ? 13.254 -17.084 5.324 1.00 85.31 658 GLU A N 1
ATOM 5045 C CA . GLU A 1 658 ? 14.694 -16.805 5.122 1.00 85.31 658 GLU A CA 1
ATOM 5046 C C . GLU A 1 658 ? 15.546 -17.975 5.650 1.00 85.31 658 GLU A C 1
ATOM 5048 O O . GLU A 1 658 ? 15.301 -18.448 6.754 1.00 85.31 658 GLU A O 1
ATOM 5053 N N . LYS A 1 659 ? 16.582 -18.429 4.937 1.00 91.00 659 LYS A N 1
ATOM 5054 C CA . LYS A 1 659 ? 17.521 -19.439 5.461 1.00 91.00 659 LYS A CA 1
ATOM 5055 C C . LYS A 1 659 ? 18.569 -18.791 6.371 1.00 91.00 659 LYS A C 1
ATOM 5057 O O . LYS A 1 659 ? 19.261 -17.856 5.964 1.00 91.00 659 LYS A O 1
ATOM 5062 N N . ALA A 1 660 ? 18.744 -19.307 7.587 1.00 94.94 660 ALA A N 1
ATOM 5063 C CA . ALA A 1 660 ? 19.613 -18.718 8.605 1.00 94.94 660 ALA A CA 1
ATOM 5064 C C . ALA A 1 660 ? 20.702 -19.671 9.127 1.00 94.94 660 ALA A C 1
ATOM 5066 O O . ALA A 1 660 ? 20.443 -20.836 9.433 1.00 94.94 660 ALA A O 1
ATOM 5067 N N . ILE A 1 661 ? 21.917 -19.148 9.321 1.00 95.81 661 ILE A N 1
ATOM 5068 C CA . ILE A 1 661 ? 22.989 -19.819 10.076 1.00 95.81 661 ILE A CA 1
ATOM 5069 C C . ILE A 1 661 ? 23.138 -19.165 11.443 1.00 95.81 661 ILE A C 1
ATOM 5071 O O . ILE A 1 661 ? 23.255 -17.945 11.547 1.00 95.81 661 ILE A O 1
ATOM 5075 N N . LEU A 1 662 ? 23.192 -19.980 12.493 1.00 96.38 662 LEU A N 1
ATOM 5076 C CA . LEU A 1 662 ? 23.355 -19.511 13.865 1.00 96.38 662 LEU A CA 1
ATOM 5077 C C . LEU A 1 662 ? 24.818 -19.558 14.302 1.00 96.38 662 LEU A C 1
ATOM 5079 O O . LEU A 1 662 ? 25.508 -20.553 14.073 1.00 96.38 662 LEU A O 1
ATOM 5083 N N . VAL A 1 663 ? 25.286 -18.511 14.981 1.00 94.75 663 VAL A N 1
ATOM 5084 C CA . VAL A 1 663 ? 26.667 -18.404 15.464 1.00 94.75 663 VAL A CA 1
ATOM 5085 C C . VAL A 1 663 ? 26.708 -18.017 16.940 1.00 94.75 663 VAL A C 1
ATOM 5087 O O . VAL A 1 663 ? 26.158 -16.991 17.336 1.00 94.75 663 VAL A O 1
ATOM 5090 N N . ALA A 1 664 ? 27.432 -18.794 17.748 1.00 92.00 664 ALA A N 1
ATOM 5091 C CA . ALA A 1 664 ? 27.576 -18.552 19.186 1.00 92.00 664 ALA A CA 1
ATOM 5092 C C . ALA A 1 664 ? 29.026 -18.732 19.680 1.00 92.00 664 ALA A C 1
ATOM 5094 O O . ALA A 1 664 ? 29.805 -19.528 19.139 1.00 92.00 664 ALA A O 1
ATOM 5095 N N . VAL A 1 665 ? 29.406 -17.976 20.719 1.00 90.12 665 VAL A N 1
ATOM 5096 C CA . VAL A 1 665 ? 30.754 -18.003 21.316 1.00 90.12 665 VAL A CA 1
ATOM 5097 C C . VAL A 1 665 ? 30.713 -18.311 22.814 1.00 90.12 665 VAL A C 1
ATOM 5099 O O . VAL A 1 665 ? 30.041 -17.635 23.586 1.00 90.12 665 VAL A O 1
ATOM 5102 N N . GLU A 1 666 ? 31.535 -19.270 23.244 1.00 86.44 666 GLU A N 1
ATOM 5103 C CA . GLU A 1 666 ? 31.803 -19.550 24.661 1.00 86.44 666 GLU A CA 1
ATOM 5104 C C . GLU A 1 666 ? 33.007 -18.744 25.135 1.00 86.44 666 GLU A C 1
ATOM 5106 O O . GLU A 1 666 ? 34.084 -18.841 24.535 1.00 86.44 666 GLU A O 1
ATOM 5111 N N . LEU A 1 667 ? 32.879 -18.004 26.237 1.00 84.06 667 LEU A N 1
ATOM 5112 C CA . LEU A 1 667 ? 34.016 -17.335 26.870 1.00 84.06 667 LEU A CA 1
ATOM 5113 C C . LEU A 1 667 ? 34.550 -18.177 28.032 1.00 84.06 667 LEU A C 1
ATOM 5115 O O . LEU A 1 667 ? 33.859 -18.345 29.030 1.00 84.06 667 LEU A O 1
ATOM 5119 N N . LYS A 1 668 ? 35.808 -18.640 27.956 1.00 74.12 668 LYS A N 1
ATOM 5120 C CA . LYS A 1 668 ? 36.390 -19.600 28.927 1.00 74.12 668 LYS A CA 1
ATOM 5121 C C . LYS A 1 668 ? 36.437 -19.144 30.397 1.00 74.12 668 LYS A C 1
ATOM 5123 O O . LYS A 1 668 ? 36.670 -19.972 31.266 1.00 74.12 668 LYS A O 1
ATOM 5128 N N . ASN A 1 669 ? 36.272 -17.847 30.668 1.00 65.69 669 ASN A N 1
ATOM 5129 C CA . ASN A 1 669 ? 36.390 -17.248 32.006 1.00 65.69 669 ASN A CA 1
ATOM 5130 C 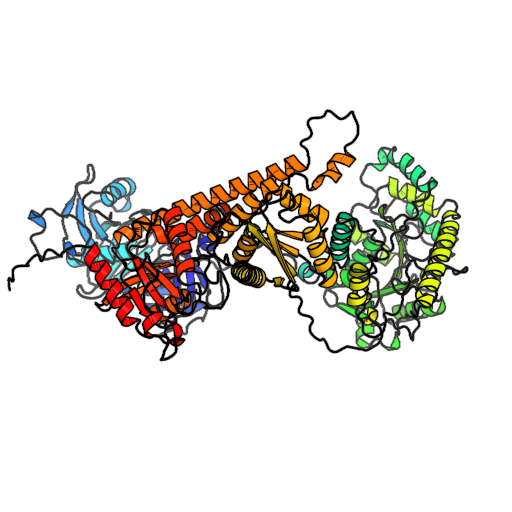C . ASN A 1 669 ? 35.061 -16.678 32.538 1.00 65.69 669 ASN A C 1
ATOM 5132 O O . ASN A 1 669 ? 35.080 -15.857 33.456 1.00 65.69 669 ASN A O 1
ATOM 5136 N N . ARG A 1 670 ? 33.923 -17.038 31.937 1.00 64.94 670 ARG A N 1
ATOM 5137 C CA . ARG A 1 670 ? 32.592 -16.682 32.442 1.00 64.94 670 ARG A CA 1
ATOM 5138 C C . ARG A 1 670 ? 31.919 -17.955 32.939 1.00 64.94 670 ARG A C 1
ATOM 5140 O O . ARG A 1 670 ? 31.806 -18.898 32.164 1.00 64.94 670 ARG A O 1
ATOM 5147 N N . ASP A 1 671 ? 31.460 -17.959 34.188 1.00 57.16 671 ASP A N 1
ATOM 5148 C CA . ASP A 1 671 ? 30.486 -18.954 34.636 1.00 57.16 671 ASP A CA 1
ATOM 5149 C C . ASP A 1 671 ? 29.224 -18.746 33.787 1.00 57.16 671 ASP A C 1
ATOM 5151 O O . ASP A 1 671 ? 28.590 -17.691 33.849 1.00 57.16 671 ASP A O 1
ATOM 5155 N N . GLN A 1 672 ? 28.936 -19.690 32.892 1.00 63.50 672 GLN A N 1
ATOM 5156 C CA . GLN A 1 672 ? 27.737 -19.669 32.060 1.00 63.50 672 GLN A CA 1
ATOM 5157 C C . GLN A 1 672 ? 26.718 -20.634 32.661 1.00 63.50 672 GLN A C 1
ATOM 5159 O O . GLN A 1 672 ? 27.014 -21.808 32.866 1.00 63.50 672 GLN A O 1
ATOM 5164 N N . LEU A 1 673 ? 25.520 -20.117 32.940 1.00 65.12 673 LEU A N 1
ATOM 5165 C CA . LEU A 1 673 ? 24.369 -20.884 33.434 1.00 65.12 673 LEU A CA 1
ATOM 5166 C C . LEU A 1 673 ? 23.845 -21.895 32.386 1.00 65.12 673 LEU A C 1
ATOM 5168 O O . LEU A 1 673 ? 23.215 -22.894 32.731 1.00 65.12 673 LEU A O 1
ATOM 5172 N N . TRP A 1 674 ? 24.145 -21.657 31.107 1.00 73.06 674 TRP A N 1
ATOM 5173 C CA . TRP A 1 674 ? 23.598 -22.382 29.959 1.00 73.06 674 TRP A CA 1
ATOM 5174 C C . TRP A 1 674 ? 24.703 -23.007 29.112 1.00 73.06 674 TRP A C 1
ATOM 5176 O O . TRP A 1 674 ? 25.754 -22.392 28.910 1.00 73.06 674 TRP A O 1
ATOM 5186 N N . GLU A 1 675 ? 24.459 -24.218 28.603 1.00 79.81 675 GLU A N 1
ATOM 5187 C CA . GLU A 1 675 ? 25.332 -24.816 27.594 1.00 79.81 675 GLU A CA 1
ATOM 5188 C C . GLU A 1 675 ? 25.086 -24.153 26.233 1.00 79.81 675 GLU A C 1
ATOM 5190 O O . GLU A 1 675 ? 24.010 -23.625 25.960 1.00 79.81 675 GLU A O 1
ATOM 5195 N N . LEU A 1 676 ? 26.092 -24.168 25.358 1.00 80.62 676 LEU A N 1
ATOM 5196 C CA . LEU A 1 676 ? 26.005 -23.488 24.062 1.00 80.62 676 LEU A CA 1
ATOM 5197 C C . LEU A 1 676 ? 24.920 -24.043 23.142 1.00 80.62 676 LEU A C 1
ATOM 5199 O O . LEU A 1 676 ? 24.352 -23.300 22.345 1.00 80.62 676 LEU A O 1
ATOM 5203 N N . ASP A 1 677 ? 24.666 -25.345 23.232 1.00 80.94 677 ASP A N 1
ATOM 5204 C CA . ASP A 1 677 ? 23.625 -25.983 22.435 1.00 80.94 677 ASP A CA 1
ATOM 5205 C C . ASP A 1 677 ? 22.236 -25.525 22.904 1.00 80.94 677 ASP A C 1
ATOM 5207 O O . ASP A 1 677 ? 21.392 -25.231 22.060 1.00 80.94 677 ASP A O 1
ATOM 5211 N N . ASP A 1 678 ? 22.043 -25.315 24.214 1.00 81.44 678 ASP A N 1
ATOM 5212 C CA . ASP A 1 678 ? 20.792 -24.779 24.763 1.00 81.44 678 ASP A CA 1
ATOM 5213 C C . ASP A 1 678 ? 20.535 -23.340 24.277 1.00 81.44 678 ASP A C 1
ATOM 5215 O O . ASP A 1 678 ? 19.408 -22.986 23.920 1.00 81.44 678 ASP A O 1
ATOM 5219 N N . THR A 1 679 ? 21.573 -22.488 24.234 1.00 83.94 679 THR A N 1
ATOM 5220 C CA . THR A 1 679 ? 21.407 -21.102 23.753 1.00 83.94 679 THR A CA 1
ATOM 5221 C C . THR A 1 679 ? 21.111 -21.048 22.256 1.00 83.94 679 THR A C 1
ATOM 5223 O O . THR A 1 679 ? 20.309 -20.221 21.816 1.00 83.94 679 THR A O 1
ATOM 5226 N N . LEU A 1 680 ? 21.711 -21.949 21.472 1.00 87.88 680 LEU A N 1
ATOM 5227 C CA . LEU A 1 680 ? 21.462 -22.071 20.038 1.00 87.88 680 LEU A CA 1
ATOM 5228 C C . LEU A 1 680 ? 20.096 -22.673 19.711 1.00 87.88 680 LEU A C 1
ATOM 5230 O O . LEU A 1 680 ? 19.507 -22.283 18.705 1.00 87.88 680 LEU A O 1
ATOM 5234 N N . ASP A 1 681 ? 19.588 -23.597 20.525 1.00 86.62 681 ASP A N 1
ATOM 5235 C CA . ASP A 1 681 ? 18.232 -24.123 20.372 1.00 86.62 681 ASP A CA 1
ATOM 5236 C C . ASP A 1 681 ? 17.197 -23.017 20.566 1.00 86.62 681 ASP A C 1
ATOM 5238 O O . ASP A 1 681 ? 16.313 -22.840 19.730 1.00 86.62 681 ASP A O 1
ATOM 5242 N N . GLU A 1 682 ? 17.344 -22.197 21.604 1.00 86.38 682 GLU A N 1
ATOM 5243 C CA . GLU A 1 682 ? 16.462 -21.050 21.810 1.00 86.38 682 GLU A CA 1
ATOM 5244 C C . GLU A 1 682 ? 16.603 -19.994 20.702 1.00 86.38 682 GLU A C 1
ATOM 5246 O O . GLU A 1 682 ? 15.601 -19.461 20.225 1.00 86.38 682 GLU A O 1
ATOM 5251 N N . LEU A 1 683 ? 17.826 -19.719 20.233 1.00 90.31 683 LEU A N 1
ATOM 5252 C CA . LEU A 1 683 ? 18.045 -18.828 19.092 1.00 90.31 683 LEU A CA 1
ATOM 5253 C C . LEU A 1 683 ? 17.402 -19.379 17.808 1.00 90.31 683 LEU A C 1
ATOM 5255 O O . LEU A 1 683 ? 16.895 -18.603 17.000 1.00 90.31 683 LEU A O 1
ATOM 5259 N N . ALA A 1 684 ? 17.374 -20.703 17.635 1.00 89.44 684 ALA A N 1
ATOM 5260 C CA . ALA A 1 684 ? 16.681 -21.349 16.527 1.00 89.44 684 ALA A CA 1
ATOM 5261 C C . ALA A 1 684 ? 15.162 -21.176 16.623 1.00 89.44 684 ALA A C 1
ATOM 5263 O O . ALA A 1 684 ? 14.531 -20.869 15.617 1.00 89.44 684 ALA A O 1
ATOM 5264 N N . TYR A 1 685 ? 14.584 -21.291 17.821 1.00 86.31 685 TYR A N 1
ATOM 5265 C CA . TYR A 1 685 ? 13.169 -20.979 18.036 1.00 86.31 685 TYR A CA 1
ATOM 5266 C C . TYR A 1 685 ? 12.852 -19.501 17.762 1.00 86.31 685 TYR A C 1
ATOM 5268 O O . TYR A 1 685 ? 11.798 -19.196 17.208 1.00 86.31 685 TYR A O 1
ATOM 5276 N N . LEU A 1 686 ? 13.754 -18.573 18.108 1.00 88.31 686 LEU A N 1
ATOM 5277 C CA . LEU A 1 686 ? 13.590 -17.149 17.780 1.00 88.31 686 LEU A CA 1
ATOM 5278 C C . LEU A 1 686 ? 13.637 -16.912 16.267 1.00 88.31 686 LEU A C 1
ATOM 5280 O O . LEU A 1 686 ? 12.844 -16.131 15.748 1.00 88.31 686 LEU A O 1
ATOM 5284 N N . ALA A 1 687 ? 14.546 -17.592 15.566 1.00 90.00 687 ALA A N 1
ATOM 5285 C CA . ALA A 1 687 ? 14.638 -17.541 14.111 1.00 90.00 687 ALA A CA 1
ATOM 5286 C C . ALA A 1 687 ? 13.355 -18.079 13.464 1.00 90.00 687 ALA A C 1
ATOM 5288 O O . ALA A 1 687 ? 12.787 -17.420 12.597 1.00 90.00 687 ALA A O 1
ATOM 5289 N N . ASP A 1 688 ? 12.839 -19.205 13.958 1.00 87.69 688 ASP A N 1
ATOM 5290 C CA . ASP A 1 688 ? 11.599 -19.809 13.473 1.00 87.69 688 ASP A CA 1
ATOM 5291 C C . ASP A 1 688 ? 10.378 -18.891 13.675 1.00 87.69 688 ASP A C 1
ATOM 5293 O O . ASP A 1 688 ? 9.587 -18.698 12.745 1.00 87.69 688 ASP A O 1
ATOM 5297 N N . ALA A 1 689 ? 10.273 -18.245 14.843 1.00 83.38 689 ALA A N 1
ATOM 5298 C CA . ALA A 1 689 ? 9.241 -17.245 15.134 1.00 83.38 689 ALA A CA 1
ATOM 5299 C C . ALA A 1 689 ? 9.379 -15.988 14.249 1.00 83.38 689 ALA A C 1
ATOM 5301 O O . ALA A 1 689 ? 8.386 -15.408 13.806 1.00 83.38 689 ALA A O 1
ATOM 5302 N N . ALA A 1 690 ? 10.610 -15.603 13.903 1.00 84.38 690 ALA A N 1
ATOM 5303 C CA . ALA A 1 690 ? 10.901 -14.567 12.911 1.00 84.38 690 ALA A CA 1
ATOM 5304 C C . ALA A 1 690 ? 10.758 -15.067 11.459 1.00 84.38 690 ALA A C 1
ATOM 5306 O O . ALA A 1 690 ? 11.135 -14.371 10.516 1.00 84.38 690 ALA A O 1
ATOM 5307 N N . GLY A 1 691 ? 10.191 -16.252 11.227 1.00 84.50 691 GLY A N 1
ATOM 5308 C CA . GLY A 1 691 ? 9.963 -16.787 9.887 1.00 84.50 691 GLY A CA 1
ATOM 5309 C C . GLY A 1 691 ? 11.244 -17.125 9.122 1.00 84.50 691 GLY A C 1
ATOM 5310 O O . GLY A 1 691 ? 11.257 -16.974 7.902 1.00 84.50 691 GLY A O 1
ATOM 5311 N N . ALA A 1 692 ? 12.297 -17.541 9.825 1.00 88.38 692 ALA A N 1
ATOM 5312 C CA . ALA A 1 692 ? 13.545 -18.020 9.251 1.00 88.38 692 ALA A CA 1
ATOM 5313 C C . ALA A 1 692 ? 13.751 -19.521 9.528 1.00 88.38 692 ALA A C 1
ATOM 5315 O O . ALA A 1 692 ? 13.468 -20.012 10.620 1.00 88.38 692 ALA A O 1
ATOM 5316 N N . ASP A 1 693 ? 14.271 -20.243 8.539 1.00 90.69 693 ASP A N 1
ATOM 5317 C CA . ASP A 1 693 ? 14.601 -21.663 8.609 1.00 90.69 693 ASP A CA 1
ATOM 5318 C C . ASP A 1 693 ? 16.090 -21.827 8.930 1.00 90.69 693 ASP A C 1
ATOM 5320 O O . ASP A 1 693 ? 16.964 -21.388 8.180 1.00 90.69 693 ASP A O 1
ATOM 5324 N N . VAL A 1 694 ? 16.407 -22.460 10.059 1.00 93.44 694 VAL A N 1
ATOM 5325 C CA . VAL A 1 694 ? 17.801 -22.653 10.478 1.00 93.44 694 VAL A CA 1
ATOM 5326 C C . VAL A 1 694 ? 18.441 -23.795 9.693 1.00 93.44 694 VAL A C 1
ATOM 5328 O O . VAL A 1 694 ? 18.088 -24.957 9.882 1.00 93.44 694 VAL A O 1
ATOM 5331 N N . VAL A 1 695 ? 19.425 -23.461 8.858 1.00 93.38 695 VAL A N 1
ATOM 5332 C CA . VAL A 1 695 ? 20.133 -24.406 7.976 1.00 93.38 695 VAL A CA 1
ATOM 5333 C C . VAL A 1 695 ? 21.512 -24.810 8.501 1.00 93.38 695 VAL A C 1
ATOM 5335 O O . VAL A 1 695 ? 22.065 -25.818 8.079 1.00 93.38 695 VAL A O 1
ATOM 5338 N N . GLY A 1 696 ? 22.067 -24.082 9.477 1.00 91.94 696 GLY A N 1
ATOM 5339 C CA . GLY A 1 696 ? 23.385 -24.398 10.029 1.00 91.94 696 GLY A CA 1
ATOM 5340 C C . GLY A 1 696 ? 23.668 -23.768 11.390 1.00 91.94 696 GLY A C 1
ATOM 5341 O O . GLY A 1 696 ? 23.036 -22.790 11.791 1.00 91.94 696 GLY A O 1
ATOM 5342 N N . ARG A 1 697 ? 24.643 -24.332 12.115 1.00 94.69 697 ARG A N 1
ATOM 5343 C CA . ARG A 1 697 ? 25.094 -23.847 13.430 1.00 94.69 697 ARG A CA 1
ATOM 5344 C C . ARG A 1 697 ? 26.615 -23.863 13.525 1.00 94.69 697 ARG A C 1
ATOM 5346 O O . ARG A 1 697 ? 27.250 -24.857 13.181 1.00 94.69 697 ARG A O 1
ATOM 5353 N N . VAL A 1 698 ? 27.198 -22.785 14.045 1.00 93.38 698 VAL A N 1
ATOM 5354 C CA . VAL A 1 698 ? 28.648 -22.624 14.193 1.00 93.38 698 VAL A CA 1
ATOM 5355 C C . VAL A 1 698 ? 28.994 -22.126 15.596 1.00 93.38 698 VAL A C 1
ATOM 5357 O O . VAL A 1 698 ? 28.568 -21.057 16.024 1.00 93.38 698 VAL A O 1
ATOM 5360 N N . THR A 1 699 ? 29.832 -22.876 16.314 1.00 92.12 699 THR A N 1
ATOM 5361 C CA . THR A 1 699 ? 30.225 -22.562 17.698 1.00 92.12 699 THR A CA 1
ATOM 5362 C C . THR A 1 699 ? 31.726 -22.340 17.846 1.00 92.12 699 THR A C 1
ATOM 5364 O O . THR A 1 699 ? 32.538 -23.007 17.202 1.00 92.12 699 THR A O 1
ATOM 5367 N N . GLN A 1 700 ? 32.139 -21.410 18.713 1.00 89.00 700 GLN A N 1
ATOM 5368 C CA . GLN A 1 700 ? 33.558 -21.183 19.012 1.00 89.00 700 GLN A CA 1
ATOM 5369 C C . GLN A 1 700 ? 33.810 -20.983 20.505 1.00 89.00 700 GLN A C 1
ATOM 5371 O O . GLN A 1 700 ? 33.296 -20.047 21.103 1.00 89.00 700 GLN A O 1
ATOM 5376 N N . LYS A 1 701 ? 34.730 -21.759 21.086 1.00 88.12 701 LYS A N 1
ATOM 5377 C CA . LYS A 1 701 ? 35.283 -21.454 22.415 1.00 88.12 701 LYS A CA 1
ATOM 5378 C C . LYS A 1 701 ? 36.432 -20.452 22.297 1.00 88.12 701 LYS A C 1
ATOM 5380 O O . LYS A 1 701 ? 37.367 -20.663 21.522 1.00 88.12 701 LYS A O 1
ATOM 5385 N N . SER A 1 702 ? 36.397 -19.362 23.059 1.00 85.56 702 SER A N 1
ATOM 5386 C CA . SER A 1 702 ? 37.404 -18.297 23.015 1.00 85.56 702 SER A CA 1
ATOM 5387 C C . SER A 1 702 ? 37.708 -17.699 24.388 1.00 85.56 702 SER A C 1
ATOM 5389 O O . SER A 1 702 ? 36.897 -17.756 25.301 1.00 85.56 702 SER A O 1
ATOM 5391 N N . ASP A 1 703 ? 38.884 -17.088 24.542 1.00 80.38 703 ASP A N 1
ATOM 5392 C CA . ASP A 1 703 ? 39.243 -16.369 25.776 1.00 80.38 703 ASP A CA 1
ATOM 5393 C C . ASP A 1 703 ? 38.723 -14.918 25.764 1.00 80.38 703 ASP A C 1
ATOM 5395 O O . ASP A 1 703 ? 38.587 -14.292 26.813 1.00 80.38 703 ASP A O 1
ATOM 5399 N N . ARG A 1 704 ? 38.453 -14.362 24.573 1.00 82.94 704 ARG A N 1
ATOM 5400 C CA . ARG A 1 704 ? 37.917 -13.007 24.373 1.00 82.94 704 ARG A CA 1
ATOM 5401 C C . ARG A 1 704 ? 37.199 -12.889 23.033 1.00 82.94 704 ARG A C 1
ATOM 5403 O O . ARG A 1 704 ? 37.607 -13.518 22.057 1.00 82.94 704 ARG A O 1
ATOM 5410 N N . LEU A 1 705 ? 36.214 -11.999 22.956 1.00 84.25 705 LEU A N 1
ATOM 5411 C CA . LEU A 1 705 ? 35.586 -11.636 21.687 1.00 84.25 705 LEU A CA 1
ATOM 5412 C C . LEU A 1 705 ? 36.569 -10.869 20.795 1.00 84.25 705 LEU A C 1
ATOM 5414 O O . LEU A 1 705 ? 37.386 -10.070 21.262 1.00 84.25 705 LEU A O 1
ATOM 5418 N N . THR A 1 706 ? 36.496 -11.123 19.493 1.00 87.06 706 THR A N 1
ATOM 5419 C CA . THR A 1 706 ? 37.323 -10.434 18.492 1.00 87.06 706 THR A CA 1
ATOM 5420 C C . THR A 1 706 ? 36.552 -9.271 17.841 1.00 87.06 706 THR A C 1
ATOM 5422 O O . THR A 1 706 ? 35.344 -9.128 18.062 1.00 87.06 706 THR A O 1
ATOM 5425 N N . PRO A 1 707 ? 37.199 -8.430 17.006 1.00 85.38 707 PRO A N 1
ATOM 5426 C CA . PRO A 1 707 ? 36.503 -7.395 16.234 1.00 85.38 707 PRO A CA 1
ATOM 5427 C C . PRO A 1 707 ? 35.455 -7.917 15.241 1.00 85.38 707 PRO A C 1
ATOM 5429 O O . PRO A 1 707 ? 34.714 -7.107 14.699 1.00 85.38 707 PRO A O 1
ATOM 5432 N N . THR A 1 708 ? 35.408 -9.227 14.992 1.00 87.31 708 THR A N 1
ATOM 5433 C CA . THR A 1 708 ? 34.398 -9.937 14.190 1.00 87.31 708 THR A CA 1
ATOM 5434 C C . THR A 1 708 ? 33.568 -10.885 15.054 1.00 87.31 708 THR A C 1
ATOM 5436 O O . THR A 1 708 ? 32.980 -11.817 14.532 1.00 87.31 708 THR A O 1
ATOM 5439 N N . TYR A 1 709 ? 33.557 -10.690 16.380 1.00 90.12 709 TYR A N 1
ATOM 5440 C CA . TYR A 1 709 ? 32.944 -11.577 17.376 1.00 90.12 709 TYR A CA 1
ATOM 5441 C C . TYR A 1 709 ? 33.620 -12.969 17.432 1.00 90.12 709 TYR A C 1
ATOM 5443 O O . TYR A 1 709 ? 34.310 -13.262 18.412 1.00 90.12 709 TYR A O 1
ATOM 5451 N N . VAL A 1 710 ? 33.615 -13.735 16.340 1.00 91.19 710 VAL A N 1
ATOM 5452 C CA . VAL A 1 710 ? 34.380 -14.978 16.122 1.00 91.19 710 VAL A CA 1
ATOM 5453 C C . VAL A 1 710 ? 35.736 -14.739 15.440 1.00 91.19 710 VAL A C 1
ATOM 5455 O O . VAL A 1 710 ? 35.954 -13.734 14.767 1.00 91.19 710 VAL A O 1
ATOM 5458 N N . GLY A 1 711 ? 36.690 -15.656 15.624 1.00 89.25 711 GLY A N 1
ATOM 5459 C CA . GLY A 1 711 ? 38.035 -15.558 15.049 1.00 89.25 711 GLY A CA 1
ATOM 5460 C C . GLY A 1 711 ? 38.055 -15.778 13.533 1.00 89.25 711 GLY A C 1
ATOM 5461 O O . GLY A 1 711 ? 37.162 -16.403 12.976 1.00 89.25 711 GLY A O 1
ATOM 5462 N N . LYS A 1 712 ? 39.115 -15.315 12.853 1.00 86.75 712 LYS A N 1
ATOM 5463 C CA . LYS A 1 712 ? 39.210 -15.329 11.377 1.00 86.75 712 LYS A CA 1
ATOM 5464 C C . LYS A 1 712 ? 38.952 -16.692 10.723 1.00 86.75 712 LYS A C 1
ATOM 5466 O O . LYS A 1 712 ? 38.279 -16.735 9.706 1.00 86.75 712 LYS A O 1
ATOM 5471 N N . GLY A 1 713 ? 39.471 -17.781 11.297 1.00 88.38 713 GLY A N 1
ATOM 5472 C CA . GLY A 1 713 ? 39.232 -19.126 10.755 1.00 88.38 713 GLY A CA 1
ATOM 5473 C C . GLY A 1 713 ? 37.761 -19.537 10.837 1.00 88.38 713 GLY A C 1
ATOM 5474 O O . GLY A 1 713 ? 37.251 -20.178 9.933 1.00 88.38 713 GLY A O 1
ATOM 5475 N N . LYS A 1 714 ? 37.054 -19.090 11.878 1.00 90.50 714 LYS A N 1
ATOM 5476 C CA . LYS A 1 714 ? 35.631 -19.372 12.054 1.00 90.50 714 LYS A CA 1
ATOM 5477 C C . LYS A 1 714 ? 34.749 -18.478 11.185 1.00 90.50 714 LYS A C 1
ATOM 5479 O O . LYS A 1 714 ? 33.717 -18.930 10.727 1.00 90.50 714 LYS A O 1
ATOM 5484 N N . VAL A 1 715 ? 35.181 -17.246 10.895 1.00 92.31 715 VAL A N 1
ATOM 5485 C CA . VAL A 1 715 ? 34.538 -16.404 9.867 1.00 92.31 715 VAL A CA 1
ATOM 5486 C C . VAL A 1 715 ? 34.581 -17.094 8.499 1.00 92.31 715 VAL A C 1
ATOM 5488 O O . VAL A 1 715 ? 33.580 -17.083 7.797 1.00 92.31 715 VAL A O 1
ATOM 5491 N N . GLN A 1 716 ? 35.708 -17.720 8.139 1.00 89.62 716 GLN A N 1
ATOM 5492 C CA . GLN A 1 716 ? 35.820 -18.492 6.893 1.00 89.62 716 GLN A CA 1
ATOM 5493 C C . GLN A 1 716 ? 34.903 -19.717 6.899 1.00 89.62 716 GLN A C 1
ATOM 5495 O O . GLN A 1 716 ? 34.196 -19.939 5.929 1.00 89.62 716 GLN A O 1
ATOM 5500 N N . GLU A 1 717 ? 34.850 -20.453 8.009 1.00 91.69 717 GLU A N 1
ATOM 5501 C CA . GLU A 1 717 ? 33.935 -21.592 8.159 1.00 91.69 717 GLU A CA 1
ATOM 5502 C C . GLU A 1 717 ? 32.458 -21.176 8.020 1.00 91.69 717 GLU A C 1
ATOM 5504 O O . GLU A 1 717 ? 31.700 -21.838 7.322 1.00 91.69 717 GLU A O 1
ATOM 5509 N N . VAL A 1 718 ? 32.051 -20.049 8.622 1.00 93.31 718 VAL A N 1
ATOM 5510 C CA . VAL A 1 718 ? 30.694 -19.493 8.451 1.00 93.31 718 VAL A CA 1
ATOM 5511 C C . VAL A 1 718 ? 30.440 -19.100 6.995 1.00 93.31 718 VAL A C 1
ATOM 5513 O O . VAL A 1 718 ? 29.350 -19.333 6.492 1.00 93.31 718 VAL A O 1
ATOM 5516 N N . GLN A 1 719 ? 31.429 -18.518 6.313 1.00 91.31 719 GLN A N 1
ATOM 5517 C CA . GLN A 1 719 ? 31.314 -18.137 4.904 1.00 91.31 719 GLN A CA 1
ATOM 5518 C C . GLN A 1 719 ? 31.159 -19.355 3.982 1.00 91.31 719 GLN A C 1
ATOM 5520 O O . GLN A 1 719 ? 30.348 -19.321 3.062 1.00 91.31 719 GLN A O 1
ATOM 5525 N N . GLU A 1 720 ? 31.921 -20.421 4.229 1.00 90.25 720 GLU A N 1
ATOM 5526 C CA . GLU A 1 720 ? 31.827 -21.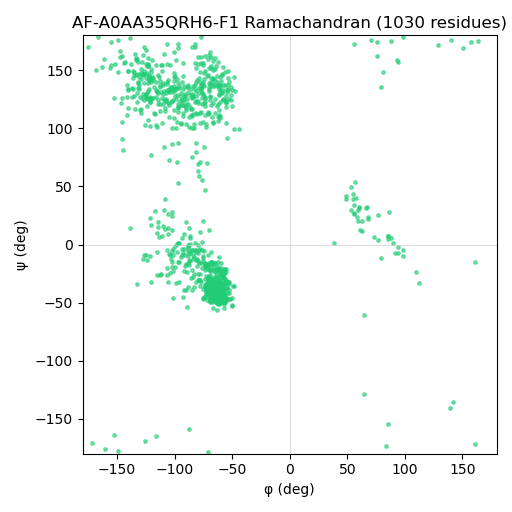681 3.485 1.00 90.25 720 GLU A CA 1
ATOM 5527 C C . GLU A 1 720 ? 30.462 -22.343 3.705 1.00 90.25 720 GLU A C 1
ATOM 5529 O O . GLU A 1 720 ? 29.794 -22.682 2.732 1.00 90.25 720 GLU A O 1
ATOM 5534 N N . LEU A 1 721 ? 30.007 -22.429 4.961 1.00 90.50 721 LEU A N 1
ATOM 5535 C CA . LEU A 1 721 ? 28.699 -22.993 5.297 1.00 90.50 721 LEU A CA 1
ATOM 5536 C C . LEU A 1 721 ? 27.544 -22.162 4.718 1.00 90.50 721 LEU A C 1
ATOM 5538 O O . LEU A 1 721 ? 26.570 -22.722 4.228 1.00 90.50 721 LEU A O 1
ATOM 5542 N N . ALA A 1 722 ? 27.654 -20.830 4.728 1.00 89.56 722 ALA A N 1
ATOM 5543 C CA . ALA A 1 722 ? 26.652 -19.948 4.127 1.00 89.56 722 ALA A CA 1
ATOM 5544 C C . ALA A 1 722 ? 26.541 -20.132 2.613 1.00 89.56 722 ALA A C 1
ATOM 5546 O O . ALA A 1 722 ? 25.440 -20.068 2.073 1.00 89.56 722 ALA A O 1
ATOM 5547 N N . ALA A 1 723 ? 27.664 -20.383 1.938 1.00 86.19 723 ALA A N 1
ATOM 5548 C CA . ALA A 1 723 ? 27.672 -20.674 0.512 1.00 86.19 723 ALA A CA 1
ATOM 5549 C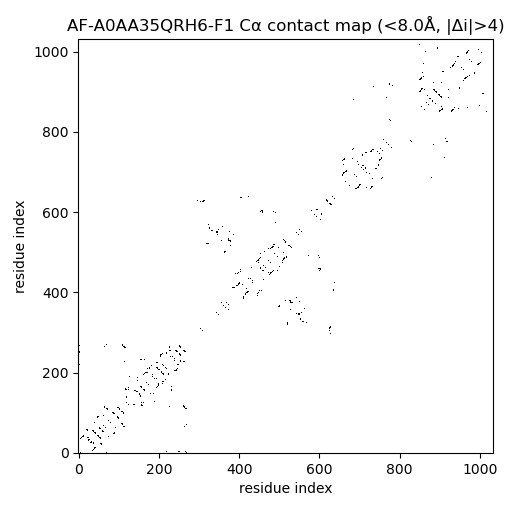 C . ALA A 1 723 ? 27.140 -22.083 0.195 1.00 86.19 723 ALA A C 1
ATOM 5551 O O . ALA A 1 723 ? 26.487 -22.256 -0.829 1.00 86.19 723 ALA A O 1
ATOM 5552 N N . GLU A 1 724 ? 27.417 -23.077 1.046 1.00 89.00 724 GLU A N 1
ATOM 5553 C CA . GLU A 1 724 ? 26.942 -24.459 0.877 1.00 89.00 724 GLU A CA 1
ATOM 5554 C C . GLU A 1 724 ? 25.428 -24.585 1.090 1.00 89.00 724 GLU A C 1
ATOM 5556 O O . GLU A 1 724 ? 24.747 -25.215 0.284 1.00 89.00 724 GLU A O 1
ATOM 5561 N N . GLU A 1 725 ? 24.902 -23.956 2.142 1.00 87.38 725 GLU A N 1
ATOM 5562 C CA . GLU A 1 725 ? 23.484 -24.036 2.519 1.00 87.38 725 GLU A CA 1
ATOM 5563 C C . GLU A 1 725 ? 22.606 -22.965 1.839 1.00 87.38 725 GLU A C 1
ATOM 5565 O O . GLU A 1 725 ? 21.381 -22.953 2.010 1.00 87.38 725 GLU A O 1
ATOM 5570 N N . GLU A 1 726 ? 23.221 -22.068 1.055 1.00 86.25 726 GLU A N 1
ATOM 5571 C CA . GLU A 1 726 ? 22.588 -20.890 0.441 1.00 86.25 726 GLU A CA 1
ATOM 5572 C C . GLU A 1 726 ? 21.864 -20.027 1.493 1.00 86.25 726 GLU A C 1
ATOM 5574 O O . GLU A 1 726 ? 20.682 -19.714 1.360 1.00 86.25 726 GLU A O 1
ATOM 5579 N N . ALA A 1 727 ? 22.551 -19.701 2.591 1.00 87.00 727 ALA A N 1
ATOM 5580 C CA . ALA A 1 727 ? 21.958 -18.957 3.699 1.00 87.00 727 ALA A CA 1
ATOM 5581 C C . ALA A 1 727 ? 21.788 -17.461 3.367 1.00 87.00 727 ALA A C 1
ATOM 5583 O O . ALA A 1 727 ? 22.749 -16.786 2.993 1.00 87.00 727 ALA A O 1
ATOM 5584 N N . ASP A 1 728 ? 20.588 -16.925 3.596 1.00 86.50 728 ASP A N 1
ATOM 5585 C CA . ASP A 1 728 ? 20.247 -15.509 3.403 1.00 86.50 728 ASP A CA 1
ATOM 5586 C C . ASP A 1 728 ? 20.783 -14.625 4.541 1.00 86.50 728 ASP A C 1
ATOM 5588 O O . ASP A 1 728 ? 21.143 -13.458 4.341 1.00 86.50 728 ASP A O 1
ATOM 5592 N N . THR A 1 729 ? 20.841 -15.180 5.759 1.00 92.88 729 THR A N 1
ATOM 5593 C CA . THR A 1 729 ? 21.231 -14.440 6.961 1.00 92.88 729 THR A CA 1
ATOM 5594 C C . THR A 1 729 ? 22.121 -15.242 7.910 1.00 92.88 729 THR A C 1
ATOM 5596 O O . THR A 1 729 ? 22.005 -16.458 8.051 1.00 92.88 729 THR A O 1
ATOM 5599 N N . VAL A 1 730 ? 22.993 -14.531 8.631 1.00 95.31 730 VAL A N 1
ATOM 5600 C CA . VAL A 1 730 ? 23.739 -15.078 9.772 1.00 95.31 730 VAL A CA 1
ATOM 5601 C C . VAL A 1 730 ? 23.295 -14.383 11.047 1.00 95.31 730 VAL A C 1
ATOM 5603 O O . VAL A 1 730 ? 23.364 -13.157 11.156 1.00 95.31 730 VAL A O 1
ATOM 5606 N N . ILE A 1 731 ? 22.860 -15.186 12.013 1.00 96.12 731 ILE A N 1
ATOM 5607 C CA . ILE A 1 731 ? 22.315 -14.746 13.291 1.00 96.12 731 ILE A CA 1
ATOM 5608 C C . ILE A 1 731 ? 23.336 -15.029 14.389 1.00 96.12 731 ILE A C 1
ATOM 5610 O O . ILE A 1 731 ? 23.749 -16.170 14.596 1.00 96.12 731 ILE A O 1
ATOM 5614 N N . PHE A 1 732 ? 23.726 -13.989 15.119 1.00 94.94 732 PHE A N 1
ATOM 5615 C CA . PHE A 1 732 ? 24.656 -14.091 16.241 1.00 94.94 732 PHE A CA 1
ATOM 5616 C C . PHE A 1 732 ? 23.921 -14.083 17.585 1.00 94.94 732 PHE A C 1
ATOM 5618 O O . PHE A 1 732 ? 23.059 -13.239 17.816 1.00 94.94 732 PHE A O 1
ATOM 5625 N N . ASP A 1 733 ? 24.291 -14.998 18.484 1.00 92.69 733 ASP A N 1
ATOM 5626 C CA . ASP A 1 733 ? 23.615 -15.204 19.777 1.00 92.69 733 ASP A CA 1
ATOM 5627 C C . ASP A 1 733 ? 23.795 -14.049 20.785 1.00 92.69 733 ASP A C 1
ATOM 5629 O O . ASP A 1 733 ? 22.976 -13.867 21.680 1.00 92.69 733 ASP A O 1
ATOM 5633 N N . ASP A 1 734 ? 24.840 -13.232 20.656 1.00 90.25 734 ASP A N 1
ATOM 5634 C CA . ASP A 1 734 ? 25.038 -12.053 21.511 1.00 90.25 734 ASP A CA 1
ATOM 5635 C C . ASP A 1 734 ? 24.875 -10.752 20.717 1.00 90.25 734 ASP A C 1
ATOM 5637 O O . ASP A 1 734 ? 25.144 -10.709 19.515 1.00 90.25 734 ASP A O 1
ATOM 5641 N N . GLU A 1 735 ? 24.506 -9.663 21.404 1.00 89.62 735 GLU A N 1
ATOM 5642 C CA . GLU A 1 735 ? 24.441 -8.331 20.795 1.00 89.62 735 GLU A CA 1
ATOM 5643 C C . GLU A 1 735 ? 25.801 -7.928 20.205 1.00 89.62 735 GLU A C 1
ATOM 5645 O O . GLU A 1 735 ? 26.829 -7.880 20.892 1.00 89.62 735 GLU A O 1
ATOM 5650 N N . LEU A 1 736 ? 25.796 -7.590 18.916 1.00 91.19 736 LEU A N 1
ATOM 5651 C CA . LEU A 1 736 ? 26.985 -7.159 18.204 1.00 91.19 736 LEU A CA 1
ATOM 5652 C C . LEU A 1 736 ? 27.147 -5.651 18.339 1.00 91.19 736 LEU A C 1
ATOM 5654 O O . LEU A 1 736 ? 26.214 -4.872 18.134 1.00 91.19 736 LEU A O 1
ATOM 5658 N N . THR A 1 737 ? 28.375 -5.198 18.584 1.00 90.38 737 THR A N 1
ATOM 5659 C CA . THR A 1 737 ? 28.671 -3.768 18.438 1.00 90.38 737 THR A CA 1
ATOM 5660 C C . THR A 1 737 ? 28.524 -3.344 16.966 1.00 90.38 737 THR A C 1
ATOM 5662 O O . THR A 1 737 ? 28.835 -4.138 16.073 1.00 90.38 737 THR A O 1
ATOM 5665 N N . PRO A 1 738 ? 28.173 -2.075 16.667 1.00 87.94 738 PRO A N 1
ATOM 5666 C CA . PRO A 1 738 ? 28.058 -1.593 15.284 1.00 87.94 738 PRO A CA 1
ATOM 5667 C C . PRO A 1 738 ? 29.308 -1.846 14.427 1.00 87.94 738 PRO A C 1
ATOM 5669 O O . PRO A 1 738 ? 29.227 -2.084 13.226 1.00 87.94 738 PRO A O 1
ATOM 5672 N N . THR A 1 739 ? 30.490 -1.814 15.050 1.00 86.75 739 THR A N 1
ATOM 5673 C CA . THR A 1 739 ? 31.760 -2.121 14.382 1.00 86.75 739 THR A CA 1
ATOM 5674 C C . THR A 1 739 ? 31.911 -3.614 14.091 1.00 86.75 739 THR A C 1
ATOM 5676 O O . THR A 1 739 ? 32.399 -3.963 13.020 1.00 86.75 739 THR A O 1
ATOM 5679 N N . GLN A 1 740 ? 31.511 -4.493 15.015 1.00 91.19 740 GLN A N 1
ATOM 5680 C CA . GLN A 1 740 ? 31.558 -5.942 14.798 1.00 91.19 740 GLN A CA 1
ATOM 5681 C C . GLN A 1 740 ? 30.612 -6.371 13.685 1.00 91.19 740 GLN A C 1
ATOM 5683 O O . GLN A 1 740 ? 31.053 -7.075 12.783 1.00 91.19 740 GLN A O 1
ATOM 5688 N N . GLN A 1 741 ? 29.367 -5.890 13.713 1.00 90.50 741 GLN A N 1
ATOM 5689 C CA . GLN A 1 741 ? 28.384 -6.163 12.669 1.00 90.50 741 GLN A CA 1
ATOM 5690 C C . GLN A 1 741 ? 28.907 -5.724 11.298 1.00 90.50 741 GLN A C 1
ATOM 5692 O O . GLN A 1 741 ? 28.979 -6.538 10.388 1.00 90.50 741 GLN A O 1
ATOM 5697 N N . ARG A 1 742 ? 29.417 -4.490 11.176 1.00 86.69 742 ARG A N 1
ATOM 5698 C CA . ARG A 1 742 ? 29.995 -4.001 9.914 1.00 86.69 742 ARG A CA 1
ATOM 5699 C C . ARG A 1 742 ? 31.175 -4.851 9.428 1.00 86.69 742 ARG A C 1
ATOM 5701 O O . ARG A 1 742 ? 31.301 -5.103 8.235 1.00 86.69 742 ARG A O 1
ATOM 5708 N N . ASN A 1 743 ? 32.067 -5.266 10.330 1.00 87.81 743 ASN A N 1
ATOM 5709 C CA . ASN A 1 743 ? 33.207 -6.111 9.965 1.00 87.81 743 ASN A CA 1
ATOM 5710 C C . ASN A 1 743 ? 32.764 -7.509 9.510 1.00 87.81 743 ASN A C 1
ATOM 5712 O O . ASN A 1 743 ? 33.404 -8.084 8.634 1.00 87.81 743 ASN A O 1
ATOM 5716 N N . LEU A 1 744 ? 31.705 -8.050 10.116 1.00 90.06 744 LEU A N 1
ATOM 5717 C CA . LEU A 1 744 ? 31.111 -9.335 9.759 1.00 90.06 744 LEU A CA 1
ATOM 5718 C C . LEU A 1 744 ? 30.371 -9.260 8.421 1.00 90.06 744 LEU A C 1
ATOM 5720 O O . LEU A 1 744 ? 30.658 -10.075 7.556 1.00 90.06 744 LEU A O 1
ATOM 5724 N N . GLU A 1 745 ? 29.525 -8.251 8.203 1.00 88.31 745 GLU A N 1
ATOM 5725 C CA . GLU A 1 745 ? 28.860 -7.999 6.912 1.00 88.31 745 GLU A CA 1
ATOM 5726 C C . GLU A 1 745 ? 29.895 -7.837 5.791 1.00 88.31 745 GLU A C 1
ATOM 5728 O O . GLU A 1 745 ? 29.786 -8.455 4.736 1.00 88.31 745 GLU A O 1
ATOM 5733 N N . ALA A 1 746 ? 30.970 -7.080 6.043 1.00 85.06 746 ALA A N 1
ATOM 5734 C CA . ALA A 1 746 ? 32.055 -6.912 5.080 1.00 85.06 746 ALA A CA 1
ATOM 5735 C C . ALA A 1 746 ? 32.833 -8.211 4.801 1.00 85.06 746 ALA A C 1
ATOM 5737 O O . ALA A 1 746 ? 33.366 -8.373 3.704 1.00 85.06 746 ALA A O 1
ATOM 5738 N N . ALA A 1 747 ? 32.936 -9.124 5.769 1.00 85.06 747 ALA A N 1
ATOM 5739 C CA . ALA A 1 747 ? 33.655 -10.384 5.597 1.00 85.06 747 ALA A CA 1
ATOM 5740 C C . ALA A 1 747 ? 32.791 -11.483 4.960 1.00 85.06 747 ALA A C 1
ATOM 5742 O O . ALA A 1 747 ? 33.296 -12.237 4.133 1.00 85.06 747 ALA A O 1
ATOM 5743 N N . LEU A 1 748 ? 31.516 -11.564 5.343 1.00 85.62 748 LEU A N 1
ATOM 5744 C CA . LEU A 1 748 ? 30.593 -12.627 4.949 1.00 85.62 748 LEU A CA 1
ATOM 5745 C C . LEU A 1 748 ? 29.791 -12.283 3.683 1.00 85.62 748 LEU A C 1
ATOM 5747 O O . LEU A 1 748 ? 29.362 -13.199 2.996 1.00 85.62 748 LEU A O 1
ATOM 5751 N N . GLN A 1 749 ? 29.627 -10.992 3.350 1.00 81.75 749 GLN A N 1
ATOM 5752 C CA . GLN A 1 749 ? 28.842 -10.498 2.200 1.00 81.75 749 GLN A CA 1
ATOM 5753 C C . GLN A 1 749 ? 27.359 -10.928 2.206 1.00 81.75 749 GLN A C 1
ATOM 5755 O O . GLN A 1 749 ? 26.707 -10.944 1.169 1.00 81.75 749 GLN A O 1
ATOM 5760 N N . ILE A 1 750 ? 26.821 -11.235 3.387 1.00 84.62 750 ILE A N 1
ATOM 5761 C CA . ILE A 1 750 ? 25.428 -11.639 3.639 1.00 84.62 750 ILE A CA 1
ATOM 5762 C C . ILE A 1 750 ? 24.879 -10.855 4.835 1.00 84.62 750 ILE A C 1
ATOM 5764 O O . ILE A 1 750 ? 25.651 -10.296 5.622 1.00 84.62 750 ILE A O 1
ATOM 5768 N N . LYS A 1 751 ? 23.550 -10.787 4.971 1.00 87.81 751 LYS A N 1
ATOM 5769 C CA . LYS A 1 751 ? 22.868 -10.027 6.032 1.00 87.81 751 LYS A CA 1
ATOM 5770 C C . LYS A 1 751 ? 23.238 -10.598 7.405 1.00 87.81 751 LYS A C 1
ATOM 5772 O O . LYS A 1 751 ? 22.978 -11.768 7.685 1.00 87.81 751 LYS A O 1
ATOM 5777 N N . VAL A 1 752 ? 23.818 -9.765 8.270 1.00 91.94 752 VAL A N 1
ATOM 5778 C CA . VAL A 1 752 ? 24.189 -10.139 9.642 1.00 91.94 752 VAL A CA 1
ATOM 5779 C C . VAL A 1 752 ? 23.240 -9.472 10.620 1.00 91.94 752 VAL A C 1
ATOM 5781 O O . VAL A 1 752 ? 23.143 -8.245 10.658 1.00 91.94 752 VAL A O 1
ATOM 5784 N N . ILE A 1 753 ? 22.587 -10.278 11.446 1.00 93.19 753 ILE A N 1
ATOM 5785 C CA . ILE A 1 753 ? 21.770 -9.798 12.558 1.00 93.19 753 ILE A CA 1
ATOM 5786 C C . ILE A 1 753 ? 22.264 -10.408 13.867 1.00 93.19 753 ILE A C 1
ATOM 5788 O O . ILE A 1 753 ? 22.897 -11.463 13.889 1.00 93.19 753 ILE A O 1
ATOM 5792 N N . ASP A 1 754 ? 22.000 -9.720 14.968 1.00 93.75 754 ASP A N 1
ATOM 5793 C CA . ASP A 1 754 ? 22.244 -10.244 16.306 1.00 93.75 754 ASP A CA 1
ATOM 5794 C C . ASP A 1 754 ? 20.931 -10.622 16.994 1.00 93.75 754 ASP A C 1
ATOM 5796 O O . ASP A 1 754 ? 19.834 -10.339 16.501 1.00 93.75 754 ASP A O 1
ATOM 5800 N N . ARG A 1 755 ? 21.049 -11.260 18.157 1.00 92.19 755 ARG A N 1
ATOM 5801 C CA . ARG A 1 755 ? 19.913 -11.675 18.978 1.00 92.19 755 ARG A CA 1
ATOM 5802 C C . ARG A 1 755 ? 18.966 -10.518 19.303 1.00 92.19 755 ARG A C 1
ATOM 5804 O O . ARG A 1 755 ? 17.756 -10.708 19.268 1.00 92.19 755 ARG A O 1
ATOM 5811 N N . THR A 1 756 ? 19.483 -9.313 19.550 1.00 90.75 756 THR A N 1
ATOM 5812 C CA . THR A 1 756 ? 18.659 -8.123 19.824 1.00 90.75 756 THR A CA 1
ATOM 5813 C C . THR A 1 756 ? 17.795 -7.754 18.618 1.00 90.75 756 THR A C 1
ATOM 5815 O O . THR A 1 756 ? 16.593 -7.549 18.776 1.00 90.75 756 THR A O 1
ATOM 5818 N N . ALA A 1 757 ? 18.376 -7.694 17.418 1.00 90.56 757 ALA A N 1
ATOM 5819 C CA . ALA A 1 757 ? 17.635 -7.400 16.192 1.00 90.56 757 ALA A CA 1
ATOM 5820 C C . ALA A 1 757 ? 16.575 -8.468 15.890 1.00 90.56 757 ALA A C 1
ATOM 5822 O O . ALA A 1 757 ? 15.449 -8.123 15.539 1.00 90.56 757 ALA A O 1
ATOM 5823 N N . LEU A 1 758 ? 16.922 -9.746 16.074 1.00 90.88 758 LEU A N 1
ATOM 5824 C CA . LEU A 1 758 ? 16.003 -10.861 15.862 1.00 90.8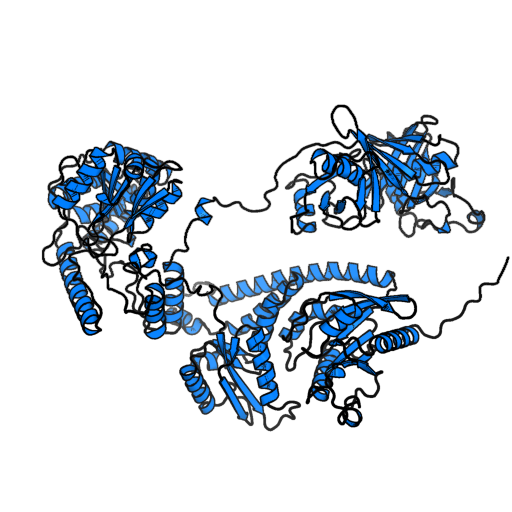8 758 LEU A CA 1
ATOM 5825 C C . LEU A 1 758 ? 14.787 -10.775 16.790 1.00 90.88 758 LEU A C 1
ATOM 5827 O O . LEU A 1 758 ? 13.652 -10.871 16.337 1.00 90.88 758 LEU A O 1
ATOM 5831 N N . ILE A 1 759 ? 15.020 -10.527 18.080 1.00 89.25 759 ILE A N 1
ATOM 5832 C CA . ILE A 1 759 ? 13.958 -10.373 19.078 1.00 89.25 759 ILE A CA 1
ATOM 5833 C C . ILE A 1 759 ? 13.020 -9.204 18.718 1.00 89.25 759 ILE A C 1
ATOM 5835 O O . ILE A 1 759 ? 11.800 -9.343 18.794 1.00 89.25 759 ILE A O 1
ATOM 5839 N N . LEU A 1 760 ? 13.569 -8.064 18.282 1.00 87.81 760 LEU A N 1
ATOM 5840 C CA . LEU A 1 760 ? 12.765 -6.912 17.857 1.00 87.81 760 LEU A CA 1
ATOM 5841 C C . LEU A 1 760 ? 11.947 -7.183 16.581 1.00 87.81 760 LEU A C 1
ATOM 5843 O O . LEU A 1 760 ? 10.880 -6.589 16.425 1.00 87.81 760 LEU A O 1
ATOM 5847 N N . ASP A 1 761 ? 12.419 -8.046 15.675 1.00 86.69 761 ASP A N 1
ATOM 5848 C CA . ASP A 1 761 ? 11.651 -8.454 14.488 1.00 86.69 761 ASP A CA 1
ATOM 5849 C C . ASP A 1 761 ? 10.483 -9.371 14.867 1.00 86.69 761 ASP A C 1
ATOM 5851 O O . ASP A 1 761 ? 9.355 -9.157 14.419 1.00 86.69 761 ASP A O 1
ATOM 5855 N N . VAL A 1 762 ? 10.720 -10.324 15.779 1.00 85.00 762 VAL A N 1
ATOM 5856 C CA . VAL A 1 762 ? 9.655 -11.164 16.349 1.00 85.00 762 VAL A CA 1
ATOM 5857 C C . VAL A 1 762 ? 8.569 -10.279 16.974 1.00 85.00 762 VAL A C 1
ATOM 5859 O O . VAL A 1 762 ? 7.391 -10.434 16.658 1.00 85.00 762 VAL A O 1
ATOM 5862 N N . PHE A 1 763 ? 8.925 -9.263 17.769 1.00 82.38 763 PHE A N 1
ATOM 5863 C CA . PHE A 1 763 ? 7.907 -8.364 18.337 1.00 82.38 763 PHE A CA 1
ATOM 5864 C C . PHE A 1 763 ? 7.185 -7.525 17.303 1.00 82.38 763 PHE A C 1
ATOM 5866 O O . PHE A 1 763 ? 5.991 -7.291 17.461 1.00 82.38 763 PHE A O 1
ATOM 5873 N N . GLY A 1 764 ? 7.870 -7.095 16.243 1.00 81.88 764 GLY A N 1
ATOM 5874 C CA . GLY A 1 764 ? 7.237 -6.346 15.159 1.00 81.88 764 GLY A CA 1
ATOM 5875 C C . GLY A 1 764 ? 6.086 -7.125 14.527 1.00 81.88 764 GLY A C 1
ATOM 5876 O O . GLY A 1 764 ? 5.081 -6.534 14.140 1.00 81.88 764 GLY A O 1
ATOM 5877 N N . ARG A 1 765 ? 6.200 -8.458 14.489 1.00 81.06 765 ARG A N 1
ATOM 5878 C CA . ARG A 1 765 ? 5.165 -9.358 13.966 1.00 81.06 765 ARG A CA 1
ATOM 5879 C C . ARG A 1 765 ? 4.048 -9.646 14.966 1.00 81.06 765 ARG A C 1
ATOM 5881 O O . ARG A 1 765 ? 2.909 -9.838 14.549 1.00 81.06 765 ARG A O 1
ATOM 5888 N N . HIS A 1 766 ? 4.355 -9.668 16.263 1.00 76.50 766 HIS A N 1
ATOM 5889 C CA . HIS A 1 766 ? 3.385 -9.993 17.316 1.00 76.50 766 HIS A CA 1
ATOM 5890 C C . HIS A 1 766 ? 2.703 -8.771 17.961 1.00 76.50 766 HIS A C 1
ATOM 5892 O O . HIS A 1 766 ? 1.714 -8.944 18.671 1.00 76.50 766 HIS A O 1
ATOM 5898 N N . ALA A 1 767 ? 3.169 -7.543 17.707 1.00 75.50 767 ALA A N 1
ATOM 5899 C CA . ALA A 1 767 ? 2.560 -6.317 18.223 1.00 75.50 767 ALA A CA 1
ATOM 5900 C C . ALA A 1 767 ? 1.236 -5.991 17.514 1.00 75.50 767 ALA A C 1
ATOM 5902 O O . ALA A 1 767 ? 1.213 -5.482 16.388 1.00 75.50 767 ALA A O 1
ATOM 5903 N N . ARG A 1 768 ? 0.111 -6.256 18.190 1.00 75.62 768 ARG A N 1
ATOM 5904 C CA . ARG A 1 768 ? -1.235 -6.010 17.650 1.00 75.62 768 ARG A CA 1
ATOM 5905 C C . ARG A 1 768 ? -1.799 -4.670 18.118 1.00 75.62 768 ARG A C 1
ATOM 5907 O O . ARG A 1 768 ? -2.534 -4.027 17.371 1.00 75.62 768 ARG A O 1
ATOM 5914 N N . THR A 1 769 ? -1.456 -4.225 19.326 1.00 76.19 769 THR A N 1
ATOM 5915 C CA . THR A 1 769 ? -1.902 -2.921 19.832 1.00 76.19 769 THR A CA 1
ATOM 5916 C C . THR A 1 769 ? -1.097 -1.764 19.239 1.00 76.19 769 THR A C 1
ATOM 5918 O O . THR A 1 769 ? 0.099 -1.873 18.974 1.00 76.19 769 THR A O 1
ATOM 5921 N N . HIS A 1 770 ? -1.745 -0.606 19.081 1.00 78.94 770 HIS A N 1
ATOM 5922 C CA . HIS A 1 770 ? -1.075 0.614 18.619 1.00 78.94 770 HIS A CA 1
ATOM 5923 C C . HIS A 1 770 ? 0.080 1.035 19.548 1.00 78.94 770 HIS A C 1
ATOM 5925 O O . HIS A 1 770 ? 1.118 1.496 19.085 1.00 78.94 770 HIS A O 1
ATOM 5931 N N . GLU A 1 771 ? -0.078 0.842 20.862 1.00 78.56 771 GLU A N 1
ATOM 5932 C CA . GLU A 1 771 ? 0.974 1.107 21.847 1.00 78.56 771 GLU A CA 1
ATOM 5933 C C . GLU A 1 771 ? 2.170 0.159 21.676 1.00 78.56 771 GLU A C 1
ATOM 5935 O O . GLU A 1 771 ? 3.309 0.628 21.621 1.00 78.56 771 GLU A O 1
ATOM 5940 N N . GLY A 1 772 ? 1.918 -1.149 21.536 1.00 77.38 772 GLY A N 1
ATOM 5941 C CA . GLY A 1 772 ? 2.957 -2.149 21.290 1.00 77.38 772 GLY A CA 1
ATOM 5942 C C . GLY A 1 772 ? 3.723 -1.881 19.993 1.00 77.38 772 GLY A C 1
ATOM 5943 O O . GLY A 1 772 ? 4.952 -1.910 19.986 1.00 77.38 772 GLY A O 1
ATOM 5944 N N . GLN A 1 773 ? 3.020 -1.512 18.916 1.00 85.06 773 GLN A N 1
ATOM 5945 C CA . GLN A 1 773 ? 3.639 -1.156 17.632 1.00 85.06 773 GLN A CA 1
ATOM 5946 C C . GLN A 1 773 ? 4.586 0.042 17.765 1.00 85.06 773 GLN A C 1
ATOM 5948 O O . GLN A 1 773 ? 5.731 -0.031 17.321 1.00 85.06 773 GLN A O 1
ATOM 5953 N N . LEU A 1 774 ? 4.152 1.113 18.440 1.00 84.06 774 LEU A N 1
ATOM 5954 C CA . LEU A 1 774 ? 4.980 2.300 18.670 1.00 84.06 774 LEU A CA 1
ATOM 5955 C C . LEU A 1 774 ? 6.233 1.991 19.511 1.00 84.06 774 LEU A C 1
ATOM 5957 O O . LEU A 1 774 ? 7.288 2.581 19.282 1.00 84.06 774 LEU A O 1
ATOM 5961 N N . GLN A 1 775 ? 6.155 1.074 20.480 1.00 82.00 775 GLN A N 1
ATOM 5962 C CA . GLN A 1 775 ? 7.300 0.701 21.326 1.00 82.00 775 GLN A CA 1
ATOM 5963 C C . GLN A 1 775 ? 8.332 -0.130 20.576 1.00 82.00 775 GLN A C 1
ATOM 5965 O O . GLN A 1 775 ? 9.534 0.126 20.694 1.00 82.00 775 GLN A O 1
ATOM 5970 N N . VAL A 1 776 ? 7.865 -1.084 19.773 1.00 86.00 776 VAL A N 1
ATOM 5971 C CA . VAL A 1 776 ? 8.743 -1.879 18.917 1.00 86.00 776 VAL A CA 1
ATOM 5972 C C . VAL A 1 776 ? 9.408 -0.986 17.872 1.00 86.00 776 VAL A C 1
ATOM 5974 O O . VAL A 1 776 ? 10.627 -1.037 17.721 1.00 86.00 776 VAL A O 1
ATOM 5977 N N . GLU A 1 777 ? 8.651 -0.097 17.224 1.00 87.56 777 GLU A N 1
ATOM 5978 C CA . GLU A 1 777 ? 9.181 0.857 16.244 1.00 87.56 777 GLU A CA 1
ATOM 5979 C C . GLU A 1 777 ? 10.227 1.797 16.877 1.00 87.56 777 GLU A C 1
ATOM 5981 O O . GLU A 1 777 ? 11.303 2.025 16.311 1.00 87.56 777 GLU A O 1
ATOM 5986 N N . LEU A 1 778 ? 9.973 2.290 18.097 1.00 88.31 778 LEU A N 1
ATOM 5987 C CA . LEU A 1 778 ? 10.934 3.091 18.859 1.00 88.31 778 LEU A CA 1
ATOM 5988 C C . LEU A 1 778 ? 12.243 2.327 19.099 1.00 88.31 778 LEU A C 1
ATOM 5990 O O . LEU A 1 778 ? 13.326 2.867 18.849 1.00 88.31 778 LEU A O 1
ATOM 5994 N N . ALA A 1 779 ? 12.151 1.085 19.576 1.00 87.38 779 ALA A N 1
ATOM 5995 C CA . ALA A 1 779 ? 13.309 0.255 19.885 1.00 87.38 779 ALA A CA 1
ATOM 5996 C C . ALA A 1 779 ? 14.100 -0.128 18.623 1.00 87.38 779 ALA A C 1
ATOM 5998 O O . ALA A 1 779 ? 15.329 -0.029 18.620 1.00 87.38 779 ALA A O 1
ATOM 5999 N N . GLN A 1 780 ? 13.417 -0.460 17.522 1.00 88.38 780 GLN A N 1
ATOM 6000 C CA . GLN A 1 780 ? 14.036 -0.727 16.219 1.00 88.38 780 GLN A CA 1
ATOM 6001 C C . GLN A 1 780 ? 14.814 0.493 15.704 1.00 88.38 780 GLN A C 1
ATOM 6003 O O . GLN A 1 780 ? 15.980 0.376 15.314 1.00 88.38 780 GLN A O 1
ATOM 6008 N N . HIS A 1 781 ? 14.229 1.695 15.766 1.00 88.56 781 HIS A N 1
ATOM 6009 C CA . HIS A 1 781 ? 14.922 2.914 15.345 1.00 88.56 781 HIS A CA 1
ATOM 6010 C C . HIS A 1 781 ? 16.099 3.286 16.253 1.00 88.56 781 HIS A C 1
ATOM 6012 O O . HIS A 1 781 ? 17.132 3.745 15.753 1.00 88.56 781 HIS A O 1
ATOM 6018 N N . GLN A 1 782 ? 15.985 3.080 17.568 1.00 86.62 782 GLN A N 1
ATOM 6019 C CA . GLN A 1 782 ? 17.090 3.292 18.509 1.00 86.62 782 GLN A CA 1
ATOM 6020 C C . GLN A 1 782 ? 18.243 2.307 18.274 1.00 86.62 782 GLN A C 1
ATOM 6022 O O . GLN A 1 782 ? 19.405 2.721 18.308 1.00 86.62 782 GLN A O 1
ATOM 6027 N N . TYR A 1 783 ? 17.930 1.046 17.964 1.00 87.62 783 TYR A N 1
ATOM 6028 C CA . TYR A 1 783 ? 18.907 0.012 17.625 1.00 87.62 783 TYR A CA 1
ATOM 6029 C C . TYR A 1 783 ? 19.630 0.302 16.298 1.00 87.62 783 TYR A C 1
ATOM 6031 O O . TYR A 1 783 ? 20.857 0.155 16.212 1.00 87.62 783 TYR A O 1
ATOM 6039 N N . LEU A 1 784 ? 18.894 0.760 15.278 1.00 84.75 784 LEU A N 1
ATOM 6040 C CA . LEU A 1 784 ? 19.418 1.041 13.938 1.00 84.75 784 LEU A CA 1
ATOM 6041 C C . LEU A 1 784 ? 20.287 2.311 13.892 1.00 84.75 784 LEU A C 1
ATOM 6043 O O . LEU A 1 784 ? 21.317 2.343 13.216 1.00 84.75 784 LEU A O 1
ATOM 6047 N N . LEU A 1 785 ? 19.916 3.361 14.633 1.00 84.06 785 LEU A N 1
ATOM 6048 C CA . LEU A 1 785 ? 20.571 4.676 14.595 1.00 84.06 785 LEU A CA 1
ATOM 6049 C C . LEU A 1 785 ? 22.115 4.656 14.740 1.00 84.06 785 LEU A C 1
ATOM 6051 O O . LEU A 1 785 ? 22.779 5.353 13.963 1.00 84.06 785 LEU A O 1
ATOM 6055 N N . PRO A 1 786 ? 22.733 3.916 15.687 1.00 81.94 786 PRO A N 1
ATOM 6056 C CA . PRO A 1 786 ? 24.193 3.828 15.789 1.00 81.94 786 PRO A CA 1
ATOM 6057 C C . PRO A 1 786 ? 24.843 2.966 14.691 1.00 81.94 786 PRO A C 1
ATOM 6059 O O . PRO A 1 786 ? 26.045 3.103 14.454 1.00 81.94 786 PRO A O 1
ATOM 6062 N N . ARG A 1 787 ? 24.074 2.102 14.016 1.00 82.75 787 ARG A N 1
ATOM 6063 C CA . ARG A 1 787 ? 24.545 1.123 13.018 1.00 82.75 787 ARG A CA 1
ATOM 6064 C C . ARG A 1 787 ? 24.559 1.662 11.582 1.00 82.75 787 ARG A C 1
ATOM 6066 O O . ARG A 1 787 ? 25.315 1.165 10.757 1.00 82.75 787 ARG A O 1
ATOM 6073 N N . LEU A 1 788 ? 23.858 2.766 11.318 1.00 71.19 788 LEU A N 1
ATOM 6074 C CA . LEU A 1 788 ? 23.868 3.472 10.023 1.00 71.19 788 LEU A CA 1
ATOM 6075 C C . LEU A 1 788 ? 25.201 4.163 9.691 1.00 71.19 788 LEU A C 1
ATOM 6077 O O . LEU A 1 788 ? 25.486 4.490 8.538 1.00 71.19 788 LEU A O 1
ATOM 6081 N N . VAL A 1 789 ? 26.043 4.415 10.696 1.00 55.03 789 VAL A N 1
ATOM 6082 C CA . VAL A 1 789 ? 27.352 5.044 10.490 1.00 55.03 789 VAL A CA 1
ATOM 6083 C C . VAL A 1 789 ? 28.247 4.063 9.726 1.00 55.03 789 VAL A C 1
ATOM 6085 O O . VAL A 1 789 ? 28.523 2.976 10.218 1.00 55.03 789 VAL A O 1
ATOM 6088 N N . GLY A 1 790 ? 28.732 4.436 8.538 1.00 51.31 790 GLY A N 1
ATOM 6089 C CA . GLY A 1 790 ? 29.736 3.672 7.779 1.00 51.31 790 GLY A CA 1
ATOM 6090 C C . GLY A 1 790 ? 29.214 2.683 6.727 1.00 51.31 790 GLY A C 1
ATOM 6091 O O . GLY A 1 790 ? 30.028 2.203 5.940 1.00 51.31 790 GLY A O 1
ATOM 6092 N N . GLN A 1 791 ? 27.899 2.438 6.635 1.00 48.78 791 GLN A N 1
ATOM 6093 C CA . GLN A 1 791 ? 27.305 1.641 5.542 1.00 48.78 791 GLN A CA 1
ATOM 6094 C C . GLN A 1 791 ? 27.428 2.337 4.166 1.00 48.78 791 GLN A C 1
ATOM 6096 O O . GLN A 1 791 ? 27.280 1.707 3.128 1.00 48.78 791 GLN A O 1
ATOM 6101 N N . TRP A 1 792 ? 27.726 3.643 4.144 1.00 50.50 792 TRP A N 1
ATOM 6102 C CA . TRP A 1 792 ? 27.745 4.485 2.938 1.00 50.50 792 TRP A CA 1
ATOM 6103 C C . TRP A 1 792 ? 29.143 5.059 2.639 1.00 50.50 792 TRP A C 1
ATOM 6105 O O . TRP A 1 792 ? 29.285 6.131 2.050 1.00 50.50 792 TRP A O 1
ATOM 6115 N N . SER A 1 793 ? 30.208 4.350 3.027 1.00 42.31 793 SER A N 1
ATOM 6116 C CA . SER A 1 793 ? 31.597 4.770 2.752 1.00 42.31 793 SER A CA 1
ATOM 6117 C C . SER A 1 793 ? 31.914 4.914 1.247 1.00 42.31 793 SER A C 1
ATOM 6119 O O . SER A 1 793 ? 32.830 5.649 0.867 1.00 42.31 793 SER A O 1
ATOM 6121 N N . HIS A 1 794 ? 31.122 4.282 0.371 1.00 42.09 794 HIS A N 1
ATOM 6122 C CA . HIS A 1 794 ? 31.195 4.449 -1.084 1.00 42.09 794 HIS A CA 1
ATOM 6123 C C . HIS A 1 794 ? 30.640 5.793 -1.590 1.00 42.09 794 HIS A C 1
ATOM 6125 O O . HIS A 1 794 ? 31.161 6.322 -2.573 1.00 42.09 794 HIS A O 1
ATOM 6131 N N . LEU A 1 795 ? 29.662 6.393 -0.902 1.00 41.22 795 LEU A N 1
ATOM 6132 C CA . LEU A 1 795 ? 29.111 7.707 -1.263 1.00 41.22 795 LEU A CA 1
ATOM 6133 C C . LEU A 1 795 ? 30.023 8.858 -0.817 1.00 41.22 795 LEU A C 1
ATOM 6135 O O . LEU A 1 795 ? 30.143 9.854 -1.526 1.00 41.22 795 LEU A O 1
ATOM 6139 N N . GLU A 1 796 ? 30.770 8.687 0.279 1.00 38.34 796 GLU A N 1
ATOM 6140 C CA . GLU A 1 796 ? 31.813 9.642 0.689 1.00 38.34 796 GLU A CA 1
ATOM 6141 C C . GLU A 1 796 ? 33.021 9.644 -0.268 1.00 38.34 796 GLU A C 1
ATOM 6143 O O . GLU A 1 796 ? 33.658 10.680 -0.465 1.00 38.34 796 GLU A O 1
ATOM 6148 N N . ARG A 1 797 ? 33.324 8.510 -0.922 1.00 40.06 797 ARG A N 1
ATOM 6149 C CA . ARG A 1 797 ? 34.433 8.402 -1.891 1.00 40.06 797 ARG A CA 1
ATOM 6150 C C . ARG A 1 797 ? 34.128 8.981 -3.272 1.00 40.06 797 ARG A C 1
ATOM 6152 O O . ARG A 1 797 ? 35.064 9.421 -3.937 1.00 40.06 797 ARG A O 1
ATOM 6159 N N . LEU A 1 798 ? 32.861 9.058 -3.682 1.00 39.72 798 LEU A N 1
ATOM 6160 C CA . LEU A 1 798 ? 32.463 9.822 -4.875 1.00 39.72 798 LEU A CA 1
ATOM 6161 C C . LEU A 1 798 ? 32.577 11.346 -4.654 1.00 39.72 798 LEU A C 1
ATOM 6163 O O . LEU A 1 798 ? 32.662 12.100 -5.619 1.00 39.72 798 LEU A O 1
ATOM 6167 N N . GLY A 1 799 ? 32.673 11.793 -3.394 1.00 36.53 799 GLY A N 1
ATOM 6168 C CA . GLY A 1 799 ? 32.931 13.181 -2.987 1.00 36.53 799 GLY A CA 1
ATOM 6169 C C . GLY A 1 799 ? 34.414 13.547 -2.824 1.00 36.53 799 GLY A C 1
ATOM 6170 O O . GLY A 1 799 ? 34.742 14.517 -2.139 1.00 36.53 799 GLY A O 1
ATOM 6171 N N . GLY A 1 800 ? 35.337 12.779 -3.409 1.00 35.50 800 GLY A N 1
ATOM 6172 C CA . GLY A 1 800 ? 36.780 13.015 -3.332 1.00 35.50 800 GLY A CA 1
ATOM 6173 C C . GLY A 1 800 ? 37.285 14.104 -4.283 1.00 35.50 800 GLY A C 1
ATOM 6174 O O . GLY A 1 800 ? 38.020 13.805 -5.220 1.00 35.50 800 GLY A O 1
ATOM 6175 N N . GLY A 1 801 ? 36.942 15.368 -4.027 1.00 34.22 801 GLY A N 1
ATOM 6176 C CA . GLY A 1 801 ? 37.523 16.527 -4.708 1.00 34.22 801 GLY A CA 1
ATOM 6177 C C . GLY A 1 801 ? 37.746 17.686 -3.740 1.00 34.22 801 GLY A C 1
ATOM 6178 O O . GLY A 1 801 ? 36.796 18.286 -3.245 1.00 34.22 801 GLY A O 1
ATOM 6179 N N . ILE A 1 802 ? 39.011 18.014 -3.463 1.00 40.19 802 ILE A N 1
ATOM 6180 C CA . ILE A 1 802 ? 39.418 19.203 -2.698 1.00 40.19 802 ILE A CA 1
ATOM 6181 C C . ILE A 1 802 ? 38.808 20.444 -3.377 1.00 40.19 802 ILE A C 1
ATOM 6183 O O . ILE A 1 802 ? 39.299 20.861 -4.422 1.00 40.19 802 ILE A O 1
ATOM 6187 N N . GLY A 1 803 ? 37.746 21.037 -2.812 1.00 37.38 803 GLY A N 1
ATOM 6188 C CA . GLY A 1 803 ? 37.210 22.293 -3.356 1.00 37.38 803 GLY A CA 1
ATOM 6189 C C . GLY A 1 803 ? 35.783 22.729 -3.013 1.00 37.38 803 GLY A C 1
ATOM 6190 O O . GLY A 1 803 ? 35.489 23.904 -3.205 1.00 37.38 803 GLY A O 1
ATOM 6191 N N . THR A 1 804 ? 34.889 21.894 -2.478 1.00 33.88 804 THR A N 1
ATOM 6192 C CA . THR A 1 804 ? 33.481 22.303 -2.261 1.00 33.88 804 THR A CA 1
ATOM 6193 C C . THR A 1 804 ? 33.169 22.594 -0.795 1.00 33.88 804 THR A C 1
ATOM 6195 O O . THR A 1 804 ? 32.473 21.843 -0.118 1.00 33.88 804 THR A O 1
ATOM 6198 N N . ARG A 1 805 ? 33.670 23.726 -0.287 1.00 40.84 805 ARG A N 1
ATOM 6199 C CA . ARG A 1 805 ? 33.140 24.342 0.941 1.00 40.84 805 ARG A CA 1
ATOM 6200 C C . ARG A 1 805 ? 31.892 25.161 0.602 1.00 40.84 805 ARG A C 1
ATOM 6202 O O . ARG A 1 805 ? 31.976 26.363 0.373 1.00 40.84 805 ARG A O 1
ATOM 6209 N N . GLY A 1 806 ? 30.746 24.491 0.601 1.00 40.66 806 GLY A N 1
ATOM 6210 C CA . GLY A 1 806 ? 29.442 25.082 0.902 1.00 40.66 806 GLY A CA 1
ATOM 6211 C C . GLY A 1 806 ? 28.846 24.354 2.117 1.00 40.66 806 GLY A C 1
ATOM 6212 O O . GLY A 1 806 ? 29.183 23.187 2.320 1.00 40.66 806 GLY A O 1
ATOM 6213 N N . PRO A 1 807 ? 28.011 24.996 2.954 1.00 39.66 807 PRO A N 1
ATOM 6214 C CA . PRO A 1 807 ? 27.378 24.348 4.100 1.00 39.66 807 PRO A CA 1
ATOM 6215 C C . PRO A 1 807 ? 26.198 23.490 3.612 1.00 39.66 807 PRO A C 1
ATOM 6217 O O . PRO A 1 807 ? 25.041 23.862 3.769 1.00 39.66 807 PRO A O 1
ATOM 6220 N N . GLY A 1 808 ? 26.494 22.382 2.935 1.00 45.25 808 GLY A N 1
ATOM 6221 C CA . GLY A 1 808 ? 25.519 21.348 2.595 1.00 45.25 808 GLY A CA 1
ATOM 6222 C C . GLY A 1 808 ? 25.606 20.233 3.628 1.00 45.25 808 GLY A C 1
ATOM 6223 O O . GLY A 1 808 ? 26.668 19.634 3.785 1.00 45.25 808 GLY A O 1
ATOM 6224 N N . GLU A 1 809 ? 24.517 19.996 4.358 1.00 48.88 809 GLU A N 1
ATOM 6225 C CA . GLU A 1 809 ? 24.354 18.844 5.254 1.00 48.88 809 GLU A CA 1
ATOM 6226 C C . GLU A 1 809 ? 24.619 17.558 4.447 1.00 48.88 809 GLU A C 1
ATOM 6228 O O . GLU A 1 809 ? 24.130 17.411 3.325 1.00 48.88 809 GLU A O 1
ATOM 6233 N N . THR A 1 810 ? 25.449 16.649 4.964 1.00 62.50 810 THR A N 1
ATOM 6234 C CA . THR A 1 810 ? 25.727 15.387 4.257 1.00 62.50 810 THR A CA 1
ATOM 6235 C C . THR A 1 810 ? 24.456 14.534 4.202 1.00 62.50 810 THR A C 1
ATOM 6237 O O . THR A 1 810 ? 23.612 14.604 5.097 1.00 62.50 810 THR A O 1
ATOM 6240 N N . GLN A 1 811 ? 24.297 13.708 3.166 1.00 56.59 811 GLN A N 1
ATOM 6241 C CA . GLN A 1 811 ? 23.118 12.840 3.016 1.00 56.59 811 GLN A CA 1
ATOM 6242 C C . GLN A 1 811 ? 22.934 11.919 4.242 1.00 56.59 811 GLN A C 1
ATOM 6244 O O . GLN A 1 811 ? 21.838 11.806 4.777 1.00 56.59 811 GLN A O 1
ATOM 6249 N N . LEU A 1 812 ? 24.044 11.421 4.800 1.00 60.34 812 LEU A N 1
ATOM 6250 C CA . LEU A 1 812 ? 24.082 10.674 6.063 1.00 60.34 812 LEU A CA 1
ATOM 6251 C C . LEU A 1 812 ? 23.581 11.472 7.275 1.00 60.34 812 LEU A C 1
ATOM 6253 O O . LEU A 1 812 ? 22.911 10.935 8.157 1.00 60.34 812 LEU A O 1
ATOM 6257 N N . GLU A 1 813 ? 23.933 12.752 7.362 1.00 66.44 813 GLU A N 1
ATOM 6258 C CA . GLU A 1 813 ? 23.465 13.625 8.439 1.00 66.44 813 GLU A CA 1
ATOM 6259 C C . GLU A 1 813 ? 21.969 13.932 8.296 1.00 66.44 813 GLU A C 1
ATOM 6261 O O . GLU A 1 813 ? 21.240 13.915 9.292 1.00 66.44 813 GLU A O 1
ATOM 6266 N N . THR A 1 814 ? 21.499 14.052 7.053 1.00 67.19 814 THR A N 1
ATOM 6267 C CA . THR A 1 814 ? 20.082 14.222 6.710 1.00 67.19 814 THR A CA 1
ATOM 6268 C C . THR A 1 814 ? 19.255 13.002 7.137 1.00 67.19 814 THR A C 1
ATOM 6270 O O . THR A 1 814 ? 18.250 13.162 7.836 1.00 67.19 814 THR A O 1
ATOM 6273 N N . ASP A 1 815 ? 19.711 11.786 6.828 1.00 66.75 815 ASP A N 1
ATOM 6274 C CA . ASP A 1 815 ? 19.024 10.536 7.191 1.00 66.75 815 ASP A CA 1
ATOM 6275 C C . ASP A 1 815 ? 18.989 10.321 8.710 1.00 66.75 815 ASP A C 1
ATOM 6277 O O . ASP A 1 815 ? 17.939 10.040 9.296 1.00 66.75 815 ASP A O 1
ATOM 6281 N N . ARG A 1 816 ? 20.108 10.583 9.401 1.00 75.75 816 ARG A N 1
ATOM 6282 C CA . ARG A 1 816 ? 20.158 10.552 10.875 1.00 75.75 816 ARG A CA 1
ATOM 6283 C C . ARG A 1 816 ? 19.189 11.548 11.498 1.00 75.75 816 ARG A C 1
ATOM 6285 O O . ARG A 1 816 ? 18.588 11.269 12.537 1.00 75.75 816 ARG A O 1
ATOM 6292 N N . ARG A 1 817 ? 19.047 12.729 10.896 1.00 78.62 817 ARG A N 1
ATOM 6293 C CA . ARG A 1 817 ? 18.129 13.767 11.369 1.00 78.62 817 ARG A CA 1
ATOM 6294 C C . ARG A 1 817 ? 16.668 13.396 11.124 1.00 78.62 817 ARG A C 1
ATOM 6296 O O . ARG A 1 817 ? 15.817 13.837 11.897 1.00 78.62 817 ARG A O 1
ATOM 6303 N N . MET A 1 818 ? 16.364 12.623 10.084 1.00 74.75 818 MET A N 1
ATOM 6304 C CA . MET A 1 818 ? 15.023 12.079 9.850 1.00 74.75 818 MET A CA 1
ATOM 6305 C C . MET A 1 818 ? 14.671 11.024 10.902 1.00 74.75 818 MET A C 1
ATOM 6307 O O . MET A 1 818 ? 13.666 11.189 11.589 1.00 74.75 818 MET A O 1
ATOM 6311 N N . ILE A 1 819 ? 15.550 10.047 11.147 1.00 80.06 819 ILE A N 1
ATOM 6312 C CA . ILE A 1 819 ? 15.317 9.000 12.161 1.00 80.06 819 ILE A CA 1
ATOM 6313 C C . ILE A 1 819 ? 15.202 9.596 13.568 1.00 80.06 819 ILE A C 1
ATOM 6315 O O . ILE A 1 819 ? 14.297 9.244 14.315 1.00 80.06 819 ILE A O 1
ATOM 6319 N N . ARG A 1 820 ? 16.048 10.570 13.934 1.00 84.38 820 ARG A N 1
ATOM 6320 C CA . ARG A 1 820 ? 15.934 11.263 15.234 1.00 84.38 820 ARG A CA 1
ATOM 6321 C C . ARG A 1 820 ? 14.617 12.020 15.403 1.00 84.38 820 ARG A C 1
ATOM 6323 O O . ARG A 1 820 ? 14.066 12.026 16.499 1.00 84.38 820 ARG A O 1
ATOM 6330 N N . ARG A 1 821 ? 14.123 12.671 14.342 1.00 82.31 821 ARG A N 1
ATOM 6331 C CA . ARG A 1 821 ? 12.812 13.341 14.362 1.00 82.31 821 ARG A CA 1
ATOM 6332 C C . ARG A 1 821 ? 11.680 12.332 14.527 1.00 82.31 821 ARG A C 1
ATOM 6334 O O . ARG A 1 821 ? 10.742 12.606 15.267 1.00 82.31 821 ARG A O 1
ATOM 6341 N N . HIS A 1 822 ? 11.797 11.176 13.882 1.00 81.38 822 HIS A N 1
ATOM 6342 C CA . HIS A 1 822 ? 10.821 10.096 13.986 1.00 81.38 822 HIS A CA 1
ATOM 6343 C C . HIS A 1 822 ? 10.785 9.492 15.395 1.00 81.38 822 HIS A C 1
ATOM 6345 O O . HIS A 1 822 ? 9.722 9.454 16.005 1.00 81.38 822 HIS A O 1
ATOM 6351 N N . ILE A 1 823 ? 11.953 9.192 15.979 1.00 87.00 823 ILE A N 1
ATOM 6352 C CA . ILE A 1 823 ? 12.094 8.783 17.390 1.00 87.00 823 ILE A CA 1
ATOM 6353 C C . ILE A 1 823 ? 11.408 9.790 18.322 1.00 87.00 823 ILE A C 1
ATOM 6355 O O . ILE A 1 823 ? 10.648 9.400 19.203 1.00 87.00 823 ILE A O 1
ATOM 6359 N N . GLN A 1 824 ? 11.639 11.093 18.126 1.00 86.88 824 GLN A N 1
ATOM 6360 C CA . GLN A 1 824 ? 11.031 12.128 18.967 1.00 86.88 824 GLN A CA 1
ATOM 6361 C C . GLN A 1 824 ? 9.501 12.157 18.846 1.00 86.88 824 GLN A C 1
ATOM 6363 O O . GLN A 1 824 ? 8.816 12.372 19.843 1.00 86.88 824 GLN A O 1
ATOM 6368 N N . LYS A 1 825 ? 8.967 11.951 17.639 1.00 87.62 825 LYS A N 1
ATOM 6369 C CA . LYS A 1 825 ? 7.524 11.907 17.396 1.00 87.62 825 LYS A CA 1
ATOM 6370 C C . LYS A 1 825 ? 6.883 10.697 18.079 1.00 87.62 825 LYS A C 1
ATOM 6372 O O . LYS A 1 825 ? 5.917 10.876 18.812 1.00 87.62 825 LYS A O 1
ATOM 6377 N N . ILE A 1 826 ? 7.461 9.508 17.896 1.00 86.94 826 ILE A N 1
ATOM 6378 C CA . ILE A 1 826 ? 6.988 8.270 18.530 1.00 86.94 826 ILE A CA 1
ATOM 6379 C C . ILE A 1 826 ? 7.016 8.409 20.057 1.00 86.94 826 ILE A C 1
ATOM 6381 O O . ILE A 1 826 ? 6.043 8.077 20.729 1.00 86.94 826 ILE A O 1
ATOM 6385 N N . GLN A 1 827 ? 8.084 8.990 20.616 1.00 82.56 827 GLN A N 1
ATOM 6386 C CA . GLN A 1 827 ? 8.188 9.232 22.057 1.00 82.56 827 GLN A CA 1
ATOM 6387 C C . GLN A 1 827 ? 7.045 10.120 22.581 1.00 82.56 827 GLN A C 1
ATOM 6389 O O . GLN A 1 827 ? 6.441 9.803 23.600 1.00 82.56 827 GLN A O 1
ATOM 6394 N N . GLN A 1 828 ? 6.707 11.198 21.863 1.00 84.62 828 GLN A N 1
ATOM 6395 C CA . GLN A 1 828 ? 5.597 12.087 22.229 1.00 84.62 828 GLN A CA 1
ATOM 6396 C C . GLN A 1 828 ? 4.227 11.408 22.132 1.00 84.62 828 GLN A C 1
ATOM 6398 O O . GLN A 1 828 ? 3.310 11.764 22.872 1.00 84.62 828 GLN A O 1
ATOM 6403 N N . GLU A 1 829 ? 4.050 10.482 21.192 1.00 81.94 829 GLU A N 1
ATOM 6404 C CA . GLU A 1 829 ? 2.821 9.696 21.075 1.00 81.94 829 GLU A CA 1
ATOM 6405 C C . GLU A 1 829 ? 2.702 8.696 22.232 1.00 81.94 829 GLU A C 1
ATOM 6407 O O . GLU A 1 829 ? 1.649 8.641 22.869 1.00 81.94 829 GLU A O 1
ATOM 6412 N N . LEU A 1 830 ? 3.794 8.017 22.597 1.00 80.56 830 LEU A N 1
ATOM 6413 C CA . LEU A 1 830 ? 3.846 7.119 23.756 1.00 80.56 830 LEU A CA 1
ATOM 6414 C C . LEU A 1 830 ? 3.575 7.837 25.085 1.00 80.56 830 LEU A C 1
ATOM 6416 O O . LEU A 1 830 ? 2.849 7.308 25.926 1.00 80.56 830 LEU A O 1
ATOM 6420 N N . ASP A 1 831 ? 4.086 9.056 25.269 1.00 78.50 831 ASP A N 1
ATOM 6421 C CA . ASP A 1 831 ? 3.827 9.842 26.483 1.00 78.50 831 ASP A CA 1
ATOM 6422 C C . ASP A 1 831 ? 2.324 10.152 26.650 1.00 78.50 831 ASP A C 1
ATOM 6424 O O . ASP A 1 831 ? 1.777 10.041 27.749 1.00 78.50 831 ASP A O 1
ATOM 6428 N N . LYS A 1 832 ? 1.611 10.438 25.552 1.00 78.69 832 LYS A N 1
ATOM 6429 C CA . LYS A 1 832 ? 0.150 10.650 25.575 1.00 78.69 832 LYS A CA 1
ATOM 6430 C C . LYS A 1 832 ? -0.625 9.373 25.894 1.00 78.69 832 LYS A C 1
ATOM 6432 O O . LYS A 1 832 ? -1.674 9.439 26.535 1.00 78.69 832 LYS A O 1
ATOM 6437 N N . VAL A 1 833 ? -0.152 8.219 25.420 1.00 75.75 833 VAL A N 1
ATOM 6438 C CA . VAL A 1 833 ? -0.766 6.918 25.735 1.00 75.75 833 VAL A CA 1
ATOM 6439 C C . VAL A 1 833 ? -0.614 6.617 27.229 1.00 75.75 833 VAL A C 1
ATOM 6441 O O . VAL A 1 833 ? -1.598 6.274 27.888 1.00 75.75 833 VAL A O 1
ATOM 6444 N N . ARG A 1 834 ? 0.569 6.874 27.800 1.00 66.88 834 ARG A N 1
ATOM 6445 C CA . ARG A 1 834 ? 0.827 6.744 29.243 1.00 66.88 834 ARG A CA 1
ATOM 6446 C C . ARG A 1 834 ? -0.068 7.634 30.103 1.00 66.88 834 ARG A C 1
ATOM 6448 O O . ARG A 1 834 ? -0.617 7.160 31.096 1.00 66.88 834 ARG A O 1
ATOM 6455 N N . GLU A 1 835 ? -0.274 8.893 29.713 1.00 70.75 835 GLU A N 1
ATOM 6456 C CA . GLU A 1 835 ? -1.185 9.811 30.421 1.00 70.75 835 GLU A CA 1
ATOM 6457 C C . GLU A 1 835 ? -2.639 9.309 30.446 1.00 70.75 835 GLU A C 1
ATOM 6459 O O . GLU A 1 835 ? -3.350 9.505 31.429 1.00 70.75 835 GLU A O 1
ATOM 6464 N N . ARG A 1 836 ? -3.099 8.624 29.392 1.00 67.88 836 ARG A N 1
ATOM 6465 C CA . ARG A 1 836 ? -4.441 8.015 29.371 1.00 67.88 836 ARG A CA 1
ATOM 6466 C C . ARG A 1 836 ? -4.533 6.806 30.301 1.00 67.88 836 ARG A C 1
ATOM 6468 O O . ARG A 1 836 ? -5.568 6.606 30.939 1.00 67.88 836 ARG A O 1
ATOM 6475 N N . ARG A 1 837 ? -3.461 6.013 30.392 1.00 65.44 837 ARG A N 1
ATOM 6476 C CA . ARG A 1 837 ? -3.406 4.793 31.209 1.00 65.44 837 ARG A CA 1
ATOM 6477 C C . ARG A 1 837 ? -3.388 5.096 32.709 1.00 65.44 837 ARG A C 1
ATOM 6479 O O . ARG A 1 837 ? -4.106 4.437 33.458 1.00 65.44 837 ARG A O 1
ATOM 6486 N N . SER A 1 838 ? -2.671 6.134 33.147 1.00 63.00 838 SER A N 1
ATOM 6487 C CA . SER A 1 838 ? -2.626 6.540 34.565 1.00 63.00 838 SER A CA 1
ATOM 6488 C C . SER A 1 838 ? -4.010 6.894 35.129 1.00 63.00 838 SER A C 1
ATOM 6490 O O . SER A 1 838 ? -4.347 6.504 36.247 1.00 63.00 838 SER A O 1
ATOM 6492 N N . ILE A 1 839 ? -4.865 7.529 34.321 1.00 65.00 839 ILE A N 1
ATOM 6493 C CA . ILE A 1 839 ? -6.255 7.857 34.678 1.00 65.00 839 ILE A CA 1
ATOM 6494 C C . ILE A 1 839 ? -7.099 6.585 34.882 1.00 65.00 839 ILE A C 1
ATOM 6496 O O . ILE A 1 839 ? -7.972 6.545 35.753 1.00 65.00 839 ILE A O 1
ATOM 6500 N N . TYR A 1 840 ? -6.849 5.534 34.095 1.00 59.53 840 TYR A N 1
ATOM 6501 C CA . TYR A 1 840 ? -7.551 4.250 34.206 1.00 59.53 840 TYR A CA 1
ATOM 6502 C C . TYR A 1 840 ? -7.110 3.469 35.455 1.00 59.53 840 TYR A C 1
ATOM 6504 O O . TYR A 1 840 ? -7.945 2.908 36.169 1.00 59.53 840 TYR A O 1
ATOM 6512 N N . ILE A 1 841 ? -5.811 3.510 35.767 1.00 58.78 841 ILE A N 1
ATOM 6513 C CA . ILE A 1 841 ? -5.222 2.905 36.971 1.00 58.78 841 ILE A CA 1
ATOM 6514 C C . ILE A 1 841 ? -5.772 3.573 38.243 1.00 58.78 841 ILE A C 1
ATOM 6516 O O . ILE A 1 841 ? -6.183 2.882 39.175 1.00 58.78 841 ILE A O 1
ATOM 6520 N N . GLU A 1 842 ? -5.887 4.906 38.277 1.00 60.75 842 GLU A N 1
ATOM 6521 C CA . GLU A 1 842 ? -6.475 5.625 39.421 1.00 60.75 842 GLU A CA 1
ATOM 6522 C C . GLU A 1 842 ? -7.955 5.289 39.665 1.00 60.75 842 GLU A C 1
ATOM 6524 O O . GLU A 1 842 ? -8.421 5.304 40.808 1.00 60.75 842 GLU A O 1
ATOM 6529 N N . ARG A 1 843 ? -8.715 4.988 38.604 1.00 60.09 843 ARG A N 1
ATOM 6530 C CA . ARG A 1 843 ? -10.107 4.528 38.725 1.00 60.09 843 ARG A CA 1
ATOM 6531 C C . ARG A 1 843 ? -10.183 3.092 39.244 1.00 60.09 843 ARG A C 1
ATOM 6533 O O . ARG A 1 843 ? -11.039 2.822 40.083 1.00 60.09 843 ARG A O 1
ATOM 6540 N N . ARG A 1 844 ? -9.276 2.203 38.814 1.00 62.78 844 ARG A N 1
ATOM 6541 C CA . ARG A 1 844 ? -9.185 0.814 39.305 1.00 62.78 844 ARG A CA 1
ATOM 6542 C C . ARG A 1 844 ? -8.791 0.733 40.779 1.00 62.78 844 ARG A C 1
ATOM 6544 O O . ARG A 1 844 ? -9.466 0.035 41.526 1.00 62.78 844 ARG A O 1
ATOM 6551 N N . LYS A 1 845 ? -7.801 1.514 41.233 1.00 57.75 845 LYS A N 1
ATOM 6552 C CA . LYS A 1 845 ? -7.406 1.569 42.659 1.00 57.75 845 LYS A CA 1
ATOM 6553 C C . LYS A 1 845 ? -8.553 1.977 43.595 1.00 57.75 845 LYS A C 1
ATOM 6555 O O . LYS A 1 845 ? -8.532 1.642 44.771 1.00 57.75 845 LYS A O 1
ATOM 6560 N N . LYS A 1 846 ? -9.577 2.669 43.082 1.00 57.69 846 LYS A N 1
ATOM 6561 C CA . LYS A 1 846 ? -10.794 3.035 43.832 1.00 57.69 846 LYS A CA 1
ATOM 6562 C C . LYS A 1 846 ? -11.868 1.941 43.867 1.00 57.69 846 LYS A C 1
ATOM 6564 O O . LYS A 1 846 ? -12.819 2.091 44.627 1.00 57.69 846 LYS A O 1
ATOM 6569 N N . ALA A 1 847 ? -11.754 0.898 43.042 1.00 58.66 847 ALA A N 1
ATOM 6570 C CA . ALA A 1 847 ? -12.726 -0.192 42.937 1.00 58.66 847 ALA A CA 1
ATOM 6571 C C . ALA A 1 847 ? -12.398 -1.407 43.830 1.00 58.66 847 ALA A C 1
ATOM 6573 O O . ALA A 1 847 ? -13.242 -2.285 43.949 1.00 58.66 847 ALA A O 1
ATOM 6574 N N . SER A 1 848 ? -11.213 -1.446 44.459 1.00 67.62 848 SER A N 1
ATOM 6575 C CA . SER A 1 848 ? -10.792 -2.471 45.436 1.00 67.62 848 SER A CA 1
ATOM 6576 C C . SER A 1 848 ? -10.858 -3.931 44.955 1.00 67.62 848 SER A C 1
ATOM 6578 O O . SER A 1 848 ? -11.000 -4.829 45.775 1.00 67.62 848 SER A O 1
ATOM 6580 N N . ILE A 1 849 ? -10.747 -4.184 43.647 1.00 78.62 849 ILE A N 1
ATOM 6581 C CA . ILE A 1 849 ? -10.664 -5.549 43.101 1.00 78.62 849 ILE A CA 1
ATOM 6582 C C . ILE A 1 849 ? -9.183 -5.959 43.045 1.00 78.62 849 ILE A C 1
ATOM 6584 O O . ILE A 1 849 ? -8.415 -5.223 42.414 1.00 78.62 849 ILE A O 1
ATOM 6588 N N . PRO A 1 850 ? -8.779 -7.092 43.649 1.00 84.12 850 PRO A N 1
ATOM 6589 C CA . PRO A 1 850 ? -7.402 -7.567 43.601 1.00 84.12 850 PRO A CA 1
ATOM 6590 C C . PRO A 1 850 ? -6.987 -7.980 42.183 1.00 84.12 850 PRO A C 1
ATOM 6592 O O . PRO A 1 850 ? -7.811 -8.298 41.315 1.00 84.12 850 PRO A O 1
ATOM 6595 N N . THR A 1 851 ? -5.680 -7.986 41.947 1.00 87.56 851 THR A N 1
ATOM 6596 C CA . THR A 1 851 ? -5.059 -8.256 40.649 1.00 87.56 851 THR A CA 1
ATOM 6597 C C . THR A 1 851 ? -3.928 -9.281 40.767 1.00 87.56 851 THR A C 1
ATOM 6599 O O . THR A 1 851 ? -3.068 -9.200 41.643 1.00 87.56 851 THR A O 1
ATOM 6602 N N . ALA A 1 852 ? -3.911 -10.254 39.859 1.00 90.44 852 ALA A N 1
ATOM 6603 C CA . ALA A 1 852 ? -2.870 -11.267 39.734 1.00 90.44 852 ALA A CA 1
ATOM 6604 C C . ALA A 1 852 ? -2.296 -11.266 38.312 1.00 90.44 852 ALA A C 1
ATOM 6606 O O . ALA A 1 852 ? -3.033 -11.094 37.340 1.00 90.44 852 ALA A O 1
ATOM 6607 N N . SER A 1 853 ? -0.990 -11.494 38.169 1.00 91.69 853 SER A N 1
ATOM 6608 C CA . SER A 1 853 ? -0.326 -11.528 36.860 1.00 91.69 853 SER A CA 1
ATOM 6609 C C . SER A 1 853 ? 0.541 -12.765 36.707 1.00 91.69 853 SER A C 1
ATOM 6611 O O . SER A 1 853 ? 1.317 -13.100 37.603 1.00 91.69 853 SER A O 1
ATOM 6613 N N . LEU A 1 854 ? 0.420 -13.431 35.560 1.00 91.75 854 LEU A N 1
ATOM 6614 C CA . LEU A 1 854 ? 1.218 -14.599 35.205 1.00 91.75 854 LEU A CA 1
ATOM 6615 C C . LEU A 1 854 ? 2.590 -14.145 34.704 1.00 91.75 854 LEU A C 1
ATOM 6617 O O . LEU A 1 854 ? 2.663 -13.427 33.711 1.00 91.75 854 LEU A O 1
ATOM 6621 N N . VAL A 1 855 ? 3.668 -14.591 35.345 1.00 90.50 855 VAL A N 1
ATOM 6622 C CA . VAL A 1 855 ? 5.062 -14.366 34.920 1.00 90.50 855 VAL A CA 1
ATOM 6623 C C . VAL A 1 855 ? 5.772 -15.698 34.735 1.00 90.50 855 VAL A C 1
ATOM 6625 O O . VAL A 1 855 ? 5.382 -16.703 35.317 1.00 90.50 855 VAL A O 1
ATOM 6628 N N . GLY A 1 856 ? 6.806 -15.744 33.903 1.00 88.00 856 GLY A N 1
ATOM 6629 C CA . GLY A 1 856 ? 7.566 -16.973 33.684 1.00 88.00 856 GLY A CA 1
ATOM 6630 C C . GLY A 1 856 ? 8.176 -17.045 32.298 1.00 88.00 856 GLY A C 1
ATOM 6631 O O . GLY A 1 856 ? 7.838 -16.260 31.401 1.00 88.00 856 GLY A O 1
ATOM 6632 N N . TYR A 1 857 ? 9.051 -18.023 32.107 1.00 87.31 857 TYR A N 1
ATOM 6633 C CA . TYR A 1 857 ? 9.744 -18.227 30.841 1.00 87.31 857 TYR A CA 1
ATOM 6634 C C . TYR A 1 857 ? 8.758 -18.444 29.682 1.00 87.31 857 TYR A C 1
ATOM 6636 O O . TYR A 1 857 ? 7.607 -18.874 29.860 1.00 87.31 857 TYR A O 1
ATOM 6644 N N . THR A 1 858 ? 9.168 -18.094 28.471 1.00 82.94 858 THR A N 1
ATOM 6645 C CA . THR A 1 858 ? 8.429 -18.465 27.259 1.00 82.94 858 THR A CA 1
ATOM 6646 C C . THR A 1 858 ? 8.197 -19.983 27.214 1.00 82.94 858 THR A C 1
ATOM 6648 O O . THR A 1 858 ? 9.002 -20.768 27.703 1.00 82.94 858 THR A O 1
ATOM 6651 N N . ASN A 1 859 ? 7.032 -20.403 26.710 1.00 80.00 859 ASN A N 1
ATOM 6652 C CA . ASN A 1 859 ? 6.594 -21.807 26.682 1.00 80.00 859 ASN A CA 1
ATOM 6653 C C . ASN A 1 859 ? 6.440 -22.527 28.054 1.00 80.00 859 ASN A C 1
ATOM 6655 O O . ASN A 1 859 ? 6.200 -23.735 28.106 1.00 80.00 859 ASN A O 1
ATOM 6659 N N . ALA A 1 860 ? 6.453 -21.802 29.182 1.00 85.44 860 ALA A N 1
ATOM 6660 C CA . ALA A 1 860 ? 6.123 -22.372 30.501 1.00 85.44 860 ALA A CA 1
ATOM 6661 C C . ALA A 1 860 ? 4.633 -22.778 30.658 1.00 85.44 860 ALA A C 1
ATOM 6663 O O . ALA A 1 860 ? 4.233 -23.382 31.654 1.00 85.44 860 ALA A O 1
ATOM 6664 N N . GLY A 1 861 ? 3.788 -22.455 29.671 1.00 85.50 861 GLY A N 1
ATOM 6665 C CA . GLY A 1 861 ? 2.347 -22.727 29.688 1.00 85.50 861 GLY A CA 1
ATOM 6666 C C . GLY A 1 861 ? 1.508 -21.651 30.386 1.00 85.50 861 GLY A C 1
ATOM 6667 O O . GLY A 1 861 ? 0.439 -21.968 30.899 1.00 85.50 861 GLY A O 1
ATOM 6668 N N . LYS A 1 862 ? 1.978 -20.391 30.400 1.00 90.50 862 LYS A N 1
ATOM 6669 C CA . LYS A 1 862 ? 1.248 -19.234 30.956 1.00 90.50 862 LYS A CA 1
ATOM 6670 C C . LYS A 1 862 ? -0.118 -19.039 30.296 1.00 90.50 862 LYS A C 1
ATOM 6672 O O . LYS A 1 862 ? -1.124 -19.105 30.986 1.00 90.50 862 LYS A O 1
ATOM 6677 N N . SER A 1 863 ? -0.171 -18.927 28.969 1.00 86.25 863 SER A N 1
ATOM 6678 C CA . SER A 1 863 ? -1.433 -18.735 28.240 1.00 86.25 863 SER A CA 1
ATOM 6679 C C . SER A 1 863 ? -2.361 -19.947 28.353 1.00 86.25 863 SER A C 1
ATOM 6681 O O . SER A 1 863 ? -3.572 -19.797 28.469 1.00 86.25 863 SER A O 1
ATOM 6683 N N . THR A 1 864 ? -1.806 -21.162 28.428 1.00 87.38 864 THR A N 1
ATOM 6684 C CA . THR A 1 864 ? -2.588 -22.374 28.721 1.00 87.38 864 THR A CA 1
ATOM 6685 C C . THR A 1 864 ? -3.223 -22.308 30.110 1.00 87.38 864 THR A C 1
ATOM 6687 O O . THR A 1 864 ? -4.397 -22.635 30.259 1.00 87.38 864 THR A O 1
ATOM 6690 N N . LEU A 1 865 ? -2.469 -21.865 31.123 1.00 89.06 865 LEU A N 1
ATOM 6691 C CA . LEU A 1 865 ? -2.971 -21.683 32.485 1.00 89.06 865 LEU A CA 1
ATOM 6692 C C . LEU A 1 865 ? -4.011 -20.561 32.550 1.00 89.06 865 LEU A C 1
ATOM 6694 O O . LEU A 1 865 ? -5.054 -20.730 33.171 1.00 89.06 865 LEU A O 1
ATOM 6698 N N . PHE A 1 866 ? -3.761 -19.451 31.860 1.00 89.75 866 PHE A N 1
ATOM 6699 C CA . PHE A 1 866 ? -4.696 -18.342 31.735 1.00 89.75 866 PHE A CA 1
ATOM 6700 C C . PHE A 1 866 ? -6.041 -18.794 31.162 1.00 89.75 866 PHE A C 1
ATOM 6702 O O . PHE A 1 866 ? -7.083 -18.511 31.748 1.00 89.75 866 PHE A O 1
ATOM 6709 N N . ASN A 1 867 ? -6.019 -19.534 30.052 1.00 86.69 867 ASN A N 1
ATOM 6710 C CA . ASN A 1 867 ? -7.226 -20.051 29.413 1.00 86.69 867 ASN A CA 1
ATOM 6711 C C . ASN A 1 867 ? -7.981 -21.011 30.323 1.00 86.69 867 ASN A C 1
ATOM 6713 O O . ASN A 1 867 ? -9.198 -20.902 30.439 1.00 86.69 867 ASN A O 1
ATOM 6717 N N . ALA A 1 868 ? -7.261 -21.909 30.998 1.00 87.25 868 ALA A N 1
ATOM 6718 C CA . ALA A 1 868 ? -7.868 -22.878 31.899 1.00 87.25 868 ALA A CA 1
ATOM 6719 C C . ALA A 1 868 ? -8.527 -22.216 33.124 1.00 87.25 868 ALA A C 1
ATOM 6721 O O . ALA A 1 868 ? -9.530 -22.722 33.615 1.00 87.25 868 ALA A O 1
ATOM 6722 N N . LEU A 1 869 ? -7.997 -21.081 33.595 1.00 87.69 869 LEU A N 1
ATOM 6723 C CA . LEU A 1 869 ? -8.573 -20.314 34.706 1.00 87.69 869 LEU A CA 1
ATOM 6724 C C . LEU A 1 869 ? -9.696 -19.354 34.273 1.00 87.69 869 LEU A C 1
ATOM 6726 O O . LEU A 1 869 ? -10.572 -19.050 35.078 1.00 87.69 869 LEU A O 1
ATOM 6730 N N . CYS A 1 870 ? -9.676 -18.860 33.030 1.00 82.75 870 CYS A N 1
ATOM 6731 C CA . CYS A 1 870 ? -10.592 -17.811 32.559 1.00 82.75 870 CYS A CA 1
ATOM 6732 C C . CYS A 1 870 ? -11.694 -18.289 31.598 1.00 82.75 870 CYS A C 1
ATOM 6734 O O . CYS A 1 870 ? -12.496 -17.456 31.177 1.00 82.75 870 CYS A O 1
ATOM 6736 N N . ASP A 1 871 ? -11.689 -19.563 31.190 1.00 66.62 871 ASP A N 1
ATOM 6737 C CA . ASP A 1 871 ? -12.482 -20.090 30.062 1.00 66.62 871 ASP A CA 1
ATOM 6738 C C . ASP A 1 871 ? -12.335 -19.210 28.799 1.00 66.62 871 ASP A C 1
ATOM 6740 O O . ASP A 1 871 ? -13.283 -18.870 28.089 1.00 66.62 871 ASP A O 1
ATOM 6744 N N . ALA A 1 872 ? -11.103 -18.737 28.574 1.00 59.84 872 ALA A N 1
ATOM 6745 C CA . ALA A 1 872 ? -10.751 -17.803 27.513 1.00 59.84 872 ALA A CA 1
ATOM 6746 C C . ALA A 1 872 ? -10.113 -18.535 26.323 1.00 59.84 872 ALA A C 1
ATOM 6748 O O . ALA A 1 872 ? -9.388 -19.510 26.491 1.00 59.84 872 ALA A O 1
ATOM 6749 N N . ASN A 1 873 ? -10.348 -18.024 25.113 1.00 57.19 873 ASN A N 1
ATOM 6750 C CA . ASN A 1 873 ? -9.799 -18.556 23.862 1.00 57.19 873 ASN A CA 1
ATOM 6751 C C . ASN A 1 873 ? -8.535 -17.775 23.427 1.00 57.19 873 ASN A C 1
ATOM 6753 O O . ASN A 1 873 ? -8.483 -17.240 22.322 1.00 57.19 873 ASN A O 1
ATOM 6757 N N . VAL A 1 874 ? -7.531 -17.625 24.305 1.00 60.19 874 VAL A N 1
ATOM 6758 C CA . VAL A 1 874 ? -6.232 -17.037 23.906 1.00 60.19 874 VAL A CA 1
ATOM 6759 C C . VAL A 1 874 ? -5.425 -18.093 23.143 1.00 60.19 874 VAL A C 1
ATOM 6761 O O . VAL A 1 874 ? -5.339 -19.236 23.586 1.00 60.19 874 VAL A O 1
ATOM 6764 N N . GLU A 1 875 ? -4.839 -17.749 21.995 1.00 56.03 875 GLU A N 1
ATOM 6765 C CA . GLU A 1 875 ? -4.019 -18.680 21.203 1.00 56.03 875 GLU A CA 1
ATOM 6766 C C . GLU A 1 875 ? -2.814 -19.172 22.029 1.00 56.03 875 GLU A C 1
ATOM 6768 O O . GLU A 1 875 ? -1.897 -18.414 22.339 1.00 56.03 875 GLU A O 1
ATOM 6773 N N . ALA A 1 876 ? -2.820 -20.452 22.413 1.00 56.72 876 ALA A N 1
ATOM 6774 C CA . ALA A 1 876 ? -1.711 -21.106 23.101 1.00 56.72 876 ALA A CA 1
ATOM 6775 C C . ALA A 1 876 ? -0.936 -21.967 22.094 1.00 56.72 876 ALA A C 1
ATOM 6777 O O . ALA A 1 876 ? -1.217 -23.154 21.928 1.00 56.72 876 ALA A O 1
ATOM 6778 N N . GLU A 1 877 ? 0.020 -21.355 21.398 1.00 58.28 877 GLU A N 1
ATOM 6779 C CA . GLU A 1 877 ? 0.893 -22.041 20.442 1.00 58.28 877 GLU A CA 1
ATOM 6780 C C . GLU A 1 877 ? 2.295 -22.273 21.023 1.00 58.28 877 GLU A C 1
ATOM 6782 O O . GLU A 1 877 ? 2.760 -21.526 21.884 1.00 58.28 877 GLU A O 1
ATOM 6787 N N . ASN A 1 878 ? 3.002 -23.294 20.527 1.00 57.41 878 ASN A N 1
ATOM 6788 C CA . ASN A 1 878 ? 4.406 -23.558 20.869 1.00 57.41 878 ASN A CA 1
ATOM 6789 C C . ASN A 1 878 ? 5.347 -22.579 20.136 1.00 57.41 878 ASN A C 1
ATOM 6791 O O . ASN A 1 878 ? 6.243 -23.002 19.411 1.00 57.41 878 ASN A O 1
ATOM 6795 N N . GLN A 1 879 ? 5.120 -21.276 20.298 1.00 61.94 879 GLN A N 1
ATOM 6796 C CA . GLN A 1 879 ? 5.920 -20.207 19.703 1.00 61.94 879 GLN A CA 1
ATOM 6797 C C . GLN A 1 879 ? 6.440 -19.264 20.796 1.00 61.94 879 GLN A C 1
ATOM 6799 O O . GLN A 1 879 ? 5.788 -19.044 21.821 1.00 61.94 879 GLN A O 1
ATOM 6804 N N . LEU A 1 880 ? 7.633 -18.700 20.594 1.00 69.56 880 LEU A N 1
ATOM 6805 C CA . LEU A 1 880 ? 8.158 -17.659 21.477 1.00 69.56 880 LEU A CA 1
ATOM 6806 C C . LEU A 1 880 ? 7.331 -16.380 21.299 1.00 69.56 880 LEU A C 1
ATOM 6808 O O . LEU A 1 880 ? 6.998 -16.010 20.181 1.00 69.56 880 LEU A O 1
ATOM 6812 N N . PHE A 1 881 ? 7.020 -15.699 22.405 1.00 69.88 881 PHE A N 1
ATOM 6813 C CA . PHE A 1 881 ? 6.262 -14.438 22.408 1.00 69.88 881 PHE A CA 1
ATOM 6814 C C . PHE A 1 881 ? 4.848 -14.501 21.805 1.00 69.88 881 PHE A C 1
ATOM 6816 O O . PHE A 1 881 ? 4.350 -13.494 21.306 1.00 69.88 881 PHE A O 1
ATOM 6823 N N . SER A 1 882 ? 4.169 -15.648 21.939 1.00 61.84 882 SER A N 1
ATOM 6824 C CA . SER A 1 882 ? 2.754 -15.823 21.563 1.00 61.84 882 SER A CA 1
ATOM 6825 C C . SER A 1 882 ? 1.831 -14.731 22.129 1.00 61.84 882 SER A C 1
ATOM 6827 O O . SER A 1 882 ? 0.904 -14.289 21.454 1.00 61.84 882 SER A O 1
ATOM 6829 N N . THR A 1 883 ? 2.120 -14.259 23.345 1.00 65.06 883 THR A N 1
ATOM 6830 C CA . THR A 1 883 ? 1.413 -13.159 24.011 1.00 65.06 883 THR A CA 1
ATOM 6831 C C . THR A 1 883 ? 2.368 -11.980 24.194 1.00 65.06 883 THR A C 1
ATOM 6833 O O . THR A 1 883 ? 3.199 -12.006 25.103 1.00 65.06 883 THR A O 1
ATOM 6836 N N . LEU A 1 884 ? 2.273 -10.961 23.329 1.00 69.88 884 LEU A N 1
ATOM 6837 C CA . LEU A 1 884 ? 3.040 -9.711 23.463 1.00 69.88 884 LEU A CA 1
ATOM 6838 C C . LEU A 1 884 ? 2.269 -8.625 24.230 1.00 69.88 884 LEU A C 1
ATOM 6840 O O . LEU A 1 884 ? 2.813 -7.972 25.120 1.00 69.88 884 LEU A O 1
ATOM 6844 N N . ASP A 1 885 ? 0.995 -8.447 23.895 1.00 71.94 885 ASP A N 1
ATOM 6845 C CA . ASP A 1 885 ? 0.104 -7.495 24.553 1.00 71.94 885 ASP A CA 1
ATOM 6846 C C . ASP A 1 885 ? -0.581 -8.176 25.759 1.00 71.94 885 ASP A C 1
ATOM 6848 O O . ASP A 1 885 ? -1.096 -9.287 25.603 1.00 71.94 885 ASP A O 1
ATOM 6852 N N . PRO A 1 886 ? -0.600 -7.566 26.962 1.00 75.12 886 PRO A N 1
ATOM 6853 C CA . PRO A 1 886 ? -1.167 -8.203 28.147 1.00 75.12 886 PRO A CA 1
ATOM 6854 C C . PRO A 1 886 ? -2.682 -8.398 28.011 1.00 75.12 886 PRO A C 1
ATOM 6856 O O . PRO A 1 886 ? -3.408 -7.487 27.605 1.00 75.12 886 PRO A O 1
ATOM 6859 N N . VAL A 1 887 ? -3.176 -9.575 28.400 1.00 79.62 887 VAL A N 1
ATOM 6860 C CA . VAL A 1 887 ? -4.608 -9.908 28.349 1.00 79.62 887 VAL A CA 1
ATOM 6861 C C . VAL A 1 887 ? -5.141 -10.062 29.764 1.00 79.62 887 VAL A C 1
ATOM 6863 O O . VAL A 1 887 ? -4.757 -10.989 30.469 1.00 79.62 887 VAL A O 1
ATOM 6866 N N . THR A 1 888 ? -6.057 -9.182 30.172 1.00 83.50 888 THR A N 1
ATOM 6867 C CA . THR A 1 888 ? -6.703 -9.244 31.492 1.00 83.50 888 THR A CA 1
ATOM 6868 C C . THR A 1 888 ? -8.112 -9.826 31.397 1.00 83.50 888 THR A C 1
ATOM 6870 O O . THR A 1 888 ? -8.939 -9.383 30.590 1.00 83.50 888 THR A O 1
ATOM 6873 N N . ARG A 1 889 ? -8.424 -10.790 32.262 1.00 85.56 889 ARG A N 1
ATOM 6874 C CA . ARG A 1 889 ? -9.754 -11.387 32.426 1.00 85.56 889 ARG A CA 1
ATOM 6875 C C . ARG A 1 889 ? -10.134 -11.433 33.897 1.00 85.56 889 ARG A C 1
ATOM 6877 O O . ARG A 1 889 ? -9.287 -11.375 34.781 1.00 85.56 889 ARG A O 1
ATOM 6884 N N . ARG A 1 890 ? -11.436 -11.494 34.148 1.00 86.75 890 ARG A N 1
ATOM 6885 C CA . ARG A 1 890 ? -11.975 -11.621 35.497 1.00 86.75 890 ARG A CA 1
ATOM 6886 C C . ARG A 1 890 ? -12.225 -13.093 35.795 1.00 86.75 890 ARG A C 1
ATOM 6888 O O . ARG A 1 890 ? -12.878 -13.759 34.997 1.00 86.75 890 ARG A O 1
ATOM 6895 N N . ILE A 1 891 ? -11.741 -13.555 36.940 1.00 89.25 891 ILE A N 1
ATOM 6896 C CA . ILE A 1 891 ? -11.951 -14.905 37.463 1.00 89.25 891 ILE A CA 1
ATOM 6897 C C . ILE A 1 891 ? -12.586 -14.833 38.854 1.00 89.25 891 ILE A C 1
ATOM 6899 O O . ILE A 1 891 ? -12.552 -13.784 39.503 1.00 89.25 891 ILE A O 1
ATOM 6903 N N . ARG A 1 892 ? -13.206 -15.930 39.294 1.00 85.62 892 ARG A N 1
ATOM 6904 C CA . ARG A 1 892 ? -13.798 -16.048 40.634 1.00 85.62 892 ARG A CA 1
ATOM 6905 C C . ARG A 1 892 ? -12.920 -16.914 41.525 1.00 85.62 892 ARG A C 1
ATOM 6907 O O . ARG A 1 892 ? -12.500 -17.987 41.100 1.00 85.62 892 ARG A O 1
ATOM 6914 N N . LEU A 1 893 ? -12.685 -16.448 42.746 1.00 86.19 893 LEU A N 1
ATOM 6915 C CA . LEU A 1 893 ? -12.033 -17.214 43.803 1.00 86.19 893 LEU A CA 1
ATOM 6916 C C . LEU A 1 893 ? -13.028 -18.188 44.470 1.00 86.19 893 LEU A C 1
ATOM 6918 O O . LEU A 1 893 ? -14.243 -17.997 44.340 1.00 86.19 893 LEU A O 1
ATOM 6922 N N . PRO A 1 894 ? -12.550 -19.225 45.184 1.00 83.00 894 PRO A N 1
ATOM 6923 C CA . PRO A 1 894 ? -13.391 -20.190 45.896 1.00 83.00 894 PRO A CA 1
ATOM 6924 C C . PRO A 1 894 ? -14.412 -19.572 46.868 1.00 83.00 894 PRO A C 1
ATOM 6926 O O . PRO A 1 894 ? -15.519 -20.101 46.995 1.00 83.00 894 PRO A O 1
ATOM 6929 N N . SER A 1 895 ? -14.104 -18.438 47.508 1.00 78.44 895 SER A N 1
ATOM 6930 C CA . SER A 1 895 ? -15.066 -17.668 48.325 1.00 78.44 895 SER A CA 1
ATOM 6931 C C . SER A 1 895 ? -16.193 -16.988 47.547 1.00 78.44 895 SER A C 1
ATOM 6933 O O . SER A 1 895 ? -17.204 -16.611 48.143 1.00 78.44 895 SER A O 1
ATOM 6935 N N . GLY A 1 896 ? -16.045 -16.835 46.231 1.00 78.12 896 GLY A N 1
ATOM 6936 C CA . GLY A 1 896 ? -16.944 -16.071 45.367 1.00 78.12 896 GLY A CA 1
ATOM 6937 C C . GLY A 1 896 ? -16.469 -14.649 45.053 1.00 78.12 896 GLY A C 1
ATOM 6938 O O . GLY A 1 896 ? -17.105 -13.996 44.222 1.00 78.12 896 GLY A O 1
ATOM 6939 N N . ASP A 1 897 ? -15.363 -14.194 45.651 1.00 81.44 897 ASP A N 1
ATOM 6940 C CA . ASP A 1 897 ? -14.761 -12.891 45.357 1.00 81.44 897 ASP A CA 1
ATOM 6941 C C . ASP A 1 897 ? -14.162 -12.837 43.939 1.00 81.44 897 ASP A C 1
ATOM 6943 O O . ASP A 1 897 ? -13.772 -13.850 43.347 1.00 81.44 897 ASP A O 1
ATOM 6947 N N . GLU A 1 898 ? -14.122 -11.637 43.358 1.00 84.75 898 GLU A N 1
ATOM 6948 C CA . GLU A 1 898 ? -13.614 -11.414 42.002 1.00 84.75 898 GLU A CA 1
ATOM 6949 C C . GLU A 1 898 ? -12.118 -11.063 42.017 1.00 84.75 898 GLU A C 1
ATOM 6951 O O . GLU A 1 898 ? -11.677 -10.212 42.785 1.00 84.75 898 GLU A O 1
ATOM 6956 N N . LEU A 1 899 ? -11.352 -11.659 41.101 1.00 88.00 899 LEU A N 1
ATOM 6957 C CA . LEU A 1 899 ? -9.931 -11.383 40.876 1.00 88.00 899 LEU A CA 1
ATOM 6958 C C . LEU A 1 899 ? -9.705 -11.061 39.394 1.00 88.00 899 LEU A C 1
ATOM 6960 O O . LEU A 1 899 ? -10.271 -11.705 38.508 1.00 88.00 899 LEU A O 1
ATOM 6964 N N . LEU A 1 900 ? -8.868 -10.068 39.098 1.00 88.06 900 LEU A N 1
ATOM 6965 C CA . LEU A 1 900 ? -8.418 -9.806 37.731 1.00 88.06 900 LEU A CA 1
ATOM 6966 C C . LEU A 1 900 ? -7.103 -10.543 37.475 1.00 88.06 900 LEU A C 1
ATOM 6968 O O . LEU A 1 900 ? -6.081 -10.193 38.057 1.00 88.06 900 LEU A O 1
ATOM 6972 N N . LEU A 1 901 ? -7.124 -11.537 36.591 1.00 89.94 901 LEU A N 1
ATOM 6973 C CA . LEU A 1 901 ? -5.937 -12.261 36.148 1.00 89.94 901 LEU A CA 1
ATOM 6974 C C . LEU A 1 901 ? -5.425 -11.659 34.839 1.00 89.94 901 LEU A C 1
ATOM 6976 O O . LEU A 1 901 ? -6.215 -11.427 33.924 1.00 89.94 901 LEU A O 1
ATOM 6980 N N . THR A 1 902 ? -4.116 -11.444 34.730 1.00 87.25 902 THR A N 1
ATOM 6981 C CA . THR A 1 902 ? -3.473 -10.952 33.504 1.00 87.25 902 THR A CA 1
ATOM 6982 C C . THR A 1 902 ? -2.415 -11.929 32.993 1.00 87.25 902 THR A C 1
ATOM 6984 O O . THR A 1 902 ? -1.509 -12.301 33.740 1.00 87.25 902 THR A O 1
ATOM 6987 N N . ASP A 1 903 ? -2.505 -12.324 31.720 1.00 87.94 903 ASP A N 1
ATOM 6988 C CA . ASP A 1 903 ? -1.420 -13.015 31.008 1.00 87.94 903 ASP A CA 1
ATOM 6989 C C . ASP A 1 903 ? -0.403 -11.995 30.488 1.00 87.94 903 ASP A C 1
ATOM 6991 O O . ASP A 1 903 ? -0.789 -10.966 29.924 1.00 87.94 903 ASP A O 1
ATOM 6995 N N . THR A 1 904 ? 0.888 -12.270 30.685 1.00 83.31 904 THR A N 1
ATOM 6996 C CA . THR A 1 904 ? 1.983 -11.368 30.289 1.00 83.31 904 THR A CA 1
ATOM 6997 C C . THR A 1 904 ? 3.008 -12.044 29.381 1.00 83.31 904 THR A C 1
ATOM 6999 O O . THR A 1 904 ? 3.032 -13.267 29.215 1.00 83.31 904 THR A O 1
ATOM 7002 N N . VAL A 1 905 ? 3.874 -11.220 28.784 1.00 79.31 905 VAL A N 1
ATOM 7003 C CA . VAL A 1 905 ? 5.011 -11.660 27.969 1.00 79.31 905 VAL A CA 1
ATOM 7004 C C . VAL A 1 905 ? 5.861 -12.690 28.704 1.00 79.31 905 VAL A C 1
ATOM 7006 O O . VAL A 1 905 ? 6.216 -12.534 29.871 1.00 79.31 905 VAL A O 1
ATOM 7009 N N . GLY A 1 906 ? 6.244 -13.748 27.988 1.00 82.38 906 GLY A N 1
ATOM 7010 C CA . GLY A 1 906 ? 7.248 -14.680 28.482 1.00 82.38 906 GLY A CA 1
ATOM 7011 C C . GLY A 1 906 ? 8.658 -14.118 28.406 1.00 82.38 906 GLY A C 1
ATOM 7012 O O . GLY A 1 906 ? 9.037 -13.521 27.403 1.00 82.38 906 GLY A O 1
ATOM 7013 N N . PHE A 1 907 ? 9.451 -14.377 29.442 1.00 84.75 907 PHE A N 1
ATOM 7014 C CA . PHE A 1 907 ? 10.867 -14.027 29.439 1.00 84.75 907 PHE A CA 1
ATOM 7015 C C . PHE A 1 907 ? 11.705 -15.041 28.647 1.00 84.75 907 PHE A C 1
ATOM 7017 O O . PHE A 1 907 ? 11.321 -16.202 28.478 1.00 84.75 907 PHE A O 1
ATOM 7024 N N . ILE A 1 908 ? 12.850 -14.569 28.164 1.00 82.94 908 ILE A N 1
ATOM 7025 C CA . ILE A 1 908 ? 13.910 -15.338 27.499 1.00 82.94 908 ILE A CA 1
ATOM 7026 C C . ILE A 1 908 ? 15.251 -14.902 28.091 1.00 82.94 908 ILE A C 1
ATOM 7028 O O . ILE A 1 908 ? 15.335 -13.841 28.714 1.00 82.94 908 ILE A O 1
ATOM 7032 N N . GLN A 1 909 ? 16.319 -15.667 27.887 1.00 82.12 909 GLN A N 1
ATOM 7033 C CA . GLN A 1 909 ? 17.652 -15.227 28.321 1.00 82.12 909 GLN A CA 1
ATOM 7034 C C . GLN A 1 909 ? 18.214 -14.115 27.416 1.00 82.12 909 GLN A C 1
ATOM 7036 O O . GLN A 1 909 ? 17.806 -13.942 26.261 1.00 82.12 909 GLN A O 1
ATOM 7041 N N . LYS A 1 910 ? 19.229 -13.412 27.939 1.00 78.25 910 LYS A N 1
ATOM 7042 C CA . LYS A 1 910 ? 20.024 -12.392 27.230 1.00 78.25 910 LYS A CA 1
ATOM 7043 C C . LYS A 1 910 ? 19.188 -11.234 26.657 1.00 78.25 910 LYS A C 1
ATOM 7045 O O . LYS A 1 910 ? 19.457 -10.753 25.556 1.00 78.25 910 LYS A O 1
ATOM 7050 N N . LEU A 1 911 ? 18.187 -10.764 27.402 1.00 80.06 911 LEU A N 1
ATOM 7051 C CA . LEU A 1 911 ? 17.426 -9.564 27.042 1.00 80.06 911 LEU A CA 1
ATOM 7052 C C . LEU A 1 911 ? 18.326 -8.322 27.130 1.00 80.06 911 LEU A C 1
ATOM 7054 O O . LEU A 1 911 ? 18.890 -8.021 28.180 1.00 80.06 911 LEU A O 1
ATOM 7058 N N . SER A 1 912 ? 18.471 -7.580 26.030 1.00 80.12 912 SER A N 1
ATOM 7059 C CA . SER A 1 912 ? 19.220 -6.319 26.047 1.00 80.12 912 SER A CA 1
ATOM 7060 C C . SER A 1 912 ? 18.393 -5.190 26.680 1.00 80.12 912 SER A C 1
ATOM 7062 O O . SER A 1 912 ? 17.161 -5.216 26.609 1.00 80.12 912 SER A O 1
ATOM 7064 N N . PRO A 1 913 ? 19.021 -4.126 27.218 1.00 78.25 913 PRO A N 1
ATOM 7065 C CA . PRO A 1 913 ? 18.286 -2.972 27.741 1.00 78.25 913 PRO A CA 1
ATOM 7066 C C . PRO A 1 913 ? 17.344 -2.316 26.718 1.00 78.25 913 PRO A C 1
ATOM 7068 O O . PRO A 1 913 ? 16.316 -1.763 27.101 1.00 78.25 913 PRO A O 1
ATOM 7071 N N . MET A 1 914 ? 17.669 -2.381 25.418 1.00 77.12 914 MET A N 1
ATOM 7072 C CA . MET A 1 914 ? 16.803 -1.872 24.342 1.00 77.12 914 MET A CA 1
ATOM 7073 C C . MET A 1 914 ? 15.548 -2.728 24.166 1.00 77.12 914 MET A C 1
ATOM 7075 O O . MET A 1 914 ? 14.457 -2.191 23.999 1.00 77.12 914 MET A O 1
ATOM 7079 N N . VAL A 1 915 ? 15.697 -4.048 24.246 1.00 78.69 915 VAL A N 1
ATOM 7080 C CA . VAL A 1 915 ? 14.580 -4.996 24.207 1.00 78.69 915 VAL A CA 1
ATOM 7081 C C . VAL A 1 915 ? 13.699 -4.808 25.443 1.00 78.69 915 VAL A C 1
ATOM 7083 O O . VAL A 1 915 ? 12.497 -4.623 25.302 1.00 78.69 915 VAL A O 1
ATOM 7086 N N . VAL A 1 916 ? 14.285 -4.724 26.644 1.00 76.94 916 VAL A N 1
ATOM 7087 C CA . VAL A 1 916 ? 13.548 -4.430 27.891 1.00 76.94 916 VAL A CA 1
ATOM 7088 C C . VAL A 1 916 ? 12.795 -3.098 27.801 1.00 76.94 916 VAL A C 1
ATOM 7090 O O . VAL A 1 916 ? 11.652 -2.998 28.243 1.00 76.94 916 VAL A O 1
ATOM 7093 N N . ALA A 1 917 ? 13.388 -2.073 27.182 1.00 68.56 917 ALA A N 1
ATOM 7094 C CA . ALA A 1 917 ? 12.709 -0.802 26.945 1.00 68.56 917 ALA A CA 1
ATOM 7095 C C . ALA A 1 917 ? 11.490 -0.938 26.011 1.00 68.56 917 ALA A C 1
ATOM 7097 O O . ALA A 1 917 ? 10.483 -0.277 26.267 1.00 68.56 917 ALA A O 1
ATOM 7098 N N . ALA A 1 918 ? 11.554 -1.807 24.992 1.00 69.25 918 ALA A N 1
ATOM 7099 C CA . ALA A 1 918 ? 10.436 -2.115 24.090 1.00 69.25 918 ALA A CA 1
ATOM 7100 C C . ALA A 1 918 ? 9.259 -2.806 24.804 1.00 69.25 918 ALA A C 1
ATOM 7102 O O . ALA A 1 918 ? 8.126 -2.713 24.350 1.00 69.25 918 ALA A O 1
ATOM 7103 N N . PHE A 1 919 ? 9.524 -3.464 25.934 1.00 70.62 919 PHE A N 1
ATOM 7104 C CA . PHE A 1 919 ? 8.525 -4.144 26.761 1.00 70.62 919 PHE A CA 1
ATOM 7105 C C . PHE A 1 919 ? 8.036 -3.338 27.957 1.00 70.62 919 PHE A C 1
ATOM 7107 O O . PHE A 1 919 ? 7.166 -3.780 28.706 1.00 70.62 919 PHE A O 1
ATOM 7114 N N . ARG A 1 920 ? 8.635 -2.176 28.222 1.00 68.00 920 ARG A N 1
ATOM 7115 C CA . ARG A 1 920 ? 8.488 -1.533 29.527 1.00 68.00 920 ARG A CA 1
ATOM 7116 C C . ARG A 1 920 ? 7.032 -1.226 29.866 1.00 68.00 920 ARG A C 1
ATOM 7118 O O . ARG A 1 920 ? 6.657 -1.392 31.017 1.00 68.00 920 ARG A O 1
ATOM 7125 N N . ALA A 1 921 ? 6.204 -0.851 28.892 1.00 60.16 921 ALA A N 1
ATOM 7126 C CA . ALA A 1 921 ? 4.793 -0.590 29.164 1.00 60.16 921 ALA A CA 1
ATOM 7127 C C . ALA A 1 921 ? 3.917 -1.853 29.184 1.00 60.16 921 ALA A C 1
ATOM 7129 O O . ALA A 1 921 ? 2.890 -1.861 29.862 1.00 60.16 921 ALA A O 1
ATOM 7130 N N . THR A 1 922 ? 4.294 -2.938 28.500 1.00 62.41 922 THR A N 1
ATOM 7131 C CA . THR A 1 922 ? 3.585 -4.224 28.648 1.00 62.41 922 THR A CA 1
ATOM 7132 C C . THR A 1 922 ? 3.874 -4.850 30.016 1.00 62.41 922 THR A C 1
ATOM 7134 O O . THR A 1 922 ? 2.993 -5.470 30.607 1.00 62.41 922 THR A O 1
ATOM 7137 N N . LEU A 1 923 ? 5.056 -4.581 30.581 1.00 70.56 923 LEU A N 1
ATOM 7138 C CA . LEU A 1 923 ? 5.476 -5.002 31.922 1.00 70.56 923 LEU A CA 1
ATOM 7139 C C . LEU A 1 923 ? 5.066 -4.030 33.044 1.00 70.56 923 LEU A C 1
ATOM 7141 O O . LEU A 1 923 ? 5.085 -4.414 34.211 1.00 70.56 923 LEU A O 1
ATOM 7145 N N . GLU A 1 924 ? 4.645 -2.800 32.726 1.00 69.44 924 GLU A N 1
ATOM 7146 C CA . GLU A 1 924 ? 4.094 -1.852 33.713 1.00 69.44 924 GLU A CA 1
ATOM 7147 C C . GLU A 1 924 ? 2.867 -2.454 34.441 1.00 69.44 924 GLU A C 1
ATOM 7149 O O . GLU A 1 924 ? 2.670 -2.178 35.621 1.00 69.44 924 GLU A O 1
ATOM 7154 N N . GLU A 1 925 ? 2.106 -3.368 33.822 1.00 68.62 925 GLU A N 1
ATOM 7155 C CA . GLU A 1 925 ? 0.990 -4.067 34.493 1.00 68.62 925 GLU A CA 1
ATOM 7156 C C . GLU A 1 925 ? 1.472 -4.985 35.637 1.00 68.62 925 GLU A C 1
ATOM 7158 O O . GLU A 1 925 ? 0.833 -5.060 36.687 1.00 68.62 925 GLU A O 1
ATOM 7163 N N . LEU A 1 926 ? 2.657 -5.605 35.507 1.00 79.56 926 LEU A N 1
ATOM 7164 C CA . LEU A 1 926 ? 3.262 -6.399 36.587 1.00 79.56 926 LEU A CA 1
ATOM 7165 C C . LEU A 1 926 ? 3.550 -5.539 37.816 1.00 79.56 926 LEU A C 1
ATOM 7167 O O . LEU A 1 926 ? 3.463 -6.022 38.945 1.00 79.56 926 LEU A O 1
ATOM 7171 N N . SER A 1 927 ? 3.870 -4.258 37.608 1.00 75.81 927 SER A N 1
ATOM 7172 C CA . SER A 1 927 ? 4.117 -3.291 38.681 1.00 75.81 927 SER A CA 1
ATOM 7173 C C . SER A 1 927 ? 2.851 -2.846 39.411 1.00 75.81 927 SER A C 1
ATOM 7175 O O . SER A 1 927 ? 2.938 -2.450 40.573 1.00 75.81 927 SER A O 1
ATOM 7177 N N . GLU A 1 928 ? 1.675 -3.079 38.833 1.00 76.06 928 GLU A N 1
ATOM 7178 C CA . GLU A 1 928 ? 0.382 -2.800 39.467 1.00 76.06 928 GLU A CA 1
ATOM 7179 C C . GLU A 1 928 ? -0.273 -4.049 40.080 1.00 76.06 928 GLU A C 1
ATOM 7181 O O . GLU A 1 928 ? -1.089 -3.901 40.977 1.00 76.06 928 GLU A O 1
ATOM 7186 N N . SER A 1 929 ? 0.134 -5.260 39.678 1.00 85.25 929 SER A N 1
ATOM 7187 C CA . SER A 1 929 ? -0.403 -6.530 40.201 1.00 85.25 929 SER A CA 1
ATOM 7188 C C . SER A 1 929 ? -0.196 -6.724 41.710 1.00 85.25 929 SER A C 1
ATOM 7190 O O . SER A 1 929 ? 0.930 -6.593 42.189 1.00 85.25 929 SER A O 1
ATOM 7192 N N . ASP A 1 930 ? -1.215 -7.120 42.464 1.00 86.62 930 ASP A N 1
ATOM 7193 C CA . ASP A 1 930 ? -1.083 -7.372 43.909 1.00 86.62 930 ASP A CA 1
ATOM 7194 C C . ASP A 1 930 ? -0.240 -8.626 44.189 1.00 86.62 930 ASP A C 1
ATOM 7196 O O . ASP A 1 930 ? 0.610 -8.625 45.080 1.00 86.62 930 ASP A O 1
ATOM 7200 N N . ILE A 1 931 ? -0.400 -9.662 43.358 1.00 90.00 931 ILE A N 1
ATOM 7201 C CA . ILE A 1 931 ? 0.362 -10.916 43.433 1.00 90.00 931 ILE A CA 1
ATOM 7202 C C . ILE A 1 931 ? 0.911 -11.342 42.066 1.00 90.00 931 ILE A C 1
ATOM 7204 O O . ILE A 1 931 ? 0.288 -11.105 41.027 1.00 90.00 931 ILE A O 1
ATOM 7208 N N . LEU A 1 932 ? 2.091 -11.970 42.056 1.00 92.31 932 LEU A N 1
ATOM 7209 C CA . LEU A 1 932 ? 2.705 -12.553 40.861 1.00 92.31 932 LEU A CA 1
ATOM 7210 C C . LEU A 1 932 ? 2.635 -14.083 40.906 1.00 92.31 932 LEU A C 1
ATOM 7212 O O . LEU A 1 932 ? 3.040 -14.714 41.883 1.00 92.31 932 LEU A O 1
ATOM 7216 N N . LEU A 1 933 ? 2.160 -14.684 39.818 1.00 93.19 933 LEU A N 1
ATOM 7217 C CA . LEU A 1 933 ? 2.097 -16.131 39.629 1.00 93.19 933 LEU A CA 1
ATOM 7218 C C . LEU A 1 933 ? 3.246 -16.557 38.716 1.00 93.19 933 LEU A C 1
ATOM 7220 O O . LEU A 1 933 ? 3.170 -16.392 37.498 1.00 93.19 933 LEU A O 1
ATOM 7224 N N . HIS A 1 934 ? 4.325 -17.073 39.304 1.00 92.50 934 HIS A N 1
ATOM 7225 C CA . HIS A 1 934 ? 5.514 -17.504 38.573 1.00 92.50 934 HIS A CA 1
ATOM 7226 C C . HIS A 1 934 ? 5.304 -18.921 38.034 1.00 92.50 934 HIS A C 1
ATOM 7228 O O . HIS A 1 934 ? 5.455 -19.901 38.755 1.00 92.50 934 HIS A O 1
ATOM 7234 N N . VAL A 1 935 ? 4.961 -19.034 36.753 1.00 92.06 935 VAL A N 1
ATOM 7235 C CA . VAL A 1 935 ? 4.745 -20.305 36.057 1.00 92.06 935 VAL A CA 1
ATOM 7236 C C . VAL A 1 935 ? 6.076 -20.917 35.621 1.00 92.06 935 VAL A C 1
ATOM 7238 O O . VAL A 1 935 ? 6.830 -20.306 34.862 1.00 92.06 935 VAL A O 1
ATOM 7241 N N . LEU A 1 936 ? 6.330 -22.148 36.065 1.00 90.44 936 LEU A N 1
ATOM 7242 C CA . LEU A 1 936 ? 7.540 -22.925 35.803 1.00 90.44 936 LEU A CA 1
ATOM 7243 C C . LEU A 1 936 ? 7.191 -24.254 35.121 1.00 90.44 936 LEU A C 1
ATOM 7245 O O . LEU A 1 936 ? 6.303 -24.965 35.579 1.00 90.44 936 LEU A O 1
ATOM 7249 N N . ASP A 1 937 ? 7.907 -24.626 34.059 1.00 88.38 937 ASP A N 1
ATOM 7250 C CA . ASP A 1 937 ? 7.760 -25.935 33.411 1.00 88.38 937 ASP A CA 1
ATOM 7251 C C . ASP A 1 937 ? 8.626 -26.996 34.108 1.00 88.38 937 ASP A C 1
ATOM 7253 O O . ASP A 1 937 ? 9.852 -26.962 34.008 1.00 88.38 937 ASP A O 1
ATOM 7257 N N . ILE A 1 938 ? 8.002 -27.968 34.785 1.00 85.06 938 ILE A N 1
ATOM 7258 C CA . ILE A 1 938 ? 8.733 -29.030 35.504 1.00 85.06 938 ILE A CA 1
ATOM 7259 C C . ILE A 1 938 ? 9.418 -30.047 34.585 1.00 85.06 938 ILE A C 1
ATOM 7261 O O . ILE A 1 938 ? 10.307 -30.785 35.013 1.00 85.06 938 ILE A O 1
ATOM 7265 N N . THR A 1 939 ? 8.994 -30.130 33.325 1.00 82.19 939 THR A N 1
ATOM 7266 C CA . THR A 1 939 ? 9.560 -31.082 32.365 1.00 82.19 939 THR A CA 1
ATOM 7267 C C . THR A 1 939 ? 10.871 -30.587 31.774 1.00 82.19 939 THR A C 1
ATOM 7269 O O . THR A 1 939 ? 11.656 -31.392 31.268 1.00 82.19 939 THR A O 1
ATOM 7272 N N . HIS A 1 940 ? 11.134 -29.281 31.870 1.00 82.62 940 HIS A N 1
ATOM 7273 C CA . HIS A 1 940 ? 12.309 -28.677 31.275 1.00 82.62 940 HIS A CA 1
ATOM 7274 C C . HIS A 1 940 ? 13.578 -29.045 32.069 1.00 82.62 940 HIS A C 1
ATOM 7276 O O . HIS A 1 940 ? 13.648 -28.777 33.271 1.00 82.62 940 HIS A O 1
ATOM 7282 N N . PRO A 1 941 ? 14.627 -29.606 31.431 1.00 78.31 941 PRO A N 1
ATOM 7283 C CA . PRO A 1 941 ? 15.870 -29.983 32.118 1.00 78.31 941 PRO A CA 1
ATOM 7284 C C . PRO A 1 941 ? 16.563 -28.818 32.841 1.00 78.31 941 PRO A C 1
ATOM 7286 O O . PRO A 1 941 ? 17.250 -29.035 33.834 1.00 78.31 941 PRO A O 1
ATOM 7289 N N . LYS A 1 942 ? 16.350 -27.595 32.337 1.00 78.94 942 LYS A N 1
ATOM 7290 C CA . LYS A 1 942 ? 16.908 -26.320 32.823 1.00 78.94 942 LYS A CA 1
ATOM 7291 C C . LYS A 1 942 ? 15.895 -25.437 33.564 1.00 78.94 942 LYS A C 1
ATOM 7293 O O . LYS A 1 942 ? 15.982 -24.213 33.528 1.00 78.94 942 LYS A O 1
ATOM 7298 N N . ALA A 1 943 ? 14.867 -26.037 34.167 1.00 80.31 943 ALA A N 1
ATOM 7299 C CA . ALA A 1 943 ? 13.852 -25.291 34.913 1.00 80.31 943 ALA A CA 1
ATOM 7300 C C . ALA A 1 943 ? 14.446 -24.380 36.020 1.00 80.31 943 ALA A C 1
ATOM 7302 O O . ALA A 1 943 ? 14.016 -23.231 36.119 1.00 80.31 943 ALA A O 1
ATOM 7303 N N . PRO A 1 944 ? 15.454 -24.808 36.815 1.00 81.00 944 PRO A N 1
ATOM 7304 C CA . PRO A 1 944 ? 16.108 -23.930 37.790 1.00 81.00 944 PRO A CA 1
ATOM 7305 C C . PRO A 1 944 ? 16.713 -22.667 37.169 1.00 81.00 944 PRO A C 1
ATOM 7307 O O . PRO A 1 944 ? 16.483 -21.569 37.667 1.00 81.00 944 PRO A O 1
ATOM 7310 N N . GLU A 1 945 ? 17.436 -22.817 36.061 1.00 83.06 945 GLU A N 1
ATOM 7311 C CA . GLU A 1 945 ? 18.104 -21.719 35.366 1.00 83.06 945 GLU A CA 1
ATOM 7312 C C . GLU A 1 945 ? 17.101 -20.779 34.681 1.00 83.06 945 GLU A C 1
ATOM 7314 O O . GLU A 1 945 ? 17.286 -19.563 34.685 1.00 83.06 945 GLU A O 1
ATOM 7319 N N . GLN A 1 946 ? 15.997 -21.308 34.138 1.00 84.56 946 GLN A N 1
ATOM 7320 C CA . GLN A 1 946 ? 14.897 -20.480 33.628 1.00 84.56 946 GLN A CA 1
ATOM 7321 C C . GLN A 1 946 ? 14.279 -19.624 34.729 1.00 84.56 946 GLN A C 1
ATOM 7323 O O . GLN A 1 946 ? 13.991 -18.449 34.501 1.00 84.56 946 GLN A O 1
ATOM 7328 N N . ALA A 1 947 ? 14.088 -20.197 35.916 1.00 84.44 947 ALA A N 1
ATOM 7329 C CA . ALA A 1 947 ? 13.526 -19.472 37.041 1.00 84.44 947 ALA A CA 1
ATOM 7330 C C . ALA A 1 947 ? 14.471 -18.352 37.510 1.00 84.44 947 ALA A C 1
ATOM 7332 O O . ALA A 1 947 ? 14.010 -17.245 37.764 1.00 84.44 947 ALA A O 1
ATOM 7333 N N . GLU A 1 948 ? 15.786 -18.594 37.538 1.00 83.62 948 GLU A N 1
ATOM 7334 C CA . GLU A 1 948 ? 16.793 -17.573 37.865 1.00 83.62 948 GLU A CA 1
ATOM 7335 C C . GLU A 1 948 ? 16.762 -16.384 36.886 1.00 83.62 948 GLU A C 1
ATOM 7337 O O . GLU A 1 948 ? 16.770 -15.237 37.325 1.00 83.62 948 GLU A O 1
ATOM 7342 N N . VAL A 1 949 ? 16.612 -16.633 35.577 1.00 84.62 949 VAL A N 1
ATOM 7343 C CA . VAL A 1 949 ? 16.472 -15.566 34.562 1.00 84.62 949 VAL A CA 1
ATOM 7344 C C . VAL A 1 949 ? 15.222 -14.712 34.796 1.00 84.62 949 VAL A C 1
ATOM 7346 O O . VAL A 1 949 ? 15.262 -13.487 34.652 1.00 84.62 949 VAL A O 1
ATOM 7349 N N . VAL A 1 950 ? 14.096 -15.344 35.144 1.00 86.31 950 VAL A N 1
ATOM 7350 C CA . VAL A 1 950 ? 12.855 -14.625 35.470 1.00 86.31 950 VAL A CA 1
ATOM 7351 C C . VAL A 1 950 ? 13.075 -13.742 36.698 1.00 86.31 950 VAL A C 1
ATOM 7353 O O . VAL A 1 950 ? 12.675 -12.581 36.690 1.00 86.31 950 VAL A O 1
ATOM 7356 N N . GLU A 1 951 ? 13.742 -14.261 37.726 1.00 84.88 951 GLU A N 1
ATOM 7357 C CA . GLU A 1 951 ? 14.017 -13.525 38.960 1.00 84.88 951 GLU A CA 1
ATOM 7358 C C . GLU A 1 951 ? 14.954 -12.328 38.755 1.00 84.88 951 GLU A C 1
ATOM 7360 O O . GLU A 1 951 ? 14.628 -11.231 39.211 1.00 84.88 951 GLU A O 1
ATOM 7365 N N . GLU A 1 952 ? 16.049 -12.497 38.009 1.00 83.69 952 GLU A N 1
ATOM 7366 C CA . GLU A 1 952 ? 16.963 -11.402 37.640 1.00 83.69 952 GLU A CA 1
ATOM 7367 C C . GLU A 1 952 ? 16.213 -10.304 36.868 1.00 83.69 952 GLU A C 1
ATOM 7369 O O . GLU A 1 952 ? 16.315 -9.118 37.181 1.00 83.69 952 GLU A O 1
ATOM 7374 N N . THR A 1 953 ? 15.362 -10.701 35.916 1.00 81.62 953 THR A N 1
ATOM 7375 C CA . THR A 1 953 ? 14.567 -9.749 35.128 1.00 81.62 953 THR A CA 1
ATOM 7376 C C . THR A 1 953 ? 13.555 -8.995 35.998 1.00 81.62 953 THR A C 1
ATOM 7378 O O . THR A 1 953 ? 13.351 -7.794 35.821 1.00 81.62 953 THR A O 1
ATOM 7381 N N . LEU A 1 954 ? 12.912 -9.664 36.960 1.00 83.50 954 LEU A N 1
ATOM 7382 C CA . LEU A 1 954 ? 12.000 -9.011 37.904 1.00 83.50 954 LEU A CA 1
ATOM 7383 C C . LEU A 1 954 ? 12.738 -8.044 38.844 1.00 83.50 954 LEU A C 1
ATOM 7385 O O . LEU A 1 954 ? 12.174 -7.005 39.200 1.00 83.50 954 LEU A O 1
ATOM 7389 N N . GLU A 1 955 ? 13.979 -8.351 39.227 1.00 83.62 955 GLU A N 1
ATOM 7390 C CA . GLU A 1 955 ? 14.831 -7.458 40.020 1.00 83.62 955 GLU A CA 1
ATOM 7391 C C . GLU A 1 955 ? 15.217 -6.197 39.236 1.00 83.62 955 GLU A C 1
ATOM 7393 O O . GLU A 1 955 ? 15.040 -5.088 39.747 1.00 83.62 955 GLU A O 1
ATOM 7398 N N . ASP A 1 956 ? 15.621 -6.342 37.972 1.00 78.38 956 ASP A N 1
ATOM 7399 C CA . ASP A 1 956 ? 15.929 -5.221 37.072 1.00 78.38 956 ASP A CA 1
ATOM 7400 C C . ASP A 1 956 ? 14.723 -4.291 36.845 1.00 78.38 956 ASP A C 1
ATOM 7402 O O . ASP A 1 956 ? 14.871 -3.076 36.669 1.00 78.38 956 ASP A O 1
ATOM 7406 N N . LEU A 1 957 ? 13.509 -4.846 36.890 1.00 76.94 957 LEU A N 1
ATOM 7407 C CA . LEU A 1 957 ? 12.252 -4.096 36.814 1.00 76.94 957 LEU A CA 1
ATOM 7408 C C . LEU A 1 957 ? 11.832 -3.472 38.158 1.00 76.94 957 LEU A C 1
ATOM 7410 O O . LEU A 1 957 ? 10.870 -2.703 38.199 1.00 76.94 957 LEU A O 1
ATOM 7414 N N . GLY A 1 958 ? 12.538 -3.771 39.252 1.00 80.75 958 GLY A N 1
ATOM 7415 C CA . GLY A 1 958 ? 12.248 -3.265 40.595 1.00 80.75 958 GLY A CA 1
ATOM 7416 C C . GLY A 1 958 ? 11.059 -3.944 41.286 1.00 80.75 958 GLY A C 1
ATOM 7417 O O . GLY A 1 958 ? 10.422 -3.332 42.144 1.00 80.75 958 GLY A O 1
ATOM 7418 N N . LEU A 1 959 ? 10.738 -5.190 40.920 1.00 83.88 959 LEU A N 1
ATOM 7419 C CA . LEU A 1 959 ? 9.557 -5.933 41.388 1.00 83.88 959 LEU A CA 1
ATOM 7420 C C . LEU A 1 959 ? 9.859 -6.989 42.466 1.00 83.88 959 LEU A C 1
ATOM 7422 O O . LEU A 1 959 ? 8.988 -7.789 42.809 1.00 83.88 959 LEU A O 1
ATOM 7426 N N . SER A 1 960 ? 11.055 -6.974 43.057 1.00 78.56 960 SER A N 1
ATOM 7427 C CA . SER A 1 960 ? 11.514 -7.983 44.028 1.00 78.56 960 SER A CA 1
ATOM 7428 C C . SER A 1 960 ? 10.669 -8.069 45.307 1.00 78.56 960 SER A C 1
ATOM 7430 O O . SER A 1 960 ? 10.667 -9.094 45.980 1.00 78.56 960 SER A O 1
ATOM 7432 N N . ASN A 1 961 ? 9.942 -7.001 45.653 1.00 79.12 961 ASN A N 1
ATOM 7433 C CA . ASN A 1 961 ? 9.151 -6.910 46.888 1.00 79.12 961 ASN A CA 1
ATOM 7434 C C . ASN A 1 961 ? 7.716 -7.444 46.750 1.00 79.12 961 ASN A C 1
ATOM 7436 O O . ASN A 1 961 ? 6.955 -7.374 47.715 1.00 79.12 961 ASN A O 1
ATOM 7440 N N . LYS A 1 962 ? 7.312 -7.917 45.564 1.00 83.38 962 LYS A N 1
ATOM 7441 C CA . LYS A 1 962 ? 5.946 -8.399 45.341 1.00 83.38 962 LYS A CA 1
ATOM 7442 C C . LYS A 1 962 ? 5.745 -9.829 45.853 1.00 83.38 962 LYS A C 1
ATOM 7444 O O . LYS A 1 962 ? 6.648 -10.645 45.670 1.00 83.38 962 LYS A O 1
ATOM 7449 N N . PRO A 1 963 ? 4.578 -10.155 46.440 1.00 86.75 963 PRO A N 1
ATOM 7450 C CA . PRO A 1 963 ? 4.192 -11.522 46.792 1.00 86.75 963 PRO A CA 1
ATOM 7451 C C . PRO A 1 963 ? 4.167 -12.443 45.571 1.00 86.75 963 PRO A C 1
ATOM 7453 O O . PRO A 1 963 ? 3.855 -12.012 44.456 1.00 86.75 963 PRO A O 1
ATOM 7456 N N . ARG A 1 964 ? 4.526 -13.713 45.784 1.00 88.50 964 ARG A N 1
ATOM 7457 C CA . ARG A 1 964 ? 4.859 -14.662 44.713 1.00 88.50 964 ARG A CA 1
ATOM 7458 C C . ARG A 1 964 ? 4.299 -16.033 45.032 1.00 88.50 964 ARG A C 1
ATOM 7460 O O . ARG A 1 964 ? 4.544 -16.535 46.125 1.00 88.50 964 ARG A O 1
ATOM 7467 N N . ILE A 1 965 ? 3.648 -16.656 44.057 1.00 90.56 965 ILE A N 1
ATOM 7468 C CA . ILE A 1 965 ? 3.299 -18.079 44.103 1.00 90.56 965 ILE A CA 1
ATOM 7469 C C . ILE A 1 965 ? 3.994 -18.769 42.936 1.00 90.56 965 ILE A C 1
ATOM 7471 O O . ILE A 1 965 ? 3.847 -18.354 41.785 1.00 90.56 965 ILE A O 1
ATOM 7475 N N . LEU A 1 966 ? 4.756 -19.820 43.232 1.00 90.31 966 LEU A N 1
ATOM 7476 C CA . LEU A 1 966 ? 5.409 -20.641 42.221 1.00 90.31 966 LEU A CA 1
ATOM 7477 C C . LEU A 1 966 ? 4.426 -21.696 41.698 1.00 90.31 966 LEU A C 1
ATOM 7479 O O . LEU A 1 966 ? 4.040 -22.625 42.406 1.00 90.31 966 LEU A O 1
ATOM 7483 N N . VAL A 1 967 ? 4.035 -21.571 40.437 1.00 92.00 967 VAL A N 1
ATOM 7484 C CA . VAL A 1 967 ? 3.107 -22.479 39.763 1.00 92.00 967 VAL A CA 1
ATOM 7485 C C . VAL A 1 967 ? 3.902 -23.477 38.931 1.00 92.00 967 VAL A C 1
ATOM 7487 O O . VAL A 1 967 ? 4.354 -23.175 37.828 1.00 92.00 967 VAL A O 1
ATOM 7490 N N . ILE A 1 968 ? 4.085 -24.681 39.462 1.00 90.38 968 ILE A N 1
ATOM 7491 C CA . ILE A 1 968 ? 4.847 -25.750 38.818 1.00 90.38 968 ILE A CA 1
ATOM 7492 C C . ILE A 1 968 ? 3.912 -26.487 37.850 1.00 90.38 968 ILE A C 1
ATOM 7494 O O . ILE A 1 968 ? 3.086 -27.301 38.258 1.00 90.38 968 ILE A O 1
ATOM 7498 N N . ASN A 1 969 ? 4.010 -26.164 36.566 1.00 90.50 969 ASN A N 1
ATOM 7499 C CA . ASN A 1 969 ? 3.095 -26.587 35.510 1.00 90.50 969 ASN A CA 1
ATOM 7500 C C . ASN A 1 969 ? 3.609 -27.819 34.735 1.00 90.50 969 ASN A C 1
ATOM 7502 O O . ASN A 1 969 ? 4.776 -28.194 34.841 1.00 90.50 969 ASN A O 1
ATOM 7506 N N . LYS A 1 970 ? 2.735 -28.414 33.908 1.00 89.06 970 LYS A N 1
ATOM 7507 C CA . LYS A 1 970 ? 2.970 -29.608 33.063 1.00 89.06 970 LYS A CA 1
ATOM 7508 C C . LYS A 1 970 ? 3.215 -30.911 33.835 1.00 89.06 970 LYS A C 1
ATOM 7510 O O . LYS A 1 970 ? 3.908 -31.812 33.362 1.00 89.06 970 LYS A O 1
ATOM 7515 N N . MET A 1 971 ? 2.610 -31.055 35.017 1.00 87.56 971 MET A N 1
ATOM 7516 C CA . MET A 1 971 ? 2.742 -32.279 35.821 1.00 87.56 971 MET A CA 1
ATOM 7517 C C . MET A 1 971 ? 2.202 -33.547 35.133 1.00 87.56 971 MET A C 1
ATOM 7519 O O . MET A 1 971 ? 2.583 -34.653 35.503 1.00 87.56 971 MET A O 1
ATOM 7523 N N . ASP A 1 972 ? 1.320 -33.402 34.139 1.00 85.00 972 ASP A N 1
ATOM 7524 C CA . ASP A 1 972 ? 0.745 -34.506 33.361 1.00 85.00 972 ASP A CA 1
ATOM 7525 C C . ASP A 1 972 ? 1.778 -35.267 32.520 1.00 85.00 972 ASP A C 1
ATOM 7527 O O . ASP A 1 972 ? 1.517 -36.389 32.089 1.00 85.00 972 ASP A O 1
ATOM 7531 N N . LEU A 1 973 ? 2.956 -34.677 32.319 1.00 84.69 973 LEU A N 1
ATOM 7532 C CA . LEU A 1 973 ? 4.058 -35.251 31.553 1.00 84.69 973 LEU A CA 1
ATOM 7533 C C . LEU A 1 973 ? 5.117 -35.943 32.435 1.00 84.69 973 LEU A C 1
ATOM 7535 O O . LEU A 1 973 ? 6.097 -36.464 31.907 1.00 84.69 973 LEU A O 1
ATOM 7539 N N . LEU A 1 974 ? 4.938 -35.976 33.763 1.00 79.06 974 LEU A N 1
ATOM 7540 C CA . LEU A 1 974 ? 5.848 -36.664 34.686 1.00 79.06 974 LEU A CA 1
ATOM 7541 C C . LEU A 1 974 ? 5.565 -38.175 34.743 1.00 79.06 974 LEU A C 1
ATOM 7543 O O . LEU A 1 974 ? 4.427 -38.603 34.934 1.00 79.06 974 LEU A O 1
ATOM 7547 N N . GLY A 1 975 ? 6.611 -39.003 34.642 1.00 65.31 975 GLY A N 1
ATOM 7548 C CA . GLY A 1 975 ? 6.496 -40.455 34.829 1.00 65.31 975 GLY A CA 1
ATOM 7549 C C . GLY A 1 975 ? 6.342 -40.879 36.302 1.00 65.31 975 GLY A C 1
ATOM 7550 O O . GLY A 1 975 ? 6.812 -40.190 37.208 1.00 65.31 975 GLY A O 1
ATOM 7551 N N . GLU A 1 976 ? 5.765 -42.066 36.560 1.00 56.97 976 GLU A N 1
ATOM 7552 C CA . GLU A 1 976 ? 5.508 -42.607 37.919 1.00 56.97 976 GLU A CA 1
ATOM 7553 C C . GLU A 1 976 ? 6.756 -42.688 38.831 1.00 56.97 976 GLU A C 1
ATOM 7555 O O . GLU A 1 976 ? 6.613 -42.665 40.052 1.00 56.97 976 GLU A O 1
ATOM 7560 N N . GLN A 1 977 ? 7.974 -42.758 38.272 1.00 48.06 977 GLN A N 1
ATOM 7561 C CA . GLN A 1 977 ? 9.240 -42.793 39.029 1.00 48.06 977 GLN A CA 1
ATOM 7562 C C . GLN A 1 977 ? 9.950 -41.431 39.170 1.00 48.06 977 GLN A C 1
ATOM 7564 O O . GLN A 1 977 ? 10.833 -41.302 40.016 1.00 48.06 977 GLN A O 1
ATOM 7569 N N . GLU A 1 978 ? 9.589 -40.411 38.384 1.00 54.00 978 GLU A N 1
ATOM 7570 C CA . GLU A 1 978 ? 10.245 -39.086 38.400 1.00 54.00 978 GLU A CA 1
ATOM 7571 C C . GLU A 1 978 ? 9.629 -38.110 39.420 1.00 54.00 978 GLU A C 1
ATOM 7573 O O . GLU A 1 978 ? 10.254 -37.121 39.814 1.00 54.00 978 GLU A O 1
ATOM 7578 N N . SER A 1 979 ? 8.426 -38.425 39.898 1.00 52.94 979 SER A N 1
ATOM 7579 C CA . SER A 1 979 ? 7.560 -37.589 40.738 1.00 52.94 979 SER A CA 1
ATOM 7580 C C . SER A 1 979 ? 8.085 -37.276 42.149 1.00 52.94 979 SER A C 1
ATOM 7582 O O . SER A 1 979 ? 7.583 -36.355 42.780 1.00 52.94 979 SER A O 1
ATOM 7584 N N . ALA A 1 980 ? 9.092 -37.985 42.673 1.00 43.66 980 ALA A N 1
ATOM 7585 C CA . ALA A 1 980 ? 9.562 -37.783 44.054 1.00 43.66 980 ALA A CA 1
ATOM 7586 C C . ALA A 1 980 ? 10.849 -36.941 44.187 1.00 43.66 980 ALA A C 1
ATOM 7588 O O . ALA A 1 980 ? 11.096 -36.382 45.253 1.00 43.66 980 ALA A O 1
ATOM 7589 N N . GLN A 1 981 ? 11.678 -36.846 43.137 1.00 48.84 981 GLN A N 1
ATOM 7590 C CA . GLN A 1 981 ? 12.953 -36.101 43.167 1.00 48.84 981 GLN A CA 1
ATOM 7591 C C . GLN A 1 981 ? 12.910 -34.770 42.395 1.00 48.84 981 GLN A C 1
ATOM 7593 O O . GLN A 1 981 ? 13.645 -33.858 42.761 1.00 48.84 981 GLN A O 1
ATOM 7598 N N . LYS A 1 982 ? 12.043 -34.629 41.377 1.00 53.91 982 LYS A N 1
ATOM 7599 C CA . LYS A 1 982 ? 11.904 -33.403 40.558 1.00 53.91 982 LYS A CA 1
ATOM 7600 C C . LYS A 1 982 ? 10.914 -32.361 41.108 1.00 53.91 982 LYS A C 1
ATOM 7602 O O . LYS A 1 982 ? 10.817 -31.277 40.554 1.00 53.91 982 LYS A O 1
ATOM 7607 N N . VAL A 1 983 ? 10.180 -32.671 42.180 1.00 56.81 983 VAL A N 1
ATOM 7608 C CA . VAL A 1 983 ? 9.111 -31.800 42.724 1.00 56.81 983 VAL A CA 1
ATOM 7609 C C . VAL A 1 983 ? 9.634 -30.758 43.724 1.00 56.81 983 VAL A C 1
ATOM 7611 O O . VAL A 1 983 ? 8.897 -29.870 44.140 1.00 56.81 983 VAL A O 1
ATOM 7614 N N . LEU A 1 984 ? 10.911 -30.820 44.112 1.00 59.50 984 LEU A N 1
ATOM 7615 C CA . LEU A 1 984 ? 11.497 -29.792 44.973 1.00 59.50 984 LEU A CA 1
ATOM 7616 C C . LEU A 1 984 ? 11.744 -28.504 44.165 1.00 59.50 984 LEU A C 1
ATOM 7618 O O . LEU A 1 984 ? 12.418 -28.576 43.135 1.00 59.50 984 LEU A O 1
ATOM 7622 N N . PRO A 1 985 ? 11.256 -27.333 44.628 1.00 62.34 985 PRO A N 1
ATOM 7623 C CA . PRO A 1 985 ? 11.533 -26.058 43.981 1.00 62.34 985 PRO A CA 1
ATOM 7624 C C . PRO A 1 985 ? 13.044 -25.813 43.856 1.00 62.34 985 PRO A C 1
ATOM 7626 O O . PRO A 1 985 ? 13.800 -26.216 44.757 1.00 62.34 985 PRO A O 1
ATOM 7629 N N . PRO A 1 986 ? 13.488 -25.111 42.798 1.00 64.56 986 PRO A N 1
ATOM 7630 C CA . PRO A 1 986 ? 14.873 -24.681 42.650 1.00 64.56 986 PRO A CA 1
ATOM 7631 C C . PRO A 1 986 ? 15.412 -24.008 43.919 1.00 64.56 986 PRO A C 1
ATOM 7633 O O . PRO A 1 986 ? 14.693 -23.300 44.633 1.00 64.56 986 PRO A O 1
ATOM 7636 N N . THR A 1 987 ? 16.692 -24.229 44.215 1.00 57.78 987 THR A N 1
ATOM 7637 C CA . THR A 1 987 ? 17.384 -23.620 45.360 1.00 57.78 987 THR A CA 1
ATOM 7638 C C . THR A 1 987 ? 17.251 -22.091 45.290 1.00 57.78 987 THR A C 1
ATOM 7640 O O . THR A 1 987 ? 17.703 -21.495 44.324 1.00 57.78 987 THR A O 1
ATOM 7643 N N . GLY A 1 988 ? 16.614 -21.459 46.284 1.00 59.84 988 GLY A N 1
ATOM 7644 C CA . GLY A 1 988 ? 16.310 -20.013 46.288 1.00 59.84 988 GLY A CA 1
ATOM 7645 C C . GLY A 1 988 ? 14.824 -19.665 46.129 1.00 59.84 988 GLY A C 1
ATOM 7646 O O . GLY A 1 988 ? 14.393 -18.637 46.638 1.00 59.84 988 GLY A O 1
ATOM 7647 N N . LEU A 1 989 ? 14.018 -20.558 45.542 1.00 65.31 989 LEU A N 1
ATOM 7648 C CA . LEU A 1 989 ? 12.558 -20.397 45.412 1.00 65.31 989 LEU A CA 1
ATOM 7649 C C . LEU A 1 989 ? 11.761 -21.215 46.441 1.00 65.31 989 LEU A C 1
ATOM 7651 O O . LEU A 1 989 ? 10.543 -21.103 46.522 1.00 65.31 989 LEU A O 1
ATOM 7655 N N . GLN A 1 990 ? 12.445 -22.015 47.266 1.00 63.50 990 GLN A N 1
ATOM 7656 C CA . GLN A 1 990 ? 11.840 -22.868 48.302 1.00 63.50 990 GLN A CA 1
ATOM 7657 C C . GLN A 1 990 ? 11.097 -22.094 49.399 1.00 63.50 990 GLN A C 1
ATOM 7659 O O . GLN A 1 990 ? 10.311 -22.684 50.134 1.00 63.50 990 GLN A O 1
ATOM 7664 N N . SER A 1 991 ? 11.366 -20.794 49.540 1.00 67.56 991 SER A N 1
ATOM 7665 C CA . SER A 1 991 ? 10.691 -19.915 50.496 1.00 67.56 991 SER A CA 1
ATOM 7666 C C . SER A 1 991 ? 9.323 -19.426 50.022 1.00 67.56 991 SER A C 1
ATOM 7668 O O . SER A 1 991 ? 8.601 -18.851 50.831 1.00 67.56 991 SER A O 1
ATOM 7670 N N . TYR A 1 992 ? 8.977 -19.615 48.744 1.00 77.94 992 TYR A N 1
ATOM 7671 C CA . TYR A 1 992 ? 7.685 -19.201 48.201 1.00 77.94 992 TYR A CA 1
ATOM 7672 C C . TYR A 1 992 ? 6.656 -20.338 48.266 1.00 77.94 992 TYR A C 1
ATOM 7674 O O . TYR A 1 992 ? 7.018 -21.507 48.061 1.00 77.94 992 TYR A O 1
ATOM 7682 N N . PRO A 1 993 ? 5.371 -20.017 48.503 1.00 82.94 993 PRO A N 1
ATOM 7683 C CA . PRO A 1 993 ? 4.283 -20.962 48.297 1.00 82.94 993 PRO A CA 1
ATOM 7684 C C . PRO A 1 993 ? 4.339 -21.531 46.879 1.00 82.94 993 PRO A C 1
ATOM 7686 O O . PRO A 1 993 ? 4.609 -20.802 45.920 1.00 82.94 993 PRO A O 1
ATOM 7689 N N . ASN A 1 994 ? 4.123 -22.839 46.738 1.00 86.75 994 ASN A N 1
ATOM 7690 C CA . ASN A 1 994 ? 4.175 -23.509 45.445 1.00 86.75 994 ASN A CA 1
ATOM 7691 C C . ASN A 1 994 ? 3.021 -24.490 45.260 1.00 86.75 994 ASN A C 1
ATOM 7693 O O . ASN A 1 994 ? 2.612 -25.166 46.202 1.00 86.75 994 ASN A O 1
ATOM 7697 N N . VAL A 1 995 ? 2.519 -24.567 44.027 1.00 88.38 995 VAL A N 1
ATOM 7698 C CA . VAL A 1 995 ? 1.403 -25.438 43.648 1.00 88.38 995 VAL A CA 1
ATOM 7699 C C . VAL A 1 995 ? 1.763 -26.195 42.376 1.00 88.38 995 VAL A C 1
ATOM 7701 O O . VAL A 1 995 ? 2.211 -25.606 41.392 1.00 88.38 995 VAL A O 1
ATOM 7704 N N . LEU A 1 996 ? 1.565 -27.514 42.398 1.00 88.62 996 LEU A N 1
ATOM 7705 C CA . LEU A 1 996 ? 1.799 -28.398 41.258 1.00 88.62 996 LEU A CA 1
ATOM 7706 C C . LEU A 1 996 ? 0.512 -28.543 40.436 1.00 88.62 996 LEU A C 1
ATOM 7708 O O . LEU A 1 996 ? -0.484 -29.042 40.961 1.00 88.62 996 LEU A O 1
ATOM 7712 N N . VAL A 1 997 ? 0.540 -28.148 39.161 1.00 90.62 997 VAL A N 1
ATOM 7713 C CA . VAL A 1 997 ? -0.636 -28.100 38.277 1.00 90.62 997 VAL A CA 1
ATOM 7714 C C . VAL A 1 997 ? -0.379 -28.723 36.902 1.00 90.62 997 VAL A C 1
ATOM 7716 O O . VAL A 1 997 ? 0.753 -28.823 36.422 1.00 90.62 997 VAL A O 1
ATOM 7719 N N . SER A 1 998 ? -1.461 -29.115 36.226 1.00 90.50 998 SER A N 1
ATOM 7720 C CA . SER A 1 998 ? -1.463 -29.309 34.771 1.00 90.50 998 SER A CA 1
ATOM 7721 C C . SER A 1 998 ? -2.508 -28.390 34.161 1.00 90.50 998 SER A C 1
ATOM 7723 O O . SER A 1 998 ? -3.701 -28.699 34.184 1.00 90.50 998 SER A O 1
ATOM 7725 N N . ALA A 1 999 ? -2.057 -27.278 33.579 1.00 89.38 999 ALA A N 1
ATOM 7726 C CA . ALA A 1 999 ? -2.937 -26.352 32.874 1.00 89.38 999 ALA A CA 1
ATOM 7727 C C . ALA A 1 999 ? -3.678 -27.028 31.705 1.00 89.38 999 ALA A C 1
ATOM 7729 O O . ALA A 1 999 ? -4.859 -26.784 31.496 1.00 89.38 999 ALA A O 1
ATOM 7730 N N . ALA A 1 1000 ? -3.011 -27.932 30.977 1.00 87.25 1000 ALA A N 1
ATOM 7731 C CA . ALA A 1 1000 ? -3.589 -28.613 29.816 1.00 87.25 1000 ALA A CA 1
ATOM 7732 C C . ALA A 1 1000 ? -4.689 -29.627 30.179 1.00 87.25 1000 ALA A C 1
ATOM 7734 O O . ALA A 1 1000 ? -5.577 -29.893 29.369 1.00 87.25 1000 ALA A O 1
ATOM 7735 N N . LYS A 1 1001 ? -4.622 -30.228 31.375 1.00 86.88 1001 LYS A N 1
ATOM 7736 C CA . LYS A 1 1001 ? -5.624 -31.189 31.867 1.00 86.88 1001 LYS A CA 1
ATOM 7737 C C . LYS A 1 1001 ? -6.597 -30.595 32.884 1.00 86.88 1001 LYS A C 1
ATOM 7739 O O . LYS A 1 1001 ? -7.523 -31.292 33.292 1.00 86.88 1001 LYS A O 1
ATOM 7744 N N . GLY A 1 1002 ? -6.381 -29.346 33.297 1.00 85.50 1002 GLY A N 1
ATOM 7745 C CA . GLY A 1 1002 ? -7.144 -28.690 34.356 1.00 85.50 1002 GLY A CA 1
ATOM 7746 C C . GLY A 1 1002 ? -6.901 -29.280 35.749 1.00 85.50 1002 GLY A C 1
ATOM 7747 O O . GLY A 1 1002 ? -7.757 -29.169 36.619 1.00 85.50 1002 GLY A O 1
ATOM 7748 N N . TRP A 1 1003 ? -5.775 -29.961 35.978 1.00 90.12 1003 TRP A N 1
ATOM 7749 C CA . TRP A 1 1003 ? -5.508 -30.611 37.265 1.00 90.12 1003 TRP A CA 1
ATOM 7750 C C . TRP A 1 1003 ? -4.961 -29.619 38.288 1.00 90.12 1003 TRP A C 1
ATOM 7752 O O . TRP A 1 1003 ? -4.059 -28.841 37.971 1.00 90.12 1003 TRP A O 1
ATOM 7762 N N . ASN A 1 1004 ? -5.465 -29.716 39.523 1.00 88.50 1004 ASN A N 1
ATOM 7763 C CA . ASN A 1 1004 ? -5.056 -28.924 40.689 1.00 88.50 1004 ASN A CA 1
ATOM 7764 C C . ASN A 1 1004 ? -5.213 -27.397 40.532 1.00 88.50 1004 ASN A C 1
ATOM 7766 O O . ASN A 1 1004 ? -4.597 -26.644 41.282 1.00 88.50 1004 ASN A O 1
ATOM 7770 N N . LEU A 1 1005 ? -6.043 -26.927 39.594 1.00 89.62 1005 LEU A N 1
ATOM 7771 C CA . LEU A 1 1005 ? -6.317 -25.493 39.434 1.00 89.62 1005 LEU A CA 1
ATOM 7772 C C . LEU A 1 1005 ? -7.087 -24.914 40.627 1.00 89.62 1005 LEU A C 1
ATOM 7774 O O . LEU A 1 1005 ? -6.806 -23.793 41.038 1.00 89.62 1005 LEU A O 1
ATOM 7778 N N . ASP A 1 1006 ? -7.977 -25.699 41.235 1.00 87.50 1006 ASP A N 1
ATOM 7779 C CA . ASP A 1 1006 ? -8.714 -25.286 42.436 1.00 87.50 1006 ASP A CA 1
ATOM 7780 C C . ASP A 1 1006 ? -7.758 -25.001 43.609 1.00 87.50 1006 ASP A C 1
ATOM 7782 O O . ASP A 1 1006 ? -7.874 -23.972 44.267 1.00 87.50 1006 ASP A O 1
ATOM 7786 N N . LEU A 1 1007 ? -6.738 -25.851 43.798 1.00 87.94 1007 LEU A N 1
ATOM 7787 C CA . LEU A 1 1007 ? -5.699 -25.664 44.822 1.00 87.94 1007 LEU A CA 1
ATOM 7788 C C . LEU A 1 1007 ? -4.862 -24.402 44.572 1.00 87.94 1007 LEU A C 1
ATOM 7790 O O . LEU A 1 1007 ? -4.440 -23.739 45.516 1.00 87.94 1007 LEU A O 1
ATOM 7794 N N . LEU A 1 1008 ? -4.614 -24.062 43.302 1.00 91.12 1008 LEU A N 1
ATOM 7795 C CA . LEU A 1 1008 ? -3.930 -22.820 42.947 1.00 91.12 1008 LEU A CA 1
ATOM 7796 C C . LEU A 1 1008 ? -4.774 -21.601 43.333 1.00 91.12 1008 LEU A C 1
ATOM 7798 O O . LEU A 1 1008 ? -4.234 -20.642 43.876 1.00 91.12 1008 LEU A O 1
ATOM 7802 N N . LEU A 1 1009 ? -6.083 -21.636 43.075 1.00 90.12 1009 LEU A N 1
ATOM 7803 C CA . LEU A 1 1009 ? -6.987 -20.545 43.437 1.00 90.12 1009 LEU A CA 1
ATOM 7804 C C . LEU A 1 1009 ? -7.134 -20.389 44.960 1.00 90.12 1009 LEU A C 1
ATOM 7806 O O . LEU A 1 1009 ? -7.146 -19.259 45.443 1.00 90.12 1009 LEU A O 1
ATOM 7810 N N . GLU A 1 1010 ? -7.176 -21.492 45.713 1.00 88.25 1010 GLU A N 1
ATOM 7811 C CA . GLU A 1 1010 ? -7.170 -21.478 47.187 1.00 88.25 1010 GLU A CA 1
ATOM 7812 C C . GLU A 1 1010 ? -5.891 -20.840 47.761 1.00 88.25 1010 GLU A C 1
ATOM 7814 O O . GLU A 1 1010 ? -5.949 -20.054 48.711 1.00 88.25 1010 GLU A O 1
ATOM 7819 N N . GLU A 1 1011 ? -4.726 -21.132 47.174 1.00 89.69 1011 GLU A N 1
ATOM 7820 C CA . GLU A 1 1011 ? -3.454 -20.539 47.608 1.00 89.69 1011 GLU A CA 1
ATOM 7821 C C . GLU A 1 1011 ? -3.384 -19.039 47.278 1.00 89.69 1011 GLU A C 1
ATOM 7823 O O . GLU A 1 1011 ? -2.953 -18.240 48.110 1.00 89.69 1011 GLU A O 1
ATOM 7828 N N . VAL A 1 1012 ? -3.857 -18.634 46.092 1.00 89.31 1012 VAL A N 1
ATOM 7829 C CA . VAL A 1 1012 ? -3.970 -17.214 45.711 1.00 89.31 1012 VAL A CA 1
ATOM 7830 C C . VAL A 1 1012 ? -4.838 -16.454 46.703 1.00 89.31 1012 VAL A C 1
ATOM 7832 O O . VAL A 1 1012 ? -4.450 -15.383 47.167 1.00 89.31 1012 VAL A O 1
ATOM 7835 N N . GLU A 1 1013 ? -5.989 -17.018 47.055 1.00 87.94 1013 GLU A N 1
ATOM 7836 C CA . GLU A 1 1013 ? -6.895 -16.429 48.032 1.00 87.94 1013 GLU A CA 1
ATOM 7837 C C . GLU A 1 1013 ? -6.247 -16.310 49.419 1.00 87.94 1013 GLU A C 1
ATOM 7839 O O . GLU A 1 1013 ? -6.310 -15.252 50.044 1.00 87.94 1013 GLU A O 1
ATOM 7844 N N . THR A 1 1014 ? -5.547 -17.353 49.871 1.00 86.38 1014 THR A N 1
ATOM 7845 C CA . THR A 1 1014 ? -4.839 -17.351 51.160 1.00 86.38 1014 THR A CA 1
ATOM 7846 C C . THR A 1 1014 ? -3.796 -16.232 51.229 1.00 86.38 1014 THR A C 1
ATOM 7848 O O . THR A 1 1014 ? -3.752 -15.492 52.213 1.00 86.38 1014 THR A O 1
ATOM 7851 N N . GLN A 1 1015 ? -2.998 -16.055 50.171 1.00 85.75 1015 GLN A N 1
ATOM 7852 C CA . GLN A 1 1015 ? -1.985 -14.998 50.106 1.00 85.75 1015 GLN A CA 1
ATOM 7853 C C . GLN A 1 1015 ? -2.602 -13.592 50.084 1.00 85.75 1015 GLN A C 1
ATOM 7855 O O . GLN A 1 1015 ? -2.103 -12.697 50.766 1.00 85.75 1015 GLN A O 1
ATOM 7860 N N . LEU A 1 1016 ? -3.704 -13.389 49.353 1.00 83.56 1016 LEU A N 1
ATOM 7861 C CA . LEU A 1 1016 ? -4.415 -12.104 49.335 1.00 83.56 1016 LEU A CA 1
ATOM 7862 C C . LEU A 1 1016 ? -4.979 -11.749 50.723 1.00 83.56 1016 LEU A C 1
ATOM 7864 O O . LEU A 1 1016 ? -4.832 -10.616 51.177 1.00 83.56 1016 LEU A O 1
ATOM 7868 N N . VAL A 1 1017 ? -5.535 -12.727 51.447 1.00 79.38 1017 VAL A N 1
ATOM 7869 C CA . VAL A 1 1017 ? -6.044 -12.533 52.817 1.00 79.38 1017 VAL A CA 1
ATOM 7870 C C . VAL A 1 1017 ? -4.918 -12.219 53.812 1.00 79.38 1017 VAL A C 1
ATOM 7872 O O . VAL A 1 1017 ? -5.096 -11.388 54.704 1.00 79.38 1017 VAL A O 1
ATOM 7875 N N . GLU A 1 1018 ? -3.743 -12.842 53.674 1.00 74.38 1018 GLU A N 1
ATOM 7876 C CA . GLU A 1 1018 ? -2.577 -12.520 54.511 1.00 74.38 1018 GLU A CA 1
ATOM 7877 C C . GLU A 1 1018 ? -2.062 -11.087 54.279 1.00 74.38 1018 GLU A C 1
ATOM 7879 O O . GLU A 1 1018 ? -1.607 -10.443 55.232 1.00 74.38 1018 GLU A O 1
ATOM 7884 N N . MET A 1 1019 ? -2.172 -10.562 53.052 1.00 71.56 1019 MET A N 1
ATOM 7885 C CA . MET A 1 1019 ? -1.785 -9.185 52.709 1.00 71.56 1019 MET A CA 1
ATOM 7886 C C . MET A 1 1019 ? -2.711 -8.126 53.319 1.00 71.56 1019 MET A C 1
ATOM 7888 O O . MET A 1 1019 ? -2.225 -7.075 53.745 1.00 71.56 1019 MET A O 1
ATOM 7892 N N . ASP A 1 1020 ? -4.014 -8.403 53.404 1.00 63.59 1020 ASP A N 1
ATOM 7893 C CA . ASP A 1 1020 ? -5.007 -7.490 53.992 1.00 63.59 1020 ASP A CA 1
ATOM 7894 C C . ASP A 1 1020 ? -4.954 -7.441 55.539 1.00 63.59 1020 ASP A C 1
ATOM 7896 O O . ASP A 1 1020 ? -5.523 -6.542 56.169 1.00 63.59 1020 ASP A O 1
ATOM 7900 N N . GLY A 1 1021 ? -4.197 -8.348 56.170 1.00 48.72 1021 GLY A N 1
ATOM 7901 C CA . GLY A 1 1021 ? -3.997 -8.415 57.620 1.00 48.72 1021 GLY A CA 1
ATOM 7902 C C . GLY A 1 1021 ? -5.202 -8.987 58.391 1.00 48.72 1021 GLY A C 1
ATOM 7903 O O . GLY A 1 1021 ? -6.256 -9.265 57.823 1.00 48.72 1021 GLY A O 1
ATOM 7904 N N . PRO A 1 1022 ? -5.088 -9.206 59.721 1.00 41.28 1022 PRO A N 1
ATOM 7905 C CA . PRO A 1 1022 ? -6.164 -9.812 60.498 1.00 41.28 1022 PRO A CA 1
ATOM 7906 C C . PRO A 1 1022 ? -7.391 -8.8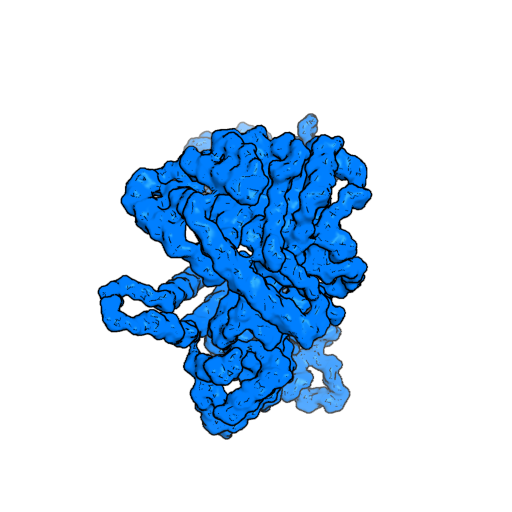91 60.526 1.00 41.28 1022 PRO A C 1
ATOM 7908 O O . PRO A 1 1022 ? -7.372 -7.819 61.138 1.00 41.28 1022 PRO A O 1
ATOM 7911 N N . LEU A 1 1023 ? -8.475 -9.340 59.890 1.00 42.69 1023 LEU A N 1
ATOM 7912 C CA . LEU A 1 1023 ? -9.783 -8.689 59.908 1.00 42.69 1023 LEU A CA 1
ATOM 7913 C C . LEU A 1 1023 ? -10.210 -8.362 61.348 1.00 42.69 1023 LEU A C 1
ATOM 7915 O O . LEU A 1 1023 ? -10.391 -9.241 62.194 1.00 42.69 1023 LEU A O 1
ATOM 7919 N N . THR A 1 1024 ? -10.414 -7.074 61.629 1.00 35.12 1024 THR A N 1
ATOM 7920 C CA . THR A 1 1024 ? -11.065 -6.632 62.865 1.00 35.12 1024 THR A CA 1
ATOM 7921 C C . THR A 1 1024 ? -12.569 -6.827 62.706 1.00 35.12 1024 THR A C 1
ATOM 7923 O O . THR A 1 1024 ? -13.234 -6.058 62.016 1.00 35.12 1024 THR A O 1
ATOM 7926 N N . VAL A 1 1025 ? -13.118 -7.859 63.350 1.00 32.78 1025 VAL A N 1
ATOM 7927 C CA . VAL A 1 1025 ? -14.567 -8.088 63.414 1.00 32.78 1025 VAL A CA 1
ATOM 7928 C C . VAL A 1 1025 ? -15.213 -6.972 64.239 1.00 32.78 1025 VAL A C 1
ATOM 7930 O O . VAL A 1 1025 ? -15.123 -6.958 65.467 1.00 32.78 1025 VAL A O 1
ATOM 7933 N N . LEU A 1 1026 ? -15.888 -6.033 63.575 1.00 35.50 1026 LEU A N 1
ATOM 7934 C CA . LEU A 1 1026 ? -16.812 -5.112 64.230 1.00 35.50 1026 LEU A CA 1
ATOM 7935 C C . LEU A 1 1026 ? -18.164 -5.814 64.380 1.00 35.50 1026 LEU A C 1
ATOM 7937 O O . LEU A 1 1026 ? -18.919 -5.970 63.425 1.00 35.50 1026 LEU A O 1
ATOM 7941 N N . GLN A 1 1027 ? -18.455 -6.259 65.601 1.00 30.48 1027 GLN A N 1
ATOM 7942 C CA . GLN A 1 1027 ? -19.765 -6.772 65.993 1.00 30.48 1027 GLN A CA 1
ATOM 7943 C C . GLN A 1 1027 ? -20.818 -5.664 65.811 1.00 30.48 1027 GLN A C 1
ATOM 7945 O O . GLN A 1 1027 ? -20.846 -4.705 66.584 1.00 30.48 1027 GLN A O 1
ATOM 7950 N N . SER A 1 1028 ? -21.706 -5.786 64.819 1.00 33.09 1028 SER A N 1
ATOM 7951 C CA . SER A 1 1028 ? -22.948 -5.010 64.812 1.00 33.09 1028 SER A CA 1
ATOM 7952 C C . SER A 1 1028 ? -23.883 -5.608 65.858 1.00 33.09 1028 SER A C 1
ATOM 7954 O O . SER A 1 1028 ? -24.241 -6.786 65.783 1.00 33.09 1028 SER A O 1
ATOM 7956 N N . ALA A 1 1029 ? -24.251 -4.806 66.855 1.00 36.19 1029 ALA A N 1
ATOM 7957 C CA . ALA A 1 1029 ? -25.259 -5.170 67.835 1.00 36.19 1029 ALA A CA 1
ATOM 7958 C C . ALA A 1 1029 ? -26.559 -5.555 67.116 1.00 36.19 1029 ALA A C 1
ATOM 7960 O O . ALA A 1 1029 ? -27.109 -4.762 66.355 1.00 36.19 1029 ALA A O 1
ATOM 7961 N N . ALA A 1 1030 ? -27.030 -6.775 67.370 1.00 38.34 1030 ALA A N 1
ATOM 7962 C CA . ALA A 1 1030 ? -28.391 -7.167 67.061 1.00 38.34 1030 ALA A CA 1
ATOM 7963 C C . ALA A 1 1030 ? -29.355 -6.217 67.789 1.00 38.34 1030 ALA A C 1
ATOM 7965 O O . ALA A 1 1030 ? -29.270 -6.051 69.009 1.00 38.34 1030 ALA A O 1
ATOM 7966 N N . GLY A 1 1031 ? -30.245 -5.601 67.022 1.00 38.28 1031 GLY A N 1
ATOM 7967 C CA . GLY A 1 1031 ? -31.380 -4.823 67.491 1.00 38.28 1031 GLY A CA 1
ATOM 7968 C C . GLY A 1 1031 ? -32.520 -5.015 66.501 1.00 38.28 1031 GLY A C 1
ATOM 7969 O O . GLY A 1 1031 ? -32.568 -4.277 65.526 1.00 38.28 1031 GLY A O 1
ATOM 7970 N N . ASP A 1 1032 ? -33.324 -6.042 66.800 1.00 34.28 1032 ASP A N 1
ATOM 7971 C CA . ASP A 1 1032 ? -34.640 -6.462 66.276 1.00 34.28 1032 ASP A CA 1
ATOM 7972 C C . ASP A 1 1032 ? -34.884 -6.555 64.760 1.00 34.28 1032 ASP A C 1
ATOM 7974 O O . ASP A 1 1032 ? -34.965 -5.516 64.068 1.00 34.28 1032 ASP A O 1
#

pLDDT: mean 84.52, std 14.32, range [24.69, 98.62]

Organism: Geodia barretti (NCBI:txid519541)

InterPro domains:
  IPR001653 Diaminopimelate epimerase, DapF [MF_00197] (1-279)
  IPR001653 Diaminopimelate epimerase, DapF [PF01678] (1-117)
  IPR001653 Diaminopimelate epimerase, DapF [PF01678] (157-270)
  IPR001653 Diaminopimelate epimerase, DapF [TIGR00652] (1-277)
  IPR004838 Aminotransferases, class-I, pyridoxal-phosphate-binding site [PS00105] (515-528)
  IPR004839 Aminotransferase, class I/classII, large domain [PF00155] (311-642)
  IPR005225 Small GTP-binding domain [TIGR00231] (854-1013)
  IPR006073 GTP binding domain [PF01926] (853-970)
  IPR006073 GTP binding domain [PR00326] (852-872)
  IPR006073 GTP binding domain [PR00326] (873-891)
  IPR006073 GTP binding domain [PR00326] (919-937)
  IPR015421 Pyridoxal phosphate-dependent transferase, major domain [G3DSA:3.40.640.10] (324-564)
  IPR015422 Pyridoxal phosphate-dependent transferase, small domain [G3DSA:3.90.1150.10] (290-641)
  IPR015424 Pyridoxal phosphate-dependent transferase [SSF53383] (282-641)
  IPR016496 GTPase HflX [MF_00900] (680-1026)
  IPR016496 GTPase HflX [PTHR10229] (651-1020)
  IPR016496 GTPase HflX [TIGR03156] (659-1016)
  IPR018510 Diaminopimelate epimerase, active site [PS01326] (56-70)
  IPR025121 GTPase HflX, N-terminal [PF13167] (678-763)
  IPR027417 P-loop containing nucleoside triphosphate hydrolase [G3DSA:3.40.50.300] (849-1020)